Protein AF-A0A7C6Y7N9-F1 (afdb_monomer)

pLDDT: mean 87.24, std 12.12, range [30.25, 98.94]

Secondary structure (DSSP, 8-state):
--------------------PEEPPPPPEEEETTEEEEPPPTTEEEEEEEETTEEEEESSSEEEGGG-TTPPTT-EEEEEEEEEE-TT-TTEEPPPPPPPEEEEPPPPBPPPPPEEEETTEEEE---TTEEEEEEEETTEEEEESSSEEEGGG-TTSPTT-EEEEEEEEEEPTTT-BPPPPPPPEEEEPPPEEPPPP---EE-SSEEE-PPPTT--EEEEEEETS-S-EEEEESSEEE--GGGS-BT-EEEEEEEEPP-SSSEEPPPPPPPEEEEBPPPPBPPPP-EEEETTEEEEPPPTT-SEEEEEETTEEEEESSSEEEGGG-TTSPTT-EEEEEEEEEP-SSS-BPPPPPPPEEEEPPPEEPPPP--EEEETTEEEEPPPTT--EEEEEETTEEEEEESSSEEEGGGS-PPSEEEEEEEEEEP-SSSEEPPPPPPPEEEEEPPPBPPP-EEEETTEEEEPPPTT--EEEEEETTEEEEESSSEEEGGG-TTPPTT-EEEEEEEEE--SSS--BBPPPPPEEEEPPS--EEE----S---EEEEEETT-EEE--HHHHTTTSS--EEEEEEEES-TTTEEEETTEEEE-SSEEEEEEEEEEETTTTEEEEEEEEEEEEE-GGGSEEE-SHHHHHHGGG-TT-EEEE-S-EE-TT-----BSBTTTB-B-SEEE-TT--EEE--EE--GGGSPPPTTS--EESSEEEEES-EEES-EEEEEEEE-TT---SS---EEESSEEEEESSEEES-EEEEEEEESSEEESSEEEEES-EEES-EEEEEEEE--S--TT--EEESSEEEE--TT---EEES-EEEEEEEESSEEESSEEEEES-----S-EE-SEEEESSEEESSEEEEE--PPPGGG-

Radius of gyration: 53.77 Å; Cα contacts (8 Å, |Δi|>4): 2338; chains: 1; bounding box: 124×55×202 Å

Structure (mmCIF, N/CA/C/O backbone):
data_AF-A0A7C6Y7N9-F1
#
_entry.id   AF-A0A7C6Y7N9-F1
#
loop_
_atom_site.group_PDB
_atom_site.id
_atom_site.type_symbol
_atom_site.label_atom_id
_atom_site.label_alt_id
_atom_site.label_comp_id
_atom_site.label_asym_id
_atom_site.label_entity_id
_atom_site.label_seq_id
_atom_site.pdbx_PDB_ins_code
_atom_site.Cartn_x
_atom_site.Cartn_y
_atom_site.Cartn_z
_atom_site.occupancy
_atom_site.B_iso_or_equiv
_atom_site.auth_seq_id
_atom_site.auth_comp_id
_atom_site.auth_asym_id
_atom_site.auth_atom_id
_atom_site.pdbx_PDB_model_num
ATOM 1 N N . MET A 1 1 ? 76.139 -12.669 -150.931 1.00 38.88 1 MET A N 1
ATOM 2 C CA . MET A 1 1 ? 77.261 -13.044 -150.043 1.00 38.88 1 MET A CA 1
ATOM 3 C C . MET A 1 1 ? 76.627 -13.564 -148.763 1.00 38.88 1 MET A C 1
ATOM 5 O O . MET A 1 1 ? 75.938 -12.791 -148.120 1.00 38.88 1 MET A O 1
ATOM 9 N N . ASN A 1 2 ? 76.435 -14.886 -148.687 1.00 30.25 2 ASN A N 1
ATOM 10 C CA . ASN A 1 2 ? 77.117 -15.812 -147.755 1.00 30.25 2 ASN A CA 1
ATOM 11 C C . ASN A 1 2 ? 76.932 -15.386 -146.284 1.00 30.25 2 ASN A C 1
ATOM 13 O O . ASN A 1 2 ? 77.351 -14.296 -145.936 1.00 30.25 2 ASN A O 1
ATOM 17 N N . SER A 1 3 ? 76.352 -16.167 -145.374 1.00 33.09 3 SER A N 1
ATOM 18 C CA . SER A 1 3 ? 76.238 -17.626 -145.320 1.00 33.09 3 SER A CA 1
ATOM 19 C C . SER A 1 3 ? 75.111 -18.076 -144.385 1.00 33.09 3 SER A C 1
ATOM 21 O O . SER A 1 3 ? 74.865 -17.492 -143.336 1.00 33.09 3 SER A O 1
ATOM 23 N N . SER A 1 4 ? 74.494 -19.168 -144.814 1.00 32.44 4 SER A N 1
ATOM 24 C CA . SER A 1 4 ? 73.548 -20.075 -144.172 1.00 32.44 4 SER A CA 1
ATOM 25 C C . SER A 1 4 ? 73.969 -20.647 -142.814 1.00 32.44 4 SER A C 1
ATOM 27 O O . SER A 1 4 ? 75.147 -20.931 -142.601 1.00 32.44 4 SER A O 1
ATOM 29 N N . GLY A 1 5 ? 72.967 -20.984 -141.997 1.00 33.00 5 GLY A N 1
ATOM 30 C CA . GLY A 1 5 ? 73.083 -21.914 -140.872 1.00 33.00 5 GLY A CA 1
ATOM 31 C C . GLY A 1 5 ? 71.741 -22.166 -140.176 1.00 33.00 5 GLY A C 1
ATOM 32 O O . GLY A 1 5 ? 71.505 -21.620 -139.108 1.00 33.00 5 GLY A O 1
ATOM 33 N N . ASN A 1 6 ? 70.866 -22.963 -140.803 1.00 35.84 6 ASN A N 1
ATOM 34 C CA . ASN A 1 6 ? 69.642 -23.526 -140.209 1.00 35.84 6 ASN A CA 1
ATOM 35 C C . ASN A 1 6 ? 69.977 -24.561 -139.124 1.00 35.84 6 ASN A C 1
ATOM 37 O O . ASN A 1 6 ? 70.863 -25.376 -139.361 1.00 35.84 6 ASN A O 1
ATOM 41 N N . TYR A 1 7 ? 69.175 -24.625 -138.055 1.00 35.62 7 TYR A N 1
ATOM 42 C CA . TYR A 1 7 ? 68.622 -25.887 -137.542 1.00 35.62 7 TYR A CA 1
ATOM 43 C C . TYR A 1 7 ? 67.233 -25.659 -136.934 1.00 35.62 7 TYR A C 1
ATOM 45 O O . TYR A 1 7 ? 66.902 -24.575 -136.462 1.00 35.62 7 TYR A O 1
ATOM 53 N N . ASP A 1 8 ? 66.434 -26.706 -137.061 1.00 33.69 8 ASP A N 1
ATOM 54 C CA . ASP A 1 8 ? 64.993 -26.730 -137.265 1.00 33.69 8 ASP A CA 1
ATOM 55 C C . ASP A 1 8 ? 64.211 -27.168 -136.010 1.00 33.69 8 ASP A C 1
ATOM 57 O O . ASP A 1 8 ? 64.773 -27.783 -135.105 1.00 33.69 8 ASP A O 1
ATOM 61 N N . ASN A 1 9 ? 62.890 -26.984 -136.095 1.00 33.56 9 ASN A N 1
ATOM 62 C CA . ASN A 1 9 ? 61.812 -27.783 -135.489 1.00 33.56 9 ASN A CA 1
ATOM 63 C C . ASN A 1 9 ? 61.228 -27.482 -134.084 1.00 33.56 9 ASN A C 1
ATOM 65 O O . ASN A 1 9 ? 61.697 -27.951 -133.054 1.00 33.56 9 ASN A O 1
ATOM 69 N N . THR A 1 10 ? 60.059 -26.813 -134.147 1.00 42.69 10 THR A N 1
ATOM 70 C CA . THR A 1 10 ? 58.723 -27.190 -133.609 1.00 42.69 10 THR A CA 1
ATOM 71 C C . THR A 1 10 ? 58.550 -27.545 -132.125 1.00 42.69 10 THR A C 1
ATOM 73 O O . THR A 1 10 ? 59.104 -28.543 -131.700 1.00 42.69 10 THR A O 1
ATOM 76 N N . PHE A 1 11 ? 57.631 -26.868 -131.403 1.00 34.47 11 PHE A N 1
ATOM 77 C CA . PHE A 1 11 ? 56.493 -27.499 -130.689 1.00 34.47 11 PHE A CA 1
ATOM 78 C C . PHE A 1 11 ? 55.465 -26.488 -130.114 1.00 34.47 11 PHE A C 1
ATOM 80 O O . PHE A 1 11 ? 55.811 -25.436 -129.590 1.00 34.47 11 PHE A O 1
ATOM 87 N N . SER A 1 12 ? 54.195 -26.877 -130.287 1.00 39.06 12 SER A N 1
ATOM 88 C CA . SER A 1 12 ? 52.921 -26.571 -129.603 1.00 39.06 12 SER A CA 1
ATOM 89 C C . SER A 1 12 ? 52.687 -25.276 -128.807 1.00 39.06 12 SER A C 1
ATOM 91 O O . SER A 1 12 ? 53.335 -24.982 -127.809 1.00 39.06 12 SER A O 1
ATOM 93 N N . SER A 1 13 ? 51.568 -24.628 -129.136 1.00 49.72 13 SER A N 1
ATOM 94 C CA . SER A 1 13 ? 50.849 -23.666 -128.300 1.00 49.72 13 SER A CA 1
ATOM 95 C C . SER A 1 13 ? 50.318 -24.311 -127.009 1.00 49.72 13 SER A C 1
ATOM 97 O O . SER A 1 13 ? 49.268 -24.959 -127.029 1.00 49.72 13 SER A O 1
ATOM 99 N N . GLU A 1 14 ? 50.994 -24.094 -125.881 1.00 39.94 14 GLU A N 1
ATOM 100 C CA . GLU A 1 14 ? 50.406 -24.285 -124.552 1.00 39.94 14 GLU A CA 1
ATOM 101 C C . GLU A 1 14 ? 49.726 -22.996 -124.085 1.00 39.94 14 GLU A C 1
ATOM 103 O O . GLU A 1 14 ? 50.309 -21.915 -123.999 1.00 39.94 14 GLU A O 1
ATOM 108 N N . LYS A 1 15 ? 48.434 -23.124 -123.797 1.00 47.84 15 LYS A N 1
ATOM 109 C CA . LYS A 1 15 ? 47.600 -22.086 -123.205 1.00 47.84 15 LYS A CA 1
ATOM 110 C C . LYS A 1 15 ? 48.003 -21.960 -121.732 1.00 47.84 15 LYS A C 1
ATOM 112 O O . LYS A 1 15 ? 47.600 -22.785 -120.917 1.00 47.84 15 LYS A O 1
ATOM 117 N N . ILE A 1 16 ? 48.797 -20.947 -121.389 1.00 42.62 16 ILE A N 1
ATOM 118 C CA . ILE A 1 16 ? 49.134 -20.631 -119.994 1.00 42.62 16 ILE A CA 1
ATOM 119 C C . ILE A 1 16 ? 47.839 -20.213 -119.275 1.00 42.62 16 ILE A C 1
ATOM 121 O O . ILE A 1 16 ? 47.336 -19.107 -119.472 1.00 42.62 16 ILE A O 1
ATOM 125 N N . ILE A 1 17 ? 47.273 -21.102 -118.454 1.00 50.19 17 ILE A N 1
ATOM 126 C CA . ILE A 1 17 ? 46.240 -20.742 -117.475 1.00 50.19 17 ILE A CA 1
ATOM 127 C C . ILE A 1 17 ? 46.974 -20.211 -116.245 1.00 50.19 17 ILE A C 1
ATOM 129 O O . ILE A 1 17 ? 47.460 -20.979 -115.419 1.00 50.19 17 ILE A O 1
ATOM 133 N N . ILE A 1 18 ? 47.055 -18.888 -116.117 1.00 50.88 18 ILE A N 1
ATOM 134 C CA . ILE A 1 18 ? 47.462 -18.251 -114.863 1.00 50.88 18 ILE A CA 1
ATOM 135 C C . ILE A 1 18 ? 46.296 -18.431 -113.880 1.00 50.88 18 ILE A C 1
ATOM 137 O O . ILE A 1 18 ? 45.282 -17.739 -113.976 1.00 50.88 18 ILE A O 1
ATOM 141 N N . LYS A 1 19 ? 46.395 -19.395 -112.956 1.00 55.66 19 LYS A N 1
ATOM 142 C CA . LYS A 1 19 ? 45.477 -19.486 -111.811 1.00 55.66 19 LYS A CA 1
ATOM 143 C C . LYS A 1 19 ? 45.841 -18.374 -110.823 1.00 55.66 19 LYS A C 1
ATOM 145 O O . LYS A 1 19 ? 46.808 -18.502 -110.079 1.00 55.66 19 LYS A O 1
ATOM 150 N N . TYR A 1 20 ? 45.085 -17.279 -110.817 1.00 59.16 20 TYR A N 1
ATOM 151 C CA . TYR A 1 20 ? 45.200 -16.262 -109.771 1.00 59.16 20 TYR A CA 1
ATOM 152 C C . TYR A 1 20 ? 44.588 -16.810 -108.477 1.00 59.16 20 TYR A C 1
ATOM 154 O O . TYR A 1 20 ? 43.388 -17.082 -108.434 1.00 59.16 20 TYR A O 1
ATOM 162 N N . LYS A 1 21 ? 45.399 -16.987 -107.427 1.00 71.00 21 LYS A N 1
ATOM 163 C CA . LYS A 1 21 ? 44.887 -17.300 -106.086 1.00 71.00 21 LYS A CA 1
ATOM 164 C C . LYS A 1 21 ? 44.238 -16.047 -105.492 1.00 71.00 21 LYS A C 1
ATOM 166 O O . LYS A 1 21 ? 44.803 -14.957 -105.590 1.00 71.00 21 LYS A O 1
ATOM 171 N N . LYS A 1 22 ? 43.054 -16.188 -104.895 1.00 79.69 22 LYS A N 1
ATOM 172 C CA . LYS A 1 22 ? 42.320 -15.070 -104.282 1.00 79.69 22 LYS A CA 1
ATOM 173 C C . LYS A 1 22 ? 42.758 -14.901 -102.816 1.00 79.69 22 LYS A C 1
ATOM 175 O O . LYS A 1 22 ? 42.790 -15.900 -102.104 1.00 79.69 22 LYS A O 1
ATOM 180 N N . PRO A 1 23 ? 43.078 -13.691 -102.327 1.00 83.25 23 PRO A N 1
ATOM 181 C CA . PRO A 1 23 ? 43.332 -13.491 -100.901 1.00 83.25 23 PRO A CA 1
ATOM 182 C C . PRO A 1 23 ? 42.059 -13.711 -100.075 1.00 83.25 23 PRO A C 1
ATOM 184 O O . PRO A 1 23 ? 40.953 -13.396 -100.528 1.00 83.25 23 PRO A O 1
ATOM 187 N N . LEU A 1 24 ? 42.216 -14.258 -98.868 1.00 87.81 24 LEU A N 1
ATOM 188 C CA . LEU A 1 24 ? 41.140 -14.341 -97.877 1.00 87.81 24 LEU A CA 1
ATOM 189 C C . LEU A 1 24 ? 40.664 -12.941 -97.449 1.00 87.81 24 LEU A C 1
ATOM 191 O O . LEU A 1 24 ? 41.400 -11.958 -97.568 1.00 87.81 24 LEU A O 1
ATOM 195 N N . ASN A 1 25 ? 39.434 -12.855 -96.932 1.00 89.12 25 ASN A N 1
ATOM 196 C CA . ASN A 1 25 ? 38.937 -11.614 -96.335 1.00 89.12 25 ASN A CA 1
ATOM 197 C C . ASN A 1 25 ? 39.780 -11.249 -95.105 1.00 89.12 25 ASN A C 1
ATOM 199 O O . ASN A 1 25 ? 40.219 -12.122 -94.361 1.00 89.12 25 ASN A O 1
ATOM 203 N N . THR A 1 26 ? 39.997 -9.955 -94.897 1.00 90.25 26 THR A N 1
ATOM 204 C CA . THR A 1 26 ? 40.743 -9.444 -93.745 1.00 90.25 26 THR A CA 1
ATOM 205 C C . THR A 1 26 ? 39.890 -9.528 -92.472 1.00 90.25 26 THR A C 1
ATOM 207 O O . THR A 1 26 ? 38.744 -9.076 -92.519 1.00 90.25 26 THR A O 1
ATOM 210 N N . PRO A 1 27 ? 40.420 -10.070 -91.358 1.00 91.31 27 PRO A N 1
ATOM 211 C CA . PRO A 1 27 ? 39.695 -10.118 -90.092 1.00 91.31 27 PRO A CA 1
ATOM 212 C C . PRO A 1 27 ? 39.545 -8.719 -89.468 1.00 91.31 27 PRO A C 1
ATOM 214 O O . PRO A 1 27 ? 40.459 -7.890 -89.525 1.00 91.31 27 PRO A O 1
ATOM 217 N N . ASN A 1 28 ? 38.398 -8.466 -88.844 1.00 90.38 28 ASN A N 1
ATOM 218 C CA . ASN A 1 28 ? 38.117 -7.305 -88.009 1.00 90.38 28 ASN A CA 1
ATOM 219 C C . ASN A 1 28 ? 38.504 -7.612 -86.565 1.00 90.38 28 ASN A C 1
ATOM 221 O O . ASN A 1 28 ? 37.956 -8.527 -85.954 1.00 90.38 28 ASN A O 1
ATOM 225 N N . ILE A 1 29 ? 39.413 -6.814 -86.007 1.00 92.44 29 ILE A N 1
ATOM 226 C CA . ILE A 1 29 ? 39.980 -7.056 -84.679 1.00 92.44 29 ILE A CA 1
ATOM 227 C C . ILE A 1 29 ? 39.454 -6.060 -83.634 1.00 92.44 29 ILE A C 1
ATOM 229 O O . ILE A 1 29 ? 39.105 -4.924 -83.967 1.00 92.44 29 ILE A O 1
ATOM 233 N N . LYS A 1 30 ? 39.422 -6.475 -82.363 1.00 90.75 30 LYS A N 1
ATOM 234 C CA . LYS A 1 30 ? 39.122 -5.640 -81.186 1.00 90.75 30 LYS A CA 1
ATOM 235 C C . LYS A 1 30 ? 40.003 -6.051 -80.005 1.00 90.75 30 LYS A C 1
ATOM 237 O O . LYS A 1 30 ? 40.315 -7.230 -79.867 1.00 90.75 30 LYS A O 1
ATOM 242 N N . ILE A 1 31 ? 40.345 -5.096 -79.139 1.00 88.81 31 ILE A N 1
ATOM 243 C CA . ILE A 1 31 ? 41.089 -5.338 -77.892 1.00 88.81 31 ILE A CA 1
ATOM 244 C C . ILE A 1 31 ? 40.238 -4.890 -76.697 1.00 88.81 31 ILE A C 1
ATOM 246 O O . ILE A 1 31 ? 39.662 -3.801 -76.732 1.00 88.81 31 ILE A O 1
ATOM 250 N N . ASN A 1 32 ? 40.159 -5.723 -75.656 1.00 82.31 32 ASN A N 1
ATOM 251 C CA . ASN A 1 32 ? 39.557 -5.387 -74.364 1.00 82.31 32 ASN A CA 1
ATOM 252 C C . ASN A 1 32 ? 40.458 -5.898 -73.228 1.00 82.31 32 ASN A C 1
ATOM 254 O O . ASN A 1 32 ? 40.614 -7.107 -73.063 1.00 82.31 32 ASN A O 1
ATOM 258 N N . GLY A 1 33 ? 41.072 -4.984 -72.470 1.00 81.69 33 GLY A N 1
ATOM 259 C CA . GLY A 1 33 ? 42.158 -5.341 -71.553 1.00 81.69 33 GLY A CA 1
ATOM 260 C C . GLY A 1 33 ? 43.338 -5.943 -72.321 1.00 81.69 33 GLY A C 1
ATOM 261 O O . GLY A 1 33 ? 43.769 -5.360 -73.316 1.00 81.69 33 GLY A O 1
ATOM 262 N N . SER A 1 34 ? 43.812 -7.115 -71.894 1.00 81.88 34 SER A N 1
ATOM 263 C CA . SER A 1 34 ? 44.866 -7.879 -72.575 1.00 81.88 34 SER A CA 1
ATOM 264 C C . SER A 1 34 ? 44.368 -8.741 -73.742 1.00 81.88 34 SER A C 1
ATOM 266 O O . SER A 1 34 ? 45.172 -9.252 -74.516 1.00 81.88 34 SER A O 1
ATOM 268 N N . ILE A 1 35 ? 43.052 -8.902 -73.914 1.00 87.75 35 ILE A N 1
ATOM 269 C CA . ILE A 1 35 ? 42.497 -9.876 -74.858 1.00 87.75 35 ILE A CA 1
ATOM 270 C C . ILE A 1 35 ? 42.280 -9.242 -76.235 1.00 87.75 35 ILE A C 1
ATOM 272 O O . ILE A 1 35 ? 41.420 -8.372 -76.412 1.00 87.75 35 ILE A O 1
ATOM 276 N N . LEU A 1 36 ? 43.024 -9.729 -77.231 1.00 90.75 36 LEU A N 1
ATOM 277 C CA . LEU A 1 36 ? 42.792 -9.487 -78.653 1.00 90.75 36 LEU A CA 1
ATOM 278 C C . LEU A 1 36 ? 41.766 -10.497 -79.179 1.00 90.75 36 LEU A C 1
ATOM 280 O O . LEU A 1 36 ? 41.898 -11.691 -78.952 1.00 90.75 36 LEU A O 1
ATOM 284 N N . SER A 1 37 ? 40.758 -10.044 -79.918 1.00 91.69 37 SER A N 1
ATOM 285 C CA . SER A 1 37 ? 39.730 -10.911 -80.516 1.00 91.69 37 SER A CA 1
ATOM 286 C C . SER A 1 37 ? 39.403 -10.494 -81.944 1.00 91.69 37 SER A C 1
ATOM 288 O O . SER A 1 37 ? 39.581 -9.326 -82.305 1.00 91.69 37 SER A O 1
ATOM 290 N N . TRP A 1 38 ? 38.932 -11.435 -82.763 1.00 93.81 38 TRP A N 1
ATOM 291 C CA . TRP A 1 38 ? 38.593 -11.183 -84.165 1.00 93.81 38 TRP A CA 1
ATOM 292 C C . TRP A 1 38 ? 37.422 -12.020 -84.678 1.00 93.81 38 TRP A C 1
ATOM 294 O O . TRP A 1 38 ? 37.008 -13.001 -84.064 1.00 93.81 38 TRP A O 1
ATOM 304 N N . ASP A 1 39 ? 36.851 -11.604 -85.808 1.00 92.44 39 ASP A N 1
ATOM 305 C CA . ASP A 1 39 ? 35.777 -12.335 -86.478 1.00 92.44 39 ASP A CA 1
ATOM 306 C C . ASP A 1 39 ? 36.293 -13.525 -87.305 1.00 92.44 39 ASP A C 1
ATOM 308 O O . ASP A 1 39 ? 37.413 -13.550 -87.818 1.00 92.44 39 ASP A O 1
ATOM 312 N N . GLN A 1 40 ? 35.447 -14.547 -87.442 1.00 91.12 40 GLN A N 1
ATOM 313 C CA . GLN A 1 40 ? 35.776 -15.736 -88.221 1.00 91.12 40 GLN A CA 1
ATOM 314 C C . GLN A 1 40 ? 35.833 -15.417 -89.725 1.00 91.12 40 GLN A C 1
ATOM 316 O O . GLN A 1 40 ? 34.865 -14.933 -90.315 1.00 91.12 40 GLN A O 1
ATOM 321 N N . VAL A 1 41 ? 36.942 -15.772 -90.377 1.00 89.62 41 VAL A N 1
ATOM 322 C CA . VAL A 1 41 ? 37.154 -15.619 -91.821 1.00 89.62 41 VAL A CA 1
ATOM 323 C C . VAL A 1 41 ? 36.870 -16.935 -92.554 1.00 89.62 41 VAL A C 1
ATOM 325 O O . VAL A 1 41 ? 37.490 -17.966 -92.302 1.00 89.62 41 VAL A O 1
ATOM 328 N N . ASN A 1 42 ? 35.952 -16.907 -93.524 1.00 83.44 42 ASN A N 1
ATOM 329 C CA . ASN A 1 42 ? 35.592 -18.085 -94.323 1.00 83.44 42 ASN A CA 1
ATOM 330 C C . ASN A 1 42 ? 36.789 -18.653 -95.109 1.00 83.44 42 ASN A C 1
ATOM 332 O O . ASN A 1 42 ? 37.428 -17.928 -95.872 1.00 83.44 42 ASN A O 1
ATOM 336 N N . ASN A 1 43 ? 36.998 -19.973 -95.017 1.00 81.44 43 ASN A N 1
ATOM 337 C CA . ASN A 1 43 ? 38.114 -20.745 -95.598 1.00 81.44 43 ASN A CA 1
ATOM 338 C C . ASN A 1 43 ? 39.490 -20.533 -94.934 1.00 81.44 43 ASN A C 1
ATOM 340 O O . ASN A 1 43 ? 40.477 -21.103 -95.408 1.00 81.44 43 ASN A O 1
ATOM 344 N N . ALA A 1 44 ? 39.558 -19.766 -93.841 1.00 87.00 44 ALA A N 1
ATOM 345 C CA . ALA A 1 44 ? 40.720 -19.753 -92.962 1.00 87.00 44 ALA A CA 1
ATOM 346 C C . ALA A 1 44 ? 40.665 -20.948 -91.997 1.00 87.00 44 ALA A C 1
ATOM 348 O O . ALA A 1 44 ? 39.587 -21.281 -91.503 1.00 87.00 44 ALA A O 1
ATOM 349 N N . SER A 1 45 ? 41.805 -21.590 -91.735 1.00 85.44 45 SER A N 1
ATOM 350 C CA . SER A 1 45 ? 41.916 -22.653 -90.718 1.00 85.44 45 SER A CA 1
ATOM 351 C C . SER A 1 45 ? 42.713 -22.232 -89.486 1.00 85.44 45 SER A C 1
ATOM 353 O O . SER A 1 45 ? 42.692 -22.944 -88.495 1.00 85.44 45 SER A O 1
ATOM 355 N N . ALA A 1 46 ? 43.425 -21.108 -89.560 1.00 90.19 46 ALA A N 1
ATOM 356 C CA . ALA A 1 46 ? 44.172 -20.529 -88.453 1.00 90.19 46 ALA A CA 1
ATOM 357 C C . ALA A 1 46 ? 44.422 -19.037 -88.710 1.00 90.19 46 ALA A C 1
ATOM 359 O O . ALA A 1 46 ? 44.223 -18.533 -89.824 1.00 90.19 46 ALA A O 1
ATOM 360 N N . TYR A 1 47 ? 44.903 -18.339 -87.690 1.00 93.81 47 TYR A N 1
ATOM 361 C CA . TYR A 1 47 ? 45.191 -16.915 -87.725 1.00 93.81 47 TYR A CA 1
ATOM 362 C C . TYR A 1 47 ? 46.602 -16.666 -87.222 1.00 93.81 47 TYR A C 1
ATOM 364 O O . TYR A 1 47 ? 46.976 -17.119 -86.148 1.00 93.81 47 TYR A O 1
ATOM 372 N N . LYS A 1 48 ? 47.391 -15.926 -87.996 1.00 93.62 48 LYS A N 1
ATOM 373 C CA . LYS A 1 48 ? 48.686 -15.441 -87.542 1.00 93.62 48 LYS A CA 1
ATOM 374 C C . LYS A 1 48 ? 48.483 -14.139 -86.783 1.00 93.62 48 LYS A C 1
ATOM 376 O O . LYS A 1 48 ? 48.159 -13.120 -87.399 1.00 93.62 48 LYS A O 1
ATOM 381 N N . VAL A 1 49 ? 48.660 -14.185 -85.473 1.00 92.56 49 VAL A N 1
ATOM 382 C CA . VAL A 1 49 ? 48.702 -13.012 -84.606 1.00 92.56 49 VAL A CA 1
ATOM 383 C C . VAL A 1 49 ? 50.109 -12.443 -84.669 1.00 92.56 49 VAL A C 1
ATOM 385 O O . VAL A 1 49 ? 51.084 -13.175 -84.515 1.00 92.56 49 VAL A O 1
ATOM 388 N N . VAL A 1 50 ? 50.216 -11.145 -84.935 1.00 90.50 50 VAL A N 1
ATOM 389 C CA . VAL A 1 50 ? 51.492 -10.434 -84.971 1.00 90.50 50 VAL A CA 1
ATOM 390 C C . VAL A 1 50 ? 51.469 -9.335 -83.921 1.00 90.50 50 VAL A C 1
ATOM 392 O O . VAL A 1 50 ? 50.603 -8.458 -83.963 1.00 90.50 50 VAL A O 1
ATOM 395 N N . VAL A 1 51 ? 52.431 -9.385 -83.002 1.00 88.75 51 VAL A N 1
ATOM 396 C CA . VAL A 1 51 ? 52.669 -8.391 -81.950 1.00 88.75 51 VAL A CA 1
ATOM 397 C C . VAL A 1 51 ? 54.100 -7.886 -82.116 1.00 88.75 51 VAL A C 1
ATOM 399 O O . VAL A 1 51 ? 55.051 -8.529 -81.680 1.00 88.75 51 VAL A O 1
ATOM 402 N N . SER A 1 52 ? 54.269 -6.753 -82.798 1.00 83.19 52 SER A N 1
ATOM 403 C CA . SER A 1 52 ? 55.587 -6.268 -83.245 1.00 83.19 52 SER A CA 1
ATOM 404 C C . SER A 1 52 ? 56.386 -7.351 -84.004 1.00 83.19 52 SER A C 1
ATOM 406 O O . SER A 1 52 ? 55.998 -7.690 -85.122 1.00 83.19 52 SER A O 1
ATOM 408 N N . ASP A 1 53 ? 57.466 -7.889 -83.418 1.00 80.31 53 ASP A N 1
ATOM 409 C CA . ASP A 1 53 ? 58.328 -8.928 -84.014 1.00 80.31 53 ASP A CA 1
ATOM 410 C C . ASP A 1 53 ? 57.926 -10.359 -83.601 1.00 80.31 53 ASP A C 1
ATOM 412 O O . ASP A 1 53 ? 58.486 -11.337 -84.103 1.00 80.31 53 ASP A O 1
ATOM 416 N N . TYR A 1 54 ? 56.963 -10.494 -82.685 1.00 84.44 54 TYR A N 1
ATOM 417 C CA . TYR A 1 54 ? 56.411 -11.776 -82.267 1.00 84.44 54 TYR A CA 1
ATOM 418 C C . TYR A 1 54 ? 55.299 -12.213 -83.221 1.00 84.44 54 TYR A C 1
ATOM 420 O O . TYR A 1 54 ? 54.371 -11.450 -83.499 1.00 84.44 54 TYR A O 1
ATOM 428 N N . GLU A 1 55 ? 55.372 -13.454 -83.699 1.00 89.50 55 GLU A N 1
ATOM 429 C CA . GLU A 1 55 ? 54.329 -14.068 -84.517 1.00 89.50 55 GLU A CA 1
ATOM 430 C C . GLU A 1 55 ? 53.909 -15.408 -83.910 1.00 89.50 55 GLU A C 1
ATOM 432 O O . GLU A 1 55 ? 54.752 -16.269 -83.658 1.00 89.50 55 GLU A O 1
ATOM 437 N N . GLU A 1 56 ? 52.605 -15.611 -83.745 1.00 90.81 56 GLU A N 1
ATOM 438 C CA . GLU A 1 56 ? 52.034 -16.880 -83.292 1.00 90.81 56 GLU A CA 1
ATOM 439 C C . GLU A 1 56 ? 50.837 -17.279 -84.157 1.00 90.81 56 GLU A C 1
ATOM 441 O O . GLU A 1 56 ? 50.127 -16.432 -84.702 1.00 90.81 56 GLU A O 1
ATOM 446 N N . ILE A 1 57 ? 50.631 -18.586 -84.322 1.00 91.69 57 ILE A N 1
ATOM 447 C CA . ILE A 1 57 ? 49.481 -19.136 -85.038 1.00 91.69 57 ILE A CA 1
ATOM 448 C C . ILE A 1 57 ? 48.441 -19.567 -84.006 1.00 91.69 57 ILE A C 1
ATOM 450 O O . ILE A 1 57 ? 48.657 -20.530 -83.278 1.00 91.69 57 ILE A O 1
ATOM 454 N N . ALA A 1 58 ? 47.307 -18.873 -83.985 1.00 88.31 58 ALA A N 1
ATOM 455 C CA . ALA A 1 58 ? 46.151 -19.192 -83.162 1.00 88.31 58 ALA A CA 1
ATOM 456 C C . ALA A 1 58 ? 45.072 -19.895 -84.002 1.00 88.31 58 ALA A C 1
ATOM 458 O O . ALA A 1 58 ? 44.746 -19.462 -85.112 1.00 88.31 58 ALA A O 1
ATOM 459 N N . GLU A 1 59 ? 44.504 -20.977 -83.472 1.00 87.75 59 GLU A N 1
ATOM 460 C CA . GLU A 1 59 ? 43.319 -21.638 -84.047 1.00 87.75 59 GLU A CA 1
ATOM 461 C C . GLU A 1 59 ? 42.010 -21.062 -83.475 1.00 87.75 59 GLU A C 1
ATOM 463 O O . GLU A 1 59 ? 40.967 -21.118 -84.130 1.00 87.75 59 GLU A O 1
ATOM 468 N N . ASP A 1 60 ? 42.083 -20.439 -82.295 1.00 90.69 60 ASP A N 1
ATOM 469 C CA . ASP A 1 60 ? 40.982 -19.724 -81.651 1.00 90.69 60 ASP A CA 1
ATOM 470 C C . ASP A 1 60 ? 40.733 -18.341 -82.281 1.00 90.69 60 ASP A C 1
ATOM 472 O O . ASP A 1 60 ? 41.530 -17.827 -83.063 1.00 90.69 60 ASP A O 1
ATOM 476 N N . LEU A 1 61 ? 39.604 -17.713 -81.933 1.00 92.62 61 LEU A N 1
ATOM 477 C CA . LEU A 1 61 ? 39.231 -16.359 -82.383 1.00 92.62 61 LEU A CA 1
ATOM 478 C C . LEU A 1 61 ? 39.667 -15.251 -81.407 1.00 92.62 61 LEU A C 1
ATOM 480 O O . LEU A 1 61 ? 39.201 -14.110 -81.487 1.00 92.62 61 LEU A O 1
ATOM 484 N N . SER A 1 62 ? 40.535 -15.595 -80.460 1.00 91.00 62 SER A N 1
ATOM 485 C CA . SER A 1 62 ? 41.098 -14.673 -79.485 1.00 91.00 62 SER A CA 1
ATOM 486 C C . SER A 1 62 ? 42.508 -15.073 -79.092 1.00 91.00 62 SER A C 1
ATOM 488 O O . SER A 1 62 ? 42.874 -16.243 -79.169 1.00 91.00 62 SER A O 1
ATOM 490 N N . PHE A 1 63 ? 43.268 -14.096 -78.623 1.00 89.88 63 PHE A N 1
ATOM 491 C CA . PHE A 1 63 ? 44.633 -14.252 -78.168 1.00 89.88 63 PHE A CA 1
ATOM 492 C C . PHE A 1 63 ? 44.891 -13.319 -76.986 1.00 89.88 63 PHE A C 1
ATOM 494 O O . PHE A 1 63 ? 44.544 -12.137 -77.046 1.00 89.88 63 PHE A O 1
ATOM 501 N N . ASP A 1 64 ? 45.471 -13.845 -75.912 1.00 88.12 64 ASP A N 1
ATOM 502 C CA . ASP A 1 64 ? 45.832 -13.045 -74.746 1.00 88.12 64 ASP A CA 1
ATOM 503 C C . ASP A 1 64 ? 47.218 -12.433 -74.953 1.00 88.12 64 ASP A C 1
ATOM 505 O O . ASP A 1 64 ? 48.219 -13.132 -75.064 1.00 88.12 64 ASP A O 1
ATOM 509 N N . LEU A 1 65 ? 47.288 -11.108 -75.027 1.00 83.31 65 LEU A N 1
ATOM 510 C CA . LEU A 1 65 ? 48.540 -10.400 -75.278 1.00 83.31 65 LEU A CA 1
ATOM 511 C C . LEU A 1 65 ? 49.519 -10.508 -74.098 1.00 83.31 65 LEU A C 1
ATOM 513 O O . LEU A 1 65 ? 50.711 -10.277 -74.297 1.00 83.31 65 LEU A O 1
ATOM 517 N N . GLU A 1 66 ? 49.061 -10.887 -72.897 1.00 78.38 66 GLU A N 1
ATOM 518 C CA . GLU A 1 66 ? 49.936 -11.125 -71.739 1.00 78.38 66 GLU A CA 1
ATOM 519 C C . GLU A 1 66 ? 50.758 -12.417 -71.851 1.00 78.38 66 GLU A C 1
ATOM 521 O O . GLU A 1 66 ? 51.785 -12.545 -71.183 1.00 78.38 66 GLU A O 1
ATOM 526 N N . THR A 1 67 ? 50.383 -13.361 -72.724 1.00 79.06 67 THR A N 1
ATOM 527 C CA . THR A 1 67 ? 51.169 -14.592 -72.921 1.00 79.06 67 THR A CA 1
ATOM 528 C C . THR A 1 67 ? 52.402 -14.378 -73.799 1.00 79.06 67 THR A C 1
ATOM 530 O O . THR A 1 67 ? 53.252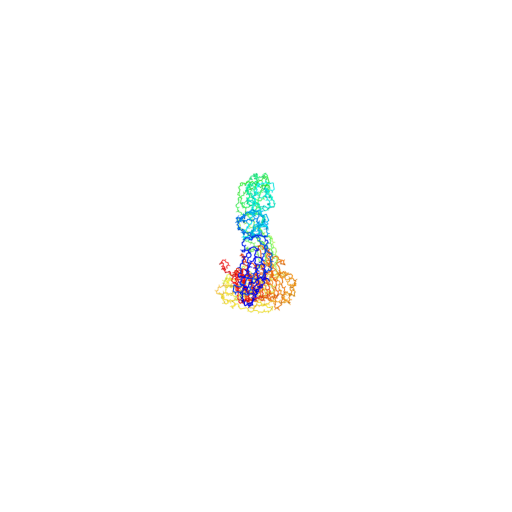 -15.266 -73.895 1.00 79.06 67 THR A O 1
ATOM 533 N N . VAL A 1 68 ? 52.542 -13.204 -74.423 1.00 80.88 68 VAL A N 1
ATOM 534 C CA . VAL A 1 68 ? 53.699 -12.862 -75.257 1.00 80.88 68 VAL A CA 1
ATOM 535 C C . VAL A 1 68 ? 54.905 -12.538 -74.375 1.00 80.88 68 VAL A C 1
ATOM 537 O O . VAL A 1 68 ? 55.022 -11.461 -73.789 1.00 80.88 68 VAL A O 1
ATOM 540 N N . SER A 1 69 ? 55.853 -13.471 -74.303 1.00 71.50 69 SER A N 1
ATOM 541 C CA . SER A 1 69 ? 57.110 -13.266 -73.581 1.00 71.50 69 SER A CA 1
ATOM 542 C C . SER A 1 69 ? 57.974 -12.189 -74.246 1.00 71.50 69 SER A C 1
ATOM 544 O O . SER A 1 69 ? 58.208 -12.250 -75.453 1.00 71.50 69 SER A O 1
ATOM 546 N N . GLY A 1 70 ? 58.530 -11.267 -73.456 1.00 68.94 70 GLY A N 1
ATOM 547 C CA . GLY A 1 70 ? 59.482 -10.255 -73.936 1.00 68.94 70 GLY A CA 1
ATOM 548 C C . GLY A 1 70 ? 58.894 -8.860 -74.148 1.00 68.94 70 GLY A C 1
ATOM 549 O O . GLY A 1 70 ? 59.650 -7.949 -74.472 1.00 68.94 70 GLY A O 1
ATOM 550 N N . LEU A 1 71 ? 57.590 -8.675 -73.924 1.00 74.62 71 LEU A N 1
ATOM 551 C CA . LEU A 1 71 ? 56.962 -7.355 -73.898 1.00 74.62 71 LEU A CA 1
ATOM 552 C C . LEU A 1 71 ? 57.311 -6.605 -72.608 1.00 74.62 71 LEU A C 1
ATOM 554 O O . LEU A 1 71 ? 57.244 -7.176 -71.517 1.00 74.62 71 LEU A O 1
ATOM 558 N N . THR A 1 72 ? 57.667 -5.324 -72.720 1.00 72.56 72 THR A N 1
ATOM 559 C CA . THR A 1 72 ? 57.955 -4.481 -71.550 1.00 72.56 72 THR A CA 1
ATOM 560 C C . THR A 1 72 ? 56.766 -3.587 -71.196 1.00 72.56 72 THR A C 1
ATOM 562 O O . THR A 1 72 ? 56.119 -3.015 -72.068 1.00 72.56 72 THR A O 1
ATOM 565 N N . GLY A 1 73 ? 56.445 -3.462 -69.904 1.00 73.50 73 GLY A N 1
ATOM 566 C CA . GLY A 1 73 ? 55.361 -2.589 -69.442 1.00 73.50 73 GLY A CA 1
ATOM 567 C C . GLY A 1 73 ? 55.575 -1.135 -69.882 1.00 73.50 73 GLY A C 1
ATOM 568 O O . GLY A 1 73 ? 56.685 -0.611 -69.788 1.00 73.50 73 GLY A O 1
ATOM 569 N N . GLY A 1 74 ? 54.524 -0.488 -70.383 1.00 71.44 74 GLY A N 1
ATOM 570 C CA . GLY A 1 74 ? 54.555 0.866 -70.947 1.00 71.44 74 GLY A CA 1
ATOM 571 C C . GLY A 1 74 ? 55.017 0.949 -72.407 1.00 71.44 74 GLY A C 1
ATOM 572 O O . GLY A 1 74 ? 54.905 2.013 -73.021 1.00 71.44 74 GLY A O 1
ATOM 573 N N . GLU A 1 75 ? 55.505 -0.148 -72.993 1.00 80.50 75 GLU A N 1
ATOM 574 C CA . GLU A 1 75 ? 55.873 -0.215 -74.406 1.00 80.50 75 GLU A CA 1
ATOM 575 C C . GLU A 1 75 ? 54.631 -0.140 -75.301 1.00 80.50 75 GLU A C 1
ATOM 577 O O . GLU A 1 75 ? 53.604 -0.760 -75.024 1.00 80.50 75 GLU A O 1
ATOM 582 N N . LYS A 1 76 ? 54.721 0.620 -76.399 1.00 82.31 76 LYS A N 1
ATOM 583 C CA . LYS A 1 76 ? 53.697 0.623 -77.448 1.00 82.31 76 LYS A CA 1
ATOM 584 C C . LYS A 1 76 ? 54.079 -0.382 -78.520 1.00 82.31 76 LYS A C 1
ATOM 586 O O . LYS A 1 76 ? 55.046 -0.164 -79.246 1.00 82.31 76 LYS A O 1
ATOM 591 N N . VAL A 1 77 ? 53.290 -1.440 -78.641 1.00 86.69 77 VAL A N 1
ATOM 592 C CA . VAL A 1 77 ? 53.445 -2.462 -79.675 1.00 86.69 77 VAL A CA 1
ATOM 593 C C . VAL A 1 77 ? 52.319 -2.379 -80.689 1.00 86.69 77 VAL A C 1
ATOM 595 O O . VAL A 1 77 ? 51.201 -1.969 -80.378 1.00 86.69 77 VAL A O 1
ATOM 598 N N . ILE A 1 78 ? 52.619 -2.762 -81.926 1.00 89.56 78 ILE A N 1
ATOM 599 C CA . ILE A 1 78 ? 51.622 -2.797 -82.993 1.00 89.56 78 ILE A CA 1
ATOM 600 C C . ILE A 1 78 ? 51.080 -4.215 -83.092 1.00 89.56 78 ILE A C 1
ATOM 602 O O . ILE A 1 78 ? 51.842 -5.155 -83.317 1.00 89.56 78 ILE A O 1
ATOM 606 N N . VAL A 1 79 ? 49.760 -4.345 -82.991 1.00 91.94 79 VAL A N 1
ATOM 607 C CA . VAL A 1 79 ? 49.068 -5.633 -83.019 1.00 91.94 79 VAL A CA 1
ATOM 608 C C . VAL A 1 79 ? 48.171 -5.729 -84.247 1.00 91.94 79 VAL A C 1
ATOM 610 O O . VAL A 1 79 ? 47.420 -4.799 -84.557 1.00 91.94 79 VAL A O 1
ATOM 613 N N . TYR A 1 80 ? 48.253 -6.846 -84.969 1.00 93.25 80 TYR A N 1
ATOM 614 C CA . TYR A 1 80 ? 47.355 -7.161 -86.081 1.00 93.25 80 TYR A CA 1
ATOM 615 C C . TYR A 1 80 ? 47.280 -8.669 -86.342 1.00 93.25 80 TYR A C 1
ATOM 617 O O . TYR A 1 80 ? 48.133 -9.437 -85.906 1.00 93.25 80 TYR A O 1
ATOM 625 N N . VAL A 1 81 ? 46.253 -9.095 -87.078 1.00 94.12 81 VAL A N 1
ATOM 626 C CA . VAL A 1 81 ? 45.974 -10.509 -87.361 1.00 94.12 81 VAL A CA 1
ATOM 627 C C . VAL A 1 81 ? 45.904 -10.747 -88.870 1.00 94.12 81 VAL A C 1
ATOM 629 O O . VAL A 1 81 ? 45.374 -9.924 -89.621 1.00 94.12 81 VAL A O 1
ATOM 632 N N . ILE A 1 82 ? 46.441 -11.880 -89.327 1.00 92.44 82 ILE A N 1
ATOM 633 C CA . ILE A 1 82 ? 46.359 -12.354 -90.715 1.00 92.44 82 ILE A CA 1
ATOM 634 C C . ILE A 1 82 ? 45.640 -13.705 -90.739 1.00 92.44 82 ILE A C 1
ATOM 636 O O . ILE A 1 82 ? 46.093 -14.654 -90.108 1.00 92.44 82 ILE A O 1
ATOM 640 N N . ALA A 1 83 ? 44.565 -13.832 -91.516 1.00 90.75 83 ALA A N 1
ATOM 641 C CA . ALA A 1 83 ? 43.898 -15.116 -91.713 1.00 90.75 83 ALA A CA 1
ATOM 642 C C . ALA A 1 83 ? 44.701 -16.005 -92.682 1.00 90.75 83 ALA A C 1
ATOM 644 O O . ALA A 1 83 ? 45.086 -15.560 -93.772 1.00 90.75 83 ALA A O 1
ATOM 645 N N . LEU A 1 84 ? 44.944 -17.260 -92.296 1.00 89.75 84 LEU A N 1
ATOM 646 C CA . LEU A 1 84 ? 45.714 -18.239 -93.067 1.00 89.75 84 LEU A CA 1
ATOM 647 C C . LEU A 1 84 ? 44.782 -19.284 -93.708 1.00 89.75 84 LEU A C 1
ATOM 649 O O . LEU A 1 84 ? 43.917 -19.831 -93.017 1.00 89.75 84 LEU A O 1
ATOM 653 N N . PRO A 1 85 ? 44.927 -19.582 -95.015 1.00 85.44 85 PRO A N 1
ATOM 654 C CA . PRO A 1 85 ? 44.107 -20.585 -95.685 1.00 85.44 85 PRO A CA 1
ATOM 655 C C . PRO A 1 85 ? 44.447 -21.995 -95.199 1.00 85.44 85 PRO A C 1
ATOM 657 O O . PRO A 1 85 ? 45.579 -22.275 -94.811 1.00 85.44 85 PRO A O 1
ATOM 660 N N . SER A 1 86 ? 43.472 -22.896 -95.287 1.00 77.06 86 SER A N 1
ATOM 661 C CA . SER A 1 86 ? 43.686 -24.330 -95.058 1.00 77.06 86 SER A CA 1
ATOM 662 C C . SER A 1 86 ? 44.740 -24.903 -96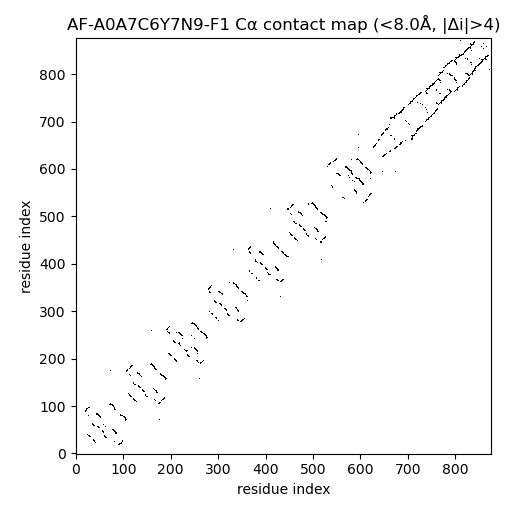.015 1.00 77.06 86 SER A C 1
ATOM 664 O O . SER A 1 86 ? 44.762 -24.561 -97.197 1.00 77.06 86 SER A O 1
ATOM 666 N N . ASN A 1 87 ? 45.607 -25.791 -95.513 1.00 64.81 87 ASN A N 1
ATOM 667 C CA . ASN A 1 87 ? 46.760 -26.332 -96.254 1.00 64.81 87 ASN A CA 1
ATOM 668 C C . ASN A 1 87 ? 46.394 -27.040 -97.581 1.00 64.81 87 ASN A C 1
ATOM 670 O O . ASN A 1 87 ? 47.244 -27.138 -98.461 1.00 64.81 87 ASN A O 1
ATOM 674 N N . ASP A 1 88 ? 45.134 -27.454 -97.762 1.00 59.78 88 ASP A N 1
ATOM 675 C CA . ASP A 1 88 ? 44.619 -28.097 -98.984 1.00 59.78 88 ASP A CA 1
ATOM 676 C C . ASP A 1 88 ? 43.942 -27.122 -99.977 1.00 59.78 88 ASP A C 1
ATOM 678 O O . ASP A 1 88 ? 43.414 -27.524 -101.018 1.00 59.78 88 ASP A O 1
ATOM 682 N N . SER A 1 89 ? 43.937 -25.817 -99.689 1.00 60.75 89 SER A N 1
ATOM 683 C CA . SER A 1 89 ? 43.326 -24.805 -100.551 1.00 60.75 89 SER A CA 1
ATOM 684 C C . SER A 1 89 ? 44.314 -24.308 -101.620 1.00 60.75 89 SER A C 1
ATOM 686 O O . SER A 1 89 ? 45.059 -23.341 -101.441 1.00 60.75 89 SER A O 1
ATOM 688 N N . ASP A 1 90 ? 44.237 -24.888 -102.818 1.00 64.56 90 ASP A N 1
ATOM 689 C CA . ASP A 1 90 ? 44.974 -24.391 -103.991 1.00 64.56 90 ASP A CA 1
ATOM 690 C C . ASP A 1 90 ? 44.421 -23.064 -104.557 1.00 64.56 90 ASP A C 1
ATOM 692 O O . ASP A 1 90 ? 45.001 -22.477 -105.475 1.00 64.56 90 ASP A O 1
ATOM 696 N N . SER A 1 91 ? 43.298 -22.578 -104.013 1.00 74.75 91 SER A N 1
ATOM 697 C CA . SER A 1 91 ? 42.543 -21.427 -104.533 1.00 74.75 91 SER A CA 1
ATOM 698 C C . SER A 1 91 ? 42.753 -20.123 -103.757 1.00 74.75 91 SER A C 1
ATOM 700 O O . SER A 1 91 ? 42.485 -19.052 -104.312 1.00 74.75 91 SER A O 1
ATOM 702 N N . PHE A 1 92 ? 43.243 -20.186 -102.514 1.00 80.50 92 PHE A N 1
ATOM 703 C CA . PHE A 1 92 ? 43.397 -19.016 -101.646 1.00 80.50 92 PHE A CA 1
ATOM 704 C C . PHE A 1 92 ? 44.843 -18.768 -101.207 1.00 80.50 92 PHE A C 1
ATOM 706 O O . PHE A 1 92 ? 45.661 -19.682 -101.128 1.00 80.50 92 PHE A O 1
ATOM 713 N N . VAL A 1 93 ? 45.145 -17.500 -100.936 1.00 84.75 93 VAL A N 1
ATOM 714 C CA . VAL A 1 93 ? 46.350 -17.041 -100.225 1.00 84.75 93 VAL A CA 1
ATOM 715 C C . VAL A 1 93 ? 45.929 -16.291 -98.961 1.00 84.75 93 VAL A C 1
ATOM 717 O O . VAL A 1 93 ? 44.760 -15.916 -98.836 1.00 84.75 93 VAL A O 1
ATOM 720 N N . SER A 1 94 ? 46.862 -16.080 -98.030 1.00 88.56 94 SER A N 1
ATOM 721 C CA . SER A 1 94 ? 46.617 -15.352 -96.777 1.00 88.56 94 SER A CA 1
ATOM 722 C C . SER A 1 94 ? 45.927 -14.007 -97.006 1.00 88.56 94 SER A C 1
ATOM 724 O O . SER A 1 94 ? 46.104 -13.374 -98.054 1.00 88.56 94 SER A O 1
ATOM 726 N N . SER A 1 95 ? 45.124 -13.575 -96.032 1.00 89.25 95 SER A N 1
ATOM 727 C CA . SER A 1 95 ? 44.488 -12.258 -96.094 1.00 89.25 95 SER A CA 1
ATOM 728 C C . SER A 1 95 ? 45.535 -11.142 -96.090 1.00 89.25 95 SER A C 1
ATOM 730 O O . SER A 1 95 ? 46.690 -11.335 -95.702 1.00 89.25 95 SER A O 1
ATOM 732 N N . PHE A 1 96 ? 45.120 -9.928 -96.451 1.00 89.00 96 PHE A N 1
ATOM 733 C CA . PHE A 1 96 ? 45.874 -8.752 -96.019 1.00 89.00 96 PHE A CA 1
ATOM 734 C C . PHE A 1 96 ? 45.808 -8.632 -94.483 1.00 89.00 96 PHE A C 1
ATOM 736 O O . PHE A 1 96 ? 44.817 -9.089 -93.897 1.00 89.00 96 PHE A O 1
ATOM 743 N N . PRO A 1 97 ? 46.822 -8.026 -93.835 1.00 90.25 97 PRO A N 1
ATOM 744 C CA . PRO A 1 97 ? 46.778 -7.678 -92.416 1.00 90.25 97 PRO A CA 1
ATOM 745 C C . PRO A 1 97 ? 45.492 -6.953 -92.021 1.00 90.25 97 PRO A C 1
ATOM 747 O O . PRO A 1 97 ? 45.010 -6.108 -92.780 1.00 90.25 97 PRO A O 1
ATOM 750 N N . SER A 1 98 ? 44.963 -7.258 -90.834 1.00 90.50 98 SER A N 1
ATOM 751 C CA . SER A 1 98 ? 43.906 -6.459 -90.208 1.00 90.50 98 SER A CA 1
ATOM 752 C C . SER A 1 98 ? 44.331 -5.005 -90.003 1.00 90.50 98 SER A C 1
ATOM 754 O O . SER A 1 98 ? 45.495 -4.635 -90.192 1.00 90.50 98 SER A O 1
ATOM 756 N N . LEU A 1 99 ? 43.385 -4.172 -89.555 1.00 89.75 99 LEU A N 1
ATOM 757 C CA . LEU A 1 99 ? 43.739 -2.870 -89.000 1.00 89.75 99 LEU A CA 1
ATOM 758 C C . LEU A 1 99 ? 44.807 -3.072 -87.917 1.00 89.75 99 LEU A C 1
ATOM 760 O O . LEU A 1 99 ? 44.671 -3.956 -87.074 1.00 89.75 99 LEU A O 1
ATOM 764 N N . LYS A 1 100 ? 45.870 -2.273 -87.982 1.00 91.56 100 LYS A N 1
ATOM 765 C CA . LYS A 1 100 ? 46.925 -2.243 -86.972 1.00 91.56 100 LYS A CA 1
ATOM 766 C C . LYS A 1 100 ? 46.438 -1.421 -85.787 1.00 91.56 100 LYS A C 1
ATOM 768 O O . LYS A 1 100 ? 46.038 -0.274 -85.982 1.00 91.56 100 LYS A O 1
ATOM 773 N N . ILE A 1 101 ? 46.459 -2.006 -84.595 1.00 89.50 101 ILE A N 1
ATOM 774 C CA . ILE A 1 101 ? 46.116 -1.319 -83.348 1.00 89.50 101 ILE A CA 1
ATOM 775 C C . ILE A 1 101 ? 47.402 -1.066 -82.565 1.00 89.50 101 ILE A C 1
ATOM 777 O O . ILE A 1 101 ? 48.180 -1.994 -82.344 1.00 89.50 101 ILE A O 1
ATOM 781 N N . ASP A 1 102 ? 47.606 0.183 -82.143 1.00 87.81 102 ASP A N 1
ATOM 782 C CA . ASP A 1 102 ? 48.618 0.520 -81.143 1.00 87.81 102 ASP A CA 1
ATOM 783 C C . ASP A 1 102 ? 48.125 0.030 -79.776 1.00 87.81 102 ASP A C 1
ATOM 785 O O . ASP A 1 102 ? 47.116 0.516 -79.258 1.00 87.81 102 ASP A O 1
ATOM 789 N N . TYR A 1 103 ? 48.830 -0.938 -79.199 1.00 85.25 103 TYR A N 1
ATOM 790 C CA . TYR A 1 103 ? 48.565 -1.473 -77.870 1.00 85.25 103 TYR A CA 1
ATOM 791 C C . TYR A 1 103 ? 49.685 -1.049 -76.925 1.00 85.25 103 TYR A C 1
ATOM 793 O O . TYR A 1 103 ? 50.857 -1.330 -77.172 1.00 85.25 103 TYR A O 1
ATOM 801 N N . THR A 1 104 ? 49.332 -0.355 -75.846 1.00 83.44 104 THR A N 1
ATOM 802 C CA . THR A 1 104 ? 50.283 -0.061 -74.770 1.00 83.44 104 THR A CA 1
ATOM 803 C C . THR A 1 104 ? 50.246 -1.218 -73.785 1.00 83.44 104 THR A C 1
ATOM 805 O O . THR A 1 104 ? 49.203 -1.470 -73.183 1.00 83.44 104 THR A O 1
ATOM 808 N N . VAL A 1 105 ? 51.374 -1.901 -73.610 1.00 78.62 105 VAL A N 1
ATOM 809 C CA . VAL A 1 105 ? 51.501 -3.013 -72.665 1.00 78.62 105 VAL A CA 1
ATOM 810 C C . VAL A 1 105 ? 51.291 -2.468 -71.246 1.00 78.62 105 VAL A C 1
ATOM 812 O O . VAL A 1 105 ? 51.982 -1.520 -70.862 1.00 78.62 105 VAL A O 1
ATOM 815 N N . PRO A 1 106 ? 50.342 -2.995 -70.455 1.00 71.31 106 PRO A N 1
ATOM 816 C CA . PRO A 1 106 ? 50.150 -2.546 -69.082 1.00 71.31 106 PRO A CA 1
ATOM 817 C C . PRO A 1 106 ? 51.398 -2.847 -68.244 1.00 71.31 106 PRO A C 1
ATOM 819 O O . PRO A 1 106 ? 52.090 -3.842 -68.460 1.00 71.31 106 PRO A O 1
ATOM 822 N N . TYR A 1 107 ? 51.710 -1.976 -67.283 1.00 77.00 107 TYR A N 1
ATOM 823 C CA . TYR A 1 107 ? 52.803 -2.242 -66.353 1.00 77.00 107 TYR A CA 1
ATOM 824 C C . TYR A 1 107 ? 52.482 -3.461 -65.481 1.00 77.00 107 TYR A C 1
ATOM 826 O O . TYR A 1 107 ? 51.350 -3.543 -64.984 1.00 77.00 107 TYR A O 1
ATOM 834 N N . PRO A 1 108 ? 53.452 -4.368 -65.248 1.00 74.75 108 PRO A N 1
ATOM 835 C CA . PRO A 1 108 ? 53.245 -5.546 -64.417 1.00 74.75 108 PRO A CA 1
ATOM 836 C C . PRO A 1 108 ? 52.695 -5.152 -63.046 1.00 74.75 108 PRO A C 1
ATOM 838 O O . PRO A 1 108 ? 53.107 -4.160 -62.437 1.00 74.75 108 PRO A O 1
ATOM 841 N N . LYS A 1 109 ? 51.702 -5.908 -62.586 1.00 83.06 109 LYS A N 1
ATOM 842 C CA . LYS A 1 109 ? 51.053 -5.670 -61.301 1.00 83.06 109 LYS A CA 1
ATOM 843 C C . LYS A 1 109 ? 51.907 -6.244 -60.175 1.00 83.06 109 LYS A C 1
ATOM 845 O O . LYS A 1 109 ? 52.393 -7.364 -60.296 1.00 83.06 109 LYS A O 1
ATOM 850 N N . LEU A 1 110 ? 52.071 -5.487 -59.093 1.00 89.00 110 LEU A N 1
ATOM 851 C CA . LEU A 1 110 ? 52.780 -5.967 -57.909 1.00 89.00 110 LEU A CA 1
ATOM 852 C C . LEU A 1 110 ? 52.015 -7.086 -57.185 1.00 89.00 110 LEU A C 1
ATOM 854 O O . LEU A 1 110 ? 50.779 -7.108 -57.179 1.00 89.00 110 LEU A O 1
ATOM 858 N N . ASP A 1 111 ? 52.762 -7.973 -56.524 1.00 90.31 111 ASP A N 1
ATOM 859 C CA . ASP A 1 111 ? 52.203 -9.015 -55.661 1.00 90.31 111 ASP A CA 1
ATOM 860 C C . ASP A 1 111 ? 51.474 -8.408 -54.454 1.00 90.31 111 ASP A C 1
ATOM 862 O O . ASP A 1 111 ? 51.860 -7.369 -53.918 1.00 90.31 111 ASP A O 1
ATOM 866 N N . THR A 1 112 ? 50.404 -9.064 -54.009 1.00 91.56 112 THR A N 1
ATOM 867 C CA . THR A 1 112 ? 49.627 -8.613 -52.847 1.00 91.56 112 THR A CA 1
ATOM 868 C C . THR A 1 112 ? 50.344 -8.941 -51.540 1.00 91.56 112 THR A C 1
ATOM 870 O O . THR A 1 112 ? 50.638 -10.117 -51.300 1.00 91.56 112 THR A O 1
ATOM 873 N N . PRO A 1 113 ? 50.575 -7.947 -50.659 1.00 92.69 113 PRO A N 1
ATOM 874 C CA . PRO A 1 113 ? 51.203 -8.189 -49.367 1.00 92.69 113 PRO A CA 1
ATOM 875 C C . PRO A 1 113 ? 50.294 -9.040 -48.470 1.00 92.69 113 PRO A C 1
ATOM 877 O O . PRO A 1 113 ? 49.071 -8.867 -48.442 1.00 92.69 113 PRO A O 1
ATOM 880 N N . LYS A 1 114 ? 50.886 -9.956 -47.698 1.00 92.06 114 LYS A N 1
ATOM 881 C CA . LYS A 1 114 ? 50.182 -10.649 -46.609 1.00 92.06 114 LYS A CA 1
ATOM 882 C C . LYS A 1 114 ? 50.400 -9.886 -45.320 1.00 92.06 114 LYS A C 1
ATOM 884 O O . LYS A 1 114 ? 51.541 -9.618 -44.966 1.00 92.06 114 LYS A O 1
ATOM 889 N N . VAL A 1 115 ? 49.308 -9.560 -44.640 1.00 93.69 115 VAL A N 1
ATOM 890 C CA . VAL A 1 115 ? 49.312 -8.747 -43.426 1.00 93.69 115 VAL A CA 1
ATOM 891 C C . VAL A 1 115 ? 49.138 -9.614 -42.179 1.00 93.69 115 VAL A C 1
ATOM 893 O O . VAL A 1 115 ? 48.379 -10.585 -42.175 1.00 93.69 115 VAL A O 1
ATOM 896 N N . TYR A 1 116 ? 49.843 -9.241 -41.117 1.00 91.88 116 TYR A N 1
ATOM 897 C CA . TYR A 1 116 ? 49.813 -9.864 -39.802 1.00 91.88 116 TYR A CA 1
ATOM 898 C C . TYR A 1 116 ? 49.714 -8.769 -38.741 1.00 91.88 116 TYR A C 1
ATOM 900 O O . TYR A 1 116 ? 50.360 -7.727 -38.855 1.00 91.88 116 TYR A O 1
ATOM 908 N N . ILE A 1 117 ? 48.951 -9.021 -37.680 1.00 91.56 117 ILE A N 1
ATOM 909 C CA . ILE A 1 117 ? 48.851 -8.111 -36.540 1.00 91.56 117 ILE A CA 1
ATOM 910 C C . ILE A 1 117 ? 49.207 -8.835 -35.245 1.00 91.56 117 ILE A C 1
ATOM 912 O O . ILE A 1 117 ? 48.757 -9.955 -34.995 1.00 91.56 117 ILE A O 1
ATOM 916 N N . ASN A 1 118 ? 50.025 -8.189 -34.417 1.00 86.50 118 ASN A N 1
ATOM 917 C CA . ASN A 1 118 ? 50.299 -8.618 -33.053 1.00 86.50 118 ASN A CA 1
ATOM 918 C C . ASN A 1 118 ? 50.089 -7.434 -32.106 1.00 86.50 118 ASN A C 1
ATOM 920 O O . ASN A 1 118 ? 50.908 -6.514 -32.056 1.00 86.50 118 ASN A O 1
ATOM 924 N N . ARG A 1 119 ? 48.981 -7.469 -31.356 1.00 84.69 119 ARG A N 1
ATOM 925 C CA . ARG A 1 119 ? 48.490 -6.344 -30.545 1.00 84.69 119 ARG A CA 1
ATOM 926 C C . ARG A 1 119 ? 48.320 -5.089 -31.409 1.00 84.69 119 ARG A C 1
ATOM 928 O O . ARG A 1 119 ? 47.429 -5.076 -32.246 1.00 84.69 119 ARG A O 1
ATOM 935 N N . SER A 1 120 ? 49.162 -4.071 -31.238 1.00 86.00 120 SER A N 1
ATOM 936 C CA . SER A 1 120 ? 49.131 -2.833 -32.027 1.00 86.00 120 SER A CA 1
ATOM 937 C C . SER A 1 120 ? 50.107 -2.808 -33.201 1.00 86.00 120 SER A C 1
ATOM 939 O O . SER A 1 120 ? 50.036 -1.902 -34.026 1.00 86.00 120 SER A O 1
ATOM 941 N N . ASN A 1 121 ? 51.028 -3.771 -33.290 1.00 91.25 121 ASN A N 1
ATOM 942 C CA . ASN A 1 121 ? 52.065 -3.764 -34.313 1.00 91.25 121 ASN A CA 1
ATOM 943 C C . ASN A 1 121 ? 51.593 -4.544 -35.546 1.00 91.25 121 ASN A C 1
ATOM 945 O O . ASN A 1 121 ? 51.408 -5.766 -35.502 1.00 91.25 121 ASN A O 1
ATOM 949 N N . LEU A 1 122 ? 51.377 -3.806 -36.629 1.00 93.94 122 LEU A N 1
ATOM 950 C CA . LEU A 1 122 ? 51.031 -4.303 -37.949 1.00 93.94 122 LEU A CA 1
ATOM 951 C C . LEU A 1 122 ? 52.314 -4.617 -38.720 1.00 93.94 122 LEU A C 1
ATOM 953 O O . LEU A 1 122 ? 53.239 -3.809 -38.747 1.00 93.94 122 LEU A O 1
ATOM 957 N N . SER A 1 123 ? 52.370 -5.766 -39.384 1.00 94.50 123 SER A N 1
ATOM 958 C CA . SER A 1 123 ? 53.512 -6.172 -40.211 1.00 94.50 123 SER A CA 1
ATOM 959 C C . SER A 1 123 ? 53.049 -6.890 -41.471 1.00 94.50 123 SER A C 1
ATOM 961 O O . SER A 1 123 ? 51.968 -7.480 -41.483 1.00 94.50 123 SER A O 1
ATOM 963 N N . TRP A 1 124 ? 53.835 -6.830 -42.542 1.00 95.50 124 TRP A N 1
ATOM 964 C CA . TRP A 1 124 ? 53.499 -7.500 -43.797 1.00 95.50 124 TRP A CA 1
ATOM 965 C C . TRP A 1 124 ? 54.726 -7.967 -44.574 1.00 95.50 124 TRP A C 1
ATOM 967 O O . TRP A 1 124 ? 55.841 -7.490 -44.364 1.00 95.50 124 TRP A O 1
ATOM 977 N N . ASP A 1 125 ? 54.499 -8.923 -45.475 1.00 93.06 125 ASP A N 1
ATOM 978 C CA . ASP A 1 125 ? 55.535 -9.428 -46.377 1.00 93.06 125 ASP A CA 1
ATOM 979 C C . ASP A 1 125 ? 56.015 -8.308 -47.322 1.00 93.06 125 ASP A C 1
ATOM 981 O O . ASP A 1 125 ? 55.208 -7.581 -47.908 1.00 93.06 125 ASP A O 1
ATOM 985 N N . GLU A 1 126 ? 57.334 -8.185 -47.492 1.00 93.00 126 GLU A N 1
ATOM 986 C CA . GLU A 1 126 ? 57.930 -7.239 -48.437 1.00 93.00 126 GLU A CA 1
ATOM 987 C C . GLU A 1 126 ? 57.577 -7.622 -49.882 1.00 93.00 126 GLU A C 1
ATOM 989 O O . GLU A 1 126 ? 57.794 -8.757 -50.311 1.00 93.00 126 GLU A O 1
ATOM 994 N N . VAL A 1 127 ? 57.055 -6.660 -50.643 1.00 93.69 127 VAL A N 1
ATOM 995 C CA . VAL A 1 127 ? 56.697 -6.802 -52.055 1.00 93.69 127 VAL A CA 1
ATOM 996 C C . VAL A 1 127 ? 57.821 -6.220 -52.926 1.00 93.69 127 VAL A C 1
ATOM 998 O O . VAL A 1 127 ? 58.050 -5.006 -52.903 1.00 93.69 127 VAL A O 1
ATOM 1001 N N . PRO A 1 128 ? 58.532 -7.044 -53.720 1.00 87.62 128 PRO A N 1
ATOM 1002 C CA . PRO A 1 128 ? 59.617 -6.571 -54.576 1.00 87.62 128 PRO A CA 1
ATOM 1003 C C . PRO A 1 128 ? 59.165 -5.488 -55.564 1.00 87.62 128 PRO A C 1
ATOM 1005 O O . PRO A 1 128 ? 58.132 -5.620 -56.215 1.00 87.62 128 PRO A O 1
ATOM 1008 N N . ASN A 1 129 ? 59.987 -4.449 -55.740 1.00 84.81 129 ASN A N 1
ATOM 1009 C CA . ASN A 1 129 ? 59.734 -3.290 -56.613 1.00 84.81 129 ASN A CA 1
ATOM 1010 C C . ASN A 1 129 ? 58.578 -2.362 -56.187 1.00 84.81 129 ASN A C 1
ATOM 1012 O O . ASN A 1 129 ? 58.224 -1.458 -56.954 1.00 84.81 129 ASN A O 1
ATOM 1016 N N . ALA A 1 130 ? 58.013 -2.548 -54.990 1.00 90.31 130 ALA A N 1
ATOM 1017 C CA . ALA A 1 130 ? 57.142 -1.557 -54.373 1.00 90.31 130 ALA A CA 1
ATOM 1018 C C . ALA A 1 130 ? 57.943 -0.307 -53.975 1.00 90.31 130 ALA A C 1
ATOM 1020 O O . ALA A 1 130 ? 59.069 -0.408 -53.487 1.00 90.31 130 ALA A O 1
ATOM 1021 N N . VAL A 1 131 ? 57.363 0.877 -54.181 1.00 92.44 131 VAL A N 1
ATOM 1022 C CA . VAL A 1 131 ? 57.941 2.161 -53.733 1.00 92.44 131 VAL A CA 1
ATOM 1023 C C . VAL A 1 131 ? 57.423 2.592 -52.358 1.00 92.44 131 VAL A C 1
ATOM 1025 O O . VAL A 1 131 ? 57.925 3.552 -51.778 1.00 92.44 131 VAL A O 1
ATOM 1028 N N . GLY A 1 132 ? 56.431 1.873 -51.834 1.00 93.12 132 GLY A N 1
ATOM 1029 C CA . GLY A 1 132 ? 55.806 2.091 -50.537 1.00 93.12 132 GLY A CA 1
ATOM 1030 C C . GLY A 1 132 ? 54.559 1.225 -50.386 1.00 93.12 132 GLY A C 1
ATOM 1031 O O . GLY A 1 132 ? 54.274 0.372 -51.231 1.00 93.12 132 GLY A O 1
ATOM 1032 N N . TYR A 1 133 ? 53.808 1.462 -49.320 1.00 96.31 133 TYR A N 1
ATOM 1033 C CA . TYR A 1 133 ? 52.556 0.785 -49.004 1.00 96.31 133 TYR A CA 1
ATOM 1034 C C . TYR A 1 133 ? 51.538 1.801 -48.503 1.00 96.31 133 TYR A C 1
ATOM 1036 O O . TYR A 1 133 ? 51.911 2.810 -47.906 1.00 96.31 133 TYR A O 1
ATOM 1044 N N . VAL A 1 134 ? 50.260 1.504 -48.710 1.00 96.69 134 VAL A N 1
ATOM 1045 C CA . VAL A 1 134 ? 49.157 2.235 -48.083 1.00 96.69 134 VAL A CA 1
ATOM 1046 C C . VAL A 1 134 ? 48.428 1.284 -47.151 1.00 96.69 134 VAL A C 1
ATOM 1048 O O . VAL A 1 134 ? 47.976 0.220 -47.580 1.00 96.69 134 VAL A O 1
ATOM 1051 N N . ILE A 1 135 ? 48.356 1.661 -45.878 1.00 95.38 135 ILE A N 1
ATOM 1052 C CA . ILE A 1 135 ? 47.565 0.995 -44.846 1.00 95.38 135 ILE A CA 1
ATOM 1053 C C . ILE A 1 135 ? 46.194 1.659 -44.830 1.00 95.38 135 ILE A C 1
ATOM 1055 O O . ILE A 1 135 ? 46.109 2.880 -44.774 1.00 95.38 135 ILE A O 1
ATOM 1059 N N . ILE A 1 136 ? 45.139 0.860 -44.849 1.00 93.69 136 ILE A N 1
ATOM 1060 C CA . ILE A 1 136 ? 43.751 1.301 -44.777 1.00 93.69 136 ILE A CA 1
ATOM 1061 C C . ILE A 1 136 ? 43.175 0.769 -43.465 1.00 93.69 136 ILE A C 1
ATOM 1063 O O . ILE A 1 136 ? 43.160 -0.446 -43.260 1.00 93.69 136 ILE A O 1
ATOM 1067 N N . VAL A 1 137 ? 42.738 1.663 -42.580 1.00 91.62 137 VAL A N 1
ATOM 1068 C CA . VAL A 1 137 ? 42.083 1.366 -41.296 1.00 91.62 137 VAL A CA 1
ATOM 1069 C C . VAL A 1 137 ? 40.669 1.941 -41.358 1.00 91.62 137 VAL A C 1
ATOM 1071 O O . VAL A 1 137 ? 40.500 3.149 -41.206 1.00 91.62 137 VAL A O 1
ATOM 1074 N N . ASP A 1 138 ? 39.657 1.107 -41.601 1.00 88.31 138 ASP A N 1
ATOM 1075 C CA . ASP A 1 138 ? 38.314 1.548 -42.024 1.00 88.31 138 ASP A CA 1
ATOM 1076 C C . ASP A 1 138 ? 38.394 2.586 -43.178 1.00 88.31 138 ASP A C 1
ATOM 1078 O O . ASP A 1 138 ? 38.749 2.229 -44.300 1.00 88.31 138 ASP A O 1
ATOM 1082 N N . ASP A 1 139 ? 38.107 3.866 -42.896 1.00 81.94 139 ASP A N 1
ATOM 1083 C CA . ASP A 1 139 ? 38.130 4.989 -43.850 1.00 81.94 139 ASP A CA 1
ATOM 1084 C C . ASP A 1 139 ? 39.457 5.785 -43.844 1.00 81.94 139 ASP A C 1
ATOM 1086 O O . ASP A 1 139 ? 39.614 6.741 -44.607 1.00 81.94 139 ASP A O 1
ATOM 1090 N N . TYR A 1 140 ? 40.411 5.440 -42.970 1.00 85.00 140 TYR A N 1
ATOM 1091 C CA . TYR A 1 140 ? 41.690 6.146 -42.836 1.00 85.00 140 TYR A CA 1
ATOM 1092 C C . TYR A 1 140 ? 42.782 5.490 -43.681 1.00 85.00 140 TYR A C 1
ATOM 1094 O O . TYR A 1 140 ? 43.035 4.295 -43.541 1.00 85.00 140 TYR A O 1
ATOM 1102 N N . GLU A 1 141 ? 43.490 6.278 -44.493 1.00 92.25 141 GLU A N 1
ATOM 1103 C CA . GLU A 1 141 ? 44.636 5.812 -45.282 1.00 92.25 141 GLU A CA 1
ATOM 1104 C C . GLU A 1 141 ? 45.957 6.403 -44.771 1.00 92.25 141 GLU A C 1
ATOM 1106 O O . GLU A 1 141 ? 46.062 7.605 -44.521 1.00 92.25 141 GLU A O 1
ATOM 1111 N N . VAL A 1 142 ? 46.983 5.559 -44.636 1.00 93.00 142 VAL A N 1
ATOM 1112 C CA . VAL A 1 142 ? 48.320 5.934 -44.155 1.00 93.00 142 VAL A CA 1
ATOM 1113 C C . VAL A 1 142 ? 49.382 5.394 -45.106 1.00 93.00 142 VAL A C 1
ATOM 1115 O O . VAL A 1 142 ? 49.524 4.181 -45.271 1.00 93.00 142 VAL A O 1
ATOM 1118 N N . GLU A 1 143 ? 50.164 6.286 -45.708 1.00 94.31 143 GLU A N 1
ATOM 1119 C CA . GLU A 1 143 ? 51.279 5.909 -46.579 1.00 94.31 143 GLU A CA 1
ATOM 1120 C C . GLU A 1 143 ? 52.560 5.660 -45.775 1.00 94.31 143 GLU A C 1
ATOM 1122 O O . GLU A 1 143 ? 52.968 6.471 -44.940 1.00 94.31 143 GLU A O 1
ATOM 1127 N N . VAL A 1 144 ? 53.236 4.546 -46.052 1.00 93.12 144 VAL A N 1
ATOM 1128 C CA . VAL A 1 144 ? 54.460 4.133 -45.355 1.00 93.12 144 VAL A CA 1
ATOM 1129 C C . VAL A 1 144 ? 55.476 3.527 -46.323 1.00 93.12 144 VAL A C 1
ATOM 1131 O O . VAL A 1 144 ? 55.130 2.968 -47.360 1.00 93.12 144 VAL A O 1
ATOM 1134 N N . GLN A 1 145 ? 56.761 3.611 -45.975 1.00 92.44 145 GLN A N 1
ATOM 1135 C CA . GLN A 1 145 ? 57.860 3.003 -46.749 1.00 92.44 145 GLN A CA 1
ATOM 1136 C C . GLN A 1 145 ? 58.474 1.775 -46.061 1.00 92.44 145 GLN A C 1
ATOM 1138 O O . GLN A 1 145 ? 59.419 1.175 -46.567 1.00 92.44 145 GLN A O 1
ATOM 1143 N N . THR A 1 146 ? 57.965 1.416 -44.887 1.00 92.19 146 THR A N 1
ATOM 1144 C CA . THR A 1 146 ? 58.409 0.273 -44.086 1.00 92.19 146 THR A CA 1
ATOM 1145 C C . THR A 1 146 ? 57.505 -0.932 -44.329 1.00 92.19 146 THR A C 1
ATOM 1147 O O . THR A 1 146 ? 56.514 -0.832 -45.042 1.00 92.19 146 THR A O 1
ATOM 1150 N N . THR A 1 147 ? 57.836 -2.075 -43.729 1.00 93.88 147 THR A N 1
ATOM 1151 C CA . THR A 1 147 ? 56.991 -3.287 -43.710 1.00 93.88 147 THR A CA 1
ATOM 1152 C C . THR A 1 147 ? 56.360 -3.552 -42.339 1.00 93.88 147 THR A C 1
ATOM 1154 O O . THR A 1 147 ? 55.853 -4.639 -42.065 1.00 93.88 147 THR A O 1
ATOM 1157 N N . THR A 1 148 ? 56.413 -2.552 -41.457 1.00 92.88 148 THR A N 1
ATOM 1158 C CA . THR A 1 148 ? 55.835 -2.580 -40.111 1.00 92.88 148 THR A CA 1
ATOM 1159 C C . THR A 1 148 ? 55.292 -1.209 -39.730 1.00 92.88 148 THR A C 1
ATOM 1161 O O . THR A 1 148 ? 55.895 -0.196 -40.106 1.00 92.88 148 THR A O 1
ATOM 1164 N N . TYR A 1 149 ? 54.227 -1.170 -38.932 1.00 93.75 149 TYR A N 1
ATOM 1165 C CA . TYR A 1 149 ? 53.605 0.058 -38.443 1.00 93.75 149 TYR A CA 1
ATOM 1166 C C . TYR A 1 149 ? 52.926 -0.154 -37.082 1.00 93.75 149 TYR A C 1
ATOM 1168 O O . TYR A 1 149 ? 52.234 -1.149 -36.883 1.00 93.75 149 TYR A O 1
ATOM 1176 N N . ASP A 1 150 ? 53.107 0.775 -36.141 1.00 91.19 150 ASP A N 1
ATOM 1177 C CA . ASP A 1 150 ? 52.444 0.720 -34.832 1.00 91.19 150 ASP A CA 1
ATOM 1178 C C . ASP A 1 150 ? 51.152 1.541 -34.853 1.00 91.19 150 ASP A C 1
ATOM 1180 O O . ASP A 1 150 ? 51.178 2.773 -34.879 1.00 91.19 150 ASP A O 1
ATOM 1184 N N . LEU A 1 151 ? 50.015 0.848 -34.810 1.00 88.88 151 LEU A N 1
ATOM 1185 C CA . LEU A 1 151 ? 48.682 1.447 -34.864 1.00 88.88 151 LEU A CA 1
ATOM 1186 C C . LEU A 1 151 ? 48.362 2.317 -33.638 1.00 88.88 151 LEU A C 1
ATOM 1188 O O . LEU A 1 151 ? 47.441 3.128 -33.707 1.00 88.88 151 LEU A O 1
ATOM 1192 N N . THR A 1 152 ? 49.123 2.219 -32.535 1.00 81.38 152 THR A N 1
ATOM 1193 C CA . THR A 1 152 ? 48.947 3.141 -31.394 1.00 81.38 152 THR A CA 1
ATOM 1194 C C . THR A 1 152 ? 49.305 4.586 -31.727 1.00 81.38 152 THR A C 1
ATOM 1196 O O . THR A 1 152 ? 48.827 5.497 -31.053 1.00 81.38 152 THR A O 1
ATOM 1199 N N . THR A 1 153 ? 50.104 4.802 -32.774 1.00 83.81 153 THR A N 1
ATOM 1200 C CA . THR A 1 153 ? 50.512 6.141 -33.217 1.00 83.81 153 THR A CA 1
ATOM 1201 C C . THR A 1 153 ? 49.402 6.906 -33.941 1.00 83.81 153 THR A C 1
ATOM 1203 O O . THR A 1 153 ? 49.524 8.115 -34.115 1.00 83.81 153 THR A O 1
ATOM 1206 N N . LEU A 1 154 ? 48.304 6.234 -34.311 1.00 84.94 154 LEU A N 1
ATOM 1207 C CA . LEU A 1 154 ? 47.116 6.863 -34.887 1.00 84.94 154 LEU A CA 1
ATOM 1208 C C . LEU A 1 154 ? 46.220 7.403 -33.769 1.00 84.94 154 LEU A C 1
ATOM 1210 O O . LEU A 1 154 ? 45.439 6.666 -33.148 1.00 84.94 154 LEU A O 1
ATOM 1214 N N . GLU A 1 155 ? 46.350 8.697 -33.478 1.00 78.56 155 GLU A N 1
ATOM 1215 C CA . GLU A 1 155 ? 45.577 9.383 -32.438 1.00 78.56 155 GLU A CA 1
ATOM 1216 C C . GLU A 1 155 ? 44.081 9.450 -32.774 1.00 78.56 155 GLU A C 1
ATOM 1218 O O . GLU A 1 155 ? 43.258 9.424 -31.860 1.00 78.56 155 GLU A O 1
ATOM 1223 N N . GLU A 1 156 ? 43.731 9.431 -34.062 1.00 81.44 156 GLU A N 1
ATOM 1224 C CA . GLU A 1 156 ? 42.364 9.533 -34.585 1.00 81.44 156 GLU A CA 1
ATOM 1225 C C . GLU A 1 156 ? 41.497 8.313 -34.252 1.00 81.44 156 GLU A C 1
ATOM 1227 O O . GLU A 1 156 ? 40.268 8.396 -34.250 1.00 81.44 156 GLU A O 1
ATOM 1232 N N . LEU A 1 157 ? 42.121 7.172 -33.944 1.00 82.94 157 LEU A N 1
ATOM 1233 C CA . LEU A 1 157 ? 41.394 5.971 -33.559 1.00 82.94 157 LEU A CA 1
ATOM 1234 C C . LEU A 1 157 ? 40.773 6.153 -32.165 1.00 82.94 157 LEU A C 1
ATOM 1236 O O . LEU A 1 157 ? 41.457 6.426 -31.177 1.00 82.94 157 LEU A O 1
ATOM 1240 N N . ILE A 1 158 ? 39.469 5.933 -32.082 1.00 77.19 158 ILE A N 1
ATOM 1241 C CA . ILE A 1 158 ? 38.670 5.874 -30.858 1.00 77.19 158 ILE A CA 1
ATOM 1242 C C . ILE A 1 158 ? 39.040 4.609 -30.051 1.00 77.19 158 ILE A C 1
ATOM 1244 O O . ILE A 1 158 ? 38.999 3.509 -30.620 1.00 77.19 158 ILE A O 1
ATOM 1248 N N . PRO A 1 159 ? 39.386 4.734 -28.753 1.00 75.94 159 PRO A N 1
ATOM 1249 C CA . PRO A 1 159 ? 39.585 3.602 -27.843 1.00 75.94 159 PRO A CA 1
ATOM 1250 C C . PRO A 1 159 ? 38.350 2.693 -27.720 1.00 75.94 159 PRO A C 1
ATOM 1252 O O . PRO A 1 159 ? 37.216 3.137 -27.855 1.00 75.94 159 PRO A O 1
ATOM 1255 N N . ALA A 1 160 ? 38.582 1.400 -27.499 1.00 70.38 160 ALA A N 1
ATOM 1256 C CA . ALA A 1 160 ? 37.617 0.292 -27.479 1.00 70.38 160 ALA A CA 1
ATOM 1257 C C . ALA A 1 160 ? 36.766 0.068 -28.738 1.00 70.38 160 ALA A C 1
ATOM 1259 O O . ALA A 1 160 ? 35.955 -0.860 -28.768 1.00 70.38 160 ALA A O 1
ATOM 1260 N N . LYS A 1 161 ? 36.997 0.825 -29.815 1.00 81.38 161 LYS A N 1
ATOM 1261 C CA . LYS A 1 161 ? 36.489 0.476 -31.143 1.00 81.38 161 LYS A CA 1
ATOM 1262 C C . LYS A 1 161 ? 37.412 -0.557 -31.802 1.00 81.38 161 LYS A C 1
ATOM 1264 O O . LYS A 1 161 ? 38.636 -0.493 -31.668 1.00 81.38 161 LYS A O 1
ATOM 1269 N N . THR A 1 162 ? 36.800 -1.511 -32.505 1.00 87.06 162 THR A N 1
ATOM 1270 C CA . THR A 1 162 ? 37.494 -2.472 -33.374 1.00 87.06 162 THR A CA 1
ATOM 1271 C C . THR A 1 162 ? 37.452 -1.969 -34.814 1.00 87.06 162 THR A C 1
ATOM 1273 O O . THR A 1 162 ? 36.395 -1.541 -35.271 1.00 87.06 162 THR A O 1
ATOM 1276 N N . TYR A 1 163 ? 38.597 -2.013 -35.488 1.00 89.19 163 TYR A N 1
ATOM 1277 C CA . TYR A 1 163 ? 38.828 -1.536 -36.849 1.00 89.19 163 TYR A CA 1
ATOM 1278 C C . TYR A 1 163 ? 39.269 -2.686 -37.742 1.00 89.19 163 TYR A C 1
ATOM 1280 O O . TYR A 1 163 ? 40.018 -3.561 -37.290 1.00 89.19 163 TYR A O 1
ATOM 1288 N N . ASP A 1 164 ? 38.875 -2.638 -39.011 1.00 92.50 164 ASP A N 1
ATOM 1289 C CA . ASP A 1 164 ? 39.411 -3.527 -40.034 1.00 92.50 164 ASP A CA 1
ATOM 1290 C C . ASP A 1 164 ? 40.601 -2.865 -40.734 1.00 92.50 164 ASP A C 1
ATOM 1292 O O . ASP A 1 164 ? 40.523 -1.736 -41.217 1.00 92.50 164 ASP A O 1
ATOM 1296 N N . VAL A 1 165 ? 41.725 -3.582 -40.784 1.00 94.19 165 VAL A N 1
ATOM 1297 C CA . VAL A 1 165 ? 42.996 -3.083 -41.315 1.00 94.19 165 VAL A CA 1
ATOM 1298 C C . VAL A 1 165 ? 43.424 -3.904 -42.525 1.00 94.19 165 VAL A C 1
ATOM 1300 O O . VAL A 1 165 ? 43.581 -5.122 -42.428 1.00 94.19 165 VAL A O 1
ATOM 1303 N N . CYS A 1 166 ? 43.651 -3.258 -43.667 1.00 94.00 166 CYS A N 1
ATOM 1304 C CA . CYS A 1 166 ? 44.168 -3.890 -44.885 1.00 94.00 166 CYS A CA 1
ATOM 1305 C C . CYS A 1 166 ? 45.255 -3.031 -45.550 1.00 94.00 166 CYS A C 1
ATOM 1307 O O . CYS A 1 166 ? 45.449 -1.877 -45.185 1.00 94.00 166 CYS A O 1
ATOM 1309 N N . ILE A 1 167 ? 46.037 -3.609 -46.467 1.00 95.06 167 ILE A N 1
ATOM 1310 C CA . ILE A 1 167 ? 47.223 -2.957 -47.049 1.00 95.06 167 ILE A CA 1
ATOM 1311 C C . ILE A 1 167 ? 47.308 -3.245 -48.548 1.00 95.06 167 ILE A C 1
ATOM 1313 O O . ILE A 1 167 ? 46.988 -4.352 -48.983 1.00 95.06 167 ILE A O 1
ATOM 1317 N N . TYR A 1 168 ? 47.813 -2.300 -49.341 1.00 94.94 168 TYR A N 1
ATOM 1318 C CA . TYR A 1 168 ? 48.316 -2.589 -50.687 1.00 94.94 168 TYR A CA 1
ATOM 1319 C C . TYR A 1 168 ? 49.707 -1.985 -50.923 1.00 94.94 168 TYR A C 1
ATOM 1321 O O . TYR A 1 168 ? 50.053 -0.934 -50.388 1.00 94.94 168 TYR A O 1
ATOM 1329 N N . ALA A 1 169 ? 50.519 -2.667 -51.733 1.00 94.06 169 ALA A N 1
ATOM 1330 C CA . ALA A 1 169 ? 51.813 -2.184 -52.198 1.00 94.06 169 ALA A CA 1
ATOM 1331 C C . ALA A 1 169 ? 51.648 -1.188 -53.355 1.00 94.06 169 ALA A C 1
ATOM 1333 O O . ALA A 1 169 ? 50.902 -1.434 -54.312 1.00 94.06 169 ALA A O 1
ATOM 1334 N N . VAL A 1 170 ? 52.378 -0.079 -53.272 1.00 93.50 170 VAL A N 1
ATOM 1335 C CA . VAL A 1 170 ? 52.374 1.009 -54.253 1.00 93.50 170 VAL A CA 1
ATOM 1336 C C . VAL A 1 170 ? 53.453 0.752 -55.299 1.00 93.50 170 VAL A C 1
ATOM 1338 O O . VAL A 1 170 ? 54.627 0.574 -54.965 1.00 93.50 170 VAL A O 1
ATOM 1341 N N . GLY A 1 171 ? 53.060 0.721 -56.572 1.00 87.25 171 GLY A N 1
ATOM 1342 C CA . GLY A 1 171 ? 53.971 0.574 -57.705 1.00 87.25 171 GLY A CA 1
ATOM 1343 C C . GLY A 1 171 ? 54.575 1.904 -58.150 1.00 87.25 171 GLY A C 1
ATOM 1344 O O . GLY A 1 171 ? 53.964 2.959 -58.000 1.00 87.25 171 GLY A O 1
ATOM 1345 N N . ASP A 1 172 ? 55.781 1.865 -58.727 1.00 84.31 172 ASP A N 1
ATOM 1346 C CA . ASP A 1 172 ? 56.310 3.009 -59.481 1.00 84.31 172 ASP A CA 1
ATOM 1347 C C . ASP A 1 172 ? 55.439 3.194 -60.734 1.00 84.31 172 ASP A C 1
ATOM 1349 O O . ASP A 1 172 ? 55.435 2.294 -61.579 1.00 84.31 172 ASP A O 1
ATOM 1353 N N . PRO A 1 173 ? 54.748 4.335 -60.910 1.00 75.56 173 PRO A N 1
ATOM 1354 C CA . PRO A 1 173 ? 53.796 4.543 -62.004 1.00 75.56 173 PRO A CA 1
ATOM 1355 C C . PRO A 1 173 ? 54.414 4.424 -63.408 1.00 75.56 173 PRO A C 1
ATOM 1357 O O . PRO A 1 173 ? 53.678 4.348 -64.388 1.00 75.56 173 PRO A O 1
ATOM 1360 N N . ASN A 1 174 ? 55.748 4.394 -63.519 1.00 77.88 174 ASN A N 1
ATOM 1361 C CA . ASN A 1 174 ? 56.474 4.198 -64.776 1.00 77.88 174 ASN A CA 1
ATOM 1362 C C . ASN A 1 174 ? 57.045 2.780 -64.953 1.00 77.88 174 ASN A C 1
ATOM 1364 O O . ASN A 1 174 ? 57.774 2.549 -65.921 1.00 77.88 174 ASN A O 1
ATOM 1368 N N . LYS A 1 175 ? 56.807 1.857 -64.011 1.00 74.25 175 LYS A N 1
ATOM 1369 C CA . LYS A 1 175 ? 57.374 0.495 -64.035 1.00 74.25 175 LYS A CA 1
ATOM 1370 C C . LYS A 1 175 ? 56.404 -0.598 -63.600 1.00 74.25 175 LYS A C 1
ATOM 1372 O O . LYS A 1 175 ? 56.444 -1.668 -64.194 1.00 74.25 175 LYS A O 1
ATOM 1377 N N . ASN A 1 176 ? 55.563 -0.355 -62.592 1.00 81.31 176 ASN A N 1
ATOM 1378 C CA . ASN A 1 176 ? 54.654 -1.347 -62.013 1.00 81.31 176 ASN A CA 1
ATOM 1379 C C . ASN A 1 176 ? 53.313 -0.709 -61.617 1.00 81.31 176 ASN A C 1
ATOM 1381 O O . ASN A 1 176 ? 53.265 0.442 -61.191 1.00 81.31 176 ASN A O 1
ATOM 1385 N N . SER A 1 177 ? 52.231 -1.482 -61.680 1.00 83.62 177 SER A N 1
ATOM 1386 C CA . SER A 1 177 ? 50.928 -1.080 -61.128 1.00 83.62 177 SER A CA 1
ATOM 1387 C C . SER A 1 177 ? 50.788 -1.524 -59.665 1.00 83.62 177 SER A C 1
ATOM 1389 O O . SER A 1 177 ? 51.367 -2.540 -59.277 1.00 83.62 177 SER A O 1
ATOM 1391 N N . ASN A 1 178 ? 49.984 -0.812 -58.863 1.00 89.38 178 ASN A N 1
ATOM 1392 C CA . ASN A 1 178 ? 49.701 -1.177 -57.465 1.00 89.38 178 ASN A CA 1
ATOM 1393 C C . ASN A 1 178 ? 49.194 -2.624 -57.335 1.00 89.38 178 ASN A C 1
ATOM 1395 O O . ASN A 1 178 ? 48.471 -3.128 -58.203 1.00 89.38 178 ASN A O 1
ATOM 1399 N N . SER A 1 179 ? 49.529 -3.281 -56.224 1.00 91.38 179 SER A N 1
ATOM 1400 C CA . SER A 1 179 ? 49.022 -4.625 -55.921 1.00 91.38 179 SER A CA 1
ATOM 1401 C C . SER A 1 179 ? 47.508 -4.628 -55.656 1.00 91.38 179 SER A C 1
ATOM 1403 O O . SER A 1 179 ? 46.906 -3.571 -55.473 1.00 91.38 179 SER A O 1
ATOM 1405 N N . LEU A 1 180 ? 46.869 -5.804 -55.577 1.00 90.06 180 LEU A N 1
ATOM 1406 C CA . LEU A 1 180 ? 45.531 -5.884 -54.961 1.00 90.06 180 LEU A CA 1
ATOM 1407 C C . LEU A 1 180 ? 45.627 -5.628 -53.449 1.00 90.06 180 LEU A C 1
ATOM 1409 O O . LEU A 1 180 ? 46.655 -5.934 -52.847 1.00 90.06 180 LEU A O 1
ATOM 1413 N N . ILE A 1 181 ? 44.540 -5.134 -52.853 1.00 91.69 181 ILE A N 1
ATOM 1414 C CA . ILE A 1 181 ? 44.396 -4.969 -51.400 1.00 91.69 181 ILE A CA 1
ATOM 1415 C C . ILE A 1 181 ? 44.465 -6.343 -50.712 1.00 91.69 181 ILE A C 1
ATOM 1417 O O . ILE A 1 181 ? 43.908 -7.328 -51.208 1.00 91.69 181 ILE A O 1
ATOM 1421 N N . SER A 1 182 ? 45.177 -6.415 -49.586 1.00 94.31 182 SER A N 1
ATOM 1422 C CA . SER A 1 182 ? 45.298 -7.616 -48.760 1.00 94.31 182 SER A CA 1
ATOM 1423 C C . SER A 1 182 ? 43.951 -8.041 -48.163 1.00 94.31 182 SER A C 1
ATOM 1425 O O . SER A 1 182 ? 42.979 -7.290 -48.143 1.00 94.31 182 SER A O 1
ATOM 1427 N N . LYS A 1 183 ? 43.895 -9.245 -47.584 1.00 92.44 183 LYS A N 1
ATOM 1428 C CA . LYS A 1 183 ? 42.812 -9.575 -46.640 1.00 92.44 183 LYS A CA 1
ATOM 1429 C C . LYS A 1 183 ? 42.911 -8.671 -45.406 1.00 92.44 183 LYS A C 1
ATOM 1431 O O . LYS A 1 183 ? 44.023 -8.275 -45.051 1.00 92.44 183 LYS A O 1
ATOM 1436 N N . SER A 1 184 ? 41.779 -8.365 -44.775 1.00 90.75 184 SER A N 1
ATOM 1437 C CA . SER A 1 184 ? 41.745 -7.558 -43.555 1.00 90.75 184 SER A CA 1
ATOM 1438 C C . SER A 1 184 ? 42.180 -8.351 -42.318 1.00 90.75 184 SER A C 1
ATOM 1440 O O . SER A 1 184 ? 42.016 -9.574 -42.247 1.00 90.75 184 SER A O 1
ATOM 1442 N N . VAL A 1 185 ? 42.736 -7.638 -41.340 1.00 92.75 185 VAL A N 1
ATOM 1443 C CA . VAL A 1 185 ? 42.965 -8.086 -39.959 1.00 92.75 185 VAL A CA 1
ATOM 1444 C C . VAL A 1 185 ? 42.316 -7.092 -39.001 1.00 92.75 185 VAL A C 1
ATOM 1446 O O . VAL A 1 185 ? 42.283 -5.901 -39.293 1.00 92.75 185 VAL A O 1
ATOM 1449 N N . SER A 1 186 ? 41.809 -7.561 -37.862 1.00 91.00 186 SER A N 1
ATOM 1450 C CA . SER A 1 186 ? 41.104 -6.694 -36.911 1.00 91.00 186 SER A CA 1
ATOM 1451 C C . SER A 1 186 ? 42.040 -6.140 -35.834 1.00 91.00 186 SER A C 1
ATOM 1453 O O . SER A 1 186 ? 42.869 -6.871 -35.286 1.00 91.00 186 SER A O 1
ATOM 1455 N N . TYR A 1 187 ? 41.872 -4.861 -35.499 1.00 89.88 187 TYR A N 1
ATOM 1456 C CA . TYR A 1 187 ? 42.596 -4.159 -34.437 1.00 89.88 187 TYR A CA 1
ATOM 1457 C C . TYR A 1 187 ? 41.620 -3.460 -33.487 1.00 89.88 187 TYR A C 1
ATOM 1459 O O . TYR A 1 187 ? 40.798 -2.668 -33.933 1.00 89.88 187 TYR A O 1
ATOM 1467 N N . THR A 1 188 ? 41.732 -3.692 -32.178 1.00 84.50 188 THR A N 1
ATOM 1468 C CA . THR A 1 188 ? 40.973 -2.951 -31.155 1.00 84.50 188 THR A CA 1
ATOM 1469 C C . THR A 1 188 ? 41.923 -2.039 -30.385 1.00 84.50 188 THR A C 1
ATOM 1471 O O . THR A 1 188 ? 42.914 -2.516 -29.829 1.00 84.50 188 THR A O 1
ATOM 1474 N N . LYS A 1 189 ? 41.636 -0.732 -30.329 1.00 83.31 189 LYS A N 1
ATOM 1475 C CA . LYS A 1 189 ? 42.477 0.222 -29.584 1.00 83.31 189 LYS A CA 1
ATOM 1476 C C . LYS A 1 189 ? 42.186 0.139 -28.084 1.00 83.31 189 LYS A C 1
ATOM 1478 O O . LYS A 1 189 ? 41.034 0.230 -27.679 1.00 83.31 189 LYS A O 1
ATOM 1483 N N . GLU A 1 190 ? 43.206 -0.031 -27.250 1.00 75.56 190 GLU A N 1
ATOM 1484 C CA . GLU A 1 190 ? 43.040 -0.141 -25.791 1.00 75.56 190 GLU A CA 1
ATOM 1485 C C . GLU A 1 190 ? 42.836 1.238 -25.123 1.00 75.56 190 GLU A C 1
ATOM 1487 O O . GLU A 1 190 ? 43.337 2.256 -25.606 1.00 75.56 190 GLU A O 1
ATOM 1492 N N . PHE A 1 191 ? 42.101 1.281 -24.005 1.00 69.75 191 PHE A N 1
ATOM 1493 C CA . PHE A 1 191 ? 41.993 2.470 -23.143 1.00 69.75 191 PHE A CA 1
ATOM 1494 C C . PHE A 1 191 ? 43.268 2.679 -22.312 1.00 69.75 191 PHE A C 1
ATOM 1496 O O . PHE A 1 191 ? 43.951 1.721 -21.950 1.00 69.75 191 PHE A O 1
ATOM 1503 N N . VAL A 1 192 ? 43.543 3.926 -21.916 1.00 74.31 192 VAL A N 1
ATOM 1504 C CA . VAL A 1 192 ? 44.683 4.265 -21.044 1.00 74.31 192 VAL A CA 1
ATOM 1505 C C . VAL A 1 192 ? 44.214 4.391 -19.589 1.00 74.31 192 VAL A C 1
ATOM 1507 O O . VAL A 1 192 ? 43.225 5.053 -19.313 1.00 74.31 192 VAL A O 1
ATOM 1510 N N . LYS A 1 193 ? 44.888 3.780 -18.612 1.00 83.06 193 LYS A N 1
ATOM 1511 C CA . LYS A 1 193 ? 44.527 3.934 -17.186 1.00 83.06 193 LYS A CA 1
ATOM 1512 C C . LYS A 1 193 ? 45.149 5.210 -16.604 1.00 83.06 193 LYS A C 1
ATOM 1514 O O . LYS A 1 193 ? 46.337 5.440 -16.825 1.00 83.06 193 LYS A O 1
ATOM 1519 N N . TYR A 1 194 ? 44.391 6.015 -15.852 1.00 89.75 194 TYR A N 1
ATOM 1520 C CA . TYR A 1 194 ? 44.958 7.167 -15.134 1.00 89.75 194 TYR A CA 1
ATOM 1521 C C . TYR A 1 194 ? 45.987 6.741 -14.074 1.00 89.75 194 TYR A C 1
ATOM 1523 O O . TYR A 1 194 ? 45.900 5.655 -13.492 1.00 89.75 194 TYR A O 1
ATOM 1531 N N . ALA A 1 195 ? 46.939 7.633 -13.786 1.00 87.81 195 ALA A N 1
ATOM 1532 C CA . ALA A 1 195 ? 47.849 7.483 -12.656 1.00 87.81 195 ALA A CA 1
ATOM 1533 C C . ALA A 1 195 ? 47.098 7.613 -11.317 1.00 87.81 195 ALA A C 1
ATOM 1535 O O . ALA A 1 195 ? 46.061 8.275 -11.222 1.00 87.81 195 ALA A O 1
ATOM 1536 N N . GLN A 1 196 ? 47.617 6.966 -10.273 1.00 92.19 196 GLN A N 1
ATOM 1537 C CA . GLN A 1 196 ? 47.069 7.098 -8.921 1.00 92.19 196 GLN A CA 1
ATOM 1538 C C . GLN A 1 196 ? 47.351 8.511 -8.375 1.00 92.19 196 GLN A C 1
ATOM 1540 O O . GLN A 1 196 ? 48.469 9.001 -8.558 1.00 92.19 196 GLN A O 1
ATOM 1545 N N . PRO A 1 197 ? 46.389 9.158 -7.694 1.00 95.19 197 PRO A N 1
ATOM 1546 C CA . PRO A 1 197 ? 46.634 10.407 -6.976 1.00 95.19 197 PRO A CA 1
ATOM 1547 C C . PRO A 1 197 ? 47.714 10.246 -5.893 1.00 95.19 197 PRO A C 1
ATOM 1549 O O . PRO A 1 197 ? 47.790 9.211 -5.228 1.00 95.19 197 PRO A O 1
ATOM 1552 N N . THR A 1 198 ? 48.537 11.277 -5.693 1.00 93.94 198 THR A N 1
ATOM 1553 C CA . THR A 1 198 ? 49.639 11.295 -4.712 1.00 93.94 198 THR A CA 1
ATOM 1554 C C . THR A 1 198 ? 49.607 12.551 -3.841 1.00 93.94 198 THR A C 1
ATOM 1556 O O . THR A 1 198 ? 48.881 13.496 -4.135 1.00 93.94 198 THR A O 1
ATOM 1559 N N . ASN A 1 199 ? 50.412 12.568 -2.770 1.00 92.69 199 ASN A N 1
ATOM 1560 C CA . ASN A 1 199 ? 50.590 13.720 -1.872 1.00 92.69 199 ASN A CA 1
ATOM 1561 C C . ASN A 1 199 ? 49.284 14.243 -1.260 1.00 92.69 199 ASN A C 1
ATOM 1563 O O . ASN A 1 199 ? 49.027 15.445 -1.234 1.00 92.69 199 ASN A O 1
ATOM 1567 N N . ILE A 1 200 ? 48.469 13.327 -0.735 1.00 95.25 200 ILE A N 1
ATOM 1568 C CA . ILE A 1 200 ? 47.290 13.706 0.040 1.00 95.25 200 ILE A CA 1
ATOM 1569 C C . ILE A 1 200 ? 47.757 14.419 1.311 1.00 95.25 200 ILE A C 1
ATOM 1571 O O . ILE A 1 200 ? 48.588 13.901 2.057 1.00 95.25 200 ILE A O 1
ATOM 1575 N N . VAL A 1 201 ? 47.215 15.605 1.563 1.00 94.00 201 VAL A N 1
ATOM 1576 C CA . VAL A 1 201 ? 47.503 16.411 2.749 1.00 94.00 201 VAL A CA 1
ATOM 1577 C C . VAL A 1 201 ? 46.208 16.916 3.373 1.00 94.00 201 VAL A C 1
ATOM 1579 O O . VAL A 1 201 ? 45.264 17.281 2.669 1.00 94.00 201 VAL A O 1
ATOM 1582 N N . LYS A 1 202 ? 46.165 16.952 4.708 1.00 92.06 202 LYS A N 1
ATOM 1583 C CA . LYS A 1 202 ? 45.099 17.630 5.453 1.00 92.06 202 LYS A CA 1
ATOM 1584 C C . LYS A 1 202 ? 45.289 19.143 5.325 1.00 92.06 202 LYS A C 1
ATOM 1586 O O . LYS A 1 202 ? 46.373 19.659 5.592 1.00 92.06 202 LYS A O 1
ATOM 1591 N N . THR A 1 203 ? 44.229 19.844 4.944 1.00 90.62 203 THR A N 1
ATOM 1592 C CA . THR A 1 203 ? 44.146 21.311 4.902 1.00 90.62 203 THR A CA 1
ATOM 1593 C C . THR A 1 203 ? 43.235 21.822 6.021 1.00 90.62 203 THR A C 1
ATOM 1595 O O . THR A 1 203 ? 42.618 21.033 6.741 1.00 90.62 203 THR A O 1
ATOM 1598 N N . GLU A 1 204 ? 43.110 23.144 6.174 1.00 85.00 204 GLU A N 1
ATOM 1599 C CA . GLU A 1 204 ? 42.173 23.743 7.140 1.00 85.00 204 GLU A CA 1
ATOM 1600 C C . GLU A 1 204 ? 40.708 23.358 6.859 1.00 85.00 204 GLU A C 1
ATOM 1602 O O . GLU A 1 204 ? 39.935 23.174 7.794 1.00 85.00 204 GLU A O 1
ATOM 1607 N N . SER A 1 205 ? 40.331 23.182 5.586 1.00 86.75 205 SER A N 1
ATOM 1608 C CA . SER A 1 205 ? 38.947 22.923 5.162 1.00 86.75 205 SER A CA 1
ATOM 1609 C C . SER A 1 205 ? 38.650 21.471 4.774 1.00 86.75 205 SER A C 1
ATOM 1611 O O . SER A 1 205 ? 37.497 21.159 4.491 1.00 86.75 205 SER A O 1
ATOM 1613 N N . GLY A 1 206 ? 39.649 20.583 4.736 1.00 92.44 206 GLY A N 1
ATOM 1614 C CA . GLY A 1 206 ? 39.466 19.188 4.327 1.00 92.44 206 GLY A CA 1
ATOM 1615 C C . GLY A 1 206 ? 40.771 18.529 3.886 1.00 92.44 206 GLY A C 1
ATOM 1616 O O . GLY A 1 206 ? 41.732 18.545 4.651 1.00 92.44 206 GLY A O 1
ATOM 1617 N N . PHE A 1 207 ? 40.813 17.958 2.680 1.00 95.31 207 PHE A N 1
ATOM 1618 C CA . PHE A 1 207 ? 41.983 17.277 2.112 1.00 95.31 207 PHE A CA 1
ATOM 1619 C C . PHE A 1 207 ? 42.277 17.748 0.685 1.00 95.31 207 PHE A C 1
ATOM 1621 O O . PHE A 1 207 ? 41.361 18.059 -0.073 1.00 95.31 207 PHE A O 1
ATOM 1628 N N . SER A 1 208 ? 43.549 17.759 0.293 1.00 95.25 208 SER A N 1
ATOM 1629 C CA . SER A 1 208 ? 43.977 18.036 -1.086 1.00 95.25 208 SER A CA 1
ATOM 1630 C C . SER A 1 208 ? 45.060 17.068 -1.537 1.00 95.25 208 SER A C 1
ATOM 1632 O O . SER A 1 208 ? 45.793 16.550 -0.699 1.00 95.25 208 SER A O 1
ATOM 1634 N N . TRP A 1 209 ? 45.188 16.861 -2.843 1.00 96.75 209 TRP A N 1
ATOM 1635 C CA . TRP A 1 209 ? 46.194 15.989 -3.461 1.00 96.75 209 TRP A CA 1
ATOM 1636 C C . TRP A 1 209 ? 46.768 16.617 -4.733 1.00 96.75 209 TRP A C 1
ATOM 1638 O O . TRP A 1 209 ? 46.282 17.643 -5.215 1.00 96.75 209 TRP A O 1
ATOM 1648 N N . ASP A 1 210 ? 47.807 16.002 -5.291 1.00 95.12 210 ASP A N 1
ATOM 1649 C CA . ASP A 1 210 ? 48.365 16.428 -6.573 1.00 95.12 210 ASP A CA 1
ATOM 1650 C C . ASP A 1 210 ? 47.403 16.126 -7.727 1.00 95.12 210 ASP A C 1
ATOM 1652 O O . ASP A 1 210 ? 46.837 15.034 -7.821 1.00 95.12 210 ASP A O 1
ATOM 1656 N N . GLN A 1 211 ? 47.260 17.079 -8.648 1.00 93.06 211 GLN A N 1
ATOM 1657 C CA . GLN A 1 211 ? 46.412 16.919 -9.826 1.00 93.06 211 GLN A CA 1
ATOM 1658 C C . GLN A 1 211 ? 46.934 15.798 -10.739 1.00 93.06 211 GLN A C 1
ATOM 1660 O O . GLN A 1 211 ? 48.086 15.824 -11.176 1.00 93.06 211 GLN A O 1
ATOM 1665 N N . VAL A 1 212 ? 46.062 14.843 -11.078 1.00 93.56 212 VAL A N 1
ATOM 1666 C CA . VAL A 1 212 ? 46.345 13.809 -12.085 1.00 93.56 212 VAL A CA 1
ATOM 1667 C C . VAL A 1 212 ? 46.102 14.398 -13.476 1.00 93.56 212 VAL A C 1
ATOM 1669 O O . VAL A 1 212 ? 45.027 14.928 -13.755 1.00 93.56 212 VAL A O 1
ATOM 1672 N N . GLU A 1 213 ? 47.108 14.335 -14.351 1.00 87.12 213 GLU A N 1
ATOM 1673 C CA . GLU A 1 213 ? 47.050 14.941 -15.685 1.00 87.12 213 GLU A CA 1
ATOM 1674 C C . GLU A 1 213 ? 45.858 14.409 -16.499 1.00 87.12 213 GLU A C 1
ATOM 1676 O O . GLU A 1 213 ? 45.715 13.206 -16.721 1.00 87.12 213 GLU A O 1
ATOM 1681 N N . GLY A 1 214 ? 44.993 15.328 -16.936 1.00 81.62 214 GLY A N 1
ATOM 1682 C CA . GLY A 1 214 ? 43.800 15.022 -17.724 1.00 81.62 214 GLY A CA 1
ATOM 1683 C C . GLY A 1 214 ? 42.611 14.456 -16.941 1.00 81.62 214 GLY A C 1
ATOM 1684 O O . GLY A 1 214 ? 41.614 14.143 -17.585 1.00 81.62 214 GLY A O 1
ATOM 1685 N N . ALA A 1 215 ? 42.685 14.305 -15.613 1.00 89.31 215 ALA A N 1
ATOM 1686 C CA . ALA A 1 215 ? 41.546 13.916 -14.777 1.00 89.31 215 ALA A CA 1
ATOM 1687 C C . ALA A 1 215 ? 40.811 15.157 -14.242 1.00 89.31 215 ALA A C 1
ATOM 1689 O O . ALA A 1 215 ? 41.423 16.033 -13.630 1.00 89.31 215 ALA A O 1
ATOM 1690 N N . GLU A 1 216 ? 39.500 15.227 -14.465 1.00 89.69 216 GLU A N 1
ATOM 1691 C CA . GLU A 1 216 ? 38.650 16.347 -14.019 1.00 89.69 216 GLU A CA 1
ATOM 1692 C C . GLU A 1 216 ? 37.884 16.014 -12.732 1.00 89.69 216 GLU A C 1
ATOM 1694 O O . GLU A 1 216 ? 37.594 16.900 -11.928 1.00 89.69 216 GLU A O 1
ATOM 1699 N N . GLU A 1 217 ? 37.643 14.725 -12.493 1.00 93.44 217 GLU A N 1
ATOM 1700 C CA . GLU A 1 217 ? 36.866 14.223 -11.366 1.00 93.44 217 GLU A CA 1
ATOM 1701 C C . GLU A 1 217 ? 37.652 13.212 -10.530 1.00 93.44 217 GLU A C 1
ATOM 1703 O O . GLU A 1 217 ? 38.444 12.406 -11.037 1.00 93.44 217 GLU A O 1
ATOM 1708 N N . PHE A 1 218 ? 37.381 13.226 -9.228 1.00 96.25 218 PHE A N 1
ATOM 1709 C CA . PHE A 1 218 ? 37.987 12.335 -8.251 1.00 96.25 218 PHE A CA 1
ATOM 1710 C C . PHE A 1 218 ? 36.935 11.779 -7.298 1.00 96.25 218 PHE A C 1
ATOM 1712 O O . PHE A 1 218 ? 35.903 12.391 -7.038 1.00 96.25 218 PHE A O 1
ATOM 1719 N N . VAL A 1 219 ? 37.233 10.609 -6.745 1.00 95.75 219 VAL A N 1
ATOM 1720 C CA . VAL A 1 219 ? 36.481 9.990 -5.659 1.00 95.75 219 VAL A CA 1
ATOM 1721 C C . VAL A 1 219 ? 37.381 9.898 -4.439 1.00 95.75 219 VAL A C 1
ATOM 1723 O O . VAL A 1 219 ? 38.470 9.324 -4.515 1.00 95.75 219 VAL A O 1
ATOM 1726 N N . VAL A 1 220 ? 36.909 10.427 -3.315 1.00 94.69 220 VAL A N 1
ATOM 1727 C CA . VAL A 1 220 ? 37.550 10.310 -2.007 1.00 94.69 220 VAL A CA 1
ATOM 1728 C C . VAL A 1 220 ? 36.759 9.337 -1.149 1.00 94.69 220 VAL A C 1
ATOM 1730 O O . VAL A 1 220 ? 35.537 9.428 -1.050 1.00 94.69 220 VAL A O 1
ATOM 1733 N N . TRP A 1 221 ? 37.463 8.414 -0.511 1.00 93.75 221 TRP A N 1
ATOM 1734 C CA . TRP A 1 221 ? 36.902 7.495 0.467 1.00 93.75 221 TRP A CA 1
ATOM 1735 C C . TRP A 1 221 ? 37.620 7.694 1.798 1.00 93.75 221 TRP A C 1
ATOM 1737 O O . TRP A 1 221 ? 38.849 7.755 1.830 1.00 93.75 221 TRP A O 1
ATOM 1747 N N . ILE A 1 222 ? 36.858 7.835 2.881 1.00 92.62 222 ILE A N 1
ATOM 1748 C CA . ILE A 1 222 ? 37.398 8.000 4.230 1.00 92.62 222 ILE A CA 1
ATOM 1749 C C . ILE A 1 222 ? 36.896 6.840 5.079 1.00 92.62 222 ILE A C 1
ATOM 1751 O O . ILE A 1 222 ? 35.718 6.771 5.412 1.00 92.62 222 ILE A O 1
ATOM 1755 N N . ASP A 1 223 ? 37.796 5.926 5.417 1.00 87.38 223 ASP A N 1
ATOM 1756 C CA . ASP A 1 223 ? 37.489 4.768 6.249 1.00 87.38 223 ASP A CA 1
ATOM 1757 C C . ASP A 1 223 ? 37.186 5.219 7.687 1.00 87.38 223 ASP A C 1
ATOM 1759 O O . ASP A 1 223 ? 37.998 5.916 8.304 1.00 87.38 223 ASP A O 1
ATOM 1763 N N . GLY A 1 224 ? 36.003 4.859 8.196 1.00 75.69 224 GLY A N 1
ATOM 1764 C CA . GLY A 1 224 ? 35.500 5.234 9.525 1.00 75.69 224 GLY A CA 1
ATOM 1765 C C . GLY A 1 224 ? 34.487 6.387 9.560 1.00 75.69 224 GLY A C 1
ATOM 1766 O O . GLY A 1 224 ? 33.874 6.609 10.604 1.00 75.69 224 GLY A O 1
ATOM 1767 N N . ILE A 1 225 ? 34.269 7.100 8.450 1.00 80.50 225 ILE A N 1
ATOM 1768 C CA . ILE A 1 225 ? 33.117 8.002 8.257 1.00 80.50 225 ILE A CA 1
ATOM 1769 C C . ILE A 1 225 ? 32.129 7.255 7.356 1.00 80.50 225 ILE A C 1
ATOM 1771 O O . ILE A 1 225 ? 32.594 6.579 6.444 1.00 80.50 225 ILE A O 1
ATOM 1775 N N . GLU A 1 226 ? 30.819 7.316 7.658 1.00 62.62 226 GLU A N 1
ATOM 1776 C CA . GLU A 1 226 ? 29.699 6.653 6.944 1.00 62.62 226 GLU A CA 1
ATOM 1777 C C . GLU A 1 226 ? 30.074 6.199 5.527 1.00 62.62 226 GLU A C 1
ATOM 1779 O O . GLU A 1 226 ? 30.503 7.065 4.773 1.00 62.62 226 GLU A O 1
ATOM 1784 N N . GLU A 1 227 ? 29.911 4.901 5.187 1.00 62.41 227 GLU A N 1
ATOM 1785 C CA . GLU A 1 227 ? 30.381 4.17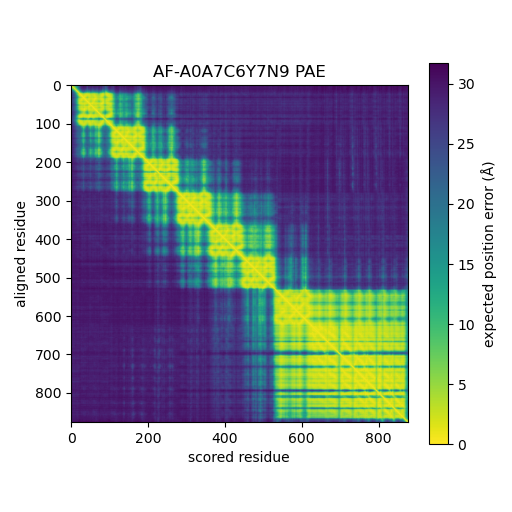3 3.974 1.00 62.41 227 GLU A CA 1
ATOM 1786 C C . GLU A 1 227 ? 30.055 4.838 2.612 1.00 62.41 227 GLU A C 1
ATOM 1788 O O . GLU A 1 227 ? 29.419 4.273 1.722 1.00 62.41 227 GLU A O 1
ATOM 1793 N N . THR A 1 228 ? 30.495 6.070 2.424 1.00 69.38 228 THR A N 1
ATOM 1794 C CA . THR A 1 228 ? 30.096 6.979 1.365 1.00 69.38 228 THR A CA 1
ATOM 1795 C C . THR A 1 228 ? 31.344 7.439 0.635 1.00 69.38 228 THR A C 1
ATOM 1797 O O . THR A 1 228 ? 32.406 7.688 1.209 1.00 69.38 228 THR A O 1
ATOM 1800 N N . PHE A 1 229 ? 31.218 7.494 -0.683 1.00 85.81 229 PHE A N 1
ATOM 1801 C CA . PHE A 1 229 ? 32.258 7.968 -1.577 1.00 85.81 229 PHE A CA 1
ATOM 1802 C C . PHE A 1 229 ? 31.958 9.425 -1.918 1.00 85.81 229 PHE A C 1
ATOM 1804 O O . PHE A 1 229 ? 30.881 9.732 -2.430 1.00 85.81 229 PHE A O 1
ATOM 1811 N N . TYR A 1 230 ? 32.904 10.323 -1.655 1.00 90.31 230 TYR A N 1
ATOM 1812 C CA . TYR A 1 230 ? 32.775 11.734 -2.005 1.00 90.31 230 TYR A CA 1
ATOM 1813 C C . TYR A 1 230 ? 33.305 11.955 -3.416 1.00 90.31 230 TYR A C 1
ATOM 1815 O O . TYR A 1 230 ? 34.511 11.865 -3.648 1.00 90.31 230 TYR A O 1
ATOM 1823 N N . GLN A 1 231 ? 32.416 12.248 -4.360 1.00 91.94 231 GLN A N 1
ATOM 1824 C CA . GLN A 1 231 ? 32.804 12.652 -5.707 1.00 91.94 231 GLN A CA 1
ATOM 1825 C C . GLN A 1 231 ? 33.051 14.160 -5.731 1.00 91.94 231 GLN A C 1
ATOM 1827 O O . GLN A 1 231 ? 32.220 14.935 -5.256 1.00 91.94 231 GLN A O 1
ATOM 1832 N N . VAL A 1 232 ? 34.206 14.572 -6.249 1.00 92.50 232 VAL A N 1
ATOM 1833 C CA . VAL A 1 232 ? 34.605 15.979 -6.311 1.00 92.50 232 VAL A CA 1
ATOM 1834 C C . VAL A 1 232 ? 35.186 16.331 -7.674 1.00 92.50 232 VAL A C 1
ATOM 1836 O O . VAL A 1 232 ? 35.900 15.538 -8.291 1.00 92.50 232 VAL A O 1
ATOM 1839 N N . GLU A 1 233 ? 34.886 17.547 -8.118 1.00 90.25 233 GLU A N 1
ATOM 1840 C CA . GLU A 1 233 ? 35.516 18.170 -9.279 1.00 90.25 233 GLU A CA 1
ATOM 1841 C C . GLU A 1 233 ? 36.818 18.851 -8.827 1.00 90.25 233 GLU A C 1
ATOM 1843 O O . GLU A 1 233 ? 36.820 19.680 -7.913 1.00 90.25 233 GLU A O 1
ATOM 1848 N N . GLY A 1 234 ? 37.941 18.500 -9.458 1.00 88.12 234 GLY A N 1
ATOM 1849 C CA . GLY A 1 234 ? 39.269 19.002 -9.089 1.00 88.12 234 GLY A CA 1
ATOM 1850 C C . GLY A 1 234 ? 39.948 18.262 -7.924 1.00 88.12 234 GLY A C 1
ATOM 1851 O O . GLY A 1 234 ? 39.522 17.198 -7.485 1.00 88.12 234 GLY A O 1
ATOM 1852 N N . ASN A 1 235 ? 41.069 18.804 -7.438 1.00 93.19 235 ASN A N 1
ATOM 1853 C CA . ASN A 1 235 ? 42.027 18.085 -6.586 1.00 93.19 235 ASN A CA 1
ATOM 1854 C C . ASN A 1 235 ? 41.884 18.327 -5.071 1.00 93.19 235 ASN A C 1
ATOM 1856 O O . ASN A 1 235 ? 42.873 18.257 -4.328 1.00 93.19 235 ASN A O 1
ATOM 1860 N N . CYS A 1 236 ? 40.679 18.647 -4.600 1.00 93.25 236 CYS A N 1
ATOM 1861 C CA . CYS A 1 236 ? 40.423 18.822 -3.176 1.00 93.25 236 CYS A CA 1
ATOM 1862 C C . CYS A 1 236 ? 39.015 18.391 -2.756 1.00 93.25 236 CYS A C 1
ATOM 1864 O O . CYS A 1 236 ? 38.050 18.487 -3.508 1.00 93.25 236 CYS A O 1
ATOM 1866 N N . LEU A 1 237 ? 38.910 17.951 -1.503 1.00 95.06 237 LEU A N 1
ATOM 1867 C CA . LEU A 1 237 ? 37.660 17.697 -0.799 1.00 95.06 237 LEU A CA 1
ATOM 1868 C C . LEU A 1 237 ? 37.568 18.654 0.386 1.00 95.06 237 LEU A C 1
ATOM 1870 O O . LEU A 1 237 ? 38.454 18.660 1.240 1.00 95.06 237 LEU A O 1
ATOM 1874 N N . ASN A 1 238 ? 36.470 19.401 0.483 1.00 92.81 238 ASN A N 1
ATOM 1875 C CA . ASN A 1 238 ? 36.136 20.155 1.689 1.00 92.81 238 ASN A CA 1
ATOM 1876 C C . ASN A 1 238 ? 35.244 19.302 2.600 1.00 92.81 238 ASN A C 1
ATOM 1878 O O . ASN A 1 238 ? 34.175 18.865 2.182 1.00 92.81 238 ASN A O 1
ATOM 1882 N N . ILE A 1 239 ? 35.672 19.083 3.842 1.00 90.62 239 ILE A N 1
ATOM 1883 C CA . ILE A 1 239 ? 34.948 18.299 4.846 1.00 90.62 239 ILE A CA 1
ATOM 1884 C C . ILE A 1 239 ? 35.189 18.882 6.244 1.00 90.62 239 ILE A C 1
ATOM 1886 O O . ILE A 1 239 ? 36.316 19.213 6.613 1.00 90.62 239 ILE A O 1
ATOM 1890 N N . SER A 1 240 ? 34.109 19.033 7.016 1.00 86.88 240 SER A N 1
ATOM 1891 C CA . SER A 1 240 ? 34.149 19.632 8.356 1.00 86.88 240 SER A CA 1
ATOM 1892 C C . SER A 1 240 ? 34.837 18.721 9.380 1.00 86.88 240 SER A C 1
ATOM 1894 O O . SER A 1 240 ? 34.621 17.512 9.397 1.00 86.88 240 SER A O 1
ATOM 1896 N N . GLU A 1 241 ? 35.585 19.322 10.311 1.00 84.25 241 GLU A N 1
ATOM 1897 C CA . GLU A 1 241 ? 36.187 18.662 11.485 1.00 84.25 241 GLU A CA 1
ATOM 1898 C C . GLU A 1 241 ? 35.155 17.933 12.369 1.00 84.25 241 GLU A C 1
ATOM 1900 O O . GLU A 1 241 ? 35.490 16.989 13.081 1.00 84.25 241 GLU A O 1
ATOM 1905 N N . SER A 1 242 ? 33.881 18.339 12.314 1.00 84.12 242 SER A N 1
ATOM 1906 C CA . SER A 1 242 ? 32.788 17.701 13.060 1.00 84.12 242 SER A CA 1
ATOM 1907 C C . SER A 1 242 ? 32.505 16.256 12.643 1.00 84.12 242 SER A C 1
ATOM 1909 O O . SER A 1 242 ? 31.923 15.523 13.434 1.00 84.12 242 SER A O 1
ATOM 1911 N N . TYR A 1 243 ? 32.907 15.842 11.436 1.00 84.25 243 TYR A N 1
ATOM 1912 C CA . TYR A 1 243 ? 32.742 14.459 10.970 1.00 84.25 243 TYR A CA 1
ATOM 1913 C C . TYR A 1 243 ? 33.778 13.498 11.565 1.00 84.25 243 TYR A C 1
ATOM 1915 O O . TYR A 1 243 ? 33.629 12.285 11.449 1.00 84.25 243 TYR A O 1
ATOM 1923 N N . PHE A 1 244 ? 34.815 14.028 12.218 1.00 86.94 244 PHE A N 1
ATOM 1924 C CA . PHE A 1 244 ? 35.877 13.238 12.823 1.00 86.94 244 PHE A CA 1
ATOM 1925 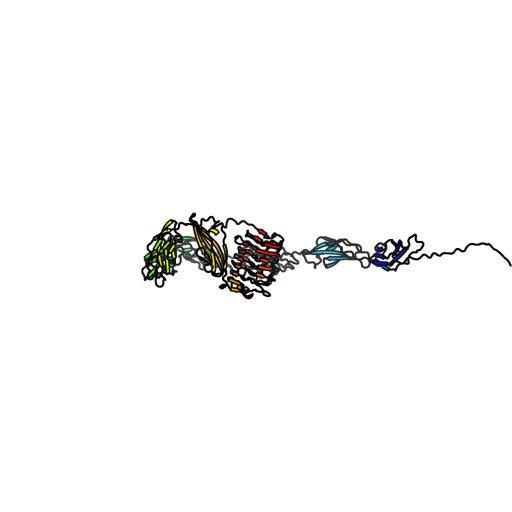C C . PHE A 1 244 ? 35.703 13.224 14.339 1.00 86.94 244 PHE A C 1
ATOM 1927 O O . PHE A 1 244 ? 35.786 14.257 15.016 1.00 86.94 244 PHE A O 1
ATOM 1934 N N . THR A 1 245 ? 35.468 12.035 14.882 1.00 84.81 245 THR A N 1
ATOM 1935 C CA . THR A 1 245 ? 35.450 11.790 16.319 1.00 84.81 245 THR A CA 1
ATOM 1936 C C . THR A 1 245 ? 36.856 12.003 16.876 1.00 84.81 245 THR A C 1
ATOM 1938 O O . THR A 1 245 ? 37.841 11.469 16.361 1.00 84.81 245 THR A O 1
ATOM 1941 N N . ARG A 1 246 ? 36.964 12.808 17.939 1.00 83.44 246 ARG A N 1
ATOM 1942 C CA . ARG A 1 246 ? 38.245 13.074 18.603 1.00 83.44 246 ARG A CA 1
ATOM 1943 C C . ARG A 1 246 ? 38.851 11.765 19.116 1.00 83.44 246 ARG A C 1
ATOM 1945 O O . ARG A 1 246 ? 38.157 10.953 19.718 1.0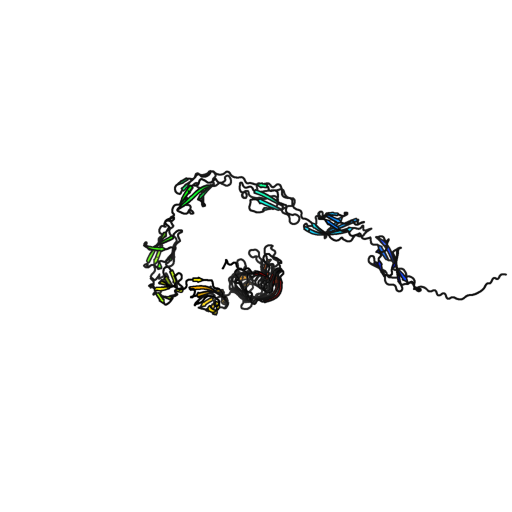0 83.44 246 ARG A O 1
ATOM 1952 N N . GLY A 1 247 ? 40.140 11.564 18.881 1.00 80.31 247 GLY A N 1
ATOM 1953 C CA . GLY A 1 247 ? 40.868 10.361 19.272 1.00 80.31 247 GLY A CA 1
ATOM 1954 C C . GLY A 1 247 ? 40.684 9.155 18.343 1.00 80.31 247 GLY A C 1
ATOM 1955 O O . GLY A 1 247 ? 41.355 8.152 18.567 1.00 80.31 247 GLY A O 1
ATOM 1956 N N . VAL A 1 248 ? 39.868 9.233 17.286 1.00 85.75 248 VAL A N 1
ATOM 1957 C CA . VAL A 1 248 ? 39.708 8.149 16.297 1.00 85.75 248 VAL A CA 1
ATOM 1958 C C . VAL A 1 248 ? 40.605 8.395 15.083 1.00 85.75 248 VAL A C 1
ATOM 1960 O O . VAL A 1 248 ? 40.659 9.509 14.563 1.00 85.75 248 VAL A O 1
ATOM 1963 N N . GLU A 1 249 ? 41.332 7.361 14.652 1.00 89.38 249 GLU A N 1
ATOM 1964 C CA . GLU A 1 249 ? 42.140 7.387 13.428 1.00 89.38 249 GLU A CA 1
ATOM 1965 C C . GLU A 1 249 ? 41.283 7.041 12.203 1.00 89.38 249 GLU A C 1
ATOM 1967 O O . GLU A 1 249 ? 40.557 6.049 12.201 1.00 89.38 249 GLU A O 1
ATOM 1972 N N . TYR A 1 250 ? 41.424 7.834 11.145 1.00 90.50 250 TYR A N 1
ATOM 1973 C CA . TYR A 1 250 ? 40.734 7.692 9.865 1.00 90.50 250 TYR A CA 1
ATOM 1974 C C . TYR A 1 250 ? 41.749 7.525 8.739 1.00 90.50 250 TYR A C 1
ATOM 1976 O O . TYR A 1 250 ? 42.795 8.181 8.751 1.00 90.50 250 TYR A O 1
ATOM 1984 N N . GLN A 1 251 ? 41.437 6.691 7.745 1.00 93.62 251 GLN A N 1
ATOM 1985 C CA . GLN A 1 251 ? 42.274 6.525 6.551 1.00 93.62 251 GLN A CA 1
ATOM 1986 C C . GLN A 1 251 ? 41.612 7.156 5.327 1.00 93.62 251 GLN A C 1
ATOM 1988 O O . GLN A 1 251 ? 40.468 6.844 5.012 1.00 93.62 251 GLN A O 1
ATOM 1993 N N . VAL A 1 252 ? 42.336 8.030 4.627 1.00 93.56 252 VAL A N 1
ATOM 1994 C CA . VAL A 1 252 ? 41.815 8.788 3.478 1.00 93.56 252 VAL A CA 1
ATOM 1995 C C . VAL A 1 252 ? 42.431 8.287 2.180 1.00 93.56 252 VAL A C 1
ATOM 1997 O O . VAL A 1 252 ? 43.648 8.348 2.008 1.00 93.56 252 VAL A O 1
ATOM 2000 N N . TYR A 1 253 ? 41.581 7.855 1.254 1.00 94.75 253 TYR A N 1
ATOM 2001 C CA . TYR A 1 253 ? 41.926 7.325 -0.060 1.00 94.75 253 TYR A CA 1
ATOM 2002 C C . TYR A 1 253 ? 41.372 8.227 -1.158 1.00 94.75 253 TYR A C 1
ATOM 2004 O O . TYR A 1 253 ? 40.252 8.718 -1.050 1.00 94.75 253 TYR A O 1
ATOM 2012 N N . VAL A 1 254 ? 42.114 8.395 -2.252 1.00 95.75 254 VAL A N 1
ATOM 2013 C CA . VAL A 1 254 ? 41.677 9.192 -3.405 1.00 95.75 254 VAL A CA 1
ATOM 2014 C C . VAL A 1 254 ? 41.897 8.408 -4.691 1.00 95.75 254 VAL A C 1
ATOM 2016 O O . VAL A 1 254 ? 42.929 7.768 -4.875 1.00 95.75 254 VAL A O 1
ATOM 2019 N N . LYS A 1 255 ? 40.935 8.471 -5.605 1.00 94.62 255 LYS A N 1
ATOM 2020 C CA . LYS A 1 255 ? 40.965 7.826 -6.918 1.00 94.62 255 LYS A CA 1
ATOM 2021 C C . LYS A 1 255 ? 40.578 8.835 -7.995 1.00 94.62 255 LYS A C 1
ATOM 2023 O O . LYS A 1 255 ? 39.610 9.564 -7.820 1.00 94.62 255 LYS A O 1
ATOM 2028 N N . ALA A 1 256 ? 41.294 8.854 -9.117 1.00 94.88 256 ALA A N 1
ATOM 2029 C CA . ALA A 1 256 ? 40.915 9.648 -10.287 1.00 94.88 256 ALA A CA 1
ATOM 2030 C C . ALA A 1 256 ? 39.862 8.893 -11.111 1.00 94.88 256 ALA A C 1
ATOM 2032 O O . ALA A 1 256 ? 40.009 7.689 -11.360 1.00 94.88 256 ALA A O 1
ATOM 2033 N N . VAL A 1 257 ? 38.806 9.585 -11.533 1.00 92.94 257 VAL A N 1
ATOM 2034 C CA . VAL A 1 257 ? 37.688 8.992 -12.275 1.00 92.94 257 VAL A CA 1
ATOM 2035 C C . VAL A 1 257 ? 37.973 9.039 -13.775 1.00 92.94 257 VAL A C 1
ATOM 2037 O O . VAL A 1 257 ? 38.351 10.066 -14.329 1.00 92.94 257 VAL A O 1
ATOM 2040 N N . GLY A 1 258 ? 37.822 7.889 -14.433 1.00 85.25 258 GLY A N 1
ATOM 2041 C CA . GLY A 1 258 ? 37.974 7.742 -15.881 1.00 85.25 258 GLY A CA 1
ATOM 2042 C C . GLY A 1 258 ? 36.887 8.491 -16.650 1.00 85.25 258 GLY A C 1
ATOM 2043 O O . GLY A 1 258 ? 35.723 8.424 -16.275 1.00 85.25 258 GLY A O 1
ATOM 2044 N N . ASN A 1 259 ? 37.233 9.124 -17.769 1.00 74.81 259 ASN A N 1
ATOM 2045 C CA . ASN A 1 259 ? 36.293 9.924 -18.569 1.00 74.81 259 ASN A CA 1
ATOM 2046 C C . ASN A 1 259 ? 35.394 9.102 -19.523 1.00 74.81 259 ASN A C 1
ATOM 2048 O O . ASN A 1 259 ? 34.797 9.656 -20.446 1.00 74.81 259 ASN A O 1
ATOM 2052 N N . GLY A 1 260 ? 35.376 7.771 -19.382 1.00 67.12 260 GLY A N 1
ATOM 2053 C CA . GLY A 1 260 ? 34.530 6.844 -20.149 1.00 67.12 260 GLY A CA 1
ATOM 2054 C C . GLY A 1 260 ? 34.833 6.724 -21.651 1.00 67.12 260 GLY A C 1
ATOM 2055 O O . GLY A 1 260 ? 34.274 5.857 -22.313 1.00 67.12 260 GLY A O 1
ATOM 2056 N N . THR A 1 261 ? 35.721 7.558 -22.196 1.00 64.12 261 THR A N 1
ATOM 2057 C CA . THR A 1 261 ? 35.956 7.699 -23.646 1.00 64.12 261 THR A CA 1
ATOM 2058 C C . THR A 1 261 ? 37.418 7.494 -24.038 1.00 64.12 261 THR A C 1
ATOM 2060 O O . THR A 1 261 ? 37.706 6.953 -25.103 1.00 64.12 261 THR A O 1
ATOM 2063 N N . LYS A 1 262 ? 38.357 7.879 -23.167 1.00 68.19 262 LYS A N 1
ATOM 2064 C CA . LYS A 1 262 ? 39.806 7.776 -23.395 1.00 68.19 262 LYS A CA 1
ATOM 2065 C C . LYS A 1 262 ? 40.545 7.104 -22.240 1.00 68.19 262 LYS A C 1
ATOM 2067 O O . LYS A 1 262 ? 41.507 6.373 -22.493 1.00 68.19 262 LYS A O 1
ATOM 2072 N N . TYR A 1 263 ? 40.081 7.309 -21.006 1.00 77.19 263 TYR A N 1
ATOM 2073 C CA . TYR A 1 263 ? 40.770 6.842 -19.810 1.00 77.19 263 TYR A CA 1
ATOM 2074 C C . TYR A 1 263 ? 39.914 5.966 -18.889 1.00 77.19 263 TYR A C 1
ATOM 2076 O O . TYR A 1 263 ? 38.757 6.281 -18.611 1.00 77.19 263 TYR A O 1
ATOM 2084 N N . TYR A 1 264 ? 40.519 4.903 -18.349 1.00 83.12 264 TYR A N 1
ATOM 2085 C CA . TYR A 1 264 ? 39.993 4.187 -17.186 1.00 83.12 264 TYR A CA 1
ATOM 2086 C C . TYR A 1 264 ? 40.344 4.916 -15.891 1.00 83.12 264 TYR A C 1
ATOM 2088 O O . TYR A 1 264 ? 41.393 5.556 -15.783 1.00 83.12 264 TYR A O 1
ATOM 2096 N N . SER A 1 265 ? 39.486 4.743 -14.883 1.00 87.81 265 SER A N 1
ATOM 2097 C CA . SER A 1 265 ? 39.764 5.229 -13.531 1.00 87.81 265 SER A CA 1
ATOM 2098 C C . SER A 1 265 ? 41.074 4.644 -12.996 1.00 87.81 265 SER A C 1
ATOM 2100 O O . SER A 1 265 ? 41.414 3.492 -13.292 1.00 87.81 265 SER A O 1
ATOM 2102 N N . SER A 1 266 ? 41.793 5.414 -12.183 1.00 91.75 266 SER A N 1
ATOM 2103 C CA . SER A 1 266 ? 42.979 4.904 -11.495 1.00 91.75 266 SER A CA 1
ATOM 2104 C C . SER A 1 266 ? 42.604 3.939 -10.361 1.00 91.75 266 SER A C 1
ATOM 2106 O O . SER A 1 266 ? 41.425 3.757 -10.037 1.00 91.75 266 SER A O 1
ATOM 2108 N N . ASP A 1 267 ? 43.603 3.270 -9.779 1.00 92.38 267 ASP A N 1
ATOM 2109 C CA . ASP A 1 267 ? 43.415 2.638 -8.466 1.00 92.38 267 ASP A CA 1
ATOM 2110 C C . ASP A 1 267 ? 43.359 3.724 -7.378 1.00 92.38 267 ASP A C 1
ATOM 2112 O O . ASP A 1 267 ? 43.765 4.866 -7.611 1.00 92.38 267 ASP A O 1
ATOM 2116 N N . PHE A 1 268 ? 42.890 3.369 -6.181 1.00 93.19 268 PHE A N 1
ATOM 2117 C CA . PHE A 1 268 ? 43.017 4.259 -5.028 1.00 93.19 268 PHE A CA 1
ATOM 2118 C C . PHE A 1 268 ? 44.490 4.523 -4.696 1.00 93.19 268 PHE A C 1
ATOM 2120 O O . PHE A 1 268 ? 45.348 3.652 -4.851 1.00 93.19 268 PHE A O 1
ATOM 2127 N N . SER A 1 269 ? 44.762 5.737 -4.228 1.00 94.56 269 SER A N 1
ATOM 2128 C CA . SER A 1 269 ? 46.044 6.155 -3.675 1.00 94.56 269 SER A CA 1
ATOM 2129 C C . SER A 1 269 ? 46.461 5.301 -2.474 1.00 94.56 269 SER A C 1
ATOM 2131 O O . SER A 1 269 ? 45.642 4.634 -1.835 1.00 94.56 269 SER A O 1
ATOM 2133 N N . LEU A 1 270 ? 47.733 5.414 -2.080 1.00 91.38 270 LEU A N 1
ATOM 2134 C CA . LEU A 1 270 ? 48.127 5.052 -0.718 1.00 91.38 270 LEU A CA 1
ATOM 2135 C C . LEU A 1 270 ? 47.387 5.964 0.277 1.00 91.38 270 LEU A C 1
ATOM 2137 O O . LEU A 1 270 ? 47.330 7.176 0.032 1.00 91.38 270 LEU A O 1
ATOM 2141 N N . PRO A 1 271 ? 46.814 5.419 1.364 1.00 91.19 271 PRO A N 1
ATOM 2142 C CA . PRO A 1 271 ? 46.069 6.231 2.308 1.00 91.19 271 PRO A CA 1
ATOM 2143 C C . PRO A 1 271 ? 46.989 7.086 3.175 1.00 91.19 271 PRO A C 1
ATOM 2145 O O . PRO A 1 271 ? 48.130 6.710 3.460 1.00 91.19 271 PRO A O 1
ATOM 2148 N N . ILE A 1 272 ? 46.455 8.208 3.654 1.00 93.88 272 ILE A N 1
ATOM 2149 C CA . ILE A 1 272 ? 47.013 8.922 4.808 1.00 93.88 272 ILE A CA 1
ATOM 2150 C C . ILE A 1 272 ? 46.146 8.683 6.040 1.00 93.88 272 ILE A C 1
ATOM 2152 O O . ILE A 1 272 ? 44.928 8.544 5.922 1.00 93.88 272 ILE A O 1
ATOM 2156 N N . THR A 1 273 ? 46.772 8.681 7.214 1.00 91.31 273 THR A N 1
ATOM 2157 C CA . THR A 1 273 ? 46.066 8.634 8.498 1.00 91.31 273 THR A CA 1
ATOM 2158 C C . THR A 1 273 ? 45.792 10.049 8.994 1.00 91.31 273 THR A C 1
ATOM 2160 O O . THR A 1 273 ? 46.688 10.896 8.995 1.00 91.31 273 THR A O 1
ATOM 2163 N N . TYR A 1 274 ? 44.569 10.297 9.449 1.00 90.81 274 TYR A N 1
ATOM 2164 C CA . TYR A 1 274 ? 44.165 11.536 10.101 1.00 90.81 274 TYR A CA 1
ATOM 2165 C C . TYR A 1 274 ? 43.434 11.229 11.413 1.00 90.81 274 TYR A C 1
ATOM 2167 O O . TYR A 1 274 ? 42.587 10.344 11.459 1.00 90.81 274 TYR A O 1
ATOM 2175 N N . GLN A 1 275 ? 43.750 11.968 12.475 1.00 88.12 275 GLN A N 1
ATOM 2176 C CA . GLN A 1 275 ? 43.112 11.856 13.785 1.00 88.12 275 GLN A CA 1
ATOM 2177 C C . GLN A 1 275 ? 42.881 13.261 14.333 1.00 88.12 275 GLN A C 1
ATOM 2179 O O . GLN A 1 275 ? 43.776 14.105 14.287 1.00 88.12 275 GLN A O 1
ATOM 2184 N N . ARG A 1 276 ? 41.682 13.503 14.863 1.00 86.62 276 ARG A N 1
ATOM 2185 C CA . ARG A 1 276 ? 41.339 14.760 15.532 1.00 86.62 276 ARG A CA 1
ATOM 2186 C C . ARG A 1 276 ? 41.723 14.690 17.014 1.00 86.62 276 ARG A C 1
ATOM 2188 O O . ARG A 1 276 ? 41.410 13.702 17.670 1.00 86.62 276 ARG A O 1
ATOM 2195 N N . ASP A 1 277 ? 42.354 15.725 17.564 1.00 80.94 277 ASP A N 1
ATOM 2196 C CA . ASP A 1 277 ? 42.888 15.712 18.941 1.00 80.94 277 ASP A CA 1
ATOM 2197 C C . ASP A 1 277 ? 41.805 15.654 20.045 1.00 80.94 277 ASP A C 1
ATOM 2199 O O . ASP A 1 277 ? 40.737 16.267 19.928 1.00 80.94 277 ASP A O 1
ATOM 2203 N N . LEU A 1 278 ? 42.101 14.962 21.157 1.00 78.38 278 LEU A N 1
ATOM 2204 C CA . LEU A 1 278 ? 41.263 14.894 22.372 1.00 78.38 278 LEU A CA 1
ATOM 2205 C C . LEU A 1 278 ? 41.234 16.226 23.152 1.00 78.38 278 LEU A C 1
ATOM 2207 O O . LEU A 1 278 ? 42.163 17.029 23.067 1.00 78.38 278 LEU A O 1
ATOM 2211 N N . LEU A 1 279 ? 40.171 16.444 23.937 1.00 79.62 279 LEU A N 1
ATOM 2212 C CA . LEU A 1 279 ? 40.036 17.575 24.871 1.00 79.62 279 LEU A CA 1
ATOM 2213 C C . LEU A 1 279 ? 40.415 17.172 26.309 1.00 79.62 279 LEU A C 1
ATOM 2215 O O . LEU A 1 279 ? 40.298 15.997 26.651 1.00 79.62 279 LEU A O 1
ATOM 2219 N N . PRO A 1 280 ? 40.838 18.121 27.167 1.00 81.69 280 PRO A N 1
ATOM 2220 C CA . PRO A 1 280 ? 40.976 17.877 28.603 1.00 81.69 280 PRO A CA 1
ATOM 2221 C C . PRO A 1 280 ? 39.610 17.602 29.267 1.00 81.69 280 PRO A C 1
ATOM 2223 O O . PRO A 1 280 ? 38.630 18.282 28.964 1.00 81.69 280 PRO A O 1
ATOM 2226 N N . GLU A 1 281 ? 39.555 16.623 30.178 1.00 84.38 281 GLU A N 1
ATOM 2227 C CA . GLU A 1 281 ? 38.343 16.244 30.932 1.00 84.38 281 GLU A CA 1
ATOM 2228 C C . GLU A 1 281 ? 38.073 17.177 32.125 1.00 84.38 281 GLU A C 1
ATOM 2230 O O . GLU A 1 281 ? 38.999 17.718 32.739 1.00 84.38 281 GLU A O 1
ATOM 2235 N N . LEU A 1 282 ? 36.793 17.331 32.474 1.00 90.88 282 LEU A N 1
ATOM 2236 C CA . LEU A 1 282 ? 36.340 18.035 33.677 1.00 90.88 282 LEU A CA 1
ATOM 2237 C C . LEU A 1 282 ? 36.484 17.184 34.956 1.00 90.88 282 LEU A C 1
ATOM 2239 O O . LEU A 1 282 ? 36.467 15.953 34.913 1.00 90.88 282 LEU A O 1
ATOM 2243 N N . ASP A 1 283 ? 36.549 17.841 36.120 1.00 91.50 283 ASP A N 1
ATOM 2244 C CA . ASP A 1 283 ? 36.542 17.165 37.427 1.00 91.50 283 ASP A CA 1
ATOM 2245 C C . ASP A 1 283 ? 35.197 16.451 37.691 1.00 91.50 283 ASP A C 1
ATOM 2247 O O . ASP A 1 283 ? 34.123 17.014 37.472 1.00 91.50 283 ASP A O 1
ATOM 2251 N N . SER A 1 284 ? 35.233 15.230 38.236 1.00 91.88 284 SER A N 1
ATOM 2252 C CA . SER A 1 284 ? 34.017 14.480 38.585 1.00 91.88 284 SER A CA 1
ATOM 2253 C C . SER A 1 284 ? 33.232 15.116 39.750 1.00 91.88 284 SER A C 1
ATOM 2255 O O . SER A 1 284 ? 33.824 15.449 40.786 1.00 91.88 284 SER A O 1
ATOM 2257 N N . PRO A 1 285 ? 31.888 15.218 39.661 1.00 94.69 285 PRO A N 1
ATOM 2258 C CA . PRO A 1 285 ? 31.049 15.686 40.764 1.00 94.69 285 PRO A CA 1
ATOM 2259 C C . PRO A 1 285 ? 31.160 14.816 42.027 1.00 94.69 285 PRO A C 1
ATOM 2261 O O . PRO A 1 285 ? 31.352 13.603 41.966 1.00 94.69 285 PRO A O 1
ATOM 2264 N N . THR A 1 286 ? 30.978 15.421 43.205 1.00 92.62 286 THR A N 1
ATOM 2265 C CA . THR A 1 286 ? 30.887 14.704 44.494 1.00 92.62 286 THR A CA 1
ATOM 2266 C C . THR A 1 286 ? 29.482 14.847 45.070 1.00 92.62 286 THR A C 1
ATOM 2268 O O . THR A 1 286 ? 29.053 15.968 45.342 1.00 92.62 286 THR A O 1
ATOM 2271 N N . LEU A 1 287 ? 28.777 13.728 45.260 1.00 95.25 287 LEU A N 1
ATOM 2272 C CA . LEU A 1 287 ? 27.344 13.716 45.577 1.00 95.25 287 LEU A CA 1
ATOM 2273 C C . LEU A 1 287 ? 27.040 13.709 47.080 1.00 95.25 287 LEU A C 1
ATOM 2275 O O . LEU A 1 287 ? 27.769 13.128 47.882 1.00 95.25 287 LEU A O 1
ATOM 2279 N N . THR A 1 288 ? 25.915 14.311 47.464 1.00 93.81 288 THR A N 1
ATOM 2280 C CA . THR A 1 288 ? 25.294 14.213 48.795 1.00 93.81 288 THR A CA 1
ATOM 2281 C C . THR A 1 288 ? 23.771 14.162 48.650 1.00 93.81 288 THR A C 1
ATOM 2283 O O . THR A 1 288 ? 23.195 15.010 47.970 1.00 93.81 288 THR A O 1
ATOM 2286 N N . LEU A 1 289 ? 23.112 13.201 49.309 1.00 93.75 289 LEU A N 1
ATOM 2287 C CA . LEU A 1 289 ? 21.653 13.024 49.290 1.00 93.75 289 LEU A CA 1
ATOM 2288 C C . LEU A 1 289 ? 21.054 13.281 50.679 1.00 93.75 289 LEU A C 1
ATOM 2290 O O . LEU A 1 289 ? 21.458 12.650 51.655 1.00 93.75 289 LEU A O 1
ATOM 2294 N N . THR A 1 290 ? 20.081 14.193 50.766 1.00 92.50 290 THR A N 1
ATOM 2295 C CA . THR A 1 290 ? 19.313 14.472 51.994 1.00 92.50 290 THR A CA 1
ATOM 2296 C C . THR A 1 290 ? 17.816 14.392 51.702 1.00 92.50 290 THR A C 1
ATOM 2298 O O . THR A 1 290 ? 17.259 15.261 51.035 1.00 92.50 290 THR A O 1
ATOM 2301 N N . GLY A 1 291 ? 17.148 13.350 52.205 1.00 89.38 291 GLY A N 1
ATOM 2302 C CA . GLY A 1 291 ? 15.764 13.063 51.817 1.00 89.38 291 GLY A CA 1
ATOM 2303 C C . GLY A 1 291 ? 15.694 12.706 50.330 1.00 89.38 291 GLY A C 1
ATOM 2304 O O . GLY A 1 291 ? 16.336 11.747 49.914 1.00 89.38 291 GLY A O 1
ATOM 2305 N N . ASN A 1 292 ? 14.958 13.498 49.546 1.00 91.31 292 ASN A N 1
ATOM 2306 C CA . ASN A 1 292 ? 14.875 13.355 48.086 1.00 91.31 292 ASN A CA 1
ATOM 2307 C C . ASN A 1 292 ? 15.841 14.284 47.326 1.00 91.31 292 ASN A C 1
ATOM 2309 O O . ASN A 1 292 ? 15.981 14.160 46.114 1.00 91.31 292 ASN A O 1
ATOM 2313 N N . LEU A 1 293 ? 16.514 15.211 48.017 1.00 94.81 293 LEU A N 1
ATOM 2314 C CA . LEU A 1 293 ? 17.339 16.230 47.374 1.00 94.81 293 LEU A CA 1
ATOM 2315 C C . LEU A 1 293 ? 18.781 15.742 47.191 1.00 94.81 293 LEU A C 1
ATOM 2317 O O . LEU A 1 293 ? 19.528 15.599 48.167 1.00 94.81 293 LEU A O 1
ATOM 2321 N N . LEU A 1 294 ? 19.166 15.519 45.935 1.00 96.62 294 LEU A N 1
ATOM 2322 C CA . LEU A 1 294 ? 20.533 15.248 45.505 1.00 96.62 294 LEU A CA 1
ATOM 2323 C C . LEU A 1 294 ? 21.280 16.565 45.272 1.00 96.62 294 LEU A C 1
ATOM 2325 O O . LEU A 1 294 ? 20.757 17.466 44.625 1.00 96.62 294 LEU A O 1
ATOM 2329 N N . THR A 1 295 ? 22.507 16.684 45.778 1.00 96.38 295 THR A N 1
ATOM 2330 C CA . THR A 1 295 ? 23.339 17.896 45.661 1.00 96.38 295 THR A CA 1
ATOM 2331 C C . THR A 1 295 ? 24.798 17.553 45.369 1.00 96.38 295 THR A C 1
ATOM 2333 O O . THR A 1 295 ? 25.284 16.499 45.787 1.00 96.38 295 THR A O 1
ATOM 2336 N N . TRP A 1 296 ? 25.506 18.443 44.672 1.00 96.75 296 TRP A N 1
ATOM 2337 C CA . TRP A 1 296 ? 26.955 18.376 44.452 1.00 96.75 296 TRP A CA 1
ATOM 2338 C C . TRP A 1 296 ? 27.575 19.778 44.403 1.00 96.75 296 TRP A C 1
ATOM 2340 O O . TRP A 1 296 ? 26.884 20.791 44.493 1.00 96.75 296 TRP A O 1
ATOM 2350 N N . LYS A 1 297 ? 28.907 19.852 44.322 1.00 94.06 297 LYS A N 1
ATOM 2351 C CA . LYS A 1 297 ? 29.622 21.119 44.119 1.00 94.06 297 LYS A CA 1
ATOM 2352 C C . LYS A 1 297 ? 29.721 21.424 42.623 1.00 94.06 297 LYS A C 1
ATOM 2354 O O . LYS A 1 297 ? 29.975 20.518 41.837 1.00 94.06 297 LYS A O 1
ATOM 2359 N N . GLU A 1 298 ? 29.578 22.695 42.262 1.00 94.19 298 GLU A N 1
ATOM 2360 C CA . GLU A 1 298 ? 29.772 23.177 40.892 1.00 94.19 298 GLU A CA 1
ATOM 2361 C C . GLU A 1 298 ? 31.183 22.848 40.358 1.00 94.19 298 GLU A C 1
ATOM 2363 O O . GLU A 1 298 ? 32.186 23.074 41.048 1.00 94.19 298 GLU A O 1
ATOM 2368 N N . VAL A 1 299 ? 31.241 22.303 39.141 1.00 95.31 299 VAL A N 1
ATOM 2369 C CA . VAL A 1 299 ? 32.453 21.901 38.415 1.00 95.31 299 VAL A CA 1
ATOM 2370 C C . VAL A 1 299 ? 32.837 23.011 37.434 1.00 95.31 299 VAL A C 1
ATOM 2372 O O . VAL A 1 299 ? 32.051 23.392 36.570 1.00 95.31 299 VAL A O 1
ATOM 2375 N N . ALA A 1 300 ? 34.048 23.556 37.566 1.00 90.25 300 ALA A N 1
ATOM 2376 C CA . ALA A 1 300 ? 34.505 24.667 36.734 1.00 90.25 300 ALA A CA 1
ATOM 2377 C C . ALA A 1 300 ? 34.679 24.233 35.271 1.00 90.25 300 ALA A C 1
ATOM 2379 O O . ALA A 1 300 ? 35.385 23.268 35.006 1.00 90.25 300 ALA A O 1
ATOM 2380 N N . GLY A 1 301 ? 34.076 24.971 34.335 1.00 86.94 301 GLY A N 1
ATOM 2381 C CA . GLY A 1 301 ? 34.089 24.631 32.907 1.00 86.94 301 GLY A CA 1
ATOM 2382 C C . GLY A 1 301 ? 32.939 23.717 32.469 1.00 86.94 301 GLY A C 1
ATOM 2383 O O . GLY A 1 301 ? 32.772 23.515 31.270 1.00 86.94 301 GLY A O 1
ATOM 2384 N N . ALA A 1 302 ? 32.123 23.219 33.406 1.00 93.19 302 ALA A N 1
ATOM 2385 C CA . ALA A 1 302 ? 30.894 22.511 33.075 1.00 93.19 302 ALA A CA 1
ATOM 2386 C C . ALA A 1 302 ? 29.815 23.493 32.603 1.00 93.19 302 ALA A C 1
ATOM 2388 O O . ALA A 1 302 ? 29.580 24.518 33.247 1.00 93.19 302 ALA A O 1
ATOM 2389 N N . ILE A 1 303 ? 29.139 23.167 31.504 1.00 94.75 303 ILE A N 1
ATOM 2390 C CA . ILE A 1 303 ? 28.002 23.950 30.999 1.00 94.75 303 ILE A CA 1
ATOM 2391 C C . ILE A 1 303 ? 26.666 23.487 31.593 1.00 94.75 303 ILE A C 1
ATOM 2393 O O . ILE A 1 303 ? 25.735 24.279 31.664 1.00 94.75 303 ILE A O 1
ATOM 2397 N N . LYS A 1 304 ? 26.584 22.218 32.018 1.00 96.38 304 LYS A N 1
ATOM 2398 C CA . LYS A 1 304 ? 25.432 21.580 32.676 1.00 96.38 304 LYS A CA 1
ATOM 2399 C C . LYS A 1 304 ? 25.858 20.267 33.341 1.00 96.38 304 LYS A C 1
ATOM 2401 O O . LYS A 1 304 ? 27.027 19.875 33.278 1.00 96.38 304 LYS A O 1
ATOM 2406 N N . TYR A 1 305 ? 24.902 19.555 33.929 1.00 97.38 305 TYR A N 1
ATOM 2407 C CA . TYR A 1 305 ? 25.095 18.231 34.514 1.00 97.38 305 TYR A CA 1
ATOM 2408 C C . TYR A 1 305 ? 24.089 17.231 33.955 1.00 97.38 305 TYR A C 1
ATOM 2410 O O . TYR A 1 305 ? 22.914 17.555 33.780 1.00 97.38 305 TYR A O 1
ATOM 2418 N N . ARG A 1 306 ? 24.545 15.996 33.738 1.00 97.31 306 ARG A N 1
ATOM 2419 C CA . ARG A 1 306 ? 23.690 14.830 33.503 1.00 97.31 306 ARG A CA 1
ATOM 2420 C C . ARG A 1 306 ? 23.613 14.031 34.792 1.00 97.31 306 ARG A C 1
ATOM 2422 O O . ARG A 1 306 ? 24.641 13.562 35.271 1.00 97.31 306 ARG A O 1
ATOM 2429 N N . VAL A 1 307 ? 22.419 13.894 35.351 1.00 96.94 307 VAL A N 1
ATOM 2430 C CA . VAL A 1 307 ? 22.110 12.995 36.465 1.00 96.94 307 VAL A CA 1
ATOM 2431 C C . VAL A 1 307 ? 21.553 11.712 35.869 1.00 96.94 307 VAL A C 1
ATOM 2433 O O . VAL A 1 307 ? 20.559 11.748 35.151 1.00 96.94 307 VAL A O 1
ATOM 2436 N N . ILE A 1 308 ? 22.203 10.592 36.145 1.00 96.56 308 ILE A N 1
ATOM 2437 C CA . ILE A 1 308 ? 21.828 9.276 35.648 1.00 96.56 308 ILE A CA 1
ATOM 2438 C C . ILE A 1 308 ? 21.271 8.482 36.825 1.00 96.56 308 ILE A C 1
ATOM 2440 O O . ILE A 1 308 ? 21.933 8.383 37.856 1.00 96.56 308 ILE A O 1
ATOM 2444 N N . ILE A 1 309 ? 20.050 7.974 36.677 1.00 95.06 309 ILE A N 1
ATOM 2445 C CA . ILE A 1 309 ? 19.280 7.204 37.657 1.00 95.06 309 ILE A CA 1
ATOM 2446 C C . ILE A 1 309 ? 18.957 5.859 36.993 1.00 95.06 309 ILE A C 1
ATOM 2448 O O . ILE A 1 309 ? 17.994 5.764 36.234 1.00 95.06 309 ILE A O 1
ATOM 2452 N N . ASP A 1 310 ? 19.795 4.848 37.216 1.00 92.56 310 ASP A N 1
ATOM 2453 C CA . ASP A 1 310 ? 19.885 3.641 36.381 1.00 92.56 310 ASP A CA 1
ATOM 2454 C C . ASP A 1 310 ? 19.953 4.000 34.879 1.00 92.56 310 ASP A C 1
ATOM 2456 O O . ASP A 1 310 ? 20.956 4.547 34.422 1.00 92.56 310 ASP A O 1
ATOM 2460 N N . ASP A 1 311 ? 18.884 3.748 34.118 1.00 89.31 311 ASP A N 1
ATOM 2461 C CA . ASP A 1 311 ? 18.791 4.049 32.681 1.00 89.31 311 ASP A CA 1
ATOM 2462 C C . ASP A 1 311 ? 18.162 5.429 32.378 1.00 89.31 311 ASP A C 1
ATOM 2464 O O . ASP A 1 311 ? 18.087 5.844 31.219 1.00 89.31 311 ASP A O 1
ATOM 2468 N N . ILE A 1 312 ? 17.689 6.157 33.396 1.00 91.00 312 ILE A N 1
ATOM 2469 C CA . ILE A 1 312 ? 17.013 7.454 33.241 1.00 91.00 312 ILE A CA 1
ATOM 2470 C C . ILE A 1 312 ? 18.041 8.583 33.317 1.00 91.00 312 ILE A C 1
ATOM 2472 O O . ILE A 1 312 ? 18.802 8.677 34.277 1.00 91.00 312 ILE A O 1
ATOM 2476 N N . VAL A 1 313 ? 18.033 9.485 32.333 1.00 95.38 313 VAL A N 1
ATOM 2477 C CA . VAL A 1 313 ? 18.947 10.637 32.276 1.00 95.38 313 VAL A CA 1
ATOM 2478 C C . VAL A 1 313 ? 18.167 11.937 32.438 1.00 95.38 313 VAL A C 1
ATOM 2480 O O . VAL A 1 313 ? 17.285 12.244 31.640 1.00 95.38 313 VAL A O 1
ATOM 2483 N N . VAL A 1 314 ? 18.533 12.728 33.445 1.00 95.50 314 VAL A N 1
ATOM 2484 C CA . VAL A 1 314 ? 17.978 14.059 33.713 1.00 95.50 314 VAL A CA 1
ATOM 2485 C C . VAL A 1 314 ? 19.084 15.097 33.580 1.00 95.50 314 VAL A C 1
ATOM 2487 O O . VAL A 1 314 ? 20.125 14.993 34.227 1.00 95.50 314 VAL A O 1
ATOM 2490 N N . GLU A 1 315 ? 18.865 16.121 32.760 1.00 95.94 315 GLU A N 1
ATOM 2491 C CA . GLU A 1 315 ? 19.808 17.231 32.620 1.00 95.94 315 GLU A CA 1
ATOM 2492 C C . GLU A 1 315 ? 19.409 18.415 33.502 1.00 95.94 315 GLU A C 1
ATOM 2494 O O . GLU A 1 315 ? 18.231 18.746 33.629 1.00 95.94 315 GLU A O 1
ATOM 2499 N N . THR A 1 316 ? 20.394 19.068 34.113 1.00 95.12 316 THR A N 1
ATOM 2500 C CA . THR A 1 316 ? 20.172 20.262 34.933 1.00 95.12 316 THR A CA 1
ATOM 2501 C C . THR A 1 316 ? 21.369 21.199 34.866 1.00 95.12 316 THR A C 1
ATOM 2503 O O . THR A 1 316 ? 22.521 20.764 34.894 1.00 95.12 316 THR A O 1
ATOM 2506 N N . ASP A 1 317 ? 21.097 22.501 34.828 1.00 94.19 317 ASP A N 1
ATOM 2507 C CA . ASP A 1 317 ? 22.125 23.540 34.943 1.00 94.19 317 ASP A CA 1
ATOM 2508 C C . ASP A 1 317 ? 22.524 23.774 36.411 1.00 94.19 317 ASP A C 1
ATOM 2510 O O . ASP A 1 317 ? 23.584 24.321 36.714 1.00 94.19 317 ASP A O 1
ATOM 2514 N N . ASN A 1 318 ? 21.675 23.348 37.352 1.00 94.00 318 ASN A N 1
ATOM 2515 C CA . ASN A 1 318 ? 21.887 23.546 38.779 1.00 94.00 318 ASN A CA 1
ATOM 2516 C C . ASN A 1 318 ? 22.628 22.353 39.397 1.00 94.00 318 ASN A C 1
ATOM 2518 O O . ASN A 1 318 ? 22.348 21.209 39.042 1.00 94.00 318 ASN A O 1
ATOM 2522 N N . PRO A 1 319 ? 23.489 22.568 40.410 1.00 95.00 319 PRO A N 1
ATOM 2523 C CA . PRO A 1 319 ? 24.220 21.489 41.070 1.00 95.00 319 PRO A CA 1
ATOM 2524 C C . PRO A 1 319 ? 23.364 20.741 42.117 1.00 95.00 319 PRO A C 1
ATOM 2526 O O . PRO A 1 319 ? 23.819 20.418 43.219 1.00 95.00 319 PRO A O 1
ATOM 2529 N N . ASN A 1 320 ? 22.078 20.555 41.816 1.00 95.38 320 ASN A N 1
ATOM 2530 C CA . ASN A 1 320 ? 21.113 19.830 42.631 1.00 95.38 320 ASN A CA 1
ATOM 2531 C C . ASN A 1 320 ? 19.925 19.327 41.793 1.00 95.38 320 ASN A C 1
ATOM 2533 O O . ASN A 1 320 ? 19.623 19.886 40.737 1.00 95.38 320 ASN A O 1
ATOM 2537 N N . LEU A 1 321 ? 19.253 18.289 42.295 1.00 96.06 321 LEU A N 1
ATOM 2538 C CA . LEU A 1 321 ? 18.024 17.725 41.735 1.00 96.06 321 LEU A CA 1
ATOM 2539 C C . LEU A 1 321 ? 17.162 17.117 42.854 1.00 96.06 321 LEU A C 1
ATOM 2541 O O . LEU A 1 321 ? 17.669 16.347 43.670 1.00 96.06 321 LEU A O 1
ATOM 2545 N N . ASP A 1 322 ? 15.865 17.434 42.893 1.00 94.19 322 ASP A N 1
ATOM 2546 C CA . ASP A 1 322 ? 14.906 16.713 43.741 1.00 94.19 322 ASP A CA 1
ATOM 2547 C C . ASP A 1 322 ? 14.437 15.447 43.014 1.00 94.19 322 ASP A C 1
ATOM 2549 O O . ASP A 1 322 ? 13.667 15.510 42.055 1.00 94.19 322 ASP A O 1
ATOM 2553 N N . LEU A 1 323 ? 14.916 14.291 43.471 1.00 91.69 323 LEU A N 1
ATOM 2554 C CA . LEU A 1 323 ? 14.651 13.000 42.843 1.00 91.69 323 LEU A CA 1
ATOM 2555 C C . LEU A 1 323 ? 13.175 12.591 42.935 1.00 91.69 323 LEU A C 1
ATOM 2557 O O . LEU A 1 323 ? 12.720 11.807 42.110 1.00 91.69 323 LEU A O 1
ATOM 2561 N N . ALA A 1 324 ? 12.400 13.133 43.882 1.00 86.31 324 ALA A N 1
ATOM 2562 C CA . ALA A 1 324 ? 10.968 12.831 43.970 1.00 86.31 324 ALA A CA 1
ATOM 2563 C C . ALA A 1 324 ? 10.131 13.532 42.891 1.00 86.31 324 ALA A C 1
ATOM 2565 O O . ALA A 1 324 ? 8.978 13.159 42.686 1.00 86.31 324 ALA A O 1
ATOM 2566 N N . MET A 1 325 ? 10.700 14.530 42.212 1.00 86.06 325 MET A N 1
ATOM 2567 C CA . MET A 1 325 ? 10.055 15.247 41.109 1.00 86.06 325 MET A CA 1
ATOM 2568 C C . MET A 1 325 ? 10.325 14.598 39.744 1.00 86.06 325 MET A C 1
ATOM 2570 O O . MET A 1 325 ? 9.809 15.070 38.736 1.00 86.06 325 MET A O 1
ATOM 2574 N N . VAL A 1 326 ? 11.129 13.531 39.691 1.00 89.12 326 VAL A N 1
ATOM 2575 C CA . VAL A 1 326 ? 11.403 12.796 38.451 1.00 89.12 326 VAL A CA 1
ATOM 2576 C C . VAL A 1 326 ? 10.227 11.855 38.172 1.00 89.12 326 VAL A C 1
ATOM 2578 O O . VAL A 1 326 ? 10.057 10.841 38.849 1.00 89.12 326 VAL A O 1
ATOM 2581 N N . GLU A 1 327 ? 9.392 12.212 37.193 1.00 83.25 327 GLU A N 1
ATOM 2582 C CA . GLU A 1 327 ? 8.099 11.554 36.932 1.00 83.25 327 GLU A CA 1
ATOM 2583 C C . GLU A 1 327 ? 8.211 10.081 36.510 1.00 83.25 327 GLU A C 1
ATOM 2585 O O . GLU A 1 327 ? 7.301 9.296 36.798 1.00 83.25 327 GLU A O 1
ATOM 2590 N N . ASP A 1 328 ? 9.331 9.713 35.882 1.00 86.38 328 ASP A N 1
ATOM 2591 C CA . ASP A 1 328 ? 9.589 8.377 35.334 1.00 86.38 328 ASP A CA 1
ATOM 2592 C C . ASP A 1 328 ? 9.968 7.339 36.401 1.00 86.38 328 ASP A C 1
ATOM 2594 O O . ASP A 1 328 ? 10.003 6.137 36.124 1.00 86.38 328 ASP A O 1
ATOM 2598 N N . LEU A 1 329 ? 10.235 7.763 37.643 1.00 87.12 329 LEU A N 1
ATOM 2599 C CA . LEU A 1 329 ? 10.615 6.829 38.695 1.00 87.12 329 LEU A CA 1
ATOM 2600 C C . LEU A 1 329 ? 9.402 6.061 39.226 1.00 87.12 329 LEU A C 1
ATOM 2602 O O . LEU A 1 329 ? 8.434 6.615 39.754 1.00 87.12 329 LEU A O 1
ATOM 2606 N N . ILE A 1 330 ? 9.499 4.734 39.171 1.00 83.62 330 ILE A N 1
ATOM 2607 C CA . ILE A 1 330 ? 8.516 3.825 39.758 1.00 83.62 330 ILE A CA 1
ATOM 2608 C C . ILE A 1 330 ? 8.542 3.973 41.291 1.00 83.62 330 ILE A C 1
ATOM 2610 O O . ILE A 1 330 ? 9.623 3.877 41.883 1.00 83.62 330 ILE A O 1
ATOM 2614 N N . PRO A 1 331 ? 7.384 4.162 41.956 1.00 85.12 331 PRO A N 1
ATOM 2615 C CA . PRO A 1 331 ? 7.287 4.238 43.415 1.00 85.12 331 PRO A CA 1
ATOM 2616 C C . PRO A 1 331 ? 7.800 2.978 44.123 1.00 85.12 331 PRO A C 1
ATOM 2618 O O . PRO A 1 331 ? 7.642 1.862 43.619 1.00 85.12 331 PRO A O 1
ATOM 2621 N N . VAL A 1 332 ? 8.358 3.149 45.326 1.00 86.00 332 VAL A N 1
ATOM 2622 C CA . VAL A 1 332 ? 8.877 2.065 46.185 1.00 86.00 332 VAL A CA 1
ATOM 2623 C C . VAL A 1 332 ? 9.910 1.185 45.458 1.00 86.00 332 VAL A C 1
ATOM 2625 O O . VAL A 1 332 ? 9.926 -0.036 45.603 1.00 86.00 332 VAL A O 1
ATOM 2628 N N . THR A 1 333 ? 10.766 1.809 44.648 1.00 86.94 333 THR A N 1
ATOM 2629 C CA . THR A 1 333 ? 11.836 1.149 43.880 1.00 86.94 333 THR A CA 1
ATOM 2630 C C . THR A 1 333 ? 13.175 1.816 44.188 1.00 86.94 333 THR A C 1
ATOM 2632 O O . THR A 1 333 ? 13.227 3.031 44.386 1.00 86.94 333 THR A O 1
ATOM 2635 N N . SER A 1 334 ? 14.239 1.016 44.297 1.00 91.25 334 SER A N 1
ATOM 2636 C CA . SER A 1 334 ? 15.605 1.488 44.550 1.00 91.25 334 SER A CA 1
ATOM 2637 C C . SER A 1 334 ? 16.371 1.649 43.235 1.00 91.25 334 SER A C 1
ATOM 2639 O O . SER A 1 334 ? 16.342 0.725 42.431 1.00 91.25 334 SER A O 1
ATOM 2641 N N . TYR A 1 335 ? 17.065 2.776 43.074 1.00 92.94 335 TYR A N 1
ATOM 2642 C CA . TYR A 1 335 ? 17.850 3.147 41.891 1.00 92.94 335 TYR A CA 1
ATOM 2643 C C . TYR A 1 335 ? 19.282 3.528 42.275 1.00 92.94 335 TYR A C 1
ATOM 2645 O O . TYR A 1 335 ? 19.494 4.130 43.340 1.00 92.94 335 TYR A O 1
ATOM 2653 N N . GLU A 1 336 ? 20.240 3.247 41.392 1.00 95.31 336 GLU A N 1
ATOM 2654 C CA . GLU A 1 336 ? 21.606 3.760 41.471 1.00 95.31 336 GLU A CA 1
ATOM 2655 C C . GLU A 1 336 ? 21.697 5.116 40.763 1.00 95.31 336 GLU A C 1
ATOM 2657 O O . GLU A 1 336 ? 21.306 5.270 39.610 1.00 95.31 336 GLU A O 1
ATOM 2662 N N . VAL A 1 337 ? 22.216 6.128 41.461 1.00 96.31 337 VAL A N 1
ATOM 2663 C CA . VAL A 1 337 ? 22.290 7.502 40.949 1.00 96.31 337 VAL A CA 1
ATOM 2664 C C . VAL A 1 337 ? 23.728 7.989 40.897 1.00 96.31 337 VAL A C 1
ATOM 2666 O O . VAL A 1 337 ? 24.443 7.916 41.899 1.00 96.31 337 VAL A O 1
ATOM 2669 N N . TYR A 1 338 ? 24.139 8.541 39.757 1.00 96.81 338 TYR A N 1
ATOM 2670 C CA . TYR A 1 338 ? 25.427 9.211 39.574 1.00 96.81 338 TYR A CA 1
ATOM 2671 C C . TYR A 1 338 ? 25.296 10.451 38.682 1.00 96.81 338 TYR A C 1
ATOM 2673 O O . TYR A 1 338 ? 24.286 10.646 38.013 1.00 96.81 338 TYR A O 1
ATOM 2681 N N . VAL A 1 339 ? 26.303 11.327 38.688 1.00 97.50 339 VAL A N 1
ATOM 2682 C CA . VAL A 1 339 ? 26.287 12.585 37.925 1.00 97.50 339 VAL A CA 1
ATOM 2683 C C . VAL A 1 339 ? 27.559 12.734 37.098 1.00 97.50 339 VAL A C 1
ATOM 2685 O O . VAL A 1 339 ? 28.656 12.422 37.565 1.00 97.50 339 VAL A O 1
ATOM 2688 N N . VAL A 1 340 ? 27.400 13.250 35.882 1.00 96.88 340 VAL A N 1
ATOM 2689 C CA . VAL A 1 340 ? 28.469 13.633 34.953 1.00 96.88 340 VAL A CA 1
ATOM 2690 C C . VAL A 1 340 ? 28.393 15.140 34.710 1.00 96.88 340 VAL A C 1
ATOM 2692 O O . VAL A 1 340 ? 27.322 15.667 34.403 1.00 96.88 340 VAL A O 1
ATOM 2695 N N . ALA A 1 341 ? 29.517 15.843 34.851 1.00 96.00 341 ALA A N 1
ATOM 2696 C CA . ALA A 1 341 ? 29.633 17.238 34.438 1.00 96.00 341 ALA A CA 1
ATOM 2697 C C . ALA A 1 341 ? 29.885 17.300 32.927 1.00 96.00 341 ALA A C 1
ATOM 2699 O O . ALA A 1 341 ? 30.763 16.602 32.420 1.00 96.00 341 ALA A O 1
ATOM 2700 N N . VAL A 1 342 ? 29.105 18.114 32.216 1.00 95.00 342 VAL A N 1
ATOM 2701 C CA . VAL A 1 342 ? 29.134 18.183 30.748 1.00 95.00 342 VAL A CA 1
ATOM 2702 C C . VAL A 1 342 ? 29.994 19.357 30.292 1.00 95.00 342 VAL A C 1
ATOM 2704 O O . VAL A 1 342 ? 29.782 20.481 30.756 1.00 95.00 342 VAL A O 1
ATOM 2707 N N . GLY A 1 343 ? 30.952 19.091 29.404 1.00 90.19 343 GLY A N 1
ATOM 2708 C CA . GLY A 1 343 ? 31.854 20.089 28.822 1.00 90.19 343 GLY A CA 1
ATOM 2709 C C . GLY A 1 343 ? 31.227 20.895 27.683 1.00 90.19 343 GLY A C 1
ATOM 2710 O O . GLY A 1 343 ? 30.108 20.635 27.252 1.00 90.19 343 GLY A O 1
ATOM 2711 N N . ASP A 1 344 ? 31.948 21.904 27.192 1.00 84.00 344 ASP A N 1
ATOM 2712 C CA . ASP A 1 344 ? 31.494 22.790 26.107 1.00 84.00 344 ASP A CA 1
ATOM 2713 C C . ASP A 1 344 ? 31.831 22.272 24.695 1.00 84.00 344 ASP A C 1
ATOM 2715 O O . ASP A 1 344 ? 31.573 22.971 23.714 1.00 84.00 344 ASP A O 1
ATOM 2719 N N . ASP A 1 345 ? 32.443 21.084 24.587 1.00 77.88 345 ASP A N 1
ATOM 2720 C CA . ASP A 1 345 ? 32.913 20.434 23.348 1.00 77.88 345 ASP A CA 1
ATOM 2721 C C . ASP A 1 345 ? 33.918 21.257 22.504 1.00 77.88 345 ASP A C 1
ATOM 2723 O O . ASP A 1 345 ? 34.381 20.837 21.430 1.00 77.88 345 ASP A O 1
ATOM 2727 N N . LEU A 1 346 ? 34.326 22.419 23.021 1.00 78.56 346 LEU A N 1
ATOM 2728 C CA . LEU A 1 346 ? 35.286 23.341 22.422 1.00 78.56 346 LEU A CA 1
ATOM 2729 C C . LEU A 1 346 ? 36.611 23.304 23.177 1.00 78.56 346 LEU A C 1
ATOM 2731 O O . LEU A 1 346 ? 37.659 23.087 22.568 1.00 78.56 346 LEU A O 1
ATOM 2735 N N . ASN A 1 347 ? 36.547 23.503 24.492 1.00 80.94 347 ASN A N 1
ATOM 2736 C CA . ASN A 1 347 ? 37.683 23.618 25.396 1.00 80.94 347 ASN A CA 1
ATOM 2737 C C . ASN A 1 347 ? 37.790 22.419 26.345 1.00 80.94 347 ASN A C 1
ATOM 2739 O O . ASN A 1 347 ? 38.908 22.049 26.699 1.00 80.94 347 ASN A O 1
ATOM 2743 N N . PHE A 1 348 ? 36.663 21.811 26.732 1.00 84.25 348 PHE A N 1
ATOM 2744 C CA . PHE A 1 348 ? 36.612 20.698 27.684 1.00 84.25 348 PHE A CA 1
ATOM 2745 C C . PHE A 1 348 ? 35.690 19.571 27.210 1.00 84.25 348 PHE A C 1
ATOM 2747 O O . PHE A 1 348 ? 34.627 19.832 26.646 1.00 84.25 348 PHE A O 1
ATOM 2754 N N . GLY A 1 349 ? 36.098 18.327 27.471 1.00 84.25 349 GLY A N 1
ATOM 2755 C CA . GLY A 1 349 ? 35.232 17.149 27.385 1.00 84.25 349 GLY A CA 1
ATOM 2756 C C . GLY A 1 349 ? 34.537 16.858 28.719 1.00 84.25 349 GLY A C 1
ATOM 2757 O O . GLY A 1 349 ? 34.890 17.428 29.751 1.00 84.25 349 GLY A O 1
ATOM 2758 N N . ASP A 1 350 ? 33.556 15.960 28.700 1.00 91.75 350 ASP A N 1
ATOM 2759 C CA . ASP A 1 350 ? 32.799 15.563 29.893 1.00 91.75 350 ASP A CA 1
ATOM 2760 C C . ASP A 1 350 ? 33.686 14.965 30.996 1.00 91.75 350 ASP A C 1
ATOM 2762 O O . ASP A 1 350 ? 34.749 14.400 30.734 1.00 91.75 350 ASP A O 1
ATOM 2766 N N . SER A 1 351 ? 33.240 15.072 32.250 1.00 93.38 351 SER A N 1
ATOM 2767 C CA . SER A 1 351 ? 33.922 14.428 33.375 1.00 93.38 351 SER A CA 1
ATOM 2768 C C . SER A 1 351 ? 33.712 12.912 33.376 1.00 93.38 351 SER A C 1
ATOM 2770 O O . SER A 1 351 ? 32.680 12.404 32.935 1.00 93.38 351 SER A O 1
ATOM 2772 N N . SER A 1 352 ? 34.599 12.180 34.049 1.00 91.94 352 SER A N 1
ATOM 2773 C CA . SER A 1 352 ? 34.267 10.827 34.516 1.00 91.94 352 SER A CA 1
ATOM 2774 C C . SER A 1 352 ? 33.037 10.847 35.457 1.00 91.94 352 SER A C 1
ATOM 2776 O O . SER A 1 352 ? 32.833 11.849 36.160 1.00 91.94 352 SER A O 1
ATOM 2778 N N . PRO A 1 353 ? 32.223 9.772 35.517 1.00 93.75 353 PRO A N 1
ATOM 2779 C CA . PRO A 1 353 ? 31.101 9.646 36.453 1.00 93.75 353 PRO A CA 1
ATOM 2780 C C . PRO A 1 353 ? 31.482 9.876 37.921 1.00 93.75 353 PRO A C 1
ATOM 2782 O O . PRO A 1 353 ? 32.561 9.478 38.363 1.00 93.75 353 PRO A O 1
ATOM 2785 N N . SER A 1 354 ? 30.579 10.472 38.705 1.00 95.25 354 SER A N 1
ATOM 2786 C CA . SER A 1 354 ? 30.693 10.476 40.168 1.00 95.25 354 SER A CA 1
ATOM 2787 C C . SER A 1 354 ? 30.578 9.063 40.758 1.00 95.25 354 SER A C 1
ATOM 2789 O O . SER A 1 354 ? 30.162 8.118 40.092 1.00 95.25 354 SER A O 1
ATOM 2791 N N . ASN A 1 355 ? 30.838 8.924 42.062 1.00 92.00 355 ASN A N 1
ATOM 2792 C CA . ASN A 1 355 ? 30.422 7.722 42.794 1.00 92.00 355 ASN A CA 1
ATOM 2793 C C . ASN A 1 355 ? 28.892 7.568 42.770 1.00 92.00 355 ASN A C 1
ATOM 2795 O O . ASN A 1 355 ? 28.173 8.572 42.799 1.00 92.00 355 ASN A O 1
ATOM 2799 N N . PHE A 1 356 ? 28.424 6.320 42.788 1.00 92.31 356 PHE A N 1
ATOM 2800 C CA . PHE A 1 356 ? 27.003 5.984 42.850 1.00 92.31 356 PHE A CA 1
ATOM 2801 C C . PHE A 1 356 ? 26.441 6.138 44.267 1.00 92.31 356 PHE A C 1
ATOM 2803 O O . PHE A 1 356 ? 27.114 5.844 45.262 1.00 92.31 356 PHE A O 1
ATOM 2810 N N . ILE A 1 357 ? 25.178 6.549 44.356 1.00 94.44 357 ILE A N 1
ATOM 2811 C CA . ILE A 1 357 ? 24.367 6.504 45.576 1.00 94.44 357 ILE A CA 1
ATOM 2812 C C . ILE A 1 357 ? 23.083 5.709 45.322 1.00 94.44 357 ILE A C 1
ATOM 2814 O O . ILE A 1 357 ? 22.587 5.685 44.205 1.00 94.44 357 ILE A O 1
ATOM 2818 N N . ASN A 1 358 ? 22.510 5.106 46.364 1.00 92.38 358 ASN A N 1
ATOM 2819 C CA . ASN A 1 358 ? 21.220 4.422 46.263 1.00 92.38 358 ASN A CA 1
ATOM 2820 C C . ASN A 1 358 ? 20.083 5.342 46.718 1.00 92.38 358 ASN A C 1
ATOM 2822 O O . ASN A 1 358 ? 20.115 5.850 47.842 1.00 92.38 358 ASN A O 1
ATOM 2826 N N . TYR A 1 359 ? 19.060 5.508 45.881 1.00 93.06 359 TYR A N 1
ATOM 2827 C CA . TYR A 1 359 ? 17.837 6.245 46.200 1.00 93.06 359 TYR A CA 1
ATOM 2828 C C . TYR A 1 359 ? 16.622 5.324 46.105 1.00 93.06 359 TYR A C 1
ATOM 2830 O O . TYR A 1 359 ? 16.466 4.615 45.122 1.00 93.06 359 TYR A O 1
ATOM 2838 N N . THR A 1 360 ? 15.757 5.319 47.123 1.00 90.38 360 THR A N 1
ATOM 2839 C CA . THR A 1 360 ? 14.481 4.585 47.083 1.00 90.38 360 THR A CA 1
ATOM 2840 C C . THR A 1 360 ? 13.328 5.570 47.085 1.00 90.38 360 THR A C 1
ATOM 2842 O O . THR A 1 360 ? 13.212 6.385 48.002 1.00 90.38 360 THR A O 1
ATOM 2845 N N . THR A 1 361 ? 12.472 5.476 46.073 1.00 87.44 361 THR A N 1
ATOM 2846 C CA . THR A 1 361 ? 11.320 6.363 45.898 1.00 87.44 361 THR A CA 1
ATOM 2847 C C . THR A 1 361 ? 10.237 6.128 46.962 1.00 87.44 361 THR A C 1
ATOM 2849 O O . THR A 1 361 ? 10.010 4.989 47.387 1.00 87.44 361 THR A O 1
ATOM 2852 N N . PRO A 1 362 ? 9.511 7.176 47.397 1.00 85.38 362 PRO A N 1
ATOM 2853 C CA . PRO A 1 362 ? 8.351 7.031 48.278 1.00 85.38 362 PRO A CA 1
ATOM 2854 C C . PRO A 1 362 ? 7.129 6.440 47.543 1.00 85.38 362 PRO A C 1
ATOM 2856 O O . PRO A 1 362 ? 7.128 6.303 46.320 1.00 85.38 362 PRO A O 1
ATOM 2859 N N . LYS A 1 363 ? 6.062 6.103 48.288 1.00 86.56 363 LYS A N 1
ATOM 2860 C CA . LYS A 1 363 ? 4.741 5.779 47.704 1.00 86.56 363 LYS A CA 1
ATOM 2861 C C . LYS A 1 363 ? 4.150 7.006 47.003 1.00 86.56 363 LYS A C 1
ATOM 2863 O O . LYS A 1 363 ? 4.344 8.126 47.477 1.00 86.56 363 LYS A O 1
ATOM 2868 N N . ARG A 1 364 ? 3.371 6.795 45.938 1.00 85.56 364 ARG A N 1
ATOM 2869 C CA . ARG A 1 364 ? 2.731 7.874 45.161 1.00 85.56 364 ARG A CA 1
ATOM 2870 C C . ARG A 1 364 ? 1.231 7.951 45.450 1.00 85.56 364 ARG A C 1
ATOM 2872 O O . ARG A 1 364 ? 0.557 6.926 45.496 1.00 85.56 364 ARG A O 1
ATOM 2879 N N . LYS A 1 365 ? 0.700 9.159 45.652 1.00 89.50 365 LYS A N 1
ATOM 2880 C CA . LYS A 1 365 ? -0.748 9.392 45.770 1.00 89.50 365 LYS A CA 1
ATOM 2881 C C . LYS A 1 365 ? -1.384 9.424 44.384 1.00 89.50 365 LYS A C 1
ATOM 2883 O O . LYS A 1 365 ? -0.792 9.998 43.474 1.00 89.50 365 LYS A O 1
ATOM 2888 N N . LEU A 1 366 ? -2.538 8.779 44.226 1.00 91.50 366 LEU A N 1
ATOM 2889 C CA . LEU A 1 366 ? -3.304 8.847 42.985 1.00 91.50 366 LEU A CA 1
ATOM 2890 C C . LEU A 1 366 ? -3.992 10.205 42.835 1.00 91.50 366 LEU A C 1
ATOM 2892 O O . LEU A 1 366 ? -4.426 10.811 43.815 1.00 91.50 366 LEU A O 1
ATOM 2896 N N . GLU A 1 367 ? -4.127 10.645 41.590 1.00 91.94 367 GLU A N 1
ATOM 2897 C CA . GLU A 1 367 ? -4.931 11.815 41.244 1.00 91.94 367 GLU A CA 1
ATOM 2898 C C . GLU A 1 367 ? -6.424 11.498 41.382 1.00 91.94 367 GLU A C 1
ATOM 2900 O O . GLU A 1 367 ? -6.862 10.378 41.105 1.00 91.94 367 GLU A O 1
ATOM 2905 N N . ALA A 1 368 ? -7.215 12.485 41.800 1.00 93.25 368 ALA A N 1
ATOM 2906 C CA . ALA A 1 368 ? -8.667 12.351 41.808 1.00 93.25 368 ALA A CA 1
ATOM 2907 C C . ALA A 1 368 ? -9.217 12.443 40.371 1.00 93.25 368 ALA A C 1
ATOM 2909 O O . ALA A 1 368 ? -8.685 13.217 39.564 1.00 93.25 368 ALA A O 1
ATOM 2910 N N . PRO A 1 369 ? -10.292 11.706 40.030 1.00 94.44 369 PRO A N 1
ATOM 2911 C CA . PRO A 1 369 ? -11.059 11.978 38.818 1.00 94.44 369 PRO A CA 1
ATOM 2912 C C . PRO A 1 369 ? -11.451 13.459 38.770 1.00 94.44 369 PRO A C 1
ATOM 2914 O O . PRO A 1 369 ? -11.906 14.019 39.767 1.00 94.44 369 PRO A O 1
ATOM 2917 N N . ASN A 1 370 ? -11.222 14.108 37.632 1.00 91.19 370 ASN A N 1
ATOM 2918 C CA . ASN A 1 370 ? -11.348 15.563 37.492 1.00 91.19 370 ASN A CA 1
ATOM 2919 C C . ASN A 1 370 ? -12.022 16.007 36.189 1.00 91.19 370 ASN A C 1
ATOM 2921 O O . ASN A 1 370 ? -12.420 17.162 36.065 1.00 91.19 370 ASN A O 1
ATOM 2925 N N . THR A 1 371 ? -12.171 15.100 35.228 1.00 88.38 371 THR A N 1
ATOM 2926 C CA . THR A 1 371 ? -12.880 15.343 33.978 1.00 88.38 371 THR A CA 1
ATOM 2927 C C . THR A 1 371 ? -14.130 14.497 34.000 1.00 88.38 371 THR A C 1
ATOM 2929 O O . THR A 1 371 ? -14.028 13.287 34.187 1.00 88.38 371 THR A O 1
ATOM 2932 N N . PHE A 1 372 ? -15.282 15.128 33.806 1.00 90.88 372 PHE A N 1
ATOM 2933 C CA . PHE A 1 372 ? -16.584 14.485 33.886 1.00 90.88 372 PHE A CA 1
ATOM 2934 C C . PHE A 1 372 ? -17.415 14.840 32.667 1.00 90.88 372 PHE A C 1
ATOM 2936 O O . PHE A 1 372 ? -17.381 15.981 32.207 1.00 90.88 372 PHE A O 1
ATOM 2943 N N . ASP A 1 373 ? -18.193 13.877 32.201 1.00 87.81 373 ASP A N 1
ATOM 2944 C CA . ASP A 1 373 ? -19.275 14.116 31.262 1.00 87.81 373 ASP A CA 1
ATOM 2945 C C . ASP A 1 373 ? -20.514 13.356 31.728 1.00 87.81 373 ASP A C 1
ATOM 2947 O O . ASP A 1 373 ? -20.412 12.225 32.215 1.00 87.81 373 ASP A O 1
ATOM 2951 N N . ILE A 1 374 ? -21.674 13.994 31.605 1.00 85.56 374 ILE A N 1
ATOM 2952 C CA . ILE A 1 374 ? -22.960 13.384 31.924 1.00 85.56 374 ILE A CA 1
ATOM 2953 C C . ILE A 1 374 ? -23.785 13.375 30.655 1.00 85.56 374 ILE A C 1
ATOM 2955 O O . ILE A 1 374 ? -24.204 14.423 30.160 1.00 85.56 374 ILE A O 1
ATOM 2959 N N . PHE A 1 375 ? -24.079 12.174 30.179 1.00 79.38 375 PHE A N 1
ATOM 2960 C CA . PHE A 1 375 ? -25.002 11.972 29.080 1.00 79.38 375 PHE A CA 1
ATOM 2961 C C . PHE A 1 375 ? -26.131 11.056 29.538 1.00 79.38 375 PHE A C 1
ATOM 2963 O O . PHE A 1 375 ? -25.893 9.922 29.956 1.00 79.38 375 PHE A O 1
ATOM 2970 N N . GLU A 1 376 ? -27.367 11.554 29.473 1.00 80.00 376 GLU A N 1
ATOM 2971 C CA . GLU A 1 376 ? -28.557 10.858 29.973 1.00 80.00 376 GLU A CA 1
ATOM 2972 C C . GLU A 1 376 ? -28.424 10.485 31.467 1.00 80.00 376 GLU A C 1
ATOM 2974 O O . GLU A 1 376 ? -28.559 11.351 32.329 1.00 80.00 376 GLU A O 1
ATOM 2979 N N . SER A 1 377 ? -28.157 9.214 31.791 1.00 80.19 377 SER A N 1
ATOM 2980 C CA . SER A 1 377 ? -27.865 8.746 33.160 1.00 80.19 377 SER A CA 1
ATOM 2981 C C . SER A 1 377 ? -26.448 8.244 33.376 1.00 80.19 377 SER A C 1
ATOM 2983 O O . SER A 1 377 ? -26.144 7.707 34.440 1.00 80.19 377 SER A O 1
ATOM 2985 N N . VAL A 1 378 ? -25.595 8.342 32.363 1.00 86.62 378 VAL A N 1
ATOM 2986 C CA . VAL A 1 378 ? -24.248 7.797 32.433 1.00 86.62 378 VAL A CA 1
ATOM 2987 C C . VAL A 1 378 ? -23.291 8.931 32.725 1.00 86.62 378 VAL A C 1
ATOM 2989 O O . VAL A 1 378 ? -23.135 9.864 31.938 1.00 86.62 378 VAL A O 1
ATOM 2992 N N . ILE A 1 379 ? -22.640 8.826 33.874 1.00 89.38 379 ILE A N 1
ATOM 2993 C CA . ILE A 1 379 ? -21.534 9.688 34.256 1.00 89.38 379 ILE A CA 1
ATOM 2994 C C . ILE A 1 379 ? -20.273 8.989 33.788 1.00 89.38 379 ILE A C 1
ATOM 2996 O O . ILE A 1 379 ? -20.000 7.861 34.194 1.00 89.38 379 ILE A O 1
ATOM 3000 N N . THR A 1 380 ? -19.503 9.647 32.936 1.00 92.31 380 THR A N 1
ATOM 3001 C CA . THR A 1 380 ? -18.180 9.184 32.521 1.00 92.31 380 THR A CA 1
ATOM 3002 C C . THR A 1 380 ? -17.124 10.107 33.093 1.00 92.31 380 THR A C 1
ATOM 3004 O O . THR A 1 380 ? -17.358 11.304 33.267 1.00 92.31 380 THR A O 1
ATOM 3007 N N . PHE A 1 381 ? -15.969 9.546 33.428 1.00 94.50 381 PHE A N 1
ATOM 3008 C CA . PHE A 1 381 ? -14.864 10.310 33.986 1.00 94.50 381 PHE A CA 1
ATOM 3009 C C . PHE A 1 381 ? -13.514 9.844 33.450 1.00 94.50 381 PHE A C 1
ATOM 3011 O O . PHE A 1 381 ? -13.395 8.776 32.842 1.00 94.50 381 PHE A O 1
ATOM 3018 N N . ASN A 1 382 ? -12.469 10.651 33.638 1.00 93.62 382 ASN A N 1
ATOM 3019 C CA . ASN A 1 382 ? -11.126 10.261 33.223 1.00 93.62 382 ASN A CA 1
ATOM 3020 C C . ASN A 1 382 ? -10.633 9.052 34.031 1.00 93.62 382 ASN A C 1
ATOM 3022 O O . ASN A 1 382 ? -10.665 9.040 35.261 1.00 93.62 382 ASN A O 1
ATOM 3026 N N . LYS A 1 383 ? -10.123 8.040 33.326 1.00 92.88 383 LYS A N 1
ATOM 3027 C CA . LYS A 1 383 ? -9.454 6.903 33.958 1.00 92.88 383 LYS A CA 1
ATOM 3028 C C . LYS A 1 383 ? -8.185 7.386 34.668 1.00 92.88 383 LYS A C 1
ATOM 3030 O O . LYS A 1 383 ? -7.345 8.042 34.055 1.00 92.88 383 LYS A O 1
ATOM 3035 N N . ILE A 1 384 ? -8.029 7.012 35.933 1.00 93.19 384 ILE A N 1
ATOM 3036 C CA . ILE A 1 384 ? -6.833 7.283 36.729 1.00 93.19 384 ILE A CA 1
ATOM 3037 C C . ILE A 1 384 ? -5.841 6.135 36.549 1.00 93.19 384 ILE A C 1
ATOM 3039 O O . ILE A 1 384 ? -6.154 4.968 36.796 1.00 93.19 384 ILE A O 1
ATOM 3043 N N . SER A 1 385 ? -4.635 6.457 36.083 1.00 88.25 385 SER A N 1
ATOM 3044 C CA . SER A 1 385 ? -3.555 5.480 35.929 1.00 88.25 385 SER A CA 1
ATOM 3045 C C . SER A 1 385 ? -3.235 4.822 37.268 1.00 88.25 385 SER A C 1
ATOM 3047 O O . SER A 1 385 ? -3.129 5.503 38.284 1.00 88.25 385 SER A O 1
ATOM 3049 N N . TYR A 1 386 ? -3.060 3.500 37.253 1.00 87.06 386 TYR A N 1
ATOM 3050 C CA . TYR A 1 386 ? -2.787 2.671 38.435 1.00 87.06 386 TYR A CA 1
ATOM 3051 C C . TYR A 1 386 ? -3.926 2.573 39.465 1.00 87.06 386 TYR A C 1
ATOM 3053 O O . TYR A 1 386 ? -3.762 1.868 40.459 1.00 87.06 386 TYR A O 1
ATOM 3061 N N . ALA A 1 387 ? -5.083 3.198 39.219 1.00 89.12 387 ALA A N 1
ATOM 3062 C CA . ALA A 1 387 ? -6.289 2.908 39.983 1.00 89.12 387 ALA A CA 1
ATOM 3063 C C . ALA A 1 387 ? -6.848 1.540 39.573 1.00 89.12 387 ALA A C 1
ATOM 3065 O O . ALA A 1 387 ? -7.030 1.267 38.382 1.00 89.12 387 ALA A O 1
ATOM 3066 N N . SER A 1 388 ? -7.115 0.677 40.552 1.00 84.44 388 SER A N 1
ATOM 3067 C CA . SER A 1 388 ? -7.709 -0.647 40.317 1.00 84.44 388 SER A CA 1
ATOM 3068 C C . SER A 1 388 ? -9.238 -0.598 40.292 1.00 84.44 388 SER A C 1
ATOM 3070 O O . SER A 1 388 ? -9.872 -1.368 39.570 1.00 84.44 388 SER A O 1
ATOM 3072 N N . LEU A 1 389 ? -9.816 0.312 41.077 1.00 93.06 389 LEU A N 1
ATOM 3073 C CA . LEU A 1 389 ? -11.241 0.439 41.363 1.00 93.06 389 LEU A CA 1
ATOM 3074 C C . LEU A 1 389 ? -11.591 1.908 41.635 1.00 93.06 389 LEU A C 1
ATOM 3076 O O . LEU A 1 389 ? -10.718 2.725 41.948 1.00 93.06 389 LEU A O 1
ATOM 3080 N N . TYR A 1 390 ? -12.884 2.215 41.582 1.00 95.56 390 TYR A N 1
ATOM 3081 C CA . TYR A 1 390 ? -13.450 3.494 41.994 1.00 95.56 390 TYR A CA 1
ATOM 3082 C C . TYR A 1 390 ? -14.591 3.273 42.976 1.00 95.56 390 TYR A C 1
ATOM 3084 O O . TYR A 1 390 ? -15.462 2.439 42.735 1.00 95.56 390 TYR A O 1
ATOM 3092 N N . HIS A 1 391 ? -14.620 4.047 44.056 1.00 96.12 391 HIS A N 1
ATOM 3093 C CA . HIS A 1 391 ? -15.793 4.137 44.920 1.00 96.12 391 HIS A CA 1
ATOM 3094 C C . HIS A 1 391 ? -16.698 5.276 44.469 1.00 96.12 391 HIS A C 1
ATOM 3096 O O . HIS A 1 391 ? -16.224 6.394 44.260 1.00 96.12 391 HIS A O 1
ATOM 3102 N N . ILE A 1 392 ? -17.994 4.985 44.373 1.00 95.38 392 ILE A N 1
ATOM 3103 C CA . ILE A 1 392 ? -19.037 5.929 43.993 1.00 95.38 392 ILE A CA 1
ATOM 3104 C C . ILE A 1 392 ? -19.841 6.330 45.223 1.00 95.38 392 ILE A C 1
ATOM 3106 O O . ILE A 1 392 ? -20.384 5.476 45.930 1.00 95.38 392 ILE A O 1
ATOM 3110 N N . TYR A 1 393 ? -19.953 7.637 45.441 1.00 94.44 393 TYR A N 1
ATOM 3111 C CA . TYR A 1 393 ? -20.782 8.222 46.484 1.00 94.44 393 TYR A CA 1
ATOM 3112 C C . TYR A 1 393 ? -21.835 9.130 45.858 1.00 94.44 393 TYR A C 1
ATOM 3114 O O . TYR A 1 393 ? -21.482 9.989 45.057 1.00 94.44 393 TYR A O 1
ATOM 3122 N N . ILE A 1 394 ? -23.106 8.984 46.238 1.00 93.19 394 ILE A N 1
ATOM 3123 C CA . ILE A 1 394 ? -24.185 9.905 45.846 1.00 93.19 394 ILE A CA 1
ATOM 3124 C C . ILE A 1 394 ? -24.709 10.582 47.104 1.00 93.19 394 ILE A C 1
ATOM 3126 O O . ILE A 1 394 ? -25.030 9.923 48.089 1.00 93.19 394 ILE A O 1
ATOM 3130 N N . ASN A 1 395 ? -24.776 11.912 47.086 1.00 92.81 395 ASN A N 1
ATOM 3131 C CA . ASN A 1 395 ? -25.163 12.732 48.234 1.00 92.81 395 ASN A CA 1
ATOM 3132 C C . ASN A 1 395 ? -24.339 12.448 49.511 1.00 92.81 395 ASN A C 1
ATOM 3134 O O . ASN A 1 395 ? -24.812 12.659 50.628 1.00 92.81 395 ASN A O 1
ATOM 3138 N N . GLY A 1 396 ? -23.094 11.990 49.344 1.00 90.31 396 GLY A N 1
ATOM 3139 C CA . GLY A 1 396 ? -22.182 11.621 50.431 1.00 90.31 396 GLY A CA 1
ATOM 3140 C C . GLY A 1 396 ? -22.376 10.207 50.994 1.00 90.31 396 GLY A C 1
ATOM 3141 O O . GLY A 1 396 ? -21.622 9.811 51.883 1.00 90.31 396 GLY A O 1
ATOM 3142 N N . GLU A 1 397 ? -23.337 9.427 50.494 1.00 92.75 397 GLU A N 1
ATOM 3143 C CA . GLU A 1 397 ? -23.512 8.021 50.870 1.00 92.75 397 GLU A CA 1
ATOM 3144 C C . GLU A 1 397 ? -22.815 7.097 49.872 1.00 92.75 397 GLU A C 1
ATOM 3146 O O . GLU A 1 397 ? -22.875 7.321 48.665 1.00 92.75 397 GLU A O 1
ATOM 3151 N N . TYR A 1 398 ? -22.143 6.057 50.375 1.00 93.00 398 TYR A N 1
ATOM 3152 C CA . TYR A 1 398 ? -21.518 5.043 49.525 1.00 93.00 398 TYR A CA 1
ATOM 3153 C C . TYR A 1 398 ? -22.595 4.256 48.780 1.00 93.00 398 TYR A C 1
ATOM 3155 O O . TYR A 1 398 ? -23.509 3.713 49.399 1.00 93.00 398 TYR A O 1
ATOM 3163 N N . VAL A 1 399 ? -22.450 4.175 47.462 1.00 91.75 399 VAL A N 1
ATOM 3164 C CA . VAL A 1 399 ? -23.396 3.492 46.580 1.00 91.75 399 VAL A CA 1
ATOM 3165 C C . VAL A 1 399 ? -22.836 2.151 46.132 1.00 91.75 399 VAL A C 1
ATOM 3167 O O . VAL A 1 399 ? -23.464 1.118 46.343 1.00 91.75 399 VAL A O 1
ATOM 3170 N N . THR A 1 400 ? -21.666 2.170 45.495 1.00 91.88 400 THR A N 1
ATOM 3171 C CA . THR A 1 400 ? -21.036 0.977 44.926 1.00 91.88 400 THR A CA 1
ATOM 3172 C C . THR A 1 400 ? -19.555 1.217 44.656 1.00 91.88 400 THR A C 1
ATOM 3174 O O . THR A 1 400 ? -19.075 2.353 44.657 1.00 91.88 400 THR A O 1
ATOM 3177 N N . GLU A 1 401 ? -18.841 0.139 44.362 1.00 93.31 401 GLU A N 1
ATOM 3178 C CA . GLU A 1 401 ? -17.551 0.168 43.684 1.00 93.31 401 GLU A CA 1
ATOM 3179 C C . GLU A 1 401 ? -17.705 -0.223 42.210 1.00 93.31 401 GLU A C 1
ATOM 3181 O O . GLU A 1 401 ? -18.614 -0.975 41.855 1.00 93.31 401 GLU A O 1
ATOM 3186 N N . ILE A 1 402 ? -16.836 0.308 41.348 1.00 91.19 402 ILE A N 1
ATOM 3187 C CA . ILE A 1 402 ? -16.773 -0.028 39.921 1.00 91.19 402 ILE A CA 1
ATOM 3188 C C . ILE A 1 402 ? -15.321 -0.164 39.456 1.00 91.19 402 ILE A C 1
ATOM 3190 O O . ILE A 1 402 ? -14.423 0.514 39.950 1.00 91.19 402 ILE A O 1
ATOM 3194 N N . THR A 1 403 ? -15.085 -1.019 38.464 1.00 89.44 403 THR A N 1
ATOM 3195 C CA . THR A 1 403 ? -13.777 -1.195 37.799 1.00 89.44 403 THR A CA 1
ATOM 3196 C C . THR A 1 403 ? -13.617 -0.325 36.548 1.00 89.44 403 THR A C 1
ATOM 3198 O O . THR A 1 403 ? -12.514 -0.183 36.017 1.00 89.44 403 THR A O 1
ATOM 3201 N N . HIS A 1 404 ? -14.711 0.263 36.066 1.00 88.19 404 HIS A N 1
ATOM 3202 C CA . HIS A 1 404 ? -14.770 1.059 34.842 1.00 88.19 404 HIS A CA 1
ATOM 3203 C C . HIS A 1 404 ? -14.866 2.553 35.164 1.00 88.19 404 HIS A C 1
ATOM 3205 O O . HIS A 1 404 ? -15.240 2.942 36.266 1.00 88.19 404 HIS A O 1
ATOM 3211 N N . ASN A 1 405 ? -14.552 3.405 34.191 1.00 91.62 405 ASN A N 1
ATOM 3212 C CA . ASN A 1 405 ? -14.594 4.862 34.332 1.00 91.62 405 ASN A CA 1
ATOM 3213 C C . ASN A 1 405 ? -15.956 5.469 33.935 1.00 91.62 405 ASN A C 1
ATOM 3215 O O . ASN A 1 405 ? -16.029 6.588 33.421 1.00 91.62 405 ASN A O 1
ATOM 3219 N N . SER A 1 406 ? -17.029 4.702 34.125 1.00 91.31 406 SER A N 1
ATOM 3220 C CA . SER A 1 406 ? -18.397 5.101 33.813 1.00 91.31 406 SER A CA 1
ATOM 3221 C C . SER A 1 406 ? -19.382 4.481 34.792 1.00 91.31 406 SER A C 1
ATOM 3223 O O . SER A 1 406 ? -19.244 3.307 35.141 1.00 91.31 406 SER A O 1
ATOM 3225 N N . PHE A 1 407 ? -20.404 5.236 35.172 1.00 90.12 407 PHE A N 1
ATOM 3226 C CA . PHE A 1 407 ? -21.440 4.796 36.092 1.00 90.12 407 PHE A CA 1
ATOM 3227 C C . PHE A 1 407 ? -22.824 5.232 35.606 1.00 90.12 407 PHE A C 1
ATOM 3229 O O . PHE A 1 407 ? -23.050 6.421 35.383 1.00 90.12 407 PHE A O 1
ATOM 3236 N N . ASP A 1 408 ? -23.742 4.277 35.444 1.00 86.44 408 ASP A N 1
ATOM 3237 C CA . ASP A 1 408 ? -25.135 4.545 35.082 1.00 86.44 408 ASP A CA 1
ATOM 3238 C C . ASP A 1 408 ? -25.995 4.630 36.350 1.00 86.44 408 ASP A C 1
ATOM 3240 O O . ASP A 1 408 ? -26.285 3.614 36.977 1.00 86.44 408 ASP A O 1
ATOM 3244 N N . PHE A 1 409 ? -26.435 5.833 36.723 1.00 85.81 409 PHE A N 1
ATOM 3245 C CA . PHE A 1 409 ? -27.255 6.022 37.924 1.00 85.81 409 PHE A CA 1
ATOM 3246 C C . PHE A 1 409 ? -28.749 5.715 37.715 1.00 85.81 409 PHE A C 1
ATOM 3248 O O . PHE A 1 409 ? -29.507 5.748 38.683 1.00 85.81 409 PHE A O 1
ATOM 3255 N N . SER A 1 410 ? -29.199 5.377 36.495 1.00 75.81 410 SER A N 1
ATOM 3256 C CA . SER A 1 410 ? -30.609 5.016 36.229 1.00 75.81 410 SER A CA 1
ATOM 3257 C C . SER A 1 410 ? -31.030 3.685 36.851 1.00 75.81 410 SER A C 1
ATOM 3259 O O . SER A 1 410 ? -32.220 3.420 37.003 1.00 75.81 410 SER A O 1
ATOM 3261 N N . ILE A 1 411 ? -30.063 2.858 37.248 1.00 71.50 411 ILE A N 1
ATOM 3262 C CA . ILE A 1 411 ? -30.313 1.586 37.935 1.00 71.50 411 ILE A CA 1
ATOM 3263 C C . ILE A 1 411 ? -30.655 1.777 39.422 1.00 71.50 411 ILE A C 1
ATOM 3265 O O . ILE A 1 411 ? -30.978 0.808 40.108 1.00 71.50 411 ILE A O 1
ATOM 3269 N N . ILE A 1 412 ? -30.581 3.014 39.928 1.00 75.94 412 ILE A N 1
ATOM 3270 C CA . ILE A 1 412 ? -30.833 3.363 41.326 1.00 75.94 412 ILE A CA 1
ATOM 3271 C C . ILE A 1 412 ? -32.135 4.149 41.430 1.00 75.94 412 ILE A C 1
ATOM 3273 O O . ILE A 1 412 ? -32.416 5.053 40.645 1.00 75.94 412 ILE A O 1
ATOM 3277 N N . CYS A 1 413 ? -32.921 3.834 42.457 1.00 74.44 413 CYS A N 1
ATOM 3278 C CA . CYS A 1 413 ? -34.121 4.585 42.788 1.00 74.44 413 CYS A CA 1
ATOM 3279 C C . CYS A 1 413 ? -33.733 5.896 43.498 1.00 74.44 413 CYS A C 1
ATOM 3281 O O . CYS A 1 413 ? -33.550 5.920 44.714 1.00 74.44 413 CYS A O 1
ATOM 3283 N N . LEU A 1 414 ? -33.569 6.973 42.725 1.00 81.94 414 LEU A N 1
ATOM 3284 C CA . LEU A 1 414 ? -33.384 8.337 43.232 1.00 81.94 414 LEU A CA 1
ATOM 3285 C C . LEU A 1 414 ? -34.712 9.105 43.197 1.00 81.94 414 LEU A C 1
ATOM 3287 O O . LEU A 1 414 ? -35.559 8.849 42.334 1.00 81.94 414 LEU A O 1
ATOM 3291 N N . ASP A 1 415 ? -34.902 10.023 44.141 1.00 83.69 415 ASP A N 1
ATOM 3292 C CA . ASP A 1 415 ? -36.043 10.942 44.146 1.00 83.69 415 ASP A CA 1
ATOM 3293 C C . ASP A 1 415 ? -35.875 12.032 43.072 1.00 83.69 415 ASP A C 1
ATOM 3295 O O . ASP A 1 415 ? -34.777 12.287 42.589 1.00 83.69 415 ASP A O 1
ATOM 3299 N N . GLU A 1 416 ? -36.975 12.670 42.667 1.00 84.69 416 GLU A N 1
ATOM 3300 C CA . GLU A 1 416 ? -36.925 13.812 41.746 1.00 84.69 416 GLU A CA 1
ATOM 3301 C C . GLU A 1 416 ? -36.214 15.000 42.413 1.00 84.69 416 GLU A C 1
ATOM 3303 O O . GLU A 1 416 ? -36.553 15.383 43.537 1.00 84.69 416 GLU A O 1
ATOM 3308 N N . GLY A 1 417 ? -35.259 15.613 41.711 1.00 86.62 417 GLY A N 1
ATOM 3309 C CA . GLY A 1 417 ? -34.521 16.768 42.221 1.00 86.62 417 GLY A CA 1
ATOM 3310 C C . GLY A 1 417 ? -33.026 16.739 41.926 1.00 86.62 417 GLY A C 1
ATOM 3311 O O . GLY A 1 417 ? -32.549 15.997 41.070 1.00 86.62 417 GLY A O 1
ATOM 3312 N N . GLU A 1 418 ? -32.286 17.614 42.605 1.00 91.12 418 GLU A N 1
ATOM 3313 C CA . GLU A 1 418 ? -30.838 17.766 42.454 1.00 91.12 418 GLU A CA 1
ATOM 3314 C C . GLU A 1 418 ? -30.078 16.808 43.383 1.00 91.12 418 GLU A C 1
ATOM 3316 O O . GLU A 1 418 ? -30.362 16.712 44.578 1.00 91.12 418 GLU A O 1
ATOM 3321 N N . HIS A 1 419 ? -29.082 16.128 42.823 1.00 92.06 419 HIS A N 1
ATOM 3322 C CA . HIS A 1 419 ? -28.180 15.204 43.502 1.00 92.06 419 HIS A CA 1
ATOM 3323 C C . HIS A 1 419 ? -26.734 15.544 43.141 1.00 92.06 419 HIS A C 1
ATOM 3325 O O . HIS A 1 419 ? -26.487 16.214 42.138 1.00 92.06 419 HIS A O 1
ATOM 3331 N N . PHE A 1 420 ? -25.767 15.069 43.927 1.00 92.38 420 PHE A N 1
ATOM 3332 C CA . PHE A 1 420 ? -24.355 15.134 43.551 1.00 92.38 420 PHE A CA 1
ATOM 3333 C C . PHE A 1 420 ? -23.655 13.786 43.691 1.00 92.38 420 PHE A C 1
ATOM 3335 O O . PHE A 1 420 ? -24.027 12.978 44.541 1.00 92.38 420 PHE A O 1
ATOM 3342 N N . ILE A 1 421 ? -22.624 13.572 42.876 1.00 93.75 421 ILE A N 1
ATOM 3343 C CA . ILE A 1 421 ? -21.734 12.412 42.929 1.00 93.75 421 ILE A CA 1
ATOM 3344 C C . ILE A 1 421 ? -20.315 12.841 43.330 1.00 93.75 421 ILE A C 1
ATOM 3346 O O . ILE A 1 421 ? -19.856 13.927 42.966 1.00 93.75 421 ILE A O 1
ATOM 3350 N N . GLU A 1 422 ? -19.624 11.974 44.064 1.00 95.88 422 GLU A N 1
ATOM 3351 C CA . GLU A 1 422 ? -18.193 12.061 44.373 1.00 95.88 422 GLU A CA 1
ATOM 3352 C C . GLU A 1 422 ? -17.544 10.703 44.073 1.00 95.88 422 GLU A C 1
ATOM 3354 O O . GLU A 1 422 ? -18.133 9.648 44.337 1.00 95.88 422 GLU A O 1
ATOM 3359 N N . ILE A 1 423 ? -16.335 10.722 43.508 1.00 96.12 423 ILE A N 1
ATOM 3360 C CA . ILE A 1 423 ? -15.620 9.518 43.071 1.00 96.12 423 ILE A CA 1
ATOM 3361 C C . ILE A 1 423 ? -14.224 9.490 43.693 1.00 96.12 423 ILE A C 1
ATOM 3363 O O . ILE A 1 423 ? -13.491 10.476 43.626 1.00 96.12 423 ILE A O 1
ATOM 3367 N N . ILE A 1 424 ? -13.842 8.352 44.279 1.00 96.12 424 ILE A N 1
ATOM 3368 C CA . ILE A 1 424 ? -12.496 8.120 44.832 1.00 96.12 424 ILE A CA 1
ATOM 3369 C C . ILE A 1 424 ? -11.810 7.023 44.017 1.00 96.12 424 ILE A C 1
ATOM 3371 O O . ILE A 1 424 ? -12.345 5.920 43.913 1.00 96.12 424 ILE A O 1
ATOM 3375 N N . ALA A 1 425 ? -10.623 7.306 43.477 1.00 95.88 425 ALA A N 1
ATOM 3376 C CA . ALA A 1 425 ? -9.782 6.318 42.809 1.00 95.88 425 ALA A CA 1
ATOM 3377 C C . ALA A 1 425 ? -8.944 5.544 43.837 1.00 95.88 425 ALA A C 1
ATOM 3379 O O . ALA A 1 425 ? -8.254 6.142 44.671 1.00 95.88 425 ALA A O 1
ATOM 3380 N N . LEU A 1 426 ? -8.997 4.213 43.777 1.00 93.75 426 LEU A N 1
ATOM 3381 C CA . LEU A 1 426 ? -8.339 3.350 44.753 1.00 93.75 426 LEU A CA 1
ATOM 3382 C C . LEU A 1 426 ? -6.975 2.861 44.270 1.00 93.75 426 LEU A C 1
ATOM 3384 O O . LEU A 1 426 ? -6.853 2.285 43.186 1.00 93.75 426 LEU A O 1
ATOM 3388 N N . GLY A 1 427 ? -5.959 3.090 45.103 1.00 88.06 427 GLY A N 1
ATOM 3389 C CA . GLY A 1 427 ? -4.615 2.551 44.932 1.00 88.06 427 GLY A CA 1
ATOM 3390 C C . GLY A 1 427 ? -4.500 1.128 45.473 1.00 88.06 427 GLY A C 1
ATOM 3391 O O . GLY A 1 427 ? -5.405 0.603 46.115 1.00 88.06 427 GLY A O 1
ATOM 3392 N N . ASP A 1 428 ? -3.361 0.492 45.221 1.00 84.19 428 ASP A N 1
ATOM 3393 C CA . ASP A 1 428 ? -3.074 -0.871 45.682 1.00 84.19 428 ASP A CA 1
ATOM 3394 C C . ASP A 1 428 ? -2.555 -0.936 47.133 1.00 84.19 428 ASP A C 1
ATOM 3396 O O . ASP A 1 428 ? -2.152 -2.003 47.597 1.00 84.19 428 ASP A O 1
ATOM 3400 N N . ASP A 1 429 ? -2.477 0.211 47.816 1.00 78.94 429 ASP A N 1
ATOM 3401 C CA . ASP A 1 429 ? -1.868 0.454 49.130 1.00 78.94 429 ASP A CA 1
ATOM 3402 C C . ASP A 1 429 ? -0.391 0.030 49.265 1.00 78.94 429 ASP A C 1
ATOM 3404 O O . ASP A 1 429 ? 0.257 0.308 50.284 1.00 78.94 429 ASP A O 1
ATOM 3408 N N . SER A 1 430 ? 0.194 -0.589 48.238 1.00 82.06 430 SER A N 1
ATOM 3409 C CA . SER A 1 430 ? 1.558 -1.109 48.219 1.00 82.06 430 SER A CA 1
ATOM 3410 C C . SER A 1 430 ? 2.518 -0.075 47.630 1.00 82.06 430 SER A C 1
ATOM 3412 O O . SER A 1 430 ? 3.476 0.330 48.297 1.00 82.06 430 SER A O 1
ATOM 3414 N N . LYS A 1 431 ? 2.193 0.441 46.443 1.00 83.94 431 LYS A N 1
ATOM 3415 C CA . LYS A 1 431 ? 2.938 1.462 45.696 1.00 83.94 431 LYS A CA 1
ATOM 3416 C C . LYS A 1 431 ? 2.147 2.758 45.578 1.00 83.94 431 LYS A C 1
ATOM 3418 O O . LYS A 1 431 ? 2.744 3.839 45.594 1.00 83.94 431 LYS A O 1
ATOM 3423 N N . PHE A 1 432 ? 0.823 2.641 45.510 1.00 87.44 432 PHE A N 1
ATOM 3424 C CA . PHE A 1 432 ? -0.100 3.743 45.295 1.00 87.44 432 PHE A CA 1
ATOM 3425 C C . PHE A 1 432 ? -1.087 3.865 46.453 1.00 87.44 432 PHE A C 1
ATOM 3427 O O . PHE A 1 432 ? -1.641 2.870 46.906 1.00 87.44 432 PHE A O 1
ATOM 3434 N N . ILE A 1 433 ? -1.318 5.087 46.924 1.00 91.12 433 ILE A N 1
ATOM 3435 C CA . ILE A 1 433 ? -2.359 5.389 47.920 1.00 91.12 433 ILE A CA 1
ATOM 3436 C C . ILE A 1 433 ? -3.545 6.087 47.244 1.00 91.12 433 ILE A C 1
ATOM 3438 O O . ILE A 1 433 ? -3.356 6.774 46.238 1.00 91.12 433 ILE A O 1
ATOM 3442 N N . ASN A 1 434 ? -4.744 5.920 47.808 1.00 93.94 434 ASN A N 1
ATOM 3443 C CA . ASN A 1 434 ? -6.001 6.440 47.253 1.00 93.94 434 ASN A CA 1
ATOM 3444 C C . ASN A 1 434 ? -5.957 7.943 46.953 1.00 93.94 434 ASN A C 1
ATOM 3446 O O . ASN A 1 434 ? -5.268 8.715 47.634 1.00 93.94 434 ASN A O 1
ATOM 3450 N N . SER A 1 435 ? -6.741 8.348 45.955 1.00 95.06 435 SER A N 1
ATOM 3451 C CA . SER A 1 435 ? -6.960 9.760 45.668 1.00 95.06 435 SER A CA 1
ATOM 3452 C C . SER A 1 435 ? -7.754 10.442 46.784 1.00 95.06 435 SER A C 1
ATOM 3454 O O . SER A 1 435 ? -8.398 9.792 47.611 1.00 95.06 435 SER A O 1
ATOM 3456 N N . ASP A 1 436 ? -7.747 11.775 46.784 1.00 94.75 436 ASP A N 1
ATOM 3457 C CA . ASP A 1 436 ? -8.820 12.519 47.450 1.00 94.75 436 ASP A CA 1
ATOM 3458 C C . ASP A 1 436 ? -10.154 12.296 46.699 1.00 94.75 436 ASP A C 1
ATOM 3460 O O . ASP A 1 436 ? -10.131 11.852 45.541 1.00 94.75 436 ASP A O 1
ATOM 3464 N N . PRO A 1 437 ? -11.319 12.562 47.323 1.00 94.75 437 PRO A N 1
ATOM 3465 C CA . PRO A 1 437 ? -12.584 12.620 46.598 1.00 94.75 437 PRO A CA 1
ATOM 3466 C C . PRO A 1 437 ? -12.509 13.617 45.445 1.00 94.75 437 PRO A C 1
ATOM 3468 O O . PRO A 1 437 ? -11.888 14.674 45.573 1.00 94.75 437 PRO A O 1
ATOM 3471 N N . SER A 1 438 ? -13.152 13.283 44.329 1.00 95.56 438 SER A N 1
ATOM 3472 C CA . SER A 1 438 ? -13.352 14.242 43.251 1.00 95.56 438 SER A CA 1
ATOM 3473 C C . SER A 1 438 ? -14.125 15.473 43.723 1.00 95.56 438 SER A C 1
ATOM 3475 O O . SER A 1 438 ? -14.842 15.439 44.724 1.00 95.56 438 SER A O 1
ATOM 3477 N N . GLU A 1 439 ? -14.062 16.543 42.933 1.00 92.81 439 GLU A N 1
ATOM 3478 C CA . GLU A 1 439 ? -15.029 17.633 43.054 1.00 92.81 439 GLU A CA 1
ATOM 3479 C C . GLU A 1 439 ? -16.466 17.102 42.909 1.00 92.81 439 GLU A C 1
ATOM 3481 O O . GLU A 1 439 ? -16.719 16.121 42.198 1.00 92.81 439 GLU A O 1
ATOM 3486 N N . LYS A 1 440 ? -17.413 17.759 43.590 1.00 93.44 440 LYS A N 1
ATOM 3487 C CA . LYS A 1 440 ? -18.831 17.383 43.551 1.00 93.44 440 LYS A CA 1
ATOM 3488 C C . LYS A 1 440 ? -19.416 17.662 42.178 1.00 93.44 440 LYS A C 1
ATOM 3490 O O . LYS A 1 440 ? -19.456 18.814 41.742 1.00 93.44 440 LYS A O 1
ATOM 3495 N N . LEU A 1 441 ? -19.949 16.626 41.547 1.00 90.19 441 LEU A N 1
ATOM 3496 C CA . LEU A 1 441 ? -20.633 16.739 40.267 1.00 90.19 441 LEU A CA 1
ATOM 3497 C C . LEU A 1 441 ? -22.146 16.658 40.480 1.00 90.19 441 LEU A C 1
ATOM 3499 O O . LEU A 1 441 ? -22.655 15.630 40.920 1.00 90.19 441 LEU A O 1
ATOM 3503 N N . TYR A 1 442 ? -22.856 17.742 40.172 1.00 89.62 442 TYR A N 1
ATOM 3504 C CA . TYR A 1 442 ? -24.303 17.849 40.365 1.00 89.62 442 TYR A CA 1
ATOM 3505 C C . TYR A 1 442 ? -25.075 17.377 39.127 1.00 89.62 442 TYR A C 1
ATOM 3507 O O . TYR A 1 442 ? -24.677 17.661 37.998 1.00 89.62 442 TYR A O 1
ATOM 3515 N N . PHE A 1 443 ? -26.198 16.693 39.340 1.00 87.62 443 PHE A N 1
ATOM 3516 C CA . PHE A 1 443 ? -27.128 16.270 38.293 1.00 87.62 443 PHE A CA 1
ATOM 3517 C C . PHE A 1 443 ? -28.578 16.346 38.784 1.00 87.62 443 PHE A C 1
ATOM 3519 O O . PHE A 1 443 ? -28.846 16.330 39.985 1.00 87.62 443 PHE A O 1
ATOM 3526 N N . THR A 1 444 ? -29.527 16.449 37.853 1.00 85.81 444 THR A N 1
ATOM 3527 C CA . THR A 1 444 ? -30.961 16.535 38.165 1.00 85.81 444 THR A CA 1
ATOM 3528 C C . THR A 1 444 ? -31.691 15.291 37.678 1.00 85.81 444 THR A C 1
ATOM 3530 O O . THR A 1 444 ? -31.582 14.914 36.514 1.00 85.81 444 THR A O 1
ATOM 3533 N N . VAL A 1 445 ? -32.469 14.673 38.563 1.00 83.50 445 VAL A N 1
ATOM 3534 C CA . VAL A 1 445 ? -33.361 13.556 38.245 1.00 83.50 445 VAL A CA 1
ATOM 3535 C C . VAL A 1 445 ? -34.719 14.119 37.822 1.00 83.50 445 VAL A C 1
ATOM 3537 O O . VAL A 1 445 ? -35.364 14.831 38.591 1.00 83.50 445 VAL A O 1
ATOM 3540 N N . LEU A 1 446 ? -35.127 13.819 36.585 1.00 84.06 446 LEU A N 1
ATOM 3541 C CA . LEU A 1 446 ? -36.401 14.235 35.983 1.00 84.06 446 LEU A CA 1
ATOM 3542 C C . LEU A 1 446 ? -37.590 13.379 36.471 1.00 84.06 446 LEU A C 1
ATOM 3544 O O . LEU A 1 446 ? -37.374 12.274 36.980 1.00 84.06 446 LEU A O 1
ATOM 3548 N N . PRO A 1 447 ? -38.847 13.825 36.252 1.00 85.94 447 PRO A N 1
ATOM 3549 C CA . PRO A 1 447 ? -40.042 13.041 36.558 1.00 85.94 447 PRO A CA 1
ATOM 3550 C C . PRO A 1 447 ? -40.012 11.628 35.957 1.00 85.94 447 PRO A C 1
ATOM 3552 O O . PRO A 1 447 ? -39.605 11.430 34.806 1.00 85.94 447 PRO A O 1
ATOM 3555 N N . LYS A 1 448 ? -40.469 10.645 36.741 1.00 85.75 448 LYS A N 1
ATOM 3556 C CA . LYS A 1 448 ? -40.415 9.221 36.378 1.00 85.75 448 LYS A CA 1
ATOM 3557 C C . LYS A 1 448 ? -41.530 8.807 35.416 1.00 85.75 448 LYS A C 1
ATOM 3559 O O . LYS A 1 448 ? -42.655 9.300 35.497 1.00 85.75 448 LYS A O 1
ATOM 3564 N N . LEU A 1 449 ? -41.218 7.850 34.543 1.00 89.94 449 LEU A N 1
ATOM 3565 C CA . LEU A 1 449 ? -42.194 7.149 33.699 1.00 89.94 449 LEU A CA 1
ATOM 3566 C C . LEU A 1 449 ? -42.883 6.002 34.463 1.00 89.94 449 LEU A C 1
ATOM 3568 O O . LEU A 1 449 ? -42.385 5.531 35.488 1.00 89.94 449 LEU A O 1
ATOM 3572 N N . GLU A 1 450 ? -44.007 5.503 33.938 1.00 90.56 450 GLU A N 1
ATOM 3573 C CA . GLU A 1 450 ? -44.615 4.267 34.446 1.00 90.56 450 GLU A CA 1
ATOM 3574 C C . GLU A 1 450 ? -43.700 3.055 34.207 1.00 90.56 450 GLU A C 1
ATOM 3576 O O . GLU A 1 450 ? -43.068 2.928 33.157 1.00 90.56 450 GLU A O 1
ATOM 3581 N N . ALA A 1 451 ? -43.634 2.145 35.183 1.00 91.31 451 ALA A N 1
ATOM 3582 C CA . ALA A 1 451 ? -42.819 0.937 35.089 1.00 91.31 451 ALA A CA 1
ATOM 3583 C C . ALA A 1 451 ? -43.372 -0.044 34.031 1.00 91.31 451 ALA A C 1
ATOM 3585 O O . ALA A 1 451 ? -44.568 -0.356 34.060 1.00 91.31 451 ALA A O 1
ATOM 3586 N N . PRO A 1 452 ? -42.526 -0.589 33.135 1.00 94.69 452 PRO A N 1
ATOM 3587 C CA . PRO A 1 452 ? -42.913 -1.653 32.215 1.00 94.69 452 PRO A CA 1
ATOM 3588 C C . PRO A 1 452 ? -43.423 -2.909 32.931 1.00 94.69 452 PRO A C 1
ATOM 3590 O O . PRO A 1 452 ? -42.883 -3.348 33.947 1.00 94.69 452 PRO A O 1
ATOM 3593 N N . LEU A 1 453 ? -44.427 -3.549 32.341 1.00 92.31 453 LEU A N 1
ATOM 3594 C CA . LEU A 1 453 ? -44.899 -4.886 32.683 1.00 92.31 453 LEU A CA 1
ATOM 3595 C C . LEU A 1 453 ? -44.166 -5.899 31.802 1.00 92.31 453 LEU A C 1
ATOM 3597 O O . LEU A 1 453 ? -44.593 -6.184 30.684 1.00 92.31 453 LEU A O 1
ATOM 3601 N N . LEU A 1 454 ? -43.049 -6.417 32.310 1.00 95.00 454 LEU A N 1
ATOM 3602 C CA . LEU A 1 454 ? -42.243 -7.436 31.643 1.00 95.00 454 LEU A CA 1
ATOM 3603 C C . LEU A 1 454 ? -42.894 -8.820 31.746 1.00 95.00 454 LEU A C 1
ATOM 3605 O O . LEU A 1 454 ? -43.367 -9.226 32.808 1.00 95.00 454 LEU A O 1
ATOM 3609 N N . GLN A 1 455 ? -42.885 -9.553 30.637 1.00 85.94 455 GLN A N 1
ATOM 3610 C CA . GLN A 1 455 ? -43.334 -10.934 30.519 1.00 85.94 455 GLN A CA 1
ATOM 3611 C C . GLN A 1 455 ? -42.346 -11.730 29.653 1.00 85.94 455 GLN A C 1
ATOM 3613 O O . GLN A 1 455 ? -41.624 -11.168 28.829 1.00 85.94 455 GLN A O 1
ATOM 3618 N N . VAL A 1 456 ? -42.327 -13.050 29.835 1.00 85.94 456 VAL A N 1
ATOM 3619 C CA . VAL A 1 456 ? -41.586 -13.988 28.984 1.00 85.94 456 VAL A CA 1
ATOM 3620 C C . VAL A 1 456 ? -42.570 -14.962 28.352 1.00 85.94 456 VAL A C 1
ATOM 3622 O O . VAL A 1 456 ? -43.479 -15.463 29.019 1.00 85.94 456 VAL A O 1
ATOM 3625 N N . PHE A 1 457 ? -42.410 -15.217 27.059 1.00 67.50 457 PHE A N 1
ATOM 3626 C CA . PHE A 1 457 ? -43.132 -16.269 26.356 1.00 67.50 457 PHE A CA 1
ATOM 3627 C C . PHE A 1 457 ? -42.159 -16.968 25.415 1.00 67.50 457 PHE A C 1
ATOM 3629 O O . PHE A 1 457 ? -41.570 -16.323 24.549 1.00 67.50 457 PHE A O 1
ATOM 3636 N N . GLU A 1 458 ? -41.988 -18.275 25.616 1.00 76.06 458 GLU A N 1
ATOM 3637 C CA . GLU A 1 458 ? -40.953 -19.068 24.944 1.00 76.06 458 GLU A CA 1
ATOM 3638 C C . GLU A 1 458 ? -39.573 -18.395 25.085 1.00 76.06 458 GLU A C 1
ATOM 3640 O O . GLU A 1 458 ? -39.140 -18.130 26.206 1.00 76.06 458 GLU A O 1
ATOM 3645 N N . ASP A 1 459 ? -38.920 -18.075 23.967 1.00 77.44 459 ASP A N 1
ATOM 3646 C CA . ASP A 1 459 ? -37.565 -17.518 23.903 1.00 77.44 459 ASP A CA 1
ATOM 3647 C C . ASP A 1 459 ? -37.559 -15.985 23.710 1.00 77.44 459 ASP A C 1
ATOM 3649 O O . ASP A 1 459 ? -36.595 -15.411 23.193 1.00 77.44 459 ASP A O 1
ATOM 3653 N N . VAL A 1 460 ? -38.643 -15.289 24.080 1.00 78.75 460 VAL A N 1
ATOM 3654 C CA . VAL A 1 460 ? -38.792 -13.838 23.878 1.00 78.75 460 VAL A CA 1
ATOM 3655 C C . VAL A 1 460 ? -39.237 -13.136 25.163 1.00 78.75 460 VAL A C 1
ATOM 3657 O O . VAL A 1 460 ? -40.277 -13.452 25.744 1.00 78.75 460 VAL A O 1
ATOM 3660 N N . LEU A 1 461 ? -38.465 -12.125 25.569 1.00 90.25 461 LEU A N 1
ATOM 3661 C CA . LEU A 1 461 ? -38.852 -11.140 26.579 1.00 90.25 461 LEU A CA 1
ATOM 3662 C C . LEU A 1 461 ? -39.666 -10.035 25.900 1.00 90.25 461 LEU A C 1
ATOM 3664 O O . LEU A 1 461 ? -39.219 -9.491 24.891 1.00 90.25 461 LEU A O 1
ATOM 3668 N N . PHE A 1 462 ? -40.833 -9.679 26.434 1.00 90.44 462 PHE A N 1
ATOM 3669 C CA . PHE A 1 462 ? -41.680 -8.611 25.891 1.00 90.44 462 PHE A CA 1
ATOM 3670 C C . PHE A 1 462 ? -42.383 -7.817 26.995 1.00 90.44 462 PHE A C 1
ATOM 3672 O O . PHE A 1 462 ? -42.591 -8.311 28.101 1.00 90.44 462 PHE A O 1
ATOM 3679 N N . TRP A 1 463 ? -42.734 -6.565 26.707 1.00 96.19 463 TRP A N 1
ATOM 3680 C CA . TRP A 1 463 ? -43.340 -5.648 27.677 1.00 96.19 463 TRP A CA 1
ATOM 3681 C C . TRP A 1 463 ? -44.370 -4.723 27.026 1.00 96.19 463 TRP A C 1
ATOM 3683 O O . TRP A 1 463 ? -44.417 -4.574 25.803 1.00 96.19 463 TRP A O 1
ATOM 3693 N N . ASN A 1 464 ? -45.232 -4.100 27.836 1.00 90.38 464 ASN A N 1
ATOM 3694 C CA . ASN A 1 464 ? -46.170 -3.100 27.328 1.00 90.38 464 ASN A CA 1
ATOM 3695 C C . ASN A 1 464 ? -45.438 -1.815 26.923 1.00 90.38 464 ASN A C 1
ATOM 3697 O O . ASN A 1 464 ? -44.467 -1.397 27.551 1.00 90.38 464 ASN A O 1
ATOM 3701 N N . LYS A 1 465 ? -45.954 -1.154 25.884 1.00 92.38 465 LYS A N 1
ATOM 3702 C CA . LYS A 1 465 ? -45.492 0.179 25.509 1.00 92.38 465 LYS A CA 1
ATOM 3703 C C . LYS A 1 465 ? -45.818 1.171 26.630 1.00 92.38 465 LYS A C 1
ATOM 3705 O O . LYS A 1 465 ? -46.971 1.242 27.054 1.00 92.38 465 LYS A O 1
ATOM 3710 N N . ILE A 1 466 ? -44.824 1.947 27.048 1.00 95.94 466 ILE A N 1
ATOM 3711 C CA . ILE A 1 466 ? -44.966 3.034 28.019 1.00 95.94 466 ILE A CA 1
ATOM 3712 C C . ILE A 1 466 ? -45.130 4.366 27.280 1.00 95.94 466 ILE A C 1
ATOM 3714 O O . ILE A 1 466 ? -44.456 4.628 26.280 1.00 95.94 466 ILE A O 1
ATOM 3718 N N . GLU A 1 467 ? -46.077 5.188 27.729 1.00 90.44 467 GLU A N 1
ATOM 3719 C CA . GLU A 1 467 ? -46.306 6.523 27.173 1.00 90.44 467 GLU A CA 1
ATOM 3720 C C . GLU A 1 467 ? -45.090 7.422 27.442 1.00 90.44 467 GLU A C 1
ATOM 3722 O O . GLU A 1 467 ? -44.500 7.360 28.515 1.00 90.44 467 GLU A O 1
ATOM 3727 N N . ASN A 1 468 ? -44.693 8.235 26.458 1.00 90.62 468 ASN A N 1
ATOM 3728 C CA . ASN A 1 468 ? -43.498 9.095 26.494 1.00 90.62 468 ASN A CA 1
ATOM 3729 C C . ASN A 1 468 ? -42.141 8.366 26.590 1.00 90.62 468 ASN A C 1
ATOM 3731 O O . ASN A 1 468 ? -41.107 9.028 26.648 1.00 90.62 468 ASN A O 1
ATOM 3735 N N . ALA A 1 469 ? -42.114 7.029 26.534 1.00 92.75 469 ALA A N 1
ATOM 3736 C CA . ALA A 1 469 ? -40.872 6.277 26.397 1.00 92.75 469 ALA A CA 1
ATOM 3737 C C . ALA A 1 469 ? -40.357 6.322 24.947 1.00 92.75 469 ALA A C 1
ATOM 3739 O O . ALA A 1 469 ? -41.086 5.983 24.009 1.00 92.75 469 ALA A O 1
ATOM 3740 N N . VAL A 1 470 ? -39.093 6.709 24.762 1.00 92.31 470 VAL A N 1
ATOM 3741 C CA . VAL A 1 470 ? -38.402 6.742 23.460 1.00 92.31 470 VAL A CA 1
ATOM 3742 C C . VAL A 1 470 ? -37.618 5.454 23.187 1.00 92.31 470 VAL A C 1
ATOM 3744 O O . VAL A 1 470 ? -37.458 5.065 22.030 1.00 92.31 470 VAL A O 1
ATOM 3747 N N . LYS A 1 471 ? -37.158 4.772 24.244 1.00 93.50 471 LYS A N 1
ATOM 3748 C CA . LYS A 1 471 ? -36.453 3.479 24.198 1.00 93.50 471 LYS A CA 1
ATOM 3749 C C . LYS A 1 471 ? -36.638 2.710 25.515 1.00 93.50 471 LYS A C 1
ATOM 3751 O O . LYS A 1 471 ? -37.305 3.183 26.437 1.00 93.50 471 LYS A O 1
ATOM 3756 N N . TYR A 1 472 ? -36.042 1.527 25.598 1.00 93.94 472 TYR A N 1
ATOM 3757 C CA . TYR A 1 472 ? -36.048 0.655 26.769 1.00 93.94 472 TYR A CA 1
ATOM 3758 C C . TYR A 1 472 ? -34.644 0.124 27.054 1.00 93.94 472 TYR A C 1
ATOM 3760 O O . TYR A 1 472 ? -33.918 -0.216 26.119 1.00 93.94 472 TYR A O 1
ATOM 3768 N N . LYS A 1 473 ? -34.297 0.013 28.340 1.00 92.31 473 LYS A N 1
ATOM 3769 C CA . LYS A 1 473 ? -33.103 -0.685 28.838 1.00 92.31 473 LYS A CA 1
ATOM 3770 C C . LYS A 1 473 ? -33.525 -2.032 29.421 1.00 92.31 473 LYS A C 1
ATOM 3772 O O . LYS A 1 473 ? -34.324 -2.059 30.354 1.00 92.31 473 LYS A O 1
ATOM 3777 N N . ILE A 1 474 ? -33.006 -3.132 28.887 1.00 92.88 474 ILE A N 1
ATOM 3778 C CA . ILE A 1 474 ? -33.124 -4.473 29.467 1.00 92.88 474 ILE A CA 1
ATOM 3779 C C . ILE A 1 474 ? -31.890 -4.722 30.328 1.00 92.88 474 ILE A C 1
ATOM 3781 O O . ILE A 1 474 ? -30.771 -4.567 29.849 1.00 92.88 474 ILE A O 1
ATOM 3785 N N . ILE A 1 475 ? -32.102 -5.118 31.577 1.00 89.75 475 ILE A N 1
ATOM 3786 C CA . ILE A 1 475 ? -31.052 -5.412 32.551 1.00 89.75 475 ILE A CA 1
ATOM 3787 C C . ILE A 1 475 ? -31.078 -6.909 32.836 1.00 89.75 475 ILE A C 1
ATOM 3789 O O . ILE A 1 475 ? -32.126 -7.434 33.220 1.00 89.75 475 ILE A O 1
ATOM 3793 N N . VAL A 1 476 ? -29.940 -7.576 32.653 1.00 88.56 476 VAL A N 1
ATOM 3794 C CA . VAL A 1 476 ? -29.717 -8.986 32.995 1.00 88.56 476 VAL A CA 1
ATOM 3795 C C . VAL A 1 476 ? -28.389 -9.085 33.739 1.00 88.56 476 VAL A C 1
ATOM 3797 O O . VAL A 1 476 ? -27.340 -8.960 33.117 1.00 88.56 476 VAL A O 1
ATOM 3800 N N . GLU A 1 477 ? -28.422 -9.303 35.056 1.00 84.06 477 GLU A N 1
ATOM 3801 C CA . GLU A 1 477 ? -27.230 -9.170 35.917 1.00 84.06 477 GLU A CA 1
ATOM 3802 C C . GLU A 1 477 ? -26.543 -7.801 35.687 1.00 84.06 477 GLU A C 1
ATOM 3804 O O . GLU A 1 477 ? -27.203 -6.767 35.799 1.00 84.06 477 GLU A O 1
ATOM 3809 N N . ASP A 1 478 ? -25.262 -7.789 35.305 1.00 74.00 478 ASP A N 1
ATOM 3810 C CA . ASP A 1 478 ? -24.488 -6.583 34.970 1.00 74.00 478 ASP A CA 1
ATOM 3811 C C . ASP A 1 478 ? -24.655 -6.130 33.503 1.00 74.00 478 ASP A C 1
ATOM 3813 O O . ASP A 1 478 ? -24.106 -5.107 33.087 1.00 74.00 478 ASP A O 1
ATOM 3817 N N . LEU A 1 479 ? -25.386 -6.892 32.681 1.00 79.44 479 LEU A N 1
ATOM 3818 C CA . LEU A 1 479 ? -25.578 -6.595 31.265 1.00 79.44 479 LEU A CA 1
ATOM 3819 C C . LEU A 1 479 ? -26.757 -5.639 31.061 1.00 79.44 479 LEU A C 1
ATOM 3821 O O . LEU A 1 479 ? -27.885 -5.931 31.461 1.00 79.44 479 LEU A O 1
ATOM 3825 N N . ILE A 1 480 ? -26.510 -4.538 30.348 1.00 84.88 480 ILE A N 1
ATOM 3826 C CA . ILE A 1 480 ? -27.537 -3.577 29.930 1.00 84.88 480 ILE A CA 1
ATOM 3827 C C . ILE A 1 480 ? -27.640 -3.584 28.402 1.00 84.88 480 ILE A C 1
ATOM 3829 O O . ILE A 1 480 ? -26.650 -3.387 27.699 1.00 84.88 480 ILE A O 1
ATOM 3833 N N . ILE A 1 481 ? -28.849 -3.795 27.883 1.00 85.31 481 ILE A N 1
ATOM 3834 C CA . ILE A 1 481 ? -29.159 -3.793 26.447 1.00 85.31 481 ILE A CA 1
ATOM 3835 C C . ILE A 1 481 ? -30.199 -2.716 26.168 1.00 85.31 481 ILE A C 1
ATOM 3837 O O . ILE A 1 481 ? -31.223 -2.664 26.841 1.00 85.31 481 ILE A O 1
ATOM 3841 N N . GLU A 1 482 ? -29.990 -1.893 25.142 1.00 88.06 482 GLU A N 1
ATOM 3842 C CA . GLU A 1 482 ? -30.969 -0.882 24.731 1.00 88.06 482 GLU A CA 1
ATOM 3843 C C . GLU A 1 482 ? -31.739 -1.293 23.473 1.00 88.06 482 GLU A C 1
ATOM 3845 O O . GLU A 1 482 ? -31.185 -1.868 22.534 1.00 88.06 482 GLU A O 1
ATOM 3850 N N . THR A 1 483 ? -33.034 -0.978 23.428 1.00 87.50 483 THR A N 1
ATOM 3851 C CA . THR A 1 483 ? -33.862 -1.182 22.234 1.00 87.50 483 THR A CA 1
ATOM 3852 C C . THR A 1 483 ? -35.038 -0.210 22.174 1.00 87.50 483 THR A C 1
ATOM 3854 O O . THR A 1 483 ? -35.562 0.219 23.197 1.00 87.50 483 THR A O 1
ATOM 3857 N N . THR A 1 484 ? -35.491 0.129 20.968 1.00 90.38 484 THR A N 1
ATOM 3858 C CA . THR A 1 484 ? -36.747 0.870 20.743 1.00 90.38 484 THR A CA 1
ATOM 3859 C C . THR A 1 484 ? -37.952 -0.057 20.576 1.00 90.38 484 THR A C 1
ATOM 3861 O O . THR A 1 484 ? -39.097 0.397 20.546 1.00 90.38 484 THR A O 1
ATOM 3864 N N . LEU A 1 485 ? -37.706 -1.363 20.460 1.00 88.38 485 LEU A N 1
ATOM 3865 C CA . LEU A 1 485 ? -38.747 -2.376 20.358 1.00 88.38 485 LEU A CA 1
ATOM 3866 C C . LEU A 1 485 ? -39.343 -2.668 21.738 1.00 88.38 485 LEU A C 1
ATOM 3868 O O . LEU A 1 485 ? -38.755 -2.357 22.767 1.00 88.38 485 LEU A O 1
ATOM 3872 N N . THR A 1 486 ? -40.506 -3.309 21.764 1.00 91.38 486 THR A N 1
ATOM 3873 C CA . THR A 1 486 ? -41.151 -3.780 23.002 1.00 91.38 486 THR A CA 1
ATOM 3874 C C . THR A 1 486 ? -40.934 -5.276 23.241 1.00 91.38 486 THR A C 1
ATOM 3876 O O . THR A 1 486 ? -41.720 -5.922 23.935 1.00 91.38 486 THR A O 1
ATOM 3879 N N . SER A 1 487 ? -39.909 -5.850 22.604 1.00 87.31 487 SER A N 1
ATOM 3880 C CA . SER A 1 487 ? -39.546 -7.260 22.732 1.00 87.31 487 SER A CA 1
ATOM 3881 C C . SER A 1 487 ? -38.112 -7.540 22.281 1.00 87.31 487 SER A C 1
ATOM 3883 O O . SER A 1 487 ? -37.639 -6.923 21.324 1.00 87.31 487 SER A O 1
ATOM 3885 N N . ILE A 1 488 ? -37.464 -8.537 22.885 1.00 85.88 488 ILE A N 1
ATOM 3886 C CA . ILE A 1 488 ? -36.152 -9.058 22.486 1.00 85.88 488 ILE A CA 1
ATOM 3887 C C . ILE A 1 488 ? -36.109 -10.586 22.619 1.00 85.88 488 ILE A C 1
ATOM 3889 O O . ILE A 1 488 ? -36.572 -11.150 23.608 1.00 85.88 488 ILE A O 1
ATOM 3893 N N . GLY A 1 489 ? -35.550 -11.261 21.612 1.00 82.50 489 GLY A N 1
ATOM 3894 C CA . GLY A 1 489 ? -35.275 -12.697 21.689 1.00 82.50 489 GLY A CA 1
ATOM 3895 C C . GLY A 1 489 ? -34.070 -12.969 22.587 1.00 82.50 489 GLY A C 1
ATOM 3896 O O . GLY A 1 489 ? -33.041 -12.311 22.437 1.00 82.50 489 GLY A O 1
ATOM 3897 N N . VAL A 1 490 ? -34.169 -13.949 23.484 1.00 82.00 490 VAL A N 1
ATOM 3898 C CA . VAL A 1 490 ? -33.114 -14.276 24.463 1.00 82.00 490 VAL A CA 1
ATOM 3899 C C . VAL A 1 490 ? -31.814 -14.734 23.793 1.00 82.00 490 VAL A C 1
ATOM 3901 O O . VAL A 1 490 ? -30.735 -14.546 24.343 1.00 82.00 490 VAL A O 1
ATOM 3904 N N . SER A 1 491 ? -31.892 -15.247 22.559 1.00 69.00 491 SER A N 1
ATOM 3905 C CA . SER A 1 491 ? -30.733 -15.588 21.721 1.00 69.00 491 SER A CA 1
ATOM 3906 C C . SER A 1 491 ? -29.873 -14.390 21.313 1.00 69.00 491 SER A C 1
ATOM 3908 O O . SER A 1 491 ? -28.722 -14.575 20.926 1.00 69.00 491 SER A O 1
ATOM 3910 N N . LYS A 1 492 ? -30.407 -13.167 21.413 1.00 74.19 492 LYS A N 1
ATOM 3911 C CA . LYS A 1 492 ? -29.684 -11.919 21.125 1.00 74.19 492 LYS A CA 1
ATOM 3912 C C . LYS A 1 492 ? -28.963 -11.347 22.351 1.00 74.19 492 LYS A C 1
ATOM 3914 O O . LYS A 1 492 ? -28.270 -10.342 22.220 1.00 74.19 492 LYS A O 1
ATOM 3919 N N . ILE A 1 493 ? -29.142 -11.954 23.526 1.00 77.50 493 ILE A N 1
ATOM 3920 C CA . ILE A 1 493 ? -28.525 -11.529 24.786 1.00 77.50 493 ILE A CA 1
ATOM 3921 C C . ILE A 1 493 ? -27.196 -12.280 24.935 1.00 77.50 493 ILE A C 1
ATOM 3923 O O . ILE A 1 493 ? -27.149 -13.422 25.389 1.00 77.50 493 ILE A O 1
ATOM 3927 N N . CYS A 1 494 ? -26.117 -11.652 24.469 1.00 66.12 494 CYS A N 1
ATOM 3928 C CA . CYS A 1 494 ? -24.768 -12.219 24.497 1.00 66.12 494 CYS A CA 1
ATOM 3929 C C . CYS A 1 494 ? -24.124 -12.098 25.891 1.00 66.12 494 CYS A C 1
ATOM 3931 O O . CYS A 1 494 ? -24.449 -11.187 26.644 1.00 66.12 494 CYS A O 1
ATOM 3933 N N . GLY A 1 495 ? -23.161 -12.971 26.208 1.00 68.50 495 GLY A N 1
ATOM 3934 C CA . GLY A 1 495 ? -22.397 -12.914 27.468 1.00 68.50 495 GLY A CA 1
ATOM 3935 C C . GLY A 1 495 ? -22.992 -13.717 28.629 1.00 68.50 495 GLY A C 1
ATOM 3936 O O . GLY A 1 495 ? -22.460 -13.673 29.732 1.00 68.50 495 GLY A O 1
ATOM 3937 N N . LEU A 1 496 ? -24.063 -14.470 28.377 1.00 79.38 496 LEU A N 1
ATOM 3938 C CA . LEU A 1 496 ? -24.695 -15.360 29.347 1.00 79.38 496 LEU A CA 1
ATOM 3939 C C . LEU A 1 496 ? -24.154 -16.792 29.226 1.00 79.38 496 LEU A C 1
ATOM 3941 O O . LEU A 1 496 ? -23.919 -17.282 28.121 1.00 79.38 496 LEU A O 1
ATOM 3945 N N . GLU A 1 497 ? -24.011 -17.491 30.352 1.00 75.69 497 GLU A N 1
ATOM 3946 C CA . GLU A 1 497 ? -23.778 -18.937 30.377 1.00 75.69 497 GLU A CA 1
ATOM 3947 C C . GLU A 1 497 ? -24.998 -19.655 29.800 1.00 75.69 497 GLU A C 1
ATOM 3949 O O . GLU A 1 497 ? -26.126 -19.294 30.113 1.00 75.69 497 GLU A O 1
ATOM 3954 N N . THR A 1 498 ? -24.804 -20.656 28.945 1.00 72.69 498 THR A N 1
ATOM 3955 C CA . THR A 1 498 ? -25.895 -21.299 28.191 1.00 72.69 498 THR A CA 1
ATOM 3956 C C . THR A 1 498 ? -26.746 -22.233 29.041 1.00 72.69 498 THR A C 1
ATOM 3958 O O . THR A 1 498 ? -26.208 -22.943 29.889 1.00 72.69 498 THR A O 1
ATOM 3961 N N . ASN A 1 499 ? -28.044 -22.335 28.734 1.00 76.06 499 ASN A N 1
ATOM 3962 C CA . ASN A 1 499 ? -29.013 -23.130 29.502 1.00 76.06 499 ASN A CA 1
ATOM 3963 C C . ASN A 1 499 ? -29.073 -22.752 30.995 1.00 76.06 499 ASN A C 1
ATOM 3965 O O . ASN A 1 499 ? -29.470 -23.566 31.833 1.00 76.06 499 ASN A O 1
ATOM 3969 N N . THR A 1 500 ? -28.697 -21.518 31.320 1.00 81.94 500 THR A N 1
ATOM 3970 C CA . THR A 1 500 ? -28.725 -20.973 32.676 1.00 81.94 500 THR A CA 1
ATOM 3971 C C . THR A 1 500 ? -29.940 -20.065 32.819 1.00 81.94 500 THR A C 1
ATOM 3973 O O . THR A 1 500 ? -30.346 -19.382 31.876 1.00 81.94 500 THR A O 1
ATOM 3976 N N . ILE A 1 501 ? -30.570 -20.104 33.993 1.00 89.69 501 ILE A N 1
ATOM 3977 C CA . ILE A 1 501 ? -31.708 -19.244 34.315 1.00 89.69 501 ILE A CA 1
ATOM 3978 C C . ILE A 1 501 ? -31.169 -17.896 34.784 1.00 89.69 501 ILE A C 1
ATOM 3980 O O . ILE A 1 501 ? -30.403 -17.846 35.743 1.00 89.69 501 ILE A O 1
ATOM 3984 N N . TYR A 1 502 ? -31.608 -16.828 34.127 1.00 91.25 502 TYR A N 1
ATOM 3985 C CA . TYR A 1 502 ? -31.282 -15.447 34.464 1.00 91.25 502 TYR A CA 1
ATOM 3986 C C . TYR A 1 502 ? -32.538 -14.644 34.767 1.00 91.25 502 TYR A C 1
ATOM 3988 O O . TYR A 1 502 ? -33.622 -14.968 34.280 1.00 91.25 502 TYR A O 1
ATOM 3996 N N . GLN A 1 503 ? -32.371 -13.557 35.520 1.00 93.25 503 GLN A N 1
ATOM 3997 C CA . GLN A 1 503 ? -33.425 -12.576 35.753 1.00 93.25 503 GLN A CA 1
ATOM 3998 C C . GLN A 1 503 ? -33.262 -11.371 34.840 1.00 93.25 503 GLN A C 1
ATOM 4000 O O . GLN A 1 503 ? -32.225 -10.714 34.846 1.00 93.25 503 GLN A O 1
ATOM 4005 N N . ALA A 1 504 ? -34.320 -11.053 34.099 1.00 92.75 504 ALA A N 1
ATOM 4006 C CA . ALA A 1 504 ? -34.411 -9.831 33.317 1.00 92.75 504 ALA A CA 1
ATOM 4007 C C . ALA A 1 504 ? -35.302 -8.795 34.007 1.00 92.75 504 ALA A C 1
ATOM 4009 O O . ALA A 1 504 ? -36.322 -9.138 34.611 1.00 92.75 504 ALA A O 1
ATOM 4010 N N . ARG A 1 505 ? -34.948 -7.518 33.858 1.00 94.62 505 ARG A N 1
ATOM 4011 C CA . ARG A 1 505 ? -35.800 -6.357 34.157 1.00 94.62 505 ARG A CA 1
ATOM 4012 C C . ARG A 1 505 ? -35.784 -5.394 32.982 1.00 94.62 505 ARG A C 1
ATOM 4014 O O . ARG A 1 505 ? -34.826 -5.378 32.218 1.00 94.62 505 ARG A O 1
ATOM 4021 N N . VAL A 1 506 ? -36.822 -4.574 32.849 1.00 94.81 506 VAL A N 1
ATOM 4022 C CA . VAL A 1 506 ? -36.883 -3.528 31.821 1.00 94.81 506 VAL A CA 1
ATOM 4023 C C . VAL A 1 506 ? -37.187 -2.175 32.449 1.00 94.81 506 VAL A C 1
ATOM 4025 O O . VAL A 1 506 ? -38.080 -2.062 33.286 1.00 94.81 506 VAL A O 1
ATOM 4028 N N . ILE A 1 507 ? -36.452 -1.152 32.019 1.00 93.12 507 ILE A N 1
ATOM 4029 C CA . ILE A 1 507 ? -36.675 0.259 32.343 1.00 93.12 507 ILE A CA 1
ATOM 4030 C C . ILE A 1 507 ? -37.144 0.971 31.072 1.00 93.12 507 ILE A C 1
ATOM 4032 O O . ILE A 1 507 ? -36.527 0.829 30.014 1.00 93.12 507 ILE A O 1
ATOM 4036 N N . ALA A 1 508 ? -38.227 1.741 31.168 1.00 93.12 508 ALA A N 1
ATOM 4037 C CA . ALA A 1 508 ? -38.620 2.673 30.119 1.00 93.12 508 ALA A CA 1
ATOM 4038 C C . ALA A 1 508 ? -37.779 3.947 30.215 1.00 93.12 508 ALA A C 1
ATOM 4040 O O . ALA A 1 508 ? -37.571 4.489 31.302 1.00 93.12 508 ALA A O 1
ATOM 4041 N N . VAL A 1 509 ? -37.310 4.421 29.066 1.00 91.12 509 VAL A N 1
ATOM 4042 C CA . VAL A 1 509 ? -36.446 5.594 28.962 1.00 91.12 509 VAL A CA 1
ATOM 4043 C C . VAL A 1 509 ? -37.205 6.713 28.263 1.00 91.12 509 VAL A C 1
ATOM 4045 O O . VAL A 1 509 ? -37.711 6.506 27.159 1.00 91.12 509 VAL A O 1
ATOM 4048 N N . GLY A 1 510 ? -37.306 7.872 28.909 1.00 88.62 510 GLY A N 1
ATOM 4049 C CA . GLY A 1 510 ? -37.967 9.071 28.401 1.00 88.62 510 GLY A CA 1
ATOM 4050 C C . GLY A 1 510 ? -37.107 9.887 27.442 1.00 88.62 510 GLY A C 1
ATOM 4051 O O . GLY A 1 510 ? -36.042 9.463 27.005 1.00 88.62 510 GLY A O 1
ATOM 4052 N N . ASP A 1 511 ? -37.596 11.073 27.097 1.00 85.06 511 ASP A N 1
ATOM 4053 C CA . ASP A 1 511 ? -36.958 11.993 26.151 1.00 85.06 511 ASP A CA 1
ATOM 4054 C C . ASP A 1 511 ? -35.802 12.811 26.752 1.00 85.06 511 ASP A C 1
ATOM 4056 O O . ASP A 1 511 ? -35.171 13.577 26.026 1.00 85.06 511 ASP A O 1
ATOM 4060 N N . PHE A 1 512 ? -35.544 12.684 28.060 1.00 82.50 512 PHE A N 1
ATOM 4061 C CA . PHE A 1 512 ? -34.575 13.489 28.817 1.00 82.50 512 PHE A CA 1
ATOM 4062 C C . PHE A 1 512 ? -34.825 15.001 28.779 1.00 82.50 512 PHE A C 1
ATOM 4064 O O . PHE A 1 512 ? -33.955 15.789 29.145 1.00 82.50 512 PHE A O 1
ATOM 4071 N N . ILE A 1 513 ? -36.024 15.411 28.364 1.00 81.25 513 ILE A N 1
ATOM 4072 C CA . ILE A 1 513 ? -36.476 16.805 28.358 1.00 81.25 513 ILE A CA 1
ATOM 4073 C C . ILE A 1 513 ? -37.592 16.963 29.387 1.00 81.25 513 ILE A C 1
ATOM 4075 O O . ILE A 1 513 ? -37.553 17.857 30.228 1.00 81.25 513 ILE A O 1
ATOM 4079 N N . SER A 1 514 ? -38.583 16.079 29.317 1.00 82.31 514 SER A N 1
ATOM 4080 C CA . SER A 1 514 ? -39.793 16.105 30.136 1.00 82.31 514 SER A CA 1
ATOM 4081 C C . SER A 1 514 ? -39.833 14.936 31.116 1.00 82.31 514 SER A C 1
ATOM 4083 O O . SER A 1 514 ? -40.363 15.078 32.217 1.00 82.31 514 SER A O 1
ATOM 4085 N N . PHE A 1 515 ? -39.273 13.789 30.721 1.00 84.75 515 PHE A N 1
ATOM 4086 C CA . PHE A 1 515 ? -39.283 12.564 31.512 1.00 84.75 515 PHE A CA 1
ATOM 4087 C C . PHE A 1 515 ? -37.909 11.898 31.528 1.00 84.75 515 PHE A C 1
ATOM 4089 O O . PHE A 1 515 ? -37.212 11.845 30.513 1.00 84.75 515 PHE A O 1
ATOM 4096 N N . GLY A 1 516 ? -37.547 11.373 32.697 1.00 84.62 516 GLY A N 1
ATOM 4097 C CA . GLY A 1 516 ? -36.352 10.561 32.893 1.00 84.62 516 GLY A CA 1
ATOM 4098 C C . GLY A 1 516 ? -36.650 9.083 32.661 1.00 84.62 516 GLY A C 1
ATOM 4099 O O . GLY A 1 516 ? -37.066 8.673 31.581 1.00 84.62 516 GLY A O 1
ATOM 4100 N N . TYR A 1 517 ? -36.447 8.274 33.695 1.00 87.94 517 TYR A N 1
ATOM 4101 C CA . TYR A 1 517 ? -36.610 6.821 33.645 1.00 87.94 517 TYR A CA 1
ATOM 4102 C C . TYR A 1 517 ? -37.855 6.365 34.395 1.00 87.94 517 TYR A C 1
ATOM 4104 O O . TYR A 1 517 ? -38.351 7.060 35.282 1.00 87.94 517 TYR A O 1
ATOM 4112 N N . SER A 1 518 ? -38.356 5.177 34.073 1.00 88.94 518 SER A N 1
ATOM 4113 C CA . SER A 1 518 ? -39.274 4.473 34.968 1.00 88.94 518 SER A CA 1
ATOM 4114 C C . SER A 1 518 ? -38.527 3.789 36.111 1.00 88.94 518 SER A C 1
ATOM 4116 O O . SER A 1 518 ? -37.326 3.544 36.027 1.00 88.94 518 SER A O 1
ATOM 4118 N N . GLU A 1 519 ? -39.264 3.359 37.136 1.00 85.88 519 GLU A N 1
ATOM 4119 C CA . GLU A 1 519 ? -38.774 2.263 37.977 1.00 85.88 519 GLU A CA 1
ATOM 4120 C C . GLU A 1 519 ? -38.551 0.997 37.122 1.00 85.88 519 GLU A C 1
ATOM 4122 O O . GLU A 1 519 ? -39.273 0.797 36.130 1.00 85.88 519 GLU A O 1
ATOM 4127 N N . PRO A 1 520 ? -37.592 0.123 37.481 1.00 89.50 520 PRO A N 1
ATOM 4128 C CA . PRO A 1 520 ? -37.451 -1.176 36.838 1.00 89.50 520 PRO A CA 1
ATOM 4129 C C . PRO A 1 520 ? -38.736 -2.000 36.948 1.00 89.50 520 PRO A C 1
ATOM 4131 O O . PRO A 1 520 ? -39.406 -2.001 37.984 1.00 89.50 520 PRO A O 1
ATOM 4134 N N . SER A 1 521 ? -39.048 -2.764 35.901 1.00 92.88 521 SER A N 1
ATOM 4135 C CA . SER A 1 521 ? -40.101 -3.776 35.961 1.00 92.88 521 SER A CA 1
ATOM 4136 C C . SER A 1 521 ? -39.860 -4.768 37.106 1.00 92.88 521 SER A C 1
ATOM 4138 O O . SER A 1 521 ? -38.736 -4.954 37.590 1.00 92.88 521 SER A O 1
ATOM 4140 N N . SER A 1 522 ? -40.909 -5.506 37.482 1.00 90.88 522 SER A N 1
ATOM 4141 C CA . SER A 1 522 ? -40.700 -6.767 38.206 1.00 90.88 522 SER A CA 1
ATOM 4142 C C . SER A 1 522 ? -39.774 -7.677 37.391 1.00 90.88 522 SER A C 1
ATOM 4144 O O . SER A 1 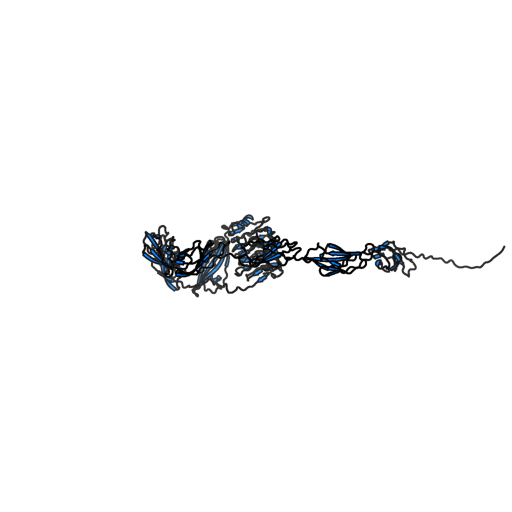522 ? -39.818 -7.647 36.155 1.00 90.88 522 SER A O 1
ATOM 4146 N N . SER A 1 523 ? -38.919 -8.446 38.067 1.00 91.50 523 SER A N 1
ATOM 4147 C CA . SER A 1 523 ? -38.031 -9.377 37.376 1.00 91.50 523 SER A CA 1
ATOM 4148 C C . SER A 1 523 ? -38.798 -10.573 36.826 1.00 91.50 523 SER A C 1
ATOM 4150 O O . SER A 1 523 ? -39.788 -11.020 37.409 1.00 91.50 523 SER A O 1
ATOM 4152 N N . VAL A 1 524 ? -38.325 -11.086 35.694 1.00 93.19 524 VAL A N 1
ATOM 4153 C CA . VAL A 1 524 ? -38.826 -12.313 35.073 1.00 93.19 524 VAL A CA 1
ATOM 4154 C C . VAL A 1 524 ? -37.650 -13.243 34.803 1.00 93.19 524 VAL A C 1
ATOM 4156 O O . VAL A 1 524 ? -36.625 -12.804 34.282 1.00 93.19 524 VAL A O 1
ATOM 4159 N N . ASP A 1 525 ? -37.812 -14.516 35.156 1.00 92.94 525 ASP A N 1
ATOM 4160 C CA . ASP A 1 525 ? -36.832 -15.560 34.864 1.00 92.94 525 ASP A CA 1
ATOM 4161 C C . ASP A 1 525 ? -36.918 -15.970 33.382 1.00 92.94 525 ASP A C 1
ATOM 4163 O O . ASP A 1 525 ? -38.011 -16.190 32.854 1.00 92.94 525 ASP A O 1
ATOM 4167 N N . PHE A 1 526 ? -35.776 -16.131 32.718 1.00 88.00 526 PHE A N 1
ATOM 4168 C CA . PHE A 1 526 ? -35.677 -16.739 31.388 1.00 88.00 526 PHE A CA 1
ATOM 4169 C C . PHE A 1 526 ? -34.451 -17.653 31.301 1.00 88.00 526 PHE A C 1
ATOM 4171 O O . PHE A 1 526 ? -33.511 -17.519 32.083 1.00 88.00 526 PHE A O 1
ATOM 4178 N N . THR A 1 527 ? -34.448 -18.593 30.355 1.00 85.25 527 THR A N 1
ATOM 4179 C CA . THR A 1 527 ? -33.292 -19.463 30.093 1.00 85.25 527 THR A CA 1
ATOM 4180 C C . THR A 1 527 ? -32.486 -18.913 28.918 1.00 85.25 527 THR A C 1
ATOM 4182 O O . THR A 1 527 ? -33.042 -18.623 27.861 1.00 85.25 527 THR A O 1
ATOM 4185 N N . SER A 1 528 ? -31.179 -18.741 29.107 1.00 77.25 528 SER A N 1
ATOM 4186 C CA . SER A 1 528 ? -30.254 -18.268 28.073 1.00 77.25 528 SER A CA 1
ATOM 4187 C C . SER A 1 528 ? -30.126 -19.246 26.895 1.00 77.25 528 SER A C 1
ATOM 4189 O O . SER A 1 528 ? -30.345 -20.452 27.024 1.00 77.25 528 SER A O 1
ATOM 4191 N N . SER A 1 529 ? -29.731 -18.707 25.736 1.00 67.50 529 SER A N 1
ATOM 4192 C CA . SER A 1 529 ? -29.567 -19.435 24.468 1.00 67.50 529 SER A CA 1
ATOM 4193 C C . SER A 1 529 ? -28.727 -20.720 24.592 1.00 67.50 529 SER A C 1
ATOM 4195 O O . SER A 1 529 ? -27.749 -20.730 25.337 1.00 67.50 529 SER A O 1
ATOM 4197 N N . PRO A 1 530 ? -29.017 -21.787 23.818 1.00 63.84 530 PRO A N 1
ATOM 4198 C CA . PRO A 1 530 ? -28.201 -23.005 23.800 1.00 63.84 530 PRO A CA 1
ATOM 4199 C C . PRO A 1 530 ? -26.910 -22.898 22.959 1.00 63.84 530 PRO A C 1
ATOM 4201 O O . PRO A 1 530 ? -26.141 -23.857 22.916 1.00 63.84 530 PRO A O 1
ATOM 4204 N N . PHE A 1 531 ? -26.670 -21.787 22.251 1.00 63.34 531 PHE A N 1
ATOM 4205 C CA . PHE A 1 531 ? -25.502 -21.615 21.375 1.00 63.34 531 PHE A CA 1
ATOM 4206 C C . PHE A 1 531 ? -24.362 -20.883 22.104 1.00 63.34 531 PHE A C 1
ATOM 4208 O O . PHE A 1 531 ? -24.559 -19.769 22.580 1.00 63.34 531 PHE A O 1
ATOM 4215 N N . VAL A 1 532 ? -23.174 -21.497 22.162 1.00 64.25 532 VAL A N 1
ATOM 4216 C CA . VAL A 1 532 ? -21.999 -21.027 22.933 1.00 64.25 532 VAL A CA 1
ATOM 4217 C C . VAL A 1 532 ? -20.886 -20.451 22.049 1.00 64.25 532 VAL A C 1
ATOM 4219 O O . VAL A 1 532 ? -20.062 -19.678 22.528 1.00 64.25 532 VAL A O 1
ATOM 4222 N N . ASN A 1 533 ? -20.822 -20.854 20.774 1.00 72.12 533 ASN A N 1
ATOM 4223 C CA . ASN A 1 533 ? -19.664 -20.604 19.910 1.00 72.12 533 ASN A CA 1
ATOM 4224 C C . ASN A 1 533 ? -19.999 -19.723 18.698 1.00 72.12 533 ASN A C 1
ATOM 4226 O O . ASN A 1 533 ? -21.057 -19.870 18.081 1.00 72.12 533 ASN A O 1
ATOM 4230 N N . VAL A 1 534 ? -19.033 -18.887 18.304 1.00 79.44 534 VAL A N 1
ATOM 4231 C CA . VAL A 1 534 ? -19.044 -18.090 17.066 1.00 79.44 534 VAL A CA 1
ATOM 4232 C C . VAL A 1 534 ? -17.907 -18.557 16.169 1.00 79.44 534 VAL A C 1
ATOM 4234 O O . VAL A 1 534 ? -16.783 -18.725 16.639 1.00 79.44 534 VAL A O 1
ATOM 4237 N N . SER A 1 535 ? -18.166 -18.748 14.877 1.00 81.25 535 SER A N 1
ATOM 4238 C CA . SER A 1 535 ? -17.125 -19.124 13.917 1.00 81.25 535 SER A CA 1
ATOM 4239 C C . SER A 1 535 ? -17.286 -18.411 12.577 1.00 81.25 535 SER A C 1
ATOM 4241 O O . SER A 1 535 ? -18.391 -18.182 12.105 1.00 81.25 535 SER A O 1
ATOM 4243 N N . ASN A 1 536 ? -16.178 -18.083 11.923 1.00 84.25 536 ASN A N 1
ATOM 4244 C CA . ASN A 1 536 ? -16.135 -17.637 10.526 1.00 84.25 536 ASN A CA 1
ATOM 4245 C C . ASN A 1 536 ? -15.605 -18.736 9.581 1.00 84.25 536 ASN A C 1
ATOM 4247 O O . ASN A 1 536 ? -15.445 -18.504 8.385 1.00 84.25 536 ASN A O 1
ATOM 4251 N N . ALA A 1 537 ? -15.337 -19.941 10.100 1.00 85.12 537 ALA A N 1
ATOM 4252 C CA . ALA A 1 537 ? -14.744 -21.049 9.357 1.00 85.12 537 ALA A CA 1
ATOM 4253 C C . ALA A 1 537 ? -15.795 -21.804 8.525 1.00 85.12 537 ALA A C 1
ATOM 4255 O O . ALA A 1 537 ? -16.057 -22.987 8.745 1.00 85.12 537 ALA A O 1
ATOM 4256 N N . VAL A 1 538 ? -16.406 -21.113 7.562 1.00 86.12 538 VAL A N 1
ATOM 4257 C CA . VAL A 1 538 ? -17.377 -21.700 6.631 1.00 86.12 538 VAL A CA 1
ATOM 4258 C C . VAL A 1 538 ? -16.665 -22.107 5.346 1.00 86.12 538 VAL A C 1
ATOM 4260 O O . VAL A 1 538 ? -16.016 -21.290 4.698 1.00 86.12 538 VAL A O 1
ATOM 4263 N N . ARG A 1 539 ? -16.763 -23.389 4.985 1.00 86.88 539 ARG A N 1
ATOM 4264 C CA . ARG A 1 539 ? -16.098 -23.979 3.812 1.00 86.88 539 ARG A CA 1
ATOM 4265 C C . ARG A 1 539 ? -17.126 -24.570 2.850 1.00 86.88 539 ARG A C 1
ATOM 4267 O O . ARG A 1 539 ? -18.250 -24.860 3.251 1.00 86.88 539 ARG A O 1
ATOM 4274 N N . ASN A 1 540 ? -16.699 -24.800 1.607 1.00 87.31 540 ASN A N 1
ATOM 4275 C CA . ASN A 1 540 ? -17.458 -25.516 0.575 1.00 87.31 540 ASN A CA 1
ATOM 4276 C C . ASN A 1 540 ? -18.801 -24.856 0.202 1.00 87.31 540 ASN A C 1
ATOM 4278 O O . ASN A 1 540 ? -19.834 -25.520 0.167 1.00 87.31 540 ASN A O 1
ATOM 4282 N N . TYR A 1 541 ? -18.781 -23.557 -0.100 1.00 91.06 541 TYR A N 1
ATOM 4283 C CA . TYR A 1 541 ? -19.917 -22.817 -0.663 1.00 91.06 541 TYR A CA 1
ATOM 4284 C C . TYR A 1 541 ? -19.418 -21.759 -1.662 1.00 91.06 541 TYR A C 1
ATOM 4286 O O . TYR A 1 541 ? -18.234 -21.418 -1.656 1.00 91.06 541 TYR A O 1
ATOM 4294 N N . GLU A 1 542 ? -20.309 -21.251 -2.514 1.00 84.19 542 GLU A N 1
ATOM 4295 C CA . GLU A 1 542 ? -20.003 -20.202 -3.496 1.00 84.19 542 GLU A CA 1
ATOM 4296 C C . GLU A 1 542 ? -20.764 -18.917 -3.160 1.00 84.19 542 GLU A C 1
ATOM 4298 O O . GLU A 1 542 ? -21.947 -18.951 -2.807 1.00 84.19 542 GLU A O 1
ATOM 4303 N N . THR A 1 543 ? -20.089 -17.773 -3.266 1.00 87.94 543 THR A N 1
ATOM 4304 C CA . THR A 1 543 ? -20.728 -16.462 -3.131 1.00 87.94 543 THR A CA 1
ATOM 4305 C C . THR A 1 543 ? -21.417 -16.074 -4.434 1.00 87.94 543 THR A C 1
ATOM 4307 O O . THR A 1 543 ? -20.929 -16.349 -5.529 1.00 87.94 543 THR A O 1
ATOM 4310 N N . ILE A 1 544 ? -22.562 -15.407 -4.321 1.00 89.81 544 ILE A N 1
ATOM 4311 C CA . ILE A 1 544 ? -23.295 -14.896 -5.481 1.00 89.81 544 ILE A CA 1
ATOM 4312 C C . ILE A 1 544 ? -22.735 -13.521 -5.848 1.00 89.81 544 ILE A C 1
ATOM 4314 O O . ILE A 1 544 ? -22.522 -12.681 -4.976 1.00 89.81 544 ILE A O 1
ATOM 4318 N N . SER A 1 545 ? -22.525 -13.260 -7.136 1.00 88.94 545 SER A N 1
ATOM 4319 C CA . SER A 1 545 ? -22.232 -11.918 -7.644 1.00 88.94 545 SER A CA 1
ATOM 4320 C C . SER A 1 545 ? -23.279 -11.536 -8.679 1.00 88.94 545 SER A C 1
ATOM 4322 O O . SER A 1 545 ? -23.492 -12.282 -9.635 1.00 88.94 545 SER A O 1
ATOM 4324 N N . LEU A 1 546 ? -23.975 -10.418 -8.465 1.00 90.94 546 LEU A N 1
ATOM 4325 C CA . LEU A 1 546 ? -25.129 -10.052 -9.282 1.00 90.94 546 LEU A CA 1
ATOM 4326 C C . LEU A 1 546 ? -25.210 -8.537 -9.513 1.00 90.94 546 LEU A C 1
ATOM 4328 O O . LEU A 1 546 ? -24.861 -7.737 -8.645 1.00 90.94 546 LEU A O 1
ATOM 4332 N N . THR A 1 547 ? -25.680 -8.160 -10.701 1.00 93.75 547 THR A N 1
ATOM 4333 C CA . THR A 1 547 ? -26.020 -6.780 -11.067 1.00 93.75 547 THR A CA 1
ATOM 4334 C C . THR A 1 547 ? -27.539 -6.650 -11.049 1.00 93.75 547 THR A C 1
ATOM 4336 O O . THR A 1 547 ? -28.200 -7.457 -11.700 1.00 93.75 547 THR A O 1
ATOM 4339 N N . MET A 1 548 ? -28.076 -5.672 -10.321 1.00 95.50 548 MET A N 1
ATOM 4340 C CA . MET A 1 548 ? -29.512 -5.378 -10.250 1.00 95.50 548 MET A CA 1
ATOM 4341 C C . MET A 1 548 ? -29.788 -3.960 -10.731 1.00 95.50 548 MET A C 1
ATOM 4343 O O . MET A 1 548 ? -28.983 -3.058 -10.492 1.00 95.50 548 MET A O 1
ATOM 4347 N N . PHE A 1 549 ? -30.945 -3.738 -11.335 1.00 95.38 549 PHE A N 1
ATOM 4348 C CA . PHE A 1 549 ? -31.503 -2.396 -11.481 1.00 95.38 549 PHE A CA 1
ATOM 4349 C C . PHE A 1 549 ? -32.307 -2.009 -10.235 1.00 95.38 549 PHE A C 1
ATOM 4351 O O . PHE A 1 549 ? -32.730 -2.867 -9.460 1.00 95.38 549 PHE A O 1
ATOM 4358 N N . ALA A 1 550 ? -32.489 -0.708 -10.011 1.00 95.31 550 ALA A N 1
ATOM 4359 C CA . ALA A 1 550 ? -33.338 -0.213 -8.929 1.00 95.31 550 ALA A CA 1
ATOM 4360 C C . ALA A 1 550 ? -34.724 -0.881 -8.944 1.00 95.31 550 ALA A C 1
ATOM 4362 O O . ALA A 1 550 ? -35.289 -1.124 -10.009 1.00 95.31 550 ALA A O 1
ATOM 4363 N N . ASP A 1 551 ? -35.250 -1.165 -7.752 1.00 93.75 551 ASP A N 1
ATOM 4364 C CA . ASP A 1 551 ? -36.526 -1.843 -7.499 1.00 93.75 551 ASP A CA 1
ATOM 4365 C C . ASP A 1 551 ? -36.589 -3.326 -7.913 1.00 93.75 551 ASP A C 1
ATOM 4367 O O . ASP A 1 551 ? -37.611 -3.980 -7.685 1.00 93.75 551 ASP A O 1
ATOM 4371 N N . GLU A 1 552 ? -35.515 -3.902 -8.465 1.00 97.12 552 GLU A N 1
ATOM 4372 C CA . GLU A 1 552 ? -35.443 -5.350 -8.661 1.00 97.12 552 GLU A CA 1
ATOM 4373 C C . GLU A 1 552 ? -35.348 -6.092 -7.319 1.00 97.12 552 GLU A C 1
ATOM 4375 O O . GLU A 1 552 ? -34.778 -5.615 -6.332 1.00 97.12 552 GLU A O 1
ATOM 4380 N N . GLU A 1 553 ? -35.888 -7.309 -7.304 1.00 96.00 553 GLU A N 1
ATOM 4381 C CA . GLU A 1 553 ? -35.893 -8.200 -6.149 1.00 96.00 553 GLU A CA 1
ATOM 4382 C C . GLU A 1 553 ? -35.213 -9.523 -6.508 1.00 96.00 553 GLU A C 1
ATOM 4384 O O . GLU A 1 553 ? -35.506 -10.136 -7.537 1.00 96.00 553 GLU A O 1
ATOM 4389 N N . TYR A 1 554 ? -34.324 -9.987 -5.632 1.00 96.81 554 TYR A N 1
ATOM 4390 C CA . TYR A 1 554 ? -33.682 -11.290 -5.736 1.00 96.81 554 TYR A CA 1
ATOM 4391 C C . TYR A 1 554 ? -33.982 -12.133 -4.497 1.00 96.81 554 TYR A C 1
ATOM 4393 O O . TYR A 1 554 ? -33.722 -11.721 -3.366 1.00 96.81 554 TYR A O 1
ATOM 4401 N N . VAL A 1 555 ? -34.519 -13.335 -4.708 1.00 96.00 555 VAL A N 1
ATOM 4402 C CA . VAL A 1 555 ? -34.800 -14.295 -3.635 1.00 96.00 555 VAL A CA 1
ATOM 4403 C C . VAL A 1 555 ? -33.599 -15.214 -3.483 1.00 96.00 555 VAL A C 1
ATOM 4405 O O . VAL A 1 555 ? -33.331 -16.024 -4.369 1.00 96.00 555 VAL A O 1
ATOM 4408 N N . ILE A 1 556 ? -32.895 -15.111 -2.358 1.00 93.50 556 ILE A N 1
ATOM 4409 C CA . ILE A 1 556 ? -31.727 -15.949 -2.092 1.00 93.50 556 ILE A CA 1
ATOM 4410 C C . ILE A 1 556 ? -32.121 -17.238 -1.364 1.00 93.50 556 ILE A C 1
ATOM 4412 O O . ILE A 1 556 ? -32.866 -17.215 -0.382 1.00 93.50 556 ILE A O 1
ATOM 4416 N N . ASP A 1 557 ? -31.613 -18.374 -1.844 1.00 95.06 557 ASP A N 1
ATOM 4417 C CA . ASP A 1 557 ? -31.779 -19.672 -1.188 1.00 95.06 557 ASP A CA 1
ATOM 4418 C C . ASP A 1 557 ? -30.499 -20.055 -0.435 1.00 95.06 557 ASP A C 1
ATOM 4420 O O . ASP A 1 557 ? -29.541 -20.589 -0.993 1.00 95.06 557 ASP A O 1
ATOM 4424 N N . ILE A 1 558 ? -30.483 -19.751 0.863 1.00 93.75 558 ILE A N 1
ATOM 4425 C CA . ILE A 1 558 ? -29.340 -20.031 1.740 1.00 93.75 558 ILE A CA 1
ATOM 4426 C C . ILE A 1 558 ? -29.154 -21.531 1.976 1.00 93.75 558 ILE A C 1
ATOM 4428 O O . ILE A 1 558 ? -28.018 -21.992 2.094 1.00 93.75 558 ILE A O 1
ATOM 4432 N N . PHE A 1 559 ? -30.235 -22.312 2.002 1.00 93.38 559 PHE A N 1
ATOM 4433 C CA . PHE A 1 559 ? -30.117 -23.758 2.171 1.00 93.38 559 PHE A CA 1
ATOM 4434 C C . PHE A 1 559 ? -29.463 -24.395 0.946 1.00 93.38 559 PHE A C 1
ATOM 4436 O O . PHE A 1 559 ? -28.609 -25.266 1.095 1.00 93.38 559 PHE A O 1
ATOM 4443 N N . GLU A 1 560 ? -29.809 -23.934 -0.258 1.00 93.94 560 GLU A N 1
ATOM 4444 C CA . GLU A 1 560 ? -29.151 -24.376 -1.487 1.00 93.94 560 GLU A CA 1
ATOM 4445 C C . GLU A 1 560 ? -27.695 -23.895 -1.554 1.00 93.94 560 GLU A C 1
ATOM 4447 O O . GLU A 1 560 ? -26.793 -24.711 -1.775 1.00 93.94 560 GLU A O 1
ATOM 4452 N N . GLN A 1 561 ? -27.445 -22.606 -1.294 1.00 94.75 561 GLN A N 1
ATOM 4453 C CA . GLN A 1 561 ? -26.110 -22.001 -1.367 1.00 94.75 561 GLN A CA 1
ATOM 4454 C C . GLN A 1 561 ? -25.093 -22.718 -0.468 1.00 94.75 561 GLN A C 1
ATOM 4456 O O . GLN A 1 561 ? -23.958 -22.968 -0.879 1.00 94.75 561 GLN A O 1
ATOM 4461 N N . PHE A 1 562 ? -25.505 -23.079 0.748 1.00 94.69 562 PHE A N 1
ATOM 4462 C CA . PHE A 1 562 ? -24.653 -23.737 1.737 1.00 94.69 562 PHE A CA 1
ATOM 4463 C C . PHE A 1 562 ? -24.884 -25.253 1.816 1.00 94.69 562 PHE A C 1
ATOM 4465 O O . PHE A 1 562 ? -24.367 -25.901 2.724 1.00 94.69 562 PHE A O 1
ATOM 4472 N N . SER A 1 563 ? -25.588 -25.855 0.852 1.00 93.31 563 SER A N 1
ATOM 4473 C CA . SER A 1 563 ? -25.906 -27.296 0.841 1.00 93.31 563 SER A CA 1
ATOM 4474 C C . SER A 1 563 ? -24.680 -28.220 0.838 1.00 93.31 563 SER A C 1
ATOM 4476 O O . SER A 1 563 ? -24.765 -29.364 1.280 1.00 93.31 563 SER A O 1
ATOM 4478 N N . LYS A 1 564 ? -23.536 -27.737 0.335 1.00 92.00 564 LYS A N 1
ATOM 4479 C CA . LYS A 1 564 ? -22.245 -28.450 0.339 1.00 92.00 564 LYS A CA 1
ATOM 4480 C C . LYS A 1 564 ? -21.376 -28.128 1.559 1.00 92.00 564 LYS A C 1
ATOM 4482 O O . LYS A 1 564 ? -20.309 -28.725 1.713 1.00 92.00 564 LYS A O 1
ATOM 4487 N N . SER A 1 565 ? -21.809 -27.197 2.407 1.00 89.12 565 SER A N 1
ATOM 4488 C CA . SER A 1 565 ? -21.145 -26.926 3.677 1.00 89.12 565 SER A CA 1
ATOM 4489 C C . SER A 1 565 ? -21.424 -28.064 4.664 1.00 89.12 565 SER A C 1
ATOM 4491 O O . SER A 1 565 ? -22.447 -28.738 4.593 1.00 89.12 565 SER A O 1
ATOM 4493 N N . GLU A 1 566 ? -20.519 -28.286 5.615 1.00 88.88 566 GLU A N 1
ATOM 4494 C CA . GLU A 1 566 ? -20.709 -29.279 6.687 1.00 88.88 566 GLU A CA 1
ATOM 4495 C C . GLU A 1 566 ? -21.586 -28.737 7.839 1.00 88.88 566 GLU A C 1
ATOM 4497 O O . GLU A 1 566 ? -21.510 -29.225 8.971 1.00 88.88 566 GLU A O 1
ATOM 4502 N N . ILE A 1 567 ? -22.360 -27.677 7.589 1.00 90.75 567 ILE A N 1
ATOM 4503 C CA . ILE A 1 567 ? -23.181 -26.971 8.578 1.00 90.75 567 ILE A CA 1
ATOM 4504 C C . ILE A 1 567 ? -24.615 -27.497 8.497 1.00 90.75 567 ILE A C 1
ATOM 4506 O O . ILE A 1 567 ? -25.237 -27.442 7.438 1.00 90.75 567 ILE A O 1
ATOM 4510 N N . ASP A 1 568 ? -25.153 -27.970 9.623 1.00 90.50 568 ASP A N 1
ATOM 4511 C CA . ASP A 1 568 ? -26.562 -28.367 9.728 1.00 90.50 568 ASP A CA 1
ATOM 4512 C C . ASP A 1 568 ? -27.411 -27.134 10.058 1.00 90.50 568 ASP A C 1
ATOM 4514 O O . ASP A 1 568 ? -27.597 -26.770 11.221 1.00 90.50 568 ASP A O 1
ATOM 4518 N N . ILE A 1 569 ? -27.831 -26.415 9.015 1.00 88.38 569 ILE A N 1
ATOM 4519 C CA . ILE A 1 569 ? -28.498 -25.116 9.149 1.00 88.38 569 ILE A CA 1
ATOM 4520 C C . ILE A 1 569 ? -29.908 -25.320 9.717 1.00 88.38 569 ILE A C 1
ATOM 4522 O O . ILE A 1 569 ? -30.807 -25.805 9.035 1.00 88.38 569 ILE A O 1
ATOM 4526 N N . TYR A 1 570 ? -30.111 -24.887 10.960 1.00 83.81 570 TYR A N 1
ATOM 4527 C CA . TYR A 1 570 ? -31.418 -24.836 11.617 1.00 83.81 570 TYR A CA 1
ATOM 4528 C C . TYR A 1 570 ? -32.175 -23.540 11.287 1.00 83.81 570 TYR A C 1
ATOM 4530 O O . TYR A 1 570 ? -33.376 -23.558 11.027 1.00 83.81 570 TYR A O 1
ATOM 4538 N N . GLU A 1 571 ? -31.463 -22.415 11.288 1.00 84.50 571 GLU A N 1
ATOM 4539 C CA . GLU A 1 571 ? -31.995 -21.073 11.045 1.00 84.50 571 GLU A CA 1
ATOM 4540 C C . GLU A 1 571 ? -30.895 -20.204 10.422 1.00 84.50 571 GLU A C 1
ATOM 4542 O O . GLU A 1 571 ? -29.707 -20.530 10.530 1.00 84.50 571 GLU A O 1
ATOM 4547 N N . TYR A 1 572 ? -31.271 -19.102 9.771 1.00 85.81 572 TYR A N 1
ATOM 4548 C CA . TYR A 1 572 ? -30.315 -18.107 9.299 1.00 85.81 572 TYR A CA 1
ATOM 4549 C C . TYR A 1 572 ? -30.882 -16.685 9.315 1.00 85.81 572 TYR A C 1
ATOM 4551 O O . TYR A 1 572 ? -32.094 -16.483 9.232 1.00 85.81 572 TYR A O 1
ATOM 4559 N N . TYR A 1 573 ? -29.984 -15.697 9.344 1.00 84.00 573 TYR A N 1
ATOM 4560 C CA . TYR A 1 573 ? -30.312 -14.284 9.141 1.00 84.00 573 TYR A CA 1
ATOM 4561 C C . TYR A 1 573 ? -29.373 -13.644 8.129 1.00 84.00 573 TYR A C 1
ATOM 4563 O O . TYR A 1 573 ? -28.180 -13.942 8.103 1.00 84.00 573 TYR A O 1
ATOM 4571 N N . LEU A 1 574 ? -29.911 -12.730 7.326 1.00 85.12 574 LEU A N 1
ATOM 4572 C CA . LEU A 1 574 ? -29.163 -11.962 6.339 1.00 85.12 574 LEU A CA 1
ATOM 4573 C C . LEU A 1 574 ? -29.034 -10.509 6.782 1.00 85.12 574 LEU A C 1
ATOM 4575 O O . LEU A 1 574 ? -29.930 -9.961 7.425 1.00 85.12 574 LEU A O 1
ATOM 4579 N N . LYS A 1 575 ? -27.915 -9.886 6.420 1.00 88.06 575 LYS A N 1
ATOM 4580 C CA . LYS A 1 575 ? -27.654 -8.473 6.688 1.00 88.06 575 LYS A CA 1
ATOM 4581 C C . LYS A 1 575 ? -26.907 -7.841 5.524 1.00 88.06 575 LYS A C 1
ATOM 4583 O O . LYS A 1 575 ? -25.854 -8.348 5.127 1.00 88.06 575 LYS A O 1
ATOM 4588 N N . SER A 1 576 ? -27.423 -6.717 5.032 1.00 90.94 576 SER A N 1
ATOM 4589 C CA . SER A 1 576 ? -26.728 -5.891 4.049 1.00 90.94 576 SER A CA 1
ATOM 4590 C C . SER A 1 576 ? -25.640 -5.049 4.710 1.00 90.94 576 SER A C 1
ATOM 4592 O O . SER A 1 576 ? -25.805 -4.544 5.823 1.00 90.94 576 SER A O 1
ATOM 4594 N N . SER A 1 577 ? -24.522 -4.857 4.011 1.00 92.94 577 SER A N 1
ATOM 4595 C CA . SER A 1 577 ? -23.515 -3.863 4.386 1.00 92.94 577 SER A CA 1
ATOM 4596 C C . SER A 1 577 ? -23.998 -2.428 4.154 1.00 92.94 577 SER A C 1
ATOM 4598 O O . SER A 1 577 ? -23.407 -1.504 4.704 1.00 92.94 577 SER A O 1
ATOM 4600 N N . ASN A 1 578 ? -25.036 -2.232 3.330 1.00 93.94 578 ASN A N 1
ATOM 4601 C CA . ASN A 1 578 ? -25.618 -0.928 3.031 1.00 93.94 578 ASN A CA 1
ATOM 4602 C C . ASN A 1 578 ? -27.110 -1.062 2.655 1.00 93.94 578 ASN A C 1
ATOM 4604 O O . ASN A 1 578 ? -27.449 -1.324 1.499 1.00 93.94 578 ASN A O 1
ATOM 4608 N N . GLU A 1 579 ? -27.997 -0.864 3.637 1.00 92.25 579 GLU A N 1
ATOM 4609 C CA . GLU A 1 579 ? -29.466 -0.968 3.493 1.00 92.25 579 GLU A CA 1
ATOM 4610 C C . GLU A 1 579 ? -30.089 0.124 2.594 1.00 92.25 579 GLU A C 1
ATOM 4612 O O . GLU A 1 579 ? -31.240 -0.009 2.154 1.00 92.25 579 GLU A O 1
ATOM 4617 N N . GLU A 1 580 ? -29.333 1.188 2.292 1.00 95.00 580 GLU A N 1
ATOM 4618 C CA . GLU A 1 580 ? -29.722 2.226 1.327 1.00 95.00 580 GLU A CA 1
ATOM 4619 C C . GLU A 1 580 ? -29.468 1.794 -0.124 1.00 95.00 580 GLU A C 1
ATOM 4621 O O . GLU A 1 580 ? -30.104 2.320 -1.035 1.00 95.00 580 GLU A O 1
ATOM 4626 N N . VAL A 1 581 ? -28.565 0.834 -0.354 1.00 95.25 581 VAL A N 1
ATOM 4627 C CA . VAL A 1 581 ? -28.249 0.280 -1.685 1.00 95.25 581 VAL A CA 1
ATOM 4628 C C . VAL A 1 581 ? -29.037 -1.006 -1.924 1.00 95.25 581 VAL A C 1
ATOM 4630 O O . VAL A 1 581 ? -29.737 -1.114 -2.926 1.00 95.25 581 VAL A O 1
ATOM 4633 N N . VAL A 1 582 ? -28.987 -1.954 -0.982 1.00 96.88 582 VAL A N 1
ATOM 4634 C CA . VAL A 1 582 ? -29.800 -3.179 -1.002 1.00 96.88 582 VAL A CA 1
ATOM 4635 C C . VAL A 1 582 ? -30.389 -3.403 0.376 1.00 96.88 582 VAL A C 1
ATOM 4637 O O . VAL A 1 582 ? -29.628 -3.543 1.334 1.00 96.88 582 VAL A O 1
ATOM 4640 N N . SER A 1 583 ? -31.715 -3.504 0.472 1.00 93.06 583 SER A N 1
ATOM 4641 C CA . SER A 1 583 ? -32.374 -3.865 1.729 1.00 93.06 583 SER A CA 1
ATOM 4642 C C . SER A 1 583 ? -32.741 -5.335 1.823 1.00 93.06 583 SER A C 1
ATOM 4644 O O . SER A 1 583 ? -33.126 -5.940 0.821 1.00 93.06 583 SER A O 1
ATOM 4646 N N . VAL A 1 584 ? -32.685 -5.880 3.037 1.00 88.06 584 VAL A N 1
ATOM 4647 C CA . VAL A 1 584 ? -32.991 -7.289 3.313 1.00 88.06 584 VAL A CA 1
ATOM 4648 C C . VAL A 1 584 ? -34.369 -7.438 3.963 1.00 88.06 584 VAL A C 1
ATOM 4650 O O . VAL A 1 584 ? -34.645 -6.852 5.008 1.00 88.06 584 VAL A O 1
ATOM 4653 N N . GLN A 1 585 ? -35.228 -8.281 3.385 1.00 87.44 585 GLN A N 1
ATOM 4654 C CA . GLN A 1 585 ? -36.525 -8.663 3.958 1.00 87.44 585 GLN A CA 1
ATOM 4655 C C . GLN A 1 585 ? -36.663 -10.188 3.990 1.00 87.44 585 GLN A C 1
ATOM 4657 O O . GLN A 1 585 ? -37.087 -10.826 3.026 1.00 87.44 585 GLN A O 1
ATOM 4662 N N . GLY A 1 586 ? -36.274 -10.802 5.111 1.00 85.25 586 GLY A N 1
ATOM 4663 C CA . GLY A 1 586 ? -36.197 -12.259 5.216 1.00 85.25 586 GLY A CA 1
ATOM 4664 C C . GLY A 1 586 ? -35.174 -12.816 4.223 1.00 85.25 586 GLY A C 1
ATOM 4665 O O . GLY A 1 586 ? -33.980 -12.602 4.398 1.00 85.25 586 GLY A O 1
ATOM 4666 N N . LYS A 1 587 ? -35.651 -13.502 3.177 1.00 87.81 587 LYS A N 1
ATOM 4667 C CA . LYS A 1 587 ? -34.829 -14.058 2.085 1.00 87.81 587 LYS A CA 1
ATOM 4668 C C . LYS A 1 587 ? -34.798 -13.196 0.815 1.00 87.81 587 LYS A C 1
ATOM 4670 O O . LYS A 1 587 ? -34.218 -13.604 -0.187 1.00 87.81 587 LYS A O 1
ATOM 4675 N N . ASN A 1 588 ? -35.456 -12.042 0.831 1.00 91.62 588 ASN A N 1
ATOM 4676 C CA . ASN A 1 588 ? -35.565 -11.169 -0.329 1.00 91.62 588 ASN A CA 1
ATOM 4677 C C . ASN A 1 588 ? -34.553 -10.025 -0.218 1.00 91.62 588 ASN A C 1
ATOM 4679 O O . ASN A 1 588 ? -34.457 -9.371 0.824 1.00 91.62 588 ASN A O 1
ATOM 4683 N N . LEU A 1 589 ? -33.812 -9.795 -1.298 1.00 96.19 589 LEU A N 1
ATOM 4684 C CA . LEU A 1 589 ? -32.846 -8.715 -1.460 1.00 96.19 589 LEU A CA 1
ATOM 4685 C C . LEU A 1 589 ? -33.436 -7.715 -2.451 1.00 96.19 589 LEU A C 1
ATOM 4687 O O . LEU A 1 589 ? -33.695 -8.075 -3.596 1.00 96.19 589 LEU A O 1
ATOM 4691 N N . ILE A 1 590 ? -33.681 -6.488 -2.002 1.00 96.31 590 ILE A N 1
ATOM 4692 C CA . ILE A 1 590 ? -34.372 -5.460 -2.790 1.00 96.31 590 ILE A CA 1
ATOM 4693 C C . ILE A 1 590 ? -33.378 -4.350 -3.117 1.00 96.31 590 ILE A C 1
ATOM 4695 O O . ILE A 1 590 ? -32.859 -3.704 -2.201 1.00 96.31 590 ILE A O 1
ATOM 4699 N N . ALA A 1 591 ? -33.116 -4.136 -4.404 1.00 97.12 591 ALA A N 1
ATOM 4700 C CA . ALA A 1 591 ? -32.225 -3.091 -4.895 1.00 97.12 591 ALA A CA 1
ATOM 4701 C C . ALA A 1 591 ? -32.884 -1.706 -4.801 1.00 97.12 591 ALA A C 1
ATOM 4703 O O . ALA A 1 591 ? -34.056 -1.545 -5.130 1.00 97.12 591 ALA A O 1
ATOM 4704 N N . LYS A 1 592 ? -32.130 -0.694 -4.359 1.00 94.69 592 LYS A N 1
ATOM 4705 C CA . LYS A 1 592 ? -32.634 0.669 -4.129 1.00 94.69 592 LYS A CA 1
ATOM 4706 C C . LYS A 1 592 ? -31.818 1.728 -4.870 1.00 94.69 592 LYS A C 1
ATOM 4708 O O . LYS A 1 592 ? -32.219 2.204 -5.929 1.00 94.69 592 LYS A O 1
ATOM 4713 N N . ASN A 1 593 ? -30.679 2.123 -4.308 1.00 95.25 593 ASN A N 1
ATOM 4714 C CA . ASN A 1 593 ? -29.837 3.189 -4.849 1.00 95.25 593 ASN A CA 1
ATOM 4715 C C . ASN A 1 593 ? -28.592 2.630 -5.526 1.00 95.25 593 ASN A C 1
ATOM 4717 O O . ASN A 1 593 ? -28.145 1.535 -5.198 1.00 95.25 593 ASN A O 1
ATOM 4721 N N . SER A 1 594 ? -28.009 3.413 -6.437 1.00 94.56 594 SER A N 1
ATOM 4722 C CA . SER A 1 594 ? -26.768 3.032 -7.109 1.00 94.56 594 SER A CA 1
ATOM 4723 C C . SER A 1 594 ? -25.643 2.785 -6.114 1.00 94.56 594 SER A C 1
ATOM 4725 O O . SER A 1 594 ? -25.387 3.633 -5.256 1.00 94.56 594 SER A O 1
ATOM 4727 N N . GLY A 1 595 ? -24.926 1.677 -6.269 1.00 94.38 595 GLY A N 1
ATOM 4728 C CA . GLY A 1 595 ? -23.757 1.378 -5.451 1.00 94.38 595 GLY A CA 1
ATOM 4729 C C . GLY A 1 595 ? -23.486 -0.109 -5.293 1.00 94.38 595 GLY A C 1
ATOM 4730 O O . GLY A 1 595 ? -24.037 -0.953 -5.998 1.00 94.38 595 GLY A O 1
ATOM 4731 N N . LEU A 1 596 ? -22.625 -0.413 -4.327 1.00 93.88 596 LEU A N 1
ATOM 4732 C CA . LEU A 1 596 ? -22.213 -1.761 -3.961 1.00 93.88 596 LEU A CA 1
ATOM 4733 C C . LEU A 1 596 ? -22.728 -2.111 -2.562 1.00 93.88 596 LEU A C 1
ATOM 4735 O O . LEU A 1 596 ? -22.530 -1.351 -1.611 1.00 93.88 596 LEU A O 1
ATOM 4739 N N . ALA A 1 597 ? -23.326 -3.292 -2.423 1.00 94.06 597 ALA A N 1
ATOM 4740 C CA . ALA A 1 597 ? -23.645 -3.889 -1.134 1.00 94.06 597 ALA A CA 1
ATOM 4741 C C . ALA A 1 597 ? -23.154 -5.339 -1.080 1.00 94.06 597 ALA A C 1
ATOM 4743 O O . ALA A 1 597 ? -23.335 -6.117 -2.016 1.00 94.06 597 ALA A O 1
ATOM 4744 N N . THR A 1 598 ? -22.551 -5.717 0.044 1.00 93.50 598 THR A N 1
ATOM 4745 C CA . THR A 1 598 ? -22.263 -7.118 0.360 1.00 93.50 598 THR A CA 1
ATOM 4746 C C . THR A 1 598 ? -23.309 -7.630 1.338 1.00 93.50 598 THR A C 1
ATOM 4748 O O . THR A 1 598 ? -23.703 -6.930 2.270 1.00 93.50 598 THR A O 1
ATOM 4751 N N . ILE A 1 599 ? -23.777 -8.853 1.121 1.00 93.38 599 ILE A N 1
ATOM 4752 C CA . ILE A 1 599 ? -24.742 -9.522 1.986 1.00 93.38 599 ILE A CA 1
ATOM 4753 C C . ILE A 1 599 ? -23.985 -10.523 2.838 1.00 93.38 599 ILE A C 1
ATOM 4755 O O . ILE A 1 599 ? -23.348 -11.442 2.322 1.00 93.38 599 ILE A O 1
ATOM 4759 N N . SER A 1 600 ? -24.053 -10.333 4.148 1.00 89.94 600 SER A N 1
ATOM 4760 C CA . SER A 1 600 ? -23.561 -11.285 5.140 1.00 89.94 600 SER A CA 1
ATOM 4761 C C . SER A 1 600 ? -24.691 -12.199 5.599 1.00 89.94 600 SER A C 1
ATOM 4763 O O . SER A 1 600 ? -25.853 -11.788 5.637 1.00 89.94 600 SER A O 1
ATOM 4765 N N . VAL A 1 601 ? -24.345 -13.435 5.948 1.00 87.44 601 VAL A N 1
ATOM 4766 C CA . VAL A 1 601 ? -25.269 -14.430 6.490 1.00 87.44 601 VAL A CA 1
ATOM 4767 C C . VAL A 1 601 ? -24.759 -14.952 7.827 1.00 87.44 601 VAL A C 1
ATOM 4769 O O . VAL A 1 601 ? -23.565 -15.208 7.997 1.00 87.44 601 VAL A O 1
ATOM 4772 N N . VAL A 1 602 ? -25.684 -15.112 8.769 1.00 86.50 602 VAL A N 1
ATOM 4773 C CA . VAL A 1 602 ? -25.477 -15.824 10.029 1.00 86.50 602 VAL A CA 1
ATOM 4774 C C . VAL A 1 602 ? -26.218 -17.152 9.948 1.00 86.50 602 VAL A C 1
ATOM 4776 O O . VAL A 1 602 ? -27.423 -17.142 9.717 1.00 86.50 602 VAL A O 1
ATOM 4779 N N . LEU A 1 603 ? -25.518 -18.273 10.126 1.00 87.88 603 LEU A N 1
ATOM 4780 C CA . LEU A 1 603 ? -26.059 -19.637 10.037 1.00 87.88 603 LEU A CA 1
ATOM 4781 C C . LEU A 1 603 ? -26.034 -20.300 11.419 1.00 87.88 603 LEU A C 1
ATOM 4783 O O . LEU A 1 603 ? -24.977 -20.335 12.045 1.00 87.88 603 LEU A O 1
ATOM 4787 N N . PHE A 1 604 ? -27.147 -20.861 11.890 1.00 82.94 604 PHE A N 1
ATOM 4788 C CA . PHE A 1 604 ? -27.224 -21.513 13.206 1.00 82.94 604 PHE A CA 1
ATOM 4789 C C . PHE A 1 604 ? -27.165 -23.038 13.076 1.00 82.94 604 PHE A C 1
ATOM 4791 O O . PHE A 1 604 ? -28.021 -23.622 12.416 1.00 82.94 604 PHE A O 1
ATOM 4798 N N . ASP A 1 605 ? -26.203 -23.683 13.746 1.00 86.88 605 ASP A N 1
ATOM 4799 C CA . ASP A 1 605 ? -26.048 -25.145 13.798 1.00 86.88 605 ASP A CA 1
ATOM 4800 C C . ASP A 1 605 ? -26.319 -25.655 15.218 1.00 86.88 605 ASP A C 1
ATOM 4802 O O . ASP A 1 605 ? -25.476 -25.575 16.123 1.00 86.88 605 ASP A O 1
ATOM 4806 N N . ARG A 1 606 ? -27.535 -26.172 15.429 1.00 78.94 606 ARG A N 1
ATOM 4807 C CA . ARG A 1 606 ? -27.983 -26.654 16.746 1.00 78.94 606 ARG A CA 1
ATOM 4808 C C . ARG A 1 606 ? -27.226 -27.906 17.185 1.00 78.94 606 ARG A C 1
ATOM 4810 O O . ARG A 1 606 ? -27.061 -28.109 18.384 1.00 78.94 606 ARG A O 1
ATOM 4817 N N . SER A 1 607 ? -26.739 -28.717 16.245 1.00 80.44 607 SER A N 1
ATOM 4818 C CA . SER A 1 607 ? -25.993 -29.940 16.559 1.00 80.44 607 SER A CA 1
ATOM 4819 C C . SER A 1 607 ? -24.632 -29.639 17.194 1.00 80.44 607 SER A C 1
ATOM 4821 O O . SER A 1 607 ? -24.146 -30.418 18.015 1.00 80.44 607 SER A O 1
ATOM 4823 N N . LYS A 1 608 ? -24.044 -28.485 16.853 1.00 81.94 608 LYS A N 1
ATOM 4824 C CA . LYS A 1 608 ? -22.732 -28.042 17.346 1.00 81.94 608 LYS A CA 1
ATOM 4825 C C . LYS A 1 608 ? -22.803 -26.955 18.417 1.00 81.94 608 LYS A C 1
ATOM 4827 O O . LYS A 1 608 ? -21.771 -26.628 18.998 1.00 81.94 608 LYS A O 1
ATOM 4832 N N . GLY A 1 609 ? -23.981 -26.376 18.664 1.00 78.25 609 GLY A N 1
ATOM 4833 C CA . GLY A 1 609 ? -24.122 -25.225 19.562 1.00 78.25 609 GLY A CA 1
ATOM 4834 C C . GLY A 1 609 ? -23.320 -24.008 19.080 1.00 78.25 609 GLY A C 1
ATOM 4835 O O . GLY A 1 609 ? -22.815 -23.239 19.898 1.00 78.25 609 GLY A O 1
ATOM 4836 N N . THR A 1 610 ? -23.180 -23.852 17.760 1.00 80.19 610 THR A N 1
ATOM 4837 C CA . THR A 1 610 ? -22.352 -22.824 17.109 1.00 80.19 610 THR A CA 1
ATOM 4838 C C . THR A 1 610 ? -23.194 -22.044 16.108 1.00 80.19 610 THR A C 1
ATOM 4840 O O . THR A 1 610 ? -24.010 -22.638 15.402 1.00 80.19 610 THR A O 1
ATOM 4843 N N . TYR A 1 611 ? -22.966 -20.736 15.991 1.00 83.56 611 TYR A N 1
ATOM 4844 C CA . TYR A 1 611 ? -23.402 -19.983 14.818 1.00 83.56 611 TYR A CA 1
ATOM 4845 C C . TYR A 1 611 ? -22.208 -19.494 13.996 1.00 83.56 611 TYR A C 1
ATOM 4847 O O . TYR A 1 611 ? -21.138 -19.177 14.525 1.00 83.56 611 TYR A O 1
ATOM 4855 N N . TYR A 1 612 ? -22.397 -19.463 12.681 1.00 86.44 612 TYR A N 1
ATOM 4856 C CA . TYR A 1 612 ? -21.367 -19.143 11.706 1.00 86.44 612 TYR A CA 1
ATOM 4857 C C . TYR A 1 612 ? -21.656 -17.821 11.007 1.00 86.44 612 TYR A C 1
ATOM 4859 O O . TYR A 1 612 ? -22.810 -17.543 10.697 1.00 86.44 612 TYR A O 1
ATOM 4867 N N . ILE A 1 613 ? -20.621 -17.035 10.716 1.00 86.12 613 ILE A N 1
ATOM 4868 C CA . ILE A 1 613 ? -20.721 -15.791 9.944 1.00 86.12 613 ILE A CA 1
ATOM 4869 C C . ILE A 1 613 ? -19.981 -15.976 8.618 1.00 86.12 613 ILE A C 1
ATOM 4871 O O . ILE A 1 613 ? -18.802 -16.329 8.609 1.00 86.12 613 ILE A O 1
ATOM 4875 N N . ALA A 1 614 ? -20.664 -15.716 7.504 1.00 86.81 614 ALA A N 1
ATOM 4876 C CA . ALA A 1 614 ? -20.109 -15.824 6.156 1.00 86.81 614 ALA A CA 1
ATOM 4877 C C . ALA A 1 614 ? -20.591 -14.683 5.244 1.00 86.81 614 ALA A C 1
ATOM 4879 O O . ALA A 1 614 ? -21.582 -14.009 5.532 1.00 86.81 614 ALA A O 1
ATOM 4880 N N . SER A 1 615 ? -19.894 -14.468 4.125 1.00 90.88 615 SER A N 1
ATOM 4881 C CA . SER A 1 615 ? -20.405 -13.641 3.025 1.00 90.88 615 SER A CA 1
ATOM 4882 C C . SER A 1 615 ? -21.300 -14.503 2.141 1.00 90.88 615 SER A C 1
ATOM 4884 O O . SER A 1 615 ? -20.985 -15.659 1.907 1.00 90.88 615 SER A O 1
ATOM 4886 N N . SER A 1 616 ? -22.418 -13.971 1.666 1.00 91.56 616 SER A N 1
ATOM 4887 C CA . SER A 1 616 ? -23.391 -14.703 0.851 1.00 91.56 616 SER A CA 1
ATOM 4888 C C . SER A 1 616 ? -23.486 -14.125 -0.561 1.00 91.56 616 SER A C 1
ATOM 4890 O O . SER A 1 616 ? -23.439 -14.878 -1.534 1.00 91.56 616 SER A O 1
ATOM 4892 N N . ALA A 1 617 ? -23.537 -12.798 -0.706 1.00 93.00 617 ALA A N 1
ATOM 4893 C CA . ALA A 1 617 ? -23.623 -12.165 -2.018 1.00 93.00 617 ALA A CA 1
ATOM 4894 C C . ALA A 1 617 ? -22.869 -10.832 -2.096 1.00 93.00 617 ALA A C 1
ATOM 4896 O O . ALA A 1 617 ? -22.690 -10.144 -1.094 1.00 93.00 617 ALA A O 1
ATOM 4897 N N . THR A 1 618 ? -22.467 -10.454 -3.306 1.00 92.62 618 THR A N 1
ATOM 4898 C CA . THR A 1 618 ? -22.003 -9.113 -3.677 1.00 92.62 618 THR A CA 1
ATOM 4899 C C . THR A 1 618 ? -22.926 -8.579 -4.765 1.00 92.62 618 THR A C 1
ATOM 4901 O O . THR A 1 618 ? -23.034 -9.185 -5.832 1.00 92.62 618 THR A O 1
ATOM 4904 N N . ILE A 1 619 ? -23.605 -7.469 -4.489 1.00 95.00 619 ILE A N 1
ATOM 4905 C CA . ILE A 1 619 ? -24.633 -6.900 -5.360 1.00 95.00 619 ILE A CA 1
ATOM 4906 C C . ILE A 1 619 ? -24.215 -5.502 -5.799 1.00 95.00 619 ILE A C 1
ATOM 4908 O O . ILE A 1 619 ? -23.910 -4.645 -4.968 1.00 95.00 619 ILE A O 1
ATOM 4912 N N . TYR A 1 620 ? -24.249 -5.286 -7.109 1.00 95.19 620 TYR A N 1
ATOM 4913 C CA . TYR A 1 620 ? -24.056 -3.989 -7.746 1.00 95.19 620 TYR A CA 1
ATOM 4914 C C . TYR A 1 620 ? -25.410 -3.486 -8.227 1.00 95.19 620 TYR A C 1
ATOM 4916 O O . TYR A 1 620 ? -26.057 -4.152 -9.034 1.00 95.19 620 TYR A O 1
ATOM 4924 N N . VAL A 1 621 ? -25.846 -2.333 -7.733 1.00 97.12 621 VAL A N 1
ATOM 4925 C CA . VAL A 1 621 ? -27.135 -1.743 -8.100 1.00 97.12 621 VAL A CA 1
ATOM 4926 C C . VAL A 1 621 ? -26.917 -0.589 -9.067 1.00 97.12 621 VAL A C 1
ATOM 4928 O O . VAL A 1 621 ? -26.111 0.303 -8.801 1.00 97.12 621 VAL A O 1
ATOM 4931 N N . ILE A 1 622 ? -27.655 -0.592 -10.175 1.00 96.50 622 ILE A N 1
ATOM 4932 C CA . ILE A 1 622 ? -27.723 0.502 -11.142 1.00 96.50 622 ILE A CA 1
ATOM 4933 C C . ILE A 1 622 ? -29.066 1.208 -10.957 1.00 96.50 622 ILE A C 1
ATOM 4935 O O . ILE A 1 622 ? -30.126 0.662 -11.262 1.00 96.50 622 ILE A O 1
ATOM 4939 N N . ASN A 1 623 ? -29.021 2.443 -10.468 1.00 96.38 623 ASN A N 1
ATOM 4940 C CA . ASN A 1 623 ? -30.165 3.342 -10.438 1.00 96.38 623 ASN A CA 1
ATOM 4941 C C . ASN A 1 623 ? -29.829 4.582 -11.273 1.00 96.38 623 ASN A C 1
ATOM 4943 O O . ASN A 1 623 ? -29.177 5.503 -10.780 1.00 96.38 623 ASN A O 1
ATOM 4947 N N . GLU A 1 624 ? -30.281 4.611 -12.530 1.00 94.88 624 GLU A N 1
ATOM 4948 C CA . GLU A 1 624 ? -29.976 5.709 -13.461 1.00 94.88 624 GLU A CA 1
ATOM 4949 C C . GLU A 1 624 ? -30.314 7.085 -12.875 1.00 94.88 624 GLU A C 1
ATOM 4951 O O . GLU A 1 624 ? -29.557 8.031 -13.060 1.00 94.88 624 GLU A O 1
ATOM 4956 N N . SER A 1 625 ? -31.397 7.190 -12.095 1.00 92.94 625 SER A N 1
ATOM 4957 C CA . SER A 1 625 ? -31.839 8.467 -11.518 1.00 92.94 625 SER A CA 1
ATOM 4958 C C . SER A 1 625 ? -30.875 9.063 -10.487 1.00 92.94 625 SER A C 1
ATOM 4960 O O . SER A 1 625 ? -30.959 10.254 -10.190 1.00 92.94 625 SER A O 1
ATOM 4962 N N . THR A 1 626 ? -29.963 8.252 -9.939 1.00 93.38 626 THR A N 1
ATOM 4963 C CA . THR A 1 626 ? -28.962 8.684 -8.955 1.00 93.38 626 THR A CA 1
ATOM 4964 C C . THR A 1 626 ? -27.541 8.696 -9.518 1.00 93.38 626 THR A C 1
ATOM 4966 O O . THR A 1 626 ? -26.610 8.999 -8.772 1.00 93.38 626 THR A O 1
ATOM 4969 N N . MET A 1 627 ? -27.340 8.304 -10.780 1.00 97.06 627 MET A N 1
ATOM 4970 C CA . MET A 1 627 ? -26.023 8.297 -11.420 1.00 97.06 627 MET A CA 1
ATOM 4971 C C . MET A 1 627 ? -25.734 9.626 -12.121 1.00 97.06 627 MET A C 1
ATOM 4973 O O . MET A 1 627 ? -26.629 10.337 -12.568 1.00 97.06 627 MET A O 1
ATOM 4977 N N . ILE A 1 628 ? -24.451 9.955 -12.215 1.00 98.44 628 ILE A N 1
ATOM 4978 C CA . ILE A 1 628 ? -23.939 11.114 -12.935 1.00 98.44 628 ILE A CA 1
ATOM 4979 C C . ILE A 1 628 ? -23.845 10.741 -14.416 1.00 98.44 628 ILE A C 1
ATOM 4981 O O . ILE A 1 628 ? -23.130 9.812 -14.793 1.00 98.44 628 ILE A O 1
ATOM 4985 N N . GLU A 1 629 ? -24.574 11.458 -15.261 1.00 98.38 629 GLU A N 1
ATOM 4986 C CA . GLU A 1 629 ? -24.570 11.215 -16.701 1.00 98.38 629 GLU A CA 1
ATOM 4987 C C . GLU A 1 629 ? -23.286 11.738 -17.357 1.00 98.38 629 GLU A C 1
ATOM 4989 O O . GLU A 1 629 ? -22.834 12.847 -17.074 1.00 98.38 629 GLU A O 1
ATOM 4994 N N . ILE A 1 630 ? -22.730 10.949 -18.275 1.00 98.69 630 ILE A N 1
ATOM 4995 C CA . ILE A 1 630 ? -21.576 11.304 -19.101 1.00 98.69 630 ILE A CA 1
ATOM 4996 C C . ILE A 1 630 ? -22.058 11.474 -20.545 1.00 98.69 630 ILE A C 1
ATOM 4998 O O . ILE A 1 630 ? -22.497 10.505 -21.174 1.00 98.69 630 ILE A O 1
ATOM 5002 N N . TRP A 1 631 ? -21.960 12.699 -21.070 1.00 98.19 631 TRP A N 1
ATOM 5003 C CA . TRP A 1 631 ? -22.413 13.069 -22.417 1.00 98.19 631 TRP A CA 1
ATOM 5004 C C . TRP A 1 631 ? -21.273 13.468 -23.358 1.00 98.19 631 TRP A C 1
ATOM 5006 O O . TRP A 1 631 ? -21.437 13.488 -24.582 1.00 98.19 631 TRP A O 1
ATOM 5016 N N . THR A 1 632 ? -20.131 13.858 -22.803 1.00 98.38 632 THR A N 1
ATOM 5017 C CA . THR A 1 632 ? -19.030 14.470 -23.543 1.00 98.38 632 THR A CA 1
ATOM 5018 C C . THR A 1 632 ? -17.677 13.965 -23.055 1.00 98.38 632 THR A C 1
ATOM 5020 O O . THR A 1 632 ? -17.547 13.409 -21.965 1.00 98.38 632 THR A O 1
ATOM 5023 N N . ALA A 1 633 ? -16.637 14.197 -23.857 1.00 97.81 633 ALA A N 1
ATOM 5024 C CA . ALA A 1 633 ? -15.264 13.901 -23.458 1.00 97.81 633 ALA A CA 1
ATOM 5025 C C . ALA A 1 633 ? -14.834 14.675 -22.201 1.00 97.81 633 ALA A C 1
ATOM 5027 O O . ALA A 1 633 ? -14.107 14.147 -21.365 1.00 97.81 633 ALA A O 1
ATOM 5028 N N . GLU A 1 634 ? -15.327 15.904 -22.047 1.00 97.56 634 GLU A N 1
ATOM 5029 C CA . GLU A 1 634 ? -15.073 16.728 -20.867 1.00 97.56 634 GLU A CA 1
ATOM 5030 C C . GLU A 1 634 ? -15.714 16.122 -19.609 1.00 97.56 634 GLU A C 1
ATOM 5032 O O . GLU A 1 634 ? -15.111 16.148 -18.539 1.00 97.56 634 GLU A O 1
ATOM 5037 N N . ASP A 1 635 ? -16.891 15.499 -19.724 1.00 98.38 635 ASP A N 1
ATOM 5038 C CA . ASP A 1 635 ? -17.510 14.790 -18.597 1.00 98.38 635 ASP A CA 1
ATOM 5039 C C . ASP A 1 635 ? -16.646 13.606 -18.141 1.00 98.38 635 ASP A C 1
ATOM 5041 O O . ASP A 1 635 ? -16.455 13.419 -16.939 1.00 98.38 635 ASP A O 1
ATOM 5045 N N . LEU A 1 636 ? -16.062 12.850 -19.085 1.00 97.88 636 LEU A N 1
ATOM 5046 C CA . LEU A 1 636 ? -15.121 11.773 -18.757 1.00 97.88 636 LEU A CA 1
ATOM 5047 C C . LEU A 1 636 ? -13.885 12.308 -18.021 1.00 97.88 636 LEU A C 1
ATOM 5049 O O . LEU A 1 636 ? -13.476 11.742 -17.010 1.00 97.88 636 LEU A O 1
ATOM 5053 N N . ILE A 1 637 ? -13.300 13.411 -18.497 1.00 95.94 637 ILE A N 1
ATOM 5054 C CA . ILE A 1 637 ? -12.147 14.052 -17.843 1.00 95.94 637 ILE A CA 1
ATOM 5055 C C . ILE A 1 637 ? -12.518 14.475 -16.414 1.00 95.94 637 ILE A C 1
ATOM 5057 O O . ILE A 1 637 ? -11.767 14.212 -15.466 1.00 95.94 637 ILE A O 1
ATOM 5061 N N . ASN A 1 638 ? -13.707 15.058 -16.244 1.00 97.44 638 ASN A N 1
ATOM 5062 C CA . ASN A 1 638 ? -14.222 15.540 -14.966 1.00 97.44 638 ASN A CA 1
ATOM 5063 C C . ASN A 1 638 ? -14.551 14.433 -13.957 1.00 97.44 638 ASN A C 1
ATOM 5065 O O . ASN A 1 638 ? -14.699 14.740 -12.771 1.00 97.44 638 ASN A O 1
ATOM 5069 N N . MET A 1 639 ? -14.568 13.156 -14.357 1.00 97.94 639 MET A N 1
ATOM 5070 C CA . MET A 1 639 ? -14.636 12.036 -13.409 1.00 97.94 639 MET A CA 1
ATOM 5071 C C . MET A 1 639 ? -13.473 12.055 -12.403 1.00 97.94 639 MET A C 1
ATOM 5073 O O . MET A 1 639 ? -13.632 11.596 -11.271 1.00 97.94 639 MET A O 1
ATOM 5077 N N . ASN A 1 640 ? -12.327 12.656 -12.756 1.00 95.44 640 ASN A N 1
ATOM 5078 C CA . ASN A 1 640 ? -11.210 12.865 -11.826 1.00 95.44 640 ASN A CA 1
ATOM 5079 C C . ASN A 1 640 ? -11.563 13.750 -10.620 1.00 95.44 640 ASN A C 1
ATOM 5081 O O . ASN A 1 640 ? -10.905 13.657 -9.586 1.00 95.44 640 ASN A O 1
ATOM 5085 N N . ASN A 1 641 ? -12.609 14.576 -10.716 1.00 96.31 641 ASN A N 1
ATOM 5086 C CA . ASN A 1 641 ? -13.053 15.427 -9.611 1.00 96.31 641 ASN A CA 1
ATOM 5087 C C . ASN A 1 641 ? -13.863 14.650 -8.558 1.00 96.31 641 ASN A C 1
ATOM 5089 O O . ASN A 1 641 ? -14.043 15.138 -7.444 1.00 96.31 641 ASN A O 1
ATOM 5093 N N . ASN A 1 642 ? -14.361 13.454 -8.894 1.00 97.50 642 ASN A N 1
ATOM 5094 C CA . ASN A 1 642 ? -15.116 12.593 -7.987 1.00 97.50 642 ASN A CA 1
ATOM 5095 C C . ASN A 1 642 ? -14.905 11.110 -8.339 1.00 97.50 642 ASN A C 1
ATOM 5097 O O . ASN A 1 642 ? -15.754 10.451 -8.941 1.00 97.50 642 ASN A O 1
ATOM 5101 N N . LEU A 1 643 ? -13.763 10.563 -7.931 1.00 97.31 643 LEU A N 1
ATOM 5102 C CA . LEU A 1 643 ? -13.358 9.190 -8.252 1.00 97.31 643 LEU A CA 1
ATOM 5103 C C . LEU A 1 643 ? -14.187 8.093 -7.559 1.00 97.31 643 LEU A C 1
ATOM 5105 O O . LEU A 1 643 ? -14.101 6.927 -7.941 1.00 97.31 643 LEU A O 1
ATOM 5109 N N . SER A 1 644 ? -15.009 8.458 -6.574 1.00 96.75 644 SER A N 1
ATOM 5110 C CA . SER A 1 644 ? -16.004 7.581 -5.944 1.00 96.75 644 SER A CA 1
ATOM 5111 C C . SER A 1 644 ? -17.402 7.699 -6.563 1.00 96.75 644 SER A C 1
ATOM 5113 O O . SER A 1 644 ? -18.335 7.056 -6.094 1.00 96.75 644 SER A O 1
ATOM 5115 N N . GLY A 1 645 ? -17.579 8.549 -7.580 1.00 97.19 645 GLY A N 1
ATOM 5116 C CA . GLY A 1 645 ? -18.871 8.787 -8.219 1.00 97.19 645 GLY A CA 1
ATOM 5117 C C . GLY A 1 645 ? -19.415 7.573 -8.978 1.00 97.19 645 GLY A C 1
ATOM 5118 O O . GLY A 1 645 ? -18.674 6.694 -9.416 1.00 97.19 645 GLY A O 1
ATOM 5119 N N . HIS A 1 646 ? -20.733 7.528 -9.147 1.00 98.00 646 HIS A N 1
ATOM 5120 C CA . HIS A 1 646 ? -21.420 6.503 -9.932 1.00 98.00 646 HIS A CA 1
ATOM 5121 C C . HIS A 1 646 ? -21.881 7.126 -11.246 1.00 98.00 646 HIS A C 1
ATOM 5123 O O . HIS A 1 646 ? -22.679 8.058 -11.223 1.00 98.00 646 HIS A O 1
ATOM 5129 N N . TYR A 1 647 ? -21.363 6.637 -12.365 1.00 98.62 647 TYR A N 1
ATOM 5130 C CA . TYR A 1 647 ? -21.461 7.267 -13.674 1.00 98.62 647 TYR A CA 1
ATOM 5131 C C . TYR A 1 647 ? -22.163 6.365 -14.686 1.00 98.62 647 TYR A C 1
ATOM 5133 O O . TYR A 1 647 ? -21.944 5.151 -14.698 1.00 98.62 647 TYR A O 1
ATOM 5141 N N . ILE A 1 648 ? -22.947 6.975 -15.573 1.00 98.44 648 ILE A N 1
ATOM 5142 C CA . ILE A 1 648 ? -23.633 6.299 -16.675 1.00 98.44 648 ILE A CA 1
ATOM 5143 C C . ILE A 1 648 ? -23.344 6.999 -18.004 1.00 98.44 648 ILE A C 1
ATOM 5145 O O . ILE A 1 648 ? -23.510 8.212 -18.130 1.00 98.44 648 ILE A O 1
ATOM 5149 N N . LEU A 1 649 ? -22.899 6.240 -19.005 1.00 98.56 649 LEU A N 1
ATOM 5150 C CA . LEU A 1 649 ? -22.643 6.762 -20.348 1.00 98.56 649 LEU A CA 1
ATOM 5151 C C . LEU A 1 649 ? -23.962 6.934 -21.117 1.00 98.56 649 LEU A C 1
ATOM 5153 O O . LEU A 1 649 ? -24.724 5.975 -21.219 1.00 98.56 649 LEU A O 1
ATOM 5157 N N . LYS A 1 650 ? -24.227 8.132 -21.665 1.00 98.25 650 LYS A N 1
ATOM 5158 C CA . LYS A 1 650 ? -25.494 8.466 -22.362 1.00 98.25 650 LYS A CA 1
ATOM 5159 C C . LYS A 1 650 ? -25.328 8.883 -23.831 1.00 98.25 650 LYS A C 1
ATOM 5161 O O . LYS A 1 650 ? -26.309 9.205 -24.503 1.00 98.25 650 LYS A O 1
ATOM 5166 N N . SER A 1 651 ? -24.103 8.897 -24.348 1.00 98.12 651 SER A N 1
ATOM 5167 C CA . SER A 1 651 ? -23.816 9.227 -25.745 1.00 98.12 651 SER A CA 1
ATOM 5168 C C . SER A 1 651 ? -22.526 8.575 -26.233 1.00 98.12 651 SER A C 1
ATOM 5170 O O . SER A 1 651 ? -21.645 8.219 -25.450 1.00 98.12 651 SER A O 1
ATOM 5172 N N . ASP A 1 652 ? -22.402 8.452 -27.557 1.00 98.81 652 ASP A N 1
ATOM 5173 C CA . ASP A 1 652 ? -21.105 8.201 -28.183 1.00 98.81 652 ASP A CA 1
ATOM 5174 C C . ASP A 1 652 ? -20.177 9.398 -27.937 1.00 98.81 652 ASP A C 1
ATOM 5176 O O . ASP A 1 652 ? -20.574 10.549 -28.139 1.00 98.81 652 ASP A O 1
ATOM 5180 N N . ILE A 1 653 ? -18.925 9.125 -27.571 1.00 98.75 653 ILE A N 1
ATOM 5181 C CA . ILE A 1 653 ? -17.911 10.144 -27.281 1.00 98.75 653 ILE A CA 1
ATOM 5182 C C . ILE A 1 653 ? -16.737 9.965 -28.233 1.00 98.75 653 ILE A C 1
ATOM 5184 O O . ILE A 1 653 ? -16.221 8.865 -28.388 1.00 98.75 653 ILE A O 1
ATOM 5188 N N . ASP A 1 654 ? -16.297 11.049 -28.861 1.00 98.31 654 ASP A N 1
ATOM 5189 C CA . ASP A 1 654 ? -15.101 11.076 -29.702 1.00 98.31 654 ASP A CA 1
ATOM 5190 C C . ASP A 1 654 ? -13.972 11.805 -28.962 1.00 98.31 654 ASP A C 1
ATOM 5192 O O . ASP A 1 654 ? -14.143 12.961 -28.570 1.00 98.31 654 ASP A O 1
ATOM 5196 N N . LEU A 1 655 ? -12.842 11.122 -28.754 1.00 98.12 655 LEU A N 1
ATOM 5197 C CA . LEU A 1 655 ? -11.654 11.653 -28.077 1.00 98.12 655 LEU A CA 1
ATOM 5198 C C . LEU A 1 655 ? -10.593 12.203 -29.047 1.00 98.12 655 LEU A C 1
ATOM 5200 O O . LEU A 1 655 ? -9.503 12.575 -28.617 1.00 98.12 655 LEU A O 1
ATOM 5204 N N . SER A 1 656 ? -10.892 12.293 -30.348 1.00 96.25 656 SER A N 1
ATOM 5205 C CA . SER A 1 656 ? -9.941 12.793 -31.348 1.00 96.25 656 SER A CA 1
ATOM 5206 C C . SER A 1 656 ? -9.399 14.178 -30.990 1.00 96.25 656 SER A C 1
ATOM 5208 O O . SER A 1 656 ? -10.158 15.129 -30.799 1.00 96.25 656 SER A O 1
ATOM 5210 N N . GLY A 1 657 ? -8.071 14.313 -30.971 1.00 91.12 657 GLY A N 1
ATOM 5211 C CA . GLY A 1 657 ? -7.397 15.581 -30.676 1.00 91.12 657 GLY A CA 1
ATOM 5212 C C . GLY A 1 657 ? -7.409 15.984 -29.198 1.00 91.12 657 GLY A C 1
ATOM 5213 O O . GLY A 1 657 ? -6.994 17.099 -28.883 1.00 91.12 657 GLY A O 1
ATOM 5214 N N . ILE A 1 658 ? -7.866 15.106 -28.300 1.00 93.06 658 ILE A N 1
ATOM 5215 C CA . ILE A 1 658 ? -7.793 15.300 -26.852 1.00 93.06 658 ILE A CA 1
ATOM 5216 C C . ILE A 1 658 ? -6.550 14.586 -26.329 1.00 93.06 658 ILE A C 1
ATOM 5218 O O . ILE A 1 658 ? -6.421 13.373 -26.467 1.00 93.06 658 ILE A O 1
ATOM 5222 N N . THR A 1 659 ? -5.656 15.330 -25.677 1.00 91.00 659 THR A N 1
ATOM 5223 C CA . THR A 1 659 ? -4.563 14.733 -24.903 1.00 91.00 659 THR A CA 1
ATOM 5224 C C . THR A 1 659 ? -5.154 14.017 -23.695 1.00 91.00 659 THR A C 1
ATOM 5226 O O . THR A 1 659 ? -5.657 14.656 -22.767 1.00 91.00 659 THR A O 1
ATOM 5229 N N . TRP A 1 660 ? -5.131 12.687 -23.720 1.00 93.75 660 TRP A N 1
ATOM 5230 C CA . TRP A 1 660 ? -5.780 11.884 -22.696 1.00 93.75 660 TRP A CA 1
ATOM 5231 C C . TRP A 1 660 ? -4.872 11.642 -21.491 1.00 93.75 660 TRP A C 1
ATOM 5233 O O . TRP A 1 660 ? -3.791 11.066 -21.612 1.00 93.75 660 TRP A O 1
ATOM 5243 N N . MET A 1 661 ? -5.362 12.001 -20.304 1.00 90.69 661 MET A N 1
ATOM 5244 C CA . MET A 1 661 ? -4.796 11.526 -19.045 1.00 90.69 661 MET A CA 1
ATOM 5245 C C . MET A 1 661 ? -5.708 10.453 -18.445 1.00 90.69 661 MET A C 1
ATOM 5247 O O . MET A 1 661 ? -6.915 10.692 -18.342 1.00 90.69 661 MET A O 1
ATOM 5251 N N . PRO A 1 662 ? -5.164 9.304 -18.004 1.00 93.69 662 PRO A N 1
ATOM 5252 C CA . PRO A 1 662 ? -5.965 8.270 -17.364 1.00 93.69 662 PRO A CA 1
ATOM 5253 C C . PRO A 1 662 ? -6.761 8.804 -16.165 1.00 93.69 662 PRO A C 1
ATOM 5255 O O . PRO A 1 662 ? -6.259 9.605 -15.376 1.00 93.69 662 PRO A O 1
ATOM 5258 N N . ILE A 1 663 ? -8.000 8.335 -16.011 1.00 95.50 663 ILE A N 1
ATOM 5259 C CA . ILE A 1 663 ? -8.855 8.685 -14.871 1.00 95.50 663 ILE A CA 1
ATOM 5260 C C . ILE A 1 663 ? -8.352 7.952 -13.623 1.00 95.50 663 ILE A C 1
ATOM 5262 O O . ILE A 1 663 ? -8.266 6.720 -13.603 1.00 95.50 663 ILE A O 1
ATOM 5266 N N . GLY A 1 664 ? -8.035 8.707 -12.573 1.00 92.44 664 GLY A N 1
ATOM 5267 C CA . GLY A 1 664 ? -7.408 8.180 -11.363 1.00 92.44 664 GLY A CA 1
ATOM 5268 C C . GLY A 1 664 ? -5.951 7.736 -11.567 1.00 92.44 664 GLY A C 1
ATOM 5269 O O . GLY A 1 664 ? -5.373 7.854 -12.643 1.00 92.44 664 GLY A O 1
ATOM 5270 N N . SER A 1 665 ? -5.342 7.212 -10.505 1.00 89.00 665 SER A N 1
ATOM 5271 C CA . SER A 1 665 ? -3.932 6.811 -10.438 1.00 89.00 665 SER A CA 1
ATOM 5272 C C . SER A 1 665 ? -3.771 5.477 -9.698 1.00 89.00 665 SER A C 1
ATOM 5274 O O . SER A 1 665 ? -4.461 5.258 -8.697 1.00 89.00 665 SER A O 1
ATOM 5276 N N . PRO A 1 666 ? -2.829 4.611 -10.118 1.00 81.69 666 PRO A N 1
ATOM 5277 C CA . PRO A 1 666 ? -2.591 3.304 -9.503 1.00 81.69 666 PRO A CA 1
ATOM 5278 C C . PRO A 1 666 ? -1.885 3.337 -8.139 1.00 81.69 666 PRO A C 1
ATOM 5280 O O . PRO A 1 666 ? -1.670 2.281 -7.549 1.00 81.69 666 PRO A O 1
ATOM 5283 N N . SER A 1 667 ? -1.451 4.505 -7.650 1.00 79.88 667 SER A N 1
ATOM 5284 C CA . SER A 1 667 ? -0.675 4.612 -6.404 1.00 79.88 667 SER A CA 1
ATOM 5285 C C . SER A 1 667 ? -1.492 5.111 -5.213 1.00 79.88 667 SER A C 1
ATOM 5287 O O . SER A 1 667 ? -1.385 4.562 -4.121 1.00 79.88 667 SER A O 1
ATOM 5289 N N . ASN A 1 668 ? -2.277 6.173 -5.388 1.00 79.06 668 ASN A N 1
ATOM 5290 C CA . ASN A 1 668 ? -2.898 6.886 -4.266 1.00 79.06 668 ASN A CA 1
ATOM 5291 C C . ASN A 1 668 ? -4.264 7.513 -4.574 1.00 79.06 668 ASN A C 1
ATOM 5293 O O . ASN A 1 668 ? -4.873 8.067 -3.665 1.00 79.06 668 ASN A O 1
ATOM 5297 N N . ASN A 1 669 ? -4.755 7.428 -5.813 1.00 88.62 669 ASN A N 1
ATOM 5298 C CA . ASN A 1 669 ? -5.999 8.084 -6.209 1.00 88.62 669 ASN A CA 1
ATOM 5299 C C . ASN A 1 669 ? -6.805 7.203 -7.171 1.00 88.62 669 ASN A C 1
ATOM 5301 O O . ASN A 1 669 ? -7.033 7.558 -8.324 1.00 88.62 669 ASN A O 1
ATOM 5305 N N . HIS A 1 670 ? -7.150 6.002 -6.716 1.00 93.69 670 HIS A N 1
ATOM 5306 C CA . HIS A 1 670 ? -7.877 5.020 -7.515 1.00 93.69 670 HIS A CA 1
ATOM 5307 C C . HIS A 1 670 ? -9.316 5.475 -7.771 1.00 93.69 670 HIS A C 1
ATOM 5309 O O . HIS A 1 670 ? -9.947 6.080 -6.904 1.00 93.69 670 HIS A O 1
ATOM 5315 N N . PHE A 1 671 ? -9.863 5.099 -8.923 1.00 97.75 671 PHE A N 1
ATOM 5316 C CA . PHE A 1 671 ? -11.305 5.110 -9.120 1.00 97.75 671 PHE A CA 1
ATOM 5317 C C . PHE A 1 671 ? -11.931 3.986 -8.283 1.00 97.75 671 PHE A C 1
ATOM 5319 O O . PHE A 1 671 ? -11.513 2.829 -8.380 1.00 97.75 671 PHE A O 1
ATOM 5326 N N . THR A 1 672 ? -12.904 4.330 -7.440 1.00 96.75 672 THR A N 1
ATOM 5327 C CA . THR A 1 672 ? -13.611 3.407 -6.528 1.00 96.75 672 THR A CA 1
ATOM 5328 C C . THR A 1 672 ? -15.107 3.320 -6.822 1.00 96.75 672 THR A C 1
ATOM 5330 O O . THR A 1 672 ? -15.807 2.500 -6.232 1.00 96.75 672 THR A O 1
ATOM 5333 N N . GLY A 1 673 ? -15.596 4.172 -7.723 1.00 96.56 673 GLY A N 1
ATOM 5334 C CA . GLY A 1 673 ? -17.000 4.280 -8.078 1.00 96.56 673 GLY A CA 1
ATOM 5335 C C . GLY A 1 673 ? -17.491 3.243 -9.091 1.00 96.56 673 GLY A C 1
ATOM 5336 O O . GLY A 1 673 ? -16.914 2.167 -9.281 1.00 96.56 673 GLY A O 1
ATOM 5337 N N . MET A 1 674 ? -18.582 3.592 -9.772 1.00 98.19 674 MET A N 1
ATOM 5338 C CA . MET A 1 674 ? -19.193 2.779 -10.828 1.00 98.19 674 MET A CA 1
ATOM 5339 C C . MET A 1 674 ? -19.117 3.528 -12.156 1.00 98.19 674 MET A C 1
ATOM 5341 O O . MET A 1 674 ? -19.378 4.726 -12.176 1.00 98.19 674 MET A O 1
ATOM 5345 N N . PHE A 1 675 ? -18.819 2.847 -13.259 1.00 98.62 675 PHE A N 1
ATOM 5346 C CA . PHE A 1 675 ? -18.997 3.402 -14.600 1.00 98.62 675 PHE A CA 1
ATOM 5347 C C . PHE A 1 675 ? -19.652 2.368 -15.509 1.00 98.62 675 PHE A C 1
ATOM 5349 O O . PHE A 1 675 ? -19.065 1.326 -15.811 1.00 98.62 675 PHE A O 1
ATOM 5356 N N . VAL A 1 676 ? -20.894 2.644 -15.898 1.00 98.50 676 VAL A N 1
ATOM 5357 C CA . VAL A 1 676 ? -21.740 1.695 -16.621 1.00 98.50 676 VAL A CA 1
ATOM 5358 C C . VAL A 1 676 ? -22.213 2.262 -17.952 1.00 98.50 676 VAL A C 1
ATOM 5360 O O . VAL A 1 676 ? -22.431 3.464 -18.107 1.00 98.50 676 VAL A O 1
ATOM 5363 N N . ASN A 1 677 ? -22.399 1.374 -18.918 1.00 98.19 677 ASN A N 1
ATOM 5364 C CA . ASN A 1 677 ? -22.925 1.694 -20.238 1.00 98.19 677 ASN A CA 1
ATOM 5365 C C . ASN A 1 677 ? -24.004 0.673 -20.634 1.00 98.19 677 ASN A C 1
ATOM 5367 O O . ASN A 1 677 ? -23.764 -0.189 -21.484 1.00 98.19 677 ASN A O 1
ATOM 5371 N N . PRO A 1 678 ? -25.187 0.726 -19.994 1.00 95.06 678 PRO A N 1
ATOM 5372 C CA . PRO A 1 678 ? -26.277 -0.200 -20.297 1.00 95.06 678 PRO A CA 1
ATOM 5373 C C . PRO A 1 678 ? -26.837 0.005 -21.715 1.00 95.06 678 PRO A C 1
ATOM 5375 O O . PRO A 1 678 ? -27.340 -0.943 -22.315 1.00 95.06 678 PRO A O 1
ATOM 5378 N N . ASP A 1 679 ? -26.698 1.218 -22.262 1.00 95.81 679 ASP A N 1
ATOM 5379 C CA . ASP A 1 679 ? -27.244 1.628 -23.560 1.00 95.81 679 ASP A CA 1
ATOM 5380 C C . ASP A 1 679 ? -26.316 1.303 -24.754 1.00 95.81 679 ASP A C 1
ATOM 5382 O O . ASP A 1 679 ? -26.717 1.431 -25.912 1.00 95.81 679 ASP A O 1
ATOM 5386 N N . GLY A 1 680 ? -25.084 0.839 -24.503 1.00 97.56 680 GLY A N 1
ATOM 5387 C CA . GLY A 1 680 ? -24.162 0.377 -25.547 1.00 97.56 680 GLY A CA 1
ATOM 5388 C C . GLY A 1 680 ? -23.515 1.488 -26.383 1.00 97.56 680 GLY A C 1
ATOM 5389 O O . GLY A 1 680 ? -23.160 1.256 -27.539 1.00 97.56 680 GLY A O 1
ATOM 5390 N N . HIS A 1 681 ? -23.345 2.680 -25.812 1.00 98.75 681 HIS A N 1
ATOM 5391 C CA . HIS A 1 681 ? -22.632 3.795 -26.435 1.00 98.75 681 HIS A CA 1
ATOM 5392 C C . HIS A 1 681 ? -21.133 3.523 -26.604 1.00 98.75 681 HIS A C 1
ATOM 5394 O O . HIS A 1 681 ? -20.549 2.704 -25.891 1.00 98.75 681 HIS A O 1
ATOM 5400 N N . VAL A 1 682 ? -20.497 4.220 -27.547 1.00 98.81 682 VAL A N 1
ATOM 5401 C CA . VAL A 1 682 ? -19.097 3.976 -27.920 1.00 98.81 682 VAL A CA 1
ATOM 5402 C C . VAL A 1 682 ? -18.210 5.182 -27.619 1.00 98.81 682 VAL A C 1
ATOM 5404 O O . VAL A 1 682 ? -18.489 6.289 -28.076 1.00 98.81 682 VAL A O 1
ATOM 5407 N N . ILE A 1 683 ? -17.085 4.949 -26.938 1.00 98.88 683 ILE A N 1
ATOM 5408 C CA . ILE A 1 683 ? -15.992 5.919 -26.796 1.00 98.88 683 ILE A CA 1
ATOM 5409 C C . ILE A 1 683 ? -14.956 5.629 -27.891 1.00 98.88 683 ILE A C 1
ATOM 5411 O O . ILE A 1 683 ? -14.406 4.529 -27.972 1.00 98.88 683 ILE A O 1
ATOM 5415 N N . LYS A 1 684 ? -14.712 6.596 -28.772 1.00 98.44 684 LYS A N 1
ATOM 5416 C CA . LYS A 1 684 ? -13.909 6.451 -29.992 1.00 98.44 684 LYS A CA 1
ATOM 5417 C C . LYS A 1 684 ? -12.611 7.239 -29.889 1.00 98.44 684 LYS A C 1
ATOM 5419 O O . LYS A 1 684 ? -12.578 8.294 -29.261 1.00 98.44 684 LYS A O 1
ATOM 5424 N N . ASN A 1 685 ? -11.589 6.765 -30.596 1.00 98.31 685 ASN A N 1
ATOM 5425 C CA . ASN A 1 685 ? -10.358 7.510 -30.876 1.00 98.31 685 ASN A CA 1
ATOM 5426 C C . ASN A 1 685 ? -9.560 7.881 -29.613 1.00 98.31 685 ASN A C 1
ATOM 5428 O O . ASN A 1 685 ? -8.990 8.965 -29.535 1.00 98.31 685 ASN A O 1
ATOM 5432 N N . LEU A 1 686 ? -9.529 6.987 -28.615 1.00 98.00 686 LEU A N 1
ATOM 5433 C CA . LEU A 1 686 ? -8.618 7.120 -27.477 1.00 98.00 686 LEU A CA 1
ATOM 5434 C C . LEU A 1 686 ? -7.173 6.993 -27.976 1.00 98.00 686 LEU A C 1
ATOM 5436 O O . LEU A 1 686 ? -6.764 5.904 -28.390 1.00 98.00 686 LEU A O 1
ATOM 5440 N N . GLU A 1 687 ? -6.418 8.086 -27.904 1.00 96.00 687 GLU A N 1
ATOM 5441 C CA . GLU A 1 687 ? -5.038 8.161 -28.376 1.00 96.00 687 GLU A CA 1
ATOM 5442 C C . GLU A 1 687 ? -4.080 8.559 -27.244 1.00 96.00 687 GLU A C 1
ATOM 5444 O O . GLU A 1 687 ? -4.290 9.552 -26.551 1.00 96.00 687 GLU A O 1
ATOM 5449 N N . ILE A 1 688 ? -3.024 7.766 -27.057 1.00 95.38 688 ILE A N 1
ATOM 5450 C CA . ILE A 1 688 ? -1.879 8.062 -26.185 1.00 95.38 688 ILE A CA 1
ATOM 5451 C C . ILE A 1 688 ? -0.629 7.690 -26.997 1.00 95.38 688 ILE A C 1
ATOM 5453 O O . ILE A 1 688 ? -0.208 6.531 -26.958 1.00 95.38 688 ILE A O 1
ATOM 5457 N N . PRO A 1 689 ? -0.071 8.604 -27.807 1.00 90.06 689 PRO A N 1
ATOM 5458 C CA . PRO A 1 689 ? 0.945 8.269 -28.807 1.00 90.06 689 PRO A CA 1
ATOM 5459 C C . PRO A 1 689 ? 2.362 8.147 -28.230 1.00 90.06 689 PRO A C 1
ATOM 5461 O O . PRO A 1 689 ? 3.249 7.624 -28.909 1.00 90.06 689 PRO A O 1
ATOM 5464 N N . SER A 1 690 ? 2.571 8.662 -27.017 1.00 86.75 690 SER A N 1
ATOM 5465 C CA . SER A 1 690 ? 3.859 8.733 -26.335 1.00 86.75 690 SER A CA 1
ATOM 5466 C C . SER A 1 690 ? 3.666 8.738 -24.821 1.00 86.75 690 SER A C 1
ATOM 5468 O O . SER A 1 690 ? 2.682 9.268 -24.298 1.00 86.75 690 SER A O 1
ATOM 5470 N N . HIS A 1 691 ? 4.653 8.210 -24.098 1.00 82.00 691 HIS A N 1
ATOM 5471 C CA . HIS A 1 691 ? 4.725 8.348 -22.647 1.00 82.00 691 HIS A CA 1
ATOM 5472 C C . HIS A 1 691 ? 4.800 9.820 -22.190 1.00 82.00 691 HIS A C 1
ATOM 5474 O O . HIS A 1 691 ? 4.384 10.125 -21.069 1.00 82.00 691 HIS A O 1
ATOM 5480 N N . GLN A 1 692 ? 5.381 10.711 -23.002 1.00 78.88 692 GLN A N 1
ATOM 5481 C CA . GLN A 1 692 ? 5.718 12.088 -22.615 1.00 78.88 692 GLN A CA 1
ATOM 5482 C C . GLN A 1 692 ? 4.481 12.930 -22.285 1.00 78.88 692 GLN A C 1
ATOM 5484 O O . GLN A 1 692 ? 4.574 13.906 -21.544 1.00 78.88 692 GLN A O 1
ATOM 5489 N N . GLU A 1 693 ? 3.324 12.528 -22.808 1.00 70.38 693 GLU A N 1
ATOM 5490 C CA . GLU A 1 693 ? 2.033 13.177 -22.577 1.00 70.38 693 GLU A CA 1
ATOM 5491 C C . GLU A 1 693 ? 1.355 12.714 -21.274 1.00 70.38 693 GLU A C 1
ATOM 5493 O O . GLU A 1 693 ? 0.365 13.303 -20.844 1.00 70.38 693 GLU A O 1
ATOM 5498 N N . LEU A 1 694 ? 1.897 11.685 -20.610 1.00 74.94 694 LEU A N 1
ATOM 5499 C CA . LEU A 1 694 ? 1.353 11.119 -19.378 1.00 74.94 694 LEU A CA 1
ATOM 5500 C C . LEU A 1 694 ? 2.011 11.725 -18.135 1.00 74.94 694 LEU A C 1
ATOM 5502 O O . LEU A 1 694 ? 3.235 11.859 -18.039 1.00 74.94 694 LEU A O 1
ATOM 5506 N N . SER A 1 695 ? 1.198 12.013 -17.118 1.00 60.06 695 SER A N 1
ATOM 5507 C CA . SER A 1 695 ? 1.704 12.337 -15.785 1.00 60.06 695 SER A CA 1
ATOM 5508 C C . SER A 1 695 ? 2.390 11.108 -15.166 1.00 60.06 695 SER A C 1
ATOM 5510 O O . SER A 1 695 ? 1.891 9.983 -15.226 1.00 60.06 695 SER A O 1
ATOM 5512 N N . LYS A 1 696 ? 3.583 11.301 -14.590 1.00 57.62 696 LYS A N 1
ATOM 5513 C CA . LYS A 1 696 ? 4.352 10.213 -13.963 1.00 57.62 696 LYS A CA 1
ATOM 5514 C C . LYS A 1 696 ? 3.658 9.772 -12.667 1.00 57.62 696 LYS A C 1
ATOM 5516 O O . LYS A 1 696 ? 3.362 10.617 -11.823 1.00 57.62 696 LYS A O 1
ATOM 5521 N N . ALA A 1 697 ? 3.424 8.469 -12.476 1.00 50.91 697 ALA A N 1
ATOM 5522 C CA . ALA A 1 697 ? 3.053 7.942 -11.157 1.00 50.91 697 ALA A CA 1
ATOM 5523 C C . ALA A 1 697 ? 4.211 8.108 -10.154 1.00 50.91 697 ALA A C 1
ATOM 5525 O O . ALA A 1 697 ? 5.371 8.297 -10.536 1.00 50.91 697 ALA A O 1
ATOM 5526 N N . ASN A 1 698 ? 3.911 7.959 -8.857 1.00 46.16 698 ASN A N 1
ATOM 5527 C CA . ASN A 1 698 ? 4.947 7.686 -7.857 1.00 46.16 698 ASN A CA 1
ATOM 5528 C C . ASN A 1 698 ? 5.780 6.478 -8.332 1.00 46.16 698 ASN A C 1
ATOM 5530 O O . ASN A 1 698 ? 5.207 5.516 -8.841 1.00 46.16 698 ASN A O 1
ATOM 5534 N N . TYR A 1 699 ? 7.107 6.546 -8.180 1.00 49.31 699 TYR A N 1
ATOM 5535 C CA . TYR A 1 699 ? 8.096 5.603 -8.741 1.00 49.31 699 TYR A CA 1
ATOM 5536 C C . TYR A 1 699 ? 8.368 5.721 -10.254 1.00 49.31 699 TYR A C 1
ATOM 5538 O O . TYR A 1 699 ? 8.877 4.782 -10.845 1.00 49.31 699 TYR A O 1
ATOM 5546 N N . ASN A 1 700 ? 8.068 6.855 -10.901 1.00 56.12 700 ASN A N 1
ATOM 5547 C CA . ASN A 1 700 ? 8.398 7.139 -12.311 1.00 56.12 700 ASN A CA 1
ATOM 5548 C C . ASN A 1 700 ? 7.780 6.200 -13.373 1.00 56.12 700 ASN A C 1
ATOM 5550 O O . ASN A 1 700 ? 7.971 6.473 -14.555 1.00 56.12 700 ASN A O 1
ATOM 5554 N N . HIS A 1 701 ? 7.007 5.166 -13.025 1.00 68.50 701 HIS A N 1
ATOM 5555 C CA . HIS A 1 701 ? 6.359 4.273 -13.998 1.00 68.50 701 HIS A CA 1
ATOM 5556 C C . HIS A 1 701 ? 5.360 5.035 -14.889 1.00 68.50 701 HIS A C 1
ATOM 5558 O O . HIS A 1 701 ? 4.489 5.751 -14.385 1.00 68.50 701 HIS A O 1
ATOM 5564 N N . SER A 1 702 ? 5.454 4.853 -16.209 1.00 80.50 702 SER A N 1
ATOM 5565 C CA . SER A 1 702 ? 4.492 5.410 -17.170 1.00 80.50 702 SER A CA 1
ATOM 5566 C C . SER A 1 702 ? 3.404 4.390 -17.516 1.00 80.50 702 SER A C 1
ATOM 5568 O O . SER A 1 702 ? 3.689 3.202 -17.693 1.00 80.50 702 SER A O 1
ATOM 5570 N N . TYR A 1 703 ? 2.149 4.835 -17.601 1.00 88.56 703 TYR A N 1
ATOM 5571 C CA . TYR A 1 703 ? 1.017 3.954 -17.873 1.00 88.56 703 TYR A CA 1
ATOM 5572 C C . TYR A 1 703 ? -0.035 4.584 -18.786 1.00 88.56 703 TYR A C 1
ATOM 5574 O O . TYR A 1 703 ? -0.503 5.689 -18.535 1.00 88.56 703 TYR A O 1
ATOM 5582 N N . GLY A 1 704 ? -0.440 3.854 -19.829 1.00 91.56 704 GLY A N 1
ATOM 5583 C CA . GLY A 1 704 ? -1.484 4.284 -20.764 1.00 91.56 704 GLY A CA 1
ATOM 5584 C C . GLY A 1 704 ? -2.747 3.436 -20.636 1.00 91.56 704 GLY A C 1
ATOM 5585 O O . GLY A 1 704 ? -2.678 2.222 -20.820 1.00 91.56 704 GLY A O 1
ATOM 5586 N N . ALA A 1 705 ? -3.881 4.061 -20.310 1.00 96.19 705 ALA A N 1
ATOM 5587 C CA . ALA A 1 705 ? -5.208 3.437 -20.276 1.00 96.19 705 ALA A CA 1
ATOM 5588 C C . ALA A 1 705 ? -6.326 4.487 -20.148 1.00 96.19 705 ALA A C 1
ATOM 5590 O O . ALA A 1 705 ? -6.052 5.6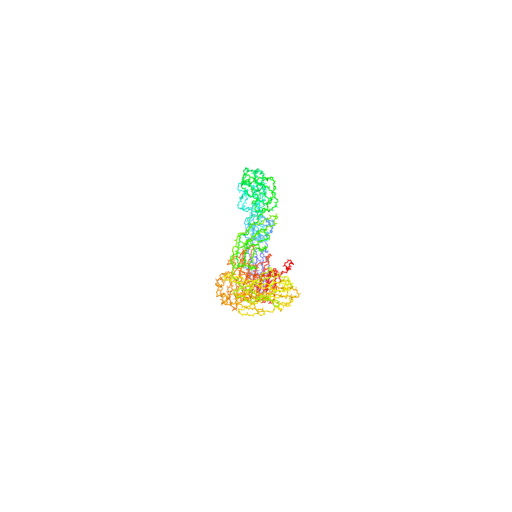55 -19.869 1.00 96.19 705 ALA A O 1
ATOM 5591 N N . LEU A 1 706 ? -7.592 4.066 -20.278 1.00 97.88 706 LEU A N 1
ATOM 5592 C CA . LEU A 1 706 ? -8.738 4.910 -19.917 1.00 97.88 706 LEU A CA 1
ATOM 5593 C C . LEU A 1 706 ? -8.703 5.295 -18.421 1.00 97.88 706 LEU A C 1
ATOM 5595 O O . LEU A 1 706 ? -8.846 6.468 -18.087 1.00 97.88 706 LEU A O 1
ATOM 5599 N N . PHE A 1 707 ? -8.440 4.327 -17.536 1.00 97.50 707 PHE A N 1
ATOM 5600 C CA . PHE A 1 707 ? -8.299 4.506 -16.085 1.00 97.50 707 PHE A CA 1
ATOM 5601 C C . PHE A 1 707 ? -6.887 4.168 -15.593 1.00 97.50 707 PHE A C 1
ATOM 5603 O O . PHE A 1 707 ? -6.338 3.114 -15.922 1.00 97.50 707 PHE A O 1
ATOM 5610 N N . GLY A 1 708 ? -6.321 4.999 -14.719 1.00 93.12 708 GLY A N 1
ATOM 5611 C CA . GLY A 1 708 ? -5.009 4.751 -14.122 1.00 93.12 708 GLY A CA 1
ATOM 5612 C C . GLY A 1 708 ? -5.012 3.622 -13.095 1.00 93.12 708 GLY A C 1
ATOM 5613 O O . GLY A 1 708 ? -4.091 2.811 -13.068 1.00 93.12 708 GLY A O 1
ATOM 5614 N N . GLY A 1 709 ? -6.065 3.514 -12.285 1.00 93.62 709 GLY A N 1
ATOM 5615 C CA . GLY A 1 709 ? -6.202 2.429 -11.319 1.00 93.62 709 GLY A CA 1
ATOM 5616 C C . GLY A 1 709 ? -7.618 2.299 -10.772 1.00 93.62 709 GLY A C 1
ATOM 5617 O O . GLY A 1 709 ? -8.287 3.302 -10.525 1.00 93.62 709 GLY A O 1
ATOM 5618 N N . LEU A 1 710 ? -8.052 1.060 -10.557 1.00 96.69 710 LEU A N 1
ATOM 5619 C CA . LEU A 1 710 ? -9.342 0.687 -9.983 1.00 96.69 710 LEU A CA 1
ATOM 5620 C C . LEU A 1 710 ? -9.143 0.055 -8.600 1.00 96.69 710 LEU A C 1
ATOM 5622 O O . LEU A 1 710 ? -8.296 -0.823 -8.429 1.00 96.69 710 LEU A O 1
ATOM 5626 N N . LEU A 1 711 ? -9.955 0.450 -7.622 1.00 94.81 711 LEU A N 1
ATOM 5627 C CA . LEU A 1 711 ? -9.967 -0.150 -6.286 1.00 94.81 711 LEU A CA 1
ATOM 5628 C C . LEU A 1 711 ? -11.406 -0.467 -5.887 1.00 94.81 711 LEU A C 1
ATOM 5630 O O . LEU A 1 711 ? -12.191 0.437 -5.627 1.00 94.81 711 LEU A O 1
ATOM 5634 N N . TYR A 1 712 ? -11.757 -1.754 -5.867 1.00 92.19 712 TYR A N 1
ATOM 5635 C CA . TYR A 1 712 ? -13.123 -2.241 -5.624 1.00 92.19 712 TYR A CA 1
ATOM 5636 C C . TYR A 1 712 ? -14.212 -1.608 -6.521 1.00 92.19 712 TYR A C 1
ATOM 5638 O O . TYR A 1 712 ? -15.395 -1.689 -6.199 1.00 92.19 712 TYR A O 1
ATOM 5646 N N . ALA A 1 713 ? -13.823 -1.026 -7.661 1.00 96.25 713 ALA A N 1
ATOM 5647 C CA . ALA A 1 713 ? -14.720 -0.353 -8.597 1.00 96.25 713 ALA A CA 1
ATOM 5648 C C . ALA A 1 713 ? -15.553 -1.330 -9.439 1.00 96.25 713 ALA A C 1
ATOM 5650 O O . ALA A 1 713 ? -15.212 -2.510 -9.572 1.00 96.25 713 ALA A O 1
ATOM 5651 N N . TYR A 1 714 ? -16.620 -0.812 -10.052 1.00 97.50 714 TYR A N 1
ATOM 5652 C CA . TYR A 1 714 ? -17.481 -1.557 -10.972 1.00 97.50 714 TYR A CA 1
ATOM 5653 C C . TYR A 1 714 ? -17.523 -0.896 -12.350 1.00 97.50 714 TYR A C 1
ATOM 5655 O O . TYR A 1 714 ? -18.082 0.189 -12.504 1.00 97.50 714 TYR A O 1
ATOM 5663 N N . ILE A 1 715 ? -16.951 -1.557 -13.352 1.00 98.56 715 ILE A N 1
ATOM 5664 C CA . ILE A 1 715 ? -16.946 -1.105 -14.745 1.00 98.56 715 ILE A CA 1
ATOM 5665 C C . ILE A 1 715 ? -17.754 -2.103 -15.575 1.00 98.56 715 ILE A C 1
ATOM 5667 O O . ILE A 1 715 ? -17.398 -3.281 -15.608 1.00 98.56 715 ILE A O 1
ATOM 5671 N N . ASP A 1 716 ? -18.822 -1.662 -16.242 1.00 98.12 716 ASP A N 1
ATOM 5672 C CA . ASP A 1 716 ? -19.705 -2.552 -17.015 1.00 98.12 716 ASP A CA 1
ATOM 5673 C C . ASP A 1 716 ? -20.061 -1.971 -18.386 1.00 98.12 716 ASP A C 1
ATOM 5675 O O . ASP A 1 716 ? -20.541 -0.843 -18.498 1.00 98.12 716 ASP A O 1
ATOM 5679 N N . GLY A 1 717 ? -19.843 -2.758 -19.438 1.00 98.25 717 GLY A N 1
ATOM 5680 C CA . GLY A 1 717 ? -20.326 -2.447 -20.785 1.00 98.25 717 GLY A CA 1
ATOM 5681 C C . GLY A 1 717 ? -19.558 -1.348 -21.523 1.00 98.25 717 GLY A C 1
ATOM 5682 O O . GLY A 1 717 ? -20.040 -0.860 -22.542 1.00 98.25 717 GLY A O 1
ATOM 5683 N N . ILE A 1 718 ? -18.384 -0.919 -21.050 1.00 98.81 718 ILE A N 1
ATOM 5684 C CA . ILE A 1 718 ? -17.613 0.141 -21.720 1.00 98.81 718 ILE A CA 1
ATOM 5685 C C . ILE A 1 718 ? -17.068 -0.366 -23.060 1.00 98.81 718 ILE A C 1
ATOM 5687 O O . ILE A 1 718 ? -16.361 -1.375 -23.109 1.00 98.81 718 ILE A O 1
ATOM 5691 N N . ILE A 1 719 ? -17.389 0.342 -24.148 1.00 98.88 719 ILE A N 1
ATOM 5692 C CA . ILE A 1 719 ? -16.970 0.004 -25.514 1.00 98.88 719 ILE A CA 1
ATOM 5693 C C . ILE A 1 719 ? -15.986 1.068 -26.006 1.00 98.88 719 ILE A C 1
ATOM 5695 O O . ILE A 1 719 ? -16.368 2.222 -26.200 1.00 98.88 719 ILE A O 1
ATOM 5699 N N . LEU A 1 720 ? -14.734 0.667 -26.232 1.00 98.88 720 LEU A N 1
ATOM 5700 C CA . LEU A 1 720 ? -13.682 1.492 -26.818 1.00 98.88 720 LEU A CA 1
ATOM 5701 C C . LEU A 1 720 ? -13.412 1.079 -28.267 1.00 98.88 720 LEU A C 1
ATOM 5703 O O . LEU A 1 720 ? -13.084 -0.081 -28.538 1.00 98.88 720 LEU A O 1
ATOM 5707 N N . GLU A 1 721 ? -13.494 2.032 -29.193 1.00 98.75 721 GLU A N 1
ATOM 5708 C CA . GLU A 1 721 ? -13.185 1.823 -30.610 1.00 98.75 721 GLU A CA 1
ATOM 5709 C C . GLU A 1 721 ? -12.073 2.741 -31.112 1.00 98.75 721 GLU A C 1
ATOM 5711 O O . GLU A 1 721 ? -11.948 3.888 -30.693 1.00 98.75 721 GLU A O 1
ATOM 5716 N N . ASN A 1 722 ? -11.279 2.225 -32.053 1.00 98.25 722 ASN A N 1
ATOM 5717 C CA . ASN A 1 722 ? -10.114 2.912 -32.606 1.00 98.25 722 ASN A CA 1
ATOM 5718 C C . ASN A 1 722 ? -9.132 3.393 -31.520 1.00 98.25 722 ASN A C 1
ATOM 5720 O O . ASN A 1 722 ? -8.714 4.547 -31.508 1.00 98.25 722 ASN A O 1
ATOM 5724 N N . VAL A 1 723 ? -8.795 2.504 -30.582 1.00 98.75 723 VAL A N 1
ATOM 5725 C CA . VAL A 1 723 ? -7.797 2.780 -29.542 1.00 98.75 723 VAL A CA 1
ATOM 5726 C C . VAL A 1 723 ? -6.391 2.721 -30.141 1.00 98.75 723 VAL A C 1
ATOM 5728 O O . VAL A 1 723 ? -6.036 1.738 -30.799 1.00 98.75 723 VAL A O 1
ATOM 5731 N N . PHE A 1 724 ? -5.569 3.730 -29.869 1.00 98.31 724 PHE A N 1
ATOM 5732 C CA . PHE A 1 724 ? -4.136 3.711 -30.148 1.00 98.31 724 PHE A CA 1
ATOM 5733 C C . PHE A 1 724 ? -3.360 4.156 -28.909 1.00 98.31 724 PHE A C 1
ATOM 5735 O O . PHE A 1 724 ? -3.364 5.325 -28.543 1.00 98.31 724 PHE A O 1
ATOM 5742 N N . ILE A 1 725 ? -2.688 3.213 -28.254 1.00 97.88 725 ILE A N 1
ATOM 5743 C CA . ILE A 1 725 ? -1.819 3.500 -27.113 1.00 97.88 725 ILE A CA 1
ATOM 5744 C C . ILE A 1 725 ? -0.423 3.006 -27.457 1.00 97.88 725 ILE A C 1
ATOM 5746 O O . ILE A 1 725 ? -0.229 1.822 -27.733 1.00 97.88 725 ILE A O 1
ATOM 5750 N N . ASN A 1 726 ? 0.550 3.905 -27.426 1.00 95.50 726 ASN A N 1
ATOM 5751 C CA . ASN A 1 726 ? 1.948 3.607 -27.642 1.00 95.50 726 ASN A CA 1
ATOM 5752 C C . ASN A 1 726 ? 2.804 4.311 -26.589 1.00 95.50 726 ASN A C 1
ATOM 5754 O O . ASN A 1 726 ? 3.081 5.498 -26.686 1.00 95.50 726 ASN A O 1
ATOM 5758 N N . VAL A 1 727 ? 3.243 3.555 -25.586 1.00 92.81 727 VAL A N 1
ATOM 5759 C CA . VAL A 1 727 ? 4.137 4.055 -24.528 1.00 92.81 727 VAL A CA 1
ATOM 5760 C C . VAL A 1 727 ? 5.526 3.423 -24.630 1.00 92.81 727 VAL A C 1
ATOM 5762 O O . VAL A 1 727 ? 6.216 3.239 -23.630 1.00 92.81 727 VAL A O 1
ATOM 5765 N N . THR A 1 728 ? 5.943 3.002 -25.829 1.00 91.44 728 THR A N 1
ATOM 5766 C CA . THR A 1 728 ? 7.208 2.272 -26.026 1.00 91.44 728 THR A CA 1
ATOM 5767 C C . THR A 1 728 ? 8.451 3.155 -25.968 1.00 91.44 728 THR A C 1
ATOM 5769 O O . THR A 1 728 ? 9.556 2.631 -25.907 1.00 91.44 728 THR A O 1
ATOM 5772 N N . ASP A 1 729 ? 8.274 4.469 -26.012 1.00 86.88 729 ASP A N 1
ATOM 5773 C CA . ASP A 1 729 ? 9.303 5.512 -26.040 1.00 86.88 729 ASP A CA 1
ATOM 5774 C C . ASP A 1 729 ? 9.793 5.941 -24.642 1.00 86.88 729 ASP A C 1
ATOM 5776 O O . ASP A 1 729 ? 10.467 6.954 -24.495 1.00 86.88 729 ASP A O 1
ATOM 5780 N N . TYR A 1 730 ? 9.430 5.196 -23.598 1.00 81.31 730 TYR A N 1
ATOM 5781 C CA . TYR A 1 730 ? 9.824 5.476 -22.219 1.00 81.31 730 TYR A CA 1
ATOM 5782 C C . TYR A 1 730 ? 11.296 5.109 -21.949 1.00 81.31 730 TYR A C 1
ATOM 5784 O O . TYR A 1 730 ? 11.648 3.942 -21.868 1.00 81.31 730 TYR A O 1
ATOM 5792 N N . GLU A 1 731 ? 12.185 6.080 -21.781 1.00 72.88 731 GLU A N 1
ATOM 5793 C CA . GLU A 1 731 ? 13.615 5.814 -21.556 1.00 72.88 731 GLU A CA 1
ATOM 5794 C C . GLU A 1 731 ? 13.987 6.048 -20.076 1.00 72.88 731 GLU A C 1
ATOM 5796 O O . GLU A 1 731 ? 14.238 7.179 -19.663 1.00 72.88 731 GLU A O 1
ATOM 5801 N N . ASP A 1 732 ? 13.992 4.988 -19.255 1.00 71.75 732 ASP A N 1
ATOM 5802 C CA . ASP A 1 732 ? 14.546 4.979 -17.886 1.00 71.75 732 ASP A CA 1
ATOM 5803 C C . ASP A 1 732 ? 15.193 3.610 -17.604 1.00 71.75 732 ASP A C 1
ATOM 5805 O O . ASP A 1 732 ? 14.616 2.564 -17.904 1.00 71.75 732 ASP A O 1
ATOM 5809 N N . ASP A 1 733 ? 16.385 3.608 -17.006 1.00 64.25 733 ASP A N 1
ATOM 5810 C CA . ASP A 1 733 ? 17.152 2.384 -16.735 1.00 64.25 733 ASP A CA 1
ATOM 5811 C C . ASP A 1 733 ? 16.585 1.548 -15.569 1.00 64.25 733 ASP A C 1
ATOM 5813 O O . ASP A 1 733 ? 16.980 0.396 -15.379 1.00 64.25 733 ASP A O 1
ATOM 5817 N N . ARG A 1 734 ? 15.682 2.113 -14.752 1.00 66.12 734 ARG A N 1
ATOM 5818 C CA . ARG A 1 734 ? 15.145 1.479 -13.530 1.00 66.12 734 ARG A CA 1
ATOM 5819 C C . ARG A 1 734 ? 13.660 1.149 -13.598 1.00 66.12 734 ARG A C 1
ATOM 5821 O O . ARG A 1 734 ? 13.178 0.367 -12.779 1.00 66.12 734 ARG A O 1
ATOM 5828 N N . PHE A 1 735 ? 12.933 1.762 -14.520 1.00 72.75 735 PHE A N 1
ATOM 5829 C CA . PHE A 1 735 ? 11.477 1.728 -14.566 1.00 72.75 735 PHE A CA 1
ATOM 5830 C C . PHE A 1 735 ? 10.987 1.434 -15.975 1.00 72.75 735 PHE A C 1
ATOM 5832 O O . PHE A 1 735 ? 11.726 1.593 -16.937 1.00 72.75 735 PHE A O 1
ATOM 5839 N N . TYR A 1 736 ? 9.725 1.019 -16.106 1.00 83.19 736 TYR A N 1
ATOM 5840 C CA . TYR A 1 736 ? 9.178 0.617 -17.399 1.00 83.19 736 TYR A CA 1
ATOM 5841 C C . TYR A 1 736 ? 7.756 1.120 -17.619 1.00 83.19 736 TYR A C 1
ATOM 5843 O O . TYR A 1 736 ? 7.005 1.360 -16.668 1.00 83.19 736 TYR A O 1
ATOM 5851 N N . SER A 1 737 ? 7.358 1.213 -18.889 1.00 88.62 737 SER A N 1
ATOM 5852 C CA . SER A 1 737 ? 5.992 1.559 -19.269 1.00 88.62 737 SER A CA 1
ATOM 5853 C C . SER A 1 737 ? 5.093 0.337 -19.458 1.00 88.62 737 SER A C 1
ATOM 5855 O O . SER A 1 737 ? 5.530 -0.754 -19.848 1.00 88.62 737 SER A O 1
ATOM 5857 N N . SER A 1 738 ? 3.803 0.497 -19.173 1.00 93.00 738 SER A N 1
ATOM 5858 C CA . SER A 1 738 ? 2.787 -0.542 -19.392 1.00 93.00 738 SER A CA 1
ATOM 5859 C C . SER A 1 738 ? 1.466 0.060 -19.852 1.00 93.00 738 SER A C 1
ATOM 5861 O O . SER A 1 738 ? 1.160 1.197 -19.513 1.00 93.00 738 SER A O 1
ATOM 5863 N N . ALA A 1 739 ? 0.657 -0.683 -20.600 1.00 95.50 739 ALA A N 1
ATOM 5864 C CA . ALA A 1 739 ? -0.585 -0.129 -21.133 1.00 95.50 739 ALA A CA 1
ATOM 5865 C C . ALA A 1 739 ? -1.704 -1.154 -21.293 1.00 95.50 739 ALA A C 1
ATOM 5867 O O . ALA A 1 739 ? -1.450 -2.339 -21.525 1.00 95.50 739 ALA A O 1
ATOM 5868 N N . ALA A 1 740 ? -2.941 -0.670 -21.190 1.00 97.44 740 ALA A N 1
ATOM 5869 C CA . ALA A 1 740 ? -4.140 -1.424 -21.522 1.00 97.44 740 ALA A CA 1
ATOM 5870 C C . ALA A 1 740 ? -5.293 -0.524 -21.970 1.00 97.44 740 ALA A C 1
ATOM 5872 O O . ALA A 1 740 ? -5.229 0.687 -21.818 1.00 97.44 740 ALA A O 1
ATOM 5873 N N . GLY A 1 741 ? -6.363 -1.107 -22.518 1.00 98.06 741 GLY A N 1
ATOM 5874 C CA . GLY A 1 741 ? -7.518 -0.331 -22.970 1.00 98.06 741 GLY A CA 1
ATOM 5875 C C . GLY A 1 741 ? -8.307 0.296 -21.820 1.00 98.06 741 GLY A C 1
ATOM 5876 O O . GLY A 1 741 ? -8.533 1.503 -21.812 1.00 98.06 741 GLY A O 1
ATOM 5877 N N . ILE A 1 742 ? -8.715 -0.513 -20.833 1.00 98.56 742 ILE A N 1
ATOM 5878 C CA . ILE A 1 742 ? -9.573 -0.050 -19.732 1.00 98.56 742 ILE A CA 1
ATOM 5879 C C . ILE A 1 742 ? -8.742 0.456 -18.559 1.00 98.56 742 ILE A C 1
ATOM 5881 O O . ILE A 1 742 ? -8.918 1.604 -18.163 1.00 98.56 742 ILE A O 1
ATOM 5885 N N . THR A 1 743 ? -7.847 -0.355 -17.984 1.00 97.25 743 THR A N 1
ATOM 5886 C CA . THR A 1 743 ? -7.075 0.099 -16.816 1.00 97.25 743 THR A CA 1
ATOM 5887 C C . THR A 1 743 ? -5.674 -0.483 -16.688 1.00 97.25 743 THR A C 1
ATOM 5889 O O . THR A 1 743 ? -5.415 -1.632 -17.050 1.00 97.25 743 THR A O 1
ATOM 5892 N N . TYR A 1 744 ? -4.761 0.299 -16.109 1.00 93.62 744 TYR A N 1
ATOM 5893 C CA . TYR A 1 744 ? -3.439 -0.188 -15.730 1.00 93.62 744 TYR A CA 1
ATOM 5894 C C . TYR A 1 744 ? -3.485 -1.134 -14.518 1.00 93.62 744 TYR A C 1
ATOM 5896 O O . TYR A 1 744 ? -2.890 -2.209 -14.555 1.00 93.62 744 TYR A O 1
ATOM 5904 N N . SER A 1 745 ? -4.187 -0.813 -13.435 1.00 91.81 745 SER A N 1
ATOM 5905 C CA . SER A 1 745 ? -4.261 -1.715 -12.277 1.00 91.81 745 SER A CA 1
ATOM 5906 C C . SER A 1 745 ? -5.676 -1.839 -11.747 1.00 91.81 745 SER A C 1
ATOM 5908 O O . SER A 1 745 ? -6.429 -0.874 -11.728 1.00 91.81 745 SER A O 1
ATOM 5910 N N . MET A 1 746 ? -6.029 -3.032 -11.278 1.00 92.38 746 MET A N 1
ATOM 5911 C CA . MET A 1 746 ? -7.229 -3.244 -10.475 1.00 92.38 746 MET A CA 1
ATOM 5912 C C . MET A 1 746 ? -6.899 -4.030 -9.212 1.00 92.38 746 MET A C 1
ATOM 5914 O O . MET A 1 746 ? -6.170 -5.023 -9.267 1.00 92.38 746 MET A O 1
ATOM 5918 N N . ILE A 1 747 ? -7.438 -3.568 -8.086 1.00 91.38 747 ILE A N 1
ATOM 5919 C CA . ILE A 1 747 ? -7.377 -4.223 -6.779 1.00 91.38 747 ILE A CA 1
ATOM 5920 C C . ILE A 1 747 ? -8.814 -4.516 -6.347 1.00 91.38 747 ILE A C 1
ATOM 5922 O O . ILE A 1 747 ? -9.557 -3.607 -5.973 1.00 91.38 747 ILE A O 1
ATOM 5926 N N . GLY A 1 748 ? -9.222 -5.781 -6.428 1.00 88.31 748 GLY A N 1
ATOM 5927 C CA . GLY A 1 748 ? -10.620 -6.171 -6.266 1.00 88.31 748 GLY A CA 1
ATOM 5928 C C . GLY A 1 748 ? -11.545 -5.536 -7.314 1.00 88.31 748 GLY A C 1
ATOM 5929 O O . GLY A 1 748 ? -11.101 -4.982 -8.320 1.00 88.31 748 GLY A O 1
ATOM 5930 N N . GLY A 1 749 ? -12.855 -5.611 -7.073 1.00 90.25 749 GLY A N 1
ATOM 5931 C CA . GLY A 1 749 ? -13.865 -5.032 -7.964 1.00 90.25 749 GLY A CA 1
ATOM 5932 C C . GLY A 1 749 ? -14.147 -5.881 -9.204 1.00 90.25 749 GLY A C 1
ATOM 5933 O O . GLY A 1 749 ? -13.797 -7.066 -9.262 1.00 90.25 749 GLY A O 1
ATOM 5934 N N . MET A 1 750 ? -14.816 -5.276 -10.188 1.00 94.19 750 MET A N 1
ATOM 5935 C CA . MET A 1 750 ? -15.270 -5.968 -11.390 1.00 94.19 750 MET A CA 1
ATOM 5936 C C . MET A 1 750 ? -15.122 -5.120 -12.651 1.00 94.19 750 MET A C 1
ATOM 5938 O O . MET A 1 750 ? -15.538 -3.964 -12.688 1.00 94.19 750 MET A O 1
ATOM 5942 N N . VAL A 1 751 ? -14.580 -5.738 -13.701 1.00 98.06 751 VAL A N 1
ATOM 5943 C CA . VAL A 1 751 ? -14.592 -5.225 -15.075 1.00 98.06 751 VAL A CA 1
ATOM 5944 C C . VAL A 1 751 ? -15.368 -6.220 -15.928 1.00 98.06 751 VAL A C 1
ATOM 5946 O O . VAL A 1 751 ? -14.935 -7.355 -16.127 1.00 98.06 751 VAL A O 1
ATOM 5949 N N . LYS A 1 752 ? -16.538 -5.813 -16.405 1.00 97.06 752 LYS A N 1
ATOM 5950 C CA . LYS A 1 752 ? -17.532 -6.706 -16.994 1.00 97.06 752 LYS A CA 1
ATOM 5951 C C . LYS A 1 752 ? -17.990 -6.206 -18.358 1.00 97.06 752 LYS A C 1
ATOM 5953 O O . LYS A 1 752 ? -18.109 -5.003 -18.571 1.00 97.06 752 LYS A O 1
ATOM 5958 N N . ASN A 1 753 ? -18.228 -7.125 -19.294 1.00 98.19 753 ASN A N 1
ATOM 5959 C CA . ASN A 1 753 ? -18.799 -6.852 -20.622 1.00 98.19 753 ASN A CA 1
ATOM 5960 C C . ASN A 1 753 ? -18.101 -5.728 -21.416 1.00 98.19 753 ASN A C 1
ATOM 5962 O O . ASN A 1 753 ? -18.703 -5.122 -22.302 1.00 98.19 753 ASN A O 1
ATOM 5966 N N . CYS A 1 754 ? -16.845 -5.411 -21.100 1.00 98.88 754 CYS A N 1
ATOM 5967 C CA . CYS A 1 754 ? -16.127 -4.327 -21.755 1.00 98.88 754 CYS A CA 1
ATOM 5968 C C . CYS A 1 754 ? -15.554 -4.809 -23.084 1.00 98.88 754 CYS A C 1
ATOM 5970 O O . CYS A 1 754 ? -15.068 -5.938 -23.190 1.00 98.88 754 CYS A O 1
ATOM 5972 N N . VAL A 1 755 ? -15.570 -3.944 -24.092 1.00 98.88 755 VAL A N 1
ATOM 5973 C CA . VAL A 1 755 ? -15.062 -4.246 -25.430 1.00 98.88 755 VAL A CA 1
ATOM 5974 C C . VAL A 1 755 ? -14.003 -3.223 -25.800 1.00 98.88 755 VAL A C 1
ATOM 5976 O O . VAL A 1 755 ? -14.273 -2.031 -25.768 1.00 98.88 755 VAL A O 1
ATOM 5979 N N . VAL A 1 756 ? -12.813 -3.673 -26.186 1.00 98.94 756 VAL A N 1
ATOM 5980 C CA . VAL A 1 756 ? -11.727 -2.789 -26.626 1.00 98.94 756 VAL A CA 1
ATOM 5981 C C . VAL A 1 756 ? -11.259 -3.202 -28.015 1.00 98.94 756 VAL A C 1
ATOM 5983 O O . VAL A 1 756 ? -10.909 -4.364 -28.237 1.00 98.94 756 VAL A O 1
ATOM 5986 N N . ARG A 1 757 ? -11.237 -2.241 -28.946 1.00 98.81 757 ARG A N 1
ATOM 5987 C CA . ARG A 1 757 ? -10.735 -2.419 -30.313 1.00 98.81 757 ARG A CA 1
ATOM 5988 C C . ARG A 1 757 ? -9.597 -1.459 -30.613 1.00 98.81 757 ARG A C 1
ATOM 5990 O O . ARG A 1 757 ? -9.826 -0.249 -30.657 1.00 98.81 757 ARG A O 1
ATOM 5997 N N . GLY A 1 758 ? -8.398 -1.974 -30.875 1.00 98.38 758 GLY A N 1
ATOM 5998 C CA . GLY A 1 758 ? -7.272 -1.104 -31.207 1.00 98.38 758 GLY A CA 1
ATOM 5999 C C . GLY A 1 758 ? -5.881 -1.716 -31.102 1.00 98.38 758 GLY A C 1
ATOM 6000 O O . GLY A 1 758 ? -5.705 -2.931 -31.050 1.00 98.38 758 GLY A O 1
ATOM 6001 N N . THR A 1 759 ? -4.879 -0.841 -31.102 1.00 98.75 759 THR A N 1
ATOM 6002 C CA . THR A 1 759 ? -3.459 -1.186 -30.983 1.00 98.75 759 THR A CA 1
ATOM 6003 C C . THR A 1 759 ? -2.909 -0.642 -29.672 1.00 98.75 759 THR A C 1
ATOM 6005 O O . THR A 1 759 ? -3.007 0.554 -29.412 1.00 98.75 759 THR A O 1
ATOM 6008 N N . ILE A 1 760 ? -2.329 -1.521 -28.857 1.00 98.62 760 ILE A N 1
ATOM 6009 C CA . ILE A 1 760 ? -1.758 -1.194 -27.550 1.00 98.62 760 ILE A CA 1
ATOM 6010 C C . ILE A 1 760 ? -0.320 -1.716 -27.512 1.00 98.62 760 ILE A C 1
ATOM 6012 O O . ILE A 1 760 ? -0.063 -2.919 -27.635 1.00 98.62 760 ILE A O 1
ATOM 6016 N N . LEU A 1 761 ? 0.628 -0.796 -27.368 1.00 97.19 761 LEU A N 1
ATOM 6017 C CA . LEU A 1 761 ? 2.063 -1.043 -27.381 1.00 97.19 761 LEU A CA 1
ATOM 6018 C C . LEU A 1 761 ? 2.673 -0.508 -26.084 1.00 97.19 761 LEU A C 1
ATOM 6020 O O . LEU A 1 761 ? 2.456 0.647 -25.714 1.00 97.19 761 LEU A O 1
ATOM 6024 N N . ALA A 1 762 ? 3.462 -1.336 -25.407 1.00 94.62 762 ALA A N 1
ATOM 6025 C CA . ALA A 1 762 ? 4.173 -0.944 -24.195 1.00 94.62 762 ALA A CA 1
ATOM 6026 C C . ALA A 1 762 ? 5.571 -1.559 -24.140 1.00 94.62 762 ALA A C 1
ATOM 6028 O O . ALA A 1 762 ? 5.888 -2.467 -24.903 1.00 94.62 762 ALA A O 1
ATOM 6029 N N . GLN A 1 763 ? 6.427 -1.100 -23.230 1.00 90.94 763 GLN A N 1
ATOM 6030 C CA . GLN A 1 763 ? 7.740 -1.723 -23.071 1.00 90.94 763 GLN A CA 1
ATOM 6031 C C . GLN A 1 763 ? 7.664 -3.051 -22.323 1.00 90.94 763 GLN A C 1
ATOM 6033 O O . GLN A 1 763 ? 8.187 -4.053 -22.814 1.00 90.94 763 GLN A O 1
ATOM 6038 N N . TYR A 1 764 ? 6.981 -3.060 -21.175 1.00 90.94 764 TYR A N 1
ATOM 6039 C CA . TYR A 1 764 ? 7.082 -4.140 -20.196 1.00 90.94 764 TYR A CA 1
ATOM 6040 C C . TYR A 1 764 ? 5.835 -5.023 -20.104 1.00 90.94 764 TYR A C 1
ATOM 6042 O O . TYR A 1 764 ? 5.904 -6.214 -20.406 1.00 90.94 764 TYR A O 1
ATOM 6050 N N . LYS A 1 765 ? 4.680 -4.467 -19.717 1.00 92.62 765 LYS A N 1
ATOM 6051 C CA . LYS A 1 765 ? 3.422 -5.225 -19.619 1.00 92.62 765 LYS A CA 1
ATOM 6052 C C . LYS A 1 765 ? 2.337 -4.597 -20.482 1.00 92.62 765 LYS A C 1
ATOM 6054 O O . LYS A 1 765 ? 2.113 -3.390 -20.429 1.00 92.62 765 LYS A O 1
ATOM 6059 N N . CYS A 1 766 ? 1.650 -5.418 -21.267 1.00 96.06 766 CYS A N 1
ATOM 6060 C CA . CYS A 1 766 ? 0.625 -4.946 -22.190 1.00 96.06 766 CYS A CA 1
ATOM 6061 C C . CYS A 1 766 ? -0.607 -5.852 -22.141 1.00 96.06 766 CYS A C 1
ATOM 6063 O O . CYS A 1 766 ? -0.502 -7.060 -22.356 1.00 96.06 766 CYS A O 1
ATOM 6065 N N . GLY A 1 767 ? -1.760 -5.279 -21.802 1.00 97.12 767 GLY A N 1
ATOM 6066 C CA . GLY A 1 767 ? -3.025 -5.998 -21.673 1.00 97.12 767 GLY A CA 1
ATO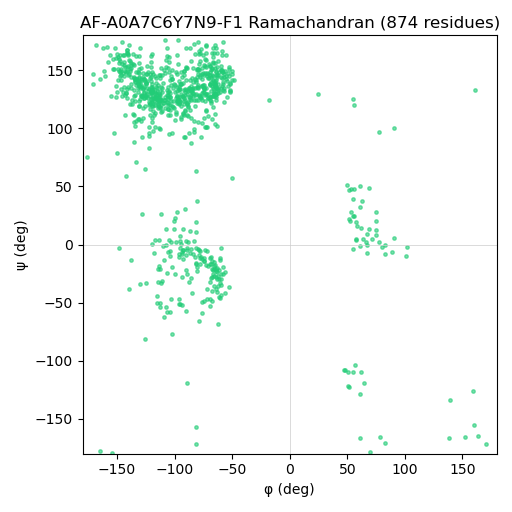M 6067 C C . GLY A 1 767 ? -4.070 -5.438 -22.627 1.00 97.12 767 GLY A C 1
ATOM 6068 O O . GLY A 1 767 ? -4.160 -4.229 -22.782 1.00 97.12 767 GLY A O 1
ATOM 6069 N N . GLY A 1 768 ? -4.902 -6.272 -23.246 1.00 98.19 768 GLY A N 1
ATOM 6070 C CA . GLY A 1 768 ? -5.999 -5.749 -24.071 1.00 98.19 768 GLY A CA 1
ATOM 6071 C C . GLY A 1 768 ? -7.029 -4.951 -23.259 1.00 98.19 768 GLY A C 1
ATOM 6072 O O . GLY A 1 768 ? -7.504 -3.909 -23.706 1.00 98.19 768 GLY A O 1
ATOM 6073 N N . ILE A 1 769 ? -7.333 -5.405 -22.036 1.00 98.62 769 ILE A N 1
ATOM 6074 C CA . ILE A 1 769 ? -8.320 -4.784 -21.136 1.00 98.62 769 ILE A CA 1
ATOM 6075 C C . ILE A 1 769 ? -7.646 -4.239 -19.874 1.00 98.62 769 ILE A C 1
ATOM 6077 O O . ILE A 1 769 ? -7.846 -3.073 -19.534 1.00 98.62 769 ILE A O 1
ATOM 6081 N N . VAL A 1 770 ? -6.832 -5.060 -19.202 1.00 97.62 770 VAL A N 1
ATOM 6082 C CA . VAL A 1 770 ? -6.210 -4.748 -17.903 1.00 97.62 770 VAL A CA 1
ATOM 6083 C C . VAL A 1 770 ? -4.716 -5.069 -17.931 1.00 97.62 770 VAL A C 1
ATOM 6085 O O . VAL A 1 770 ? -4.329 -6.124 -18.432 1.00 97.62 770 VAL A O 1
ATOM 6088 N N . VAL A 1 771 ? -3.852 -4.226 -17.351 1.00 95.38 771 VAL A N 1
ATOM 6089 C CA . VAL A 1 771 ? -2.443 -4.625 -17.149 1.00 95.38 771 VAL A CA 1
ATOM 6090 C C . VAL A 1 771 ? -2.315 -5.551 -15.940 1.00 95.38 771 VAL A C 1
ATOM 6092 O O . VAL A 1 771 ? -1.979 -6.720 -16.117 1.00 95.38 771 VAL A O 1
ATOM 6095 N N . ASN A 1 772 ? -2.584 -5.064 -14.725 1.00 92.00 772 ASN A N 1
ATOM 6096 C CA . ASN A 1 772 ? -2.427 -5.835 -13.487 1.00 92.00 772 ASN A CA 1
ATOM 6097 C C . ASN A 1 772 ? -3.782 -6.126 -12.826 1.00 92.00 772 ASN A C 1
ATOM 6099 O O . ASN A 1 772 ? -4.464 -5.197 -12.395 1.00 92.00 772 ASN A O 1
ATOM 6103 N N . ASN A 1 773 ? -4.137 -7.408 -12.696 1.00 91.88 773 ASN A N 1
ATOM 6104 C CA . ASN A 1 773 ? -5.304 -7.857 -11.936 1.00 91.88 773 ASN A CA 1
ATOM 6105 C C . ASN A 1 773 ? -4.898 -8.464 -10.584 1.00 91.88 773 ASN A C 1
ATOM 6107 O O . ASN A 1 773 ? -4.324 -9.558 -10.531 1.00 91.88 773 ASN A O 1
ATOM 6111 N N . ASN A 1 774 ? -5.246 -7.762 -9.504 1.00 89.56 774 ASN A N 1
ATOM 6112 C CA . ASN A 1 774 ? -5.020 -8.173 -8.125 1.00 89.56 774 ASN A CA 1
ATOM 6113 C C . ASN A 1 774 ? -6.374 -8.440 -7.450 1.00 89.56 774 ASN A C 1
ATOM 6115 O O . ASN A 1 774 ? -7.055 -7.509 -7.036 1.00 89.56 774 ASN A O 1
ATOM 6119 N N . ASP A 1 775 ? -6.778 -9.708 -7.341 1.00 86.69 775 ASP A N 1
ATOM 6120 C CA . ASP A 1 775 ? -8.030 -10.143 -6.689 1.00 86.69 775 ASP A CA 1
ATOM 6121 C C . ASP A 1 775 ? -9.348 -9.625 -7.303 1.00 86.69 775 ASP A C 1
ATOM 6123 O O . ASP A 1 775 ? -10.400 -9.725 -6.673 1.00 86.69 775 ASP A O 1
ATOM 6127 N N . GLY A 1 776 ? -9.332 -9.077 -8.519 1.00 89.56 776 GLY A N 1
ATOM 6128 C CA . GLY A 1 776 ? -10.540 -8.598 -9.183 1.00 89.56 776 GLY A CA 1
ATOM 6129 C C . GLY A 1 776 ? -11.137 -9.591 -10.188 1.00 89.56 776 GLY A C 1
ATOM 6130 O O . GLY A 1 776 ? -10.491 -10.549 -10.630 1.00 89.56 776 GLY A O 1
ATOM 6131 N N . SER A 1 777 ? -12.399 -9.350 -10.552 1.00 91.94 777 SER A N 1
ATOM 6132 C CA . SER A 1 777 ? -13.170 -10.189 -11.479 1.00 91.94 777 SER A CA 1
ATOM 6133 C C . SER A 1 777 ? -13.275 -9.546 -12.861 1.00 91.94 777 SER A C 1
ATOM 6135 O O . SER A 1 777 ? -13.767 -8.427 -12.989 1.00 91.94 777 SER A O 1
ATOM 6137 N N . ILE A 1 778 ? -12.842 -10.254 -13.903 1.00 95.81 778 ILE A N 1
ATOM 6138 C CA . ILE A 1 778 ? -12.946 -9.819 -15.300 1.00 95.81 778 ILE A CA 1
ATOM 6139 C C . ILE A 1 778 ? -13.842 -10.807 -16.041 1.00 95.81 778 ILE A C 1
ATOM 6141 O O . ILE A 1 778 ? -13.490 -11.979 -16.182 1.00 95.81 778 ILE A O 1
ATOM 6145 N N . VAL A 1 779 ? -15.019 -10.359 -16.474 1.00 95.69 779 VAL A N 1
ATOM 6146 C CA . VAL A 1 779 ? -16.089 -11.263 -16.929 1.00 95.69 779 VAL A CA 1
ATOM 6147 C C . VAL A 1 779 ? -16.701 -10.774 -18.235 1.00 95.69 779 VAL A C 1
ATOM 6149 O O . VAL A 1 779 ? -17.112 -9.622 -18.339 1.00 95.69 779 VAL A O 1
ATOM 6152 N N . GLY A 1 780 ? -16.789 -11.638 -19.248 1.00 97.25 780 GLY A N 1
ATOM 6153 C CA . GLY A 1 780 ? -17.473 -11.299 -20.503 1.00 97.25 780 GLY A CA 1
ATOM 6154 C C . GLY A 1 780 ? -16.768 -10.236 -21.357 1.00 97.25 780 GLY A C 1
ATOM 6155 O O . GLY A 1 780 ? -17.371 -9.682 -22.273 1.00 97.25 780 GLY A O 1
ATOM 6156 N N . CYS A 1 781 ? -15.508 -9.906 -21.061 1.00 98.75 781 CYS A N 1
ATOM 6157 C CA . CYS A 1 781 ? -14.775 -8.859 -21.769 1.00 98.75 781 CYS A CA 1
ATOM 6158 C C . CYS A 1 781 ? -14.230 -9.343 -23.119 1.00 98.75 781 CYS A C 1
ATOM 6160 O O . CYS A 1 781 ? -13.903 -10.520 -23.309 1.00 98.75 781 CYS A O 1
ATOM 6162 N N . LYS A 1 782 ? -14.090 -8.412 -24.064 1.00 98.81 782 LYS A N 1
ATOM 6163 C CA . LYS A 1 782 ? -13.628 -8.692 -25.420 1.00 98.81 782 LYS A CA 1
ATOM 6164 C C . LYS A 1 782 ? -12.528 -7.743 -25.872 1.00 98.81 782 LYS A C 1
ATOM 6166 O O . LYS A 1 782 ? -12.701 -6.530 -25.816 1.00 98.81 782 LYS A O 1
ATOM 6171 N N . PHE A 1 783 ? -11.447 -8.296 -26.413 1.00 98.81 783 PHE A N 1
ATOM 6172 C CA . PHE A 1 783 ? -10.395 -7.518 -27.068 1.00 98.81 783 PHE A CA 1
ATOM 6173 C C . PHE A 1 783 ? -10.249 -7.902 -28.544 1.00 98.81 783 PHE A C 1
ATOM 6175 O O . PHE A 1 783 ? -10.199 -9.088 -28.878 1.00 98.81 783 PHE A O 1
ATOM 6182 N N . GLU A 1 784 ? -10.155 -6.908 -29.430 1.00 98.81 784 GLU A N 1
ATOM 6183 C CA . GLU A 1 784 ? -9.851 -7.099 -30.852 1.00 98.81 784 GLU A CA 1
ATOM 6184 C C . GLU A 1 784 ? -8.735 -6.144 -31.307 1.00 98.81 784 GLU A C 1
ATOM 6186 O O . GLU A 1 784 ? -8.879 -4.929 -31.198 1.00 98.81 784 GLU A O 1
ATOM 6191 N N . GLY A 1 785 ? -7.634 -6.664 -31.858 1.00 98.38 785 GLY A N 1
ATOM 6192 C CA . GLY A 1 785 ? -6.558 -5.821 -32.399 1.00 98.38 785 GLY A CA 1
ATOM 6193 C C . GLY A 1 785 ? -5.144 -6.307 -32.096 1.00 98.38 785 GLY A C 1
ATOM 6194 O O . GLY A 1 785 ? -4.839 -7.476 -32.320 1.00 98.38 785 GLY A O 1
ATOM 6195 N N . ILE A 1 786 ? -4.254 -5.414 -31.657 1.00 98.75 786 ILE A N 1
ATOM 6196 C CA . ILE A 1 786 ? -2.827 -5.714 -31.449 1.00 98.75 786 ILE A CA 1
ATOM 6197 C C . ILE A 1 786 ? -2.424 -5.370 -30.016 1.00 98.75 786 ILE A C 1
ATOM 6199 O O . ILE A 1 786 ? -2.638 -4.248 -29.568 1.00 98.75 786 ILE A O 1
ATOM 6203 N N . VAL A 1 787 ? -1.792 -6.320 -29.329 1.00 98.31 787 VAL A N 1
ATOM 6204 C CA . VAL A 1 787 ? -1.117 -6.126 -28.037 1.00 98.31 787 VAL A CA 1
ATOM 6205 C C . VAL A 1 787 ? 0.340 -6.526 -28.219 1.00 98.31 787 VAL A C 1
ATOM 6207 O O . VAL A 1 787 ? 0.624 -7.669 -28.584 1.00 98.31 787 VAL A O 1
ATOM 6210 N N . LYS A 1 788 ? 1.271 -5.600 -27.978 1.00 97.38 788 LYS A N 1
ATOM 6211 C CA . LYS A 1 788 ? 2.705 -5.873 -28.133 1.00 97.38 788 LYS A CA 1
ATOM 6212 C C . LYS A 1 788 ? 3.548 -5.284 -27.005 1.00 97.38 788 LYS A C 1
ATOM 6214 O O . LYS A 1 788 ? 3.341 -4.134 -26.618 1.00 97.38 788 LYS A O 1
ATOM 6219 N N . THR A 1 789 ? 4.524 -6.059 -26.527 1.00 94.94 789 THR A N 1
ATOM 6220 C CA . THR A 1 789 ? 5.620 -5.567 -25.674 1.00 94.94 789 THR A CA 1
ATOM 6221 C C . THR A 1 789 ? 6.950 -5.501 -26.431 1.00 94.94 789 THR A C 1
ATOM 6223 O O . THR A 1 789 ? 7.089 -6.135 -27.479 1.00 94.94 789 THR A O 1
ATOM 6226 N N . MET A 1 790 ? 7.930 -4.752 -25.910 1.00 90.75 790 MET A N 1
ATOM 6227 C CA . MET A 1 790 ? 9.243 -4.565 -26.558 1.00 90.75 790 MET A CA 1
ATOM 6228 C C . MET A 1 790 ? 10.420 -5.201 -25.802 1.00 90.75 790 MET A C 1
ATOM 6230 O O . MET A 1 790 ? 11.449 -5.456 -26.415 1.00 90.75 790 MET A O 1
ATOM 6234 N N . MET A 1 791 ? 10.297 -5.473 -24.499 1.00 86.12 791 MET A N 1
ATOM 6235 C CA . MET A 1 791 ? 11.413 -5.999 -23.700 1.00 86.12 791 MET A CA 1
ATOM 6236 C C . MET A 1 791 ? 11.648 -7.496 -23.890 1.00 86.12 791 MET A C 1
ATOM 6238 O O . MET A 1 791 ? 10.726 -8.295 -23.725 1.00 86.12 791 MET A O 1
ATOM 6242 N N . GLU A 1 792 ? 12.904 -7.849 -24.180 1.00 73.94 792 GLU A N 1
ATOM 6243 C CA . GLU A 1 792 ? 13.370 -9.225 -24.410 1.00 73.94 792 GLU A CA 1
ATOM 6244 C C . GLU A 1 792 ? 13.737 -9.967 -23.120 1.00 73.94 792 GLU A C 1
ATOM 6246 O O . GLU A 1 792 ? 13.556 -11.180 -23.060 1.00 73.94 792 GLU A O 1
ATOM 6251 N N . PHE A 1 793 ? 14.174 -9.267 -22.060 1.00 63.22 793 PHE A N 1
ATOM 6252 C CA . PHE A 1 793 ? 14.567 -9.886 -20.787 1.00 63.22 793 PHE A CA 1
ATOM 6253 C C . PHE A 1 793 ? 14.439 -8.920 -19.597 1.00 63.22 793 PHE A C 1
ATOM 6255 O O . PHE A 1 793 ? 15.020 -7.840 -19.617 1.00 63.22 793 PHE A O 1
ATOM 6262 N N . GLY A 1 794 ? 13.748 -9.332 -18.528 1.00 54.75 794 GLY A N 1
ATOM 6263 C CA . GLY A 1 794 ? 13.745 -8.627 -17.240 1.00 54.75 794 GLY A CA 1
ATOM 6264 C C . GLY A 1 794 ? 13.615 -9.590 -16.056 1.00 54.75 794 GLY A C 1
ATOM 6265 O O . GLY A 1 794 ? 12.977 -10.636 -16.177 1.00 54.75 794 GLY A O 1
ATOM 6266 N N . GLU A 1 795 ? 14.199 -9.240 -14.903 1.00 48.69 795 GLU A N 1
ATOM 6267 C CA . GLU A 1 795 ? 14.157 -10.031 -13.653 1.00 48.69 795 GLU A CA 1
ATOM 6268 C C . GLU A 1 795 ? 12.727 -10.258 -13.108 1.00 48.69 795 GLU A C 1
ATOM 6270 O O . GLU A 1 795 ? 12.518 -11.137 -12.272 1.00 48.69 795 GLU A O 1
ATOM 6275 N N . PHE A 1 796 ? 11.728 -9.521 -13.618 1.00 53.75 796 PHE A N 1
ATOM 6276 C CA . PHE A 1 796 ? 10.351 -9.487 -13.104 1.00 53.75 796 PHE A CA 1
ATOM 6277 C C . PHE A 1 796 ? 9.255 -9.999 -14.071 1.00 53.75 796 PHE A C 1
ATOM 6279 O O . PHE A 1 796 ? 8.079 -9.982 -13.704 1.00 53.75 796 PHE A O 1
ATOM 6286 N N . GLY A 1 797 ? 9.616 -10.513 -15.257 1.00 65.94 797 GLY A N 1
ATOM 6287 C CA . GLY A 1 797 ? 8.684 -11.117 -16.226 1.00 65.94 797 GLY A CA 1
ATOM 6288 C C . GLY A 1 797 ? 7.869 -10.093 -17.028 1.00 65.94 797 GLY A C 1
ATOM 6289 O O . GLY A 1 797 ? 6.825 -9.614 -16.576 1.00 65.94 797 GLY A O 1
ATOM 6290 N N . ALA A 1 798 ? 8.324 -9.778 -18.243 1.00 83.12 798 ALA A N 1
ATOM 6291 C CA . ALA A 1 798 ? 7.563 -8.961 -19.190 1.00 83.12 798 ALA A CA 1
ATOM 6292 C C . ALA A 1 798 ? 6.448 -9.813 -19.818 1.00 83.12 798 ALA A C 1
ATOM 6294 O O . ALA A 1 798 ? 6.636 -11.005 -20.062 1.00 83.12 798 ALA A O 1
ATOM 6295 N N . GLY A 1 799 ? 5.270 -9.228 -20.057 1.00 90.38 799 GLY A N 1
ATOM 6296 C CA . GLY A 1 799 ? 4.079 -10.012 -20.395 1.00 90.38 799 GLY A CA 1
ATOM 6297 C C . GLY A 1 799 ? 3.065 -9.289 -21.273 1.00 90.38 799 GLY A C 1
ATOM 6298 O O . GLY A 1 799 ? 2.586 -8.212 -20.918 1.00 90.38 799 GLY A O 1
ATOM 6299 N N . ALA A 1 800 ? 2.690 -9.918 -22.386 1.00 95.44 800 ALA A N 1
ATOM 6300 C CA . ALA A 1 800 ? 1.580 -9.508 -23.241 1.00 95.44 800 ALA A CA 1
ATOM 6301 C C . ALA A 1 800 ? 0.382 -10.446 -23.052 1.00 95.44 800 ALA A C 1
ATOM 6303 O O . ALA A 1 800 ? 0.531 -11.664 -23.160 1.00 95.44 800 ALA A O 1
ATOM 6304 N N . GLY A 1 801 ? -0.803 -9.890 -22.803 1.00 96.56 801 GLY A N 1
ATOM 6305 C CA . GLY A 1 801 ? -2.037 -10.652 -22.637 1.00 96.56 801 GLY A CA 1
ATOM 6306 C C . GLY A 1 801 ? -3.213 -10.053 -23.394 1.00 96.56 801 GLY A C 1
ATOM 6307 O O . GLY A 1 801 ? -3.473 -8.856 -23.298 1.00 96.56 801 GLY A O 1
ATOM 6308 N N . GLY A 1 802 ? -3.966 -10.884 -24.115 1.00 97.06 802 GLY A N 1
ATOM 6309 C CA . GLY A 1 802 ? -5.136 -10.416 -24.865 1.00 97.06 802 GLY A CA 1
ATOM 6310 C C . GLY A 1 802 ? -6.239 -9.800 -23.996 1.00 97.06 802 GLY A C 1
ATOM 6311 O O . GLY A 1 802 ? -6.928 -8.898 -24.452 1.00 97.06 802 GLY A O 1
ATOM 6312 N N . ILE A 1 803 ? -6.384 -10.228 -22.737 1.00 97.88 803 ILE A N 1
ATOM 6313 C CA . ILE A 1 803 ? -7.261 -9.588 -21.741 1.00 97.88 803 ILE A CA 1
ATOM 6314 C C . ILE A 1 803 ? -6.423 -8.960 -20.628 1.00 97.88 803 ILE A C 1
ATOM 6316 O O . ILE A 1 803 ? -6.569 -7.766 -20.368 1.00 97.88 803 ILE A O 1
ATOM 6320 N N . VAL A 1 804 ? -5.542 -9.749 -19.997 1.00 95.88 804 VAL A N 1
ATOM 6321 C CA . VAL A 1 804 ? -4.764 -9.331 -18.819 1.00 95.88 804 VAL A CA 1
ATOM 6322 C C . VAL A 1 804 ? -3.272 -9.534 -19.044 1.00 95.88 804 VAL A C 1
ATOM 6324 O O . VAL A 1 804 ? -2.854 -10.647 -19.347 1.00 95.88 804 VAL A O 1
ATOM 6327 N N . ALA A 1 805 ? -2.437 -8.516 -18.838 1.00 94.81 805 ALA A N 1
ATOM 6328 C CA . ALA A 1 805 ? -0.985 -8.700 -18.941 1.00 94.81 805 ALA A CA 1
ATOM 6329 C C . ALA A 1 805 ? -0.435 -9.573 -17.799 1.00 94.81 805 ALA A C 1
ATOM 6331 O O . ALA A 1 805 ? 0.334 -10.505 -18.028 1.00 94.81 805 ALA A O 1
ATOM 6332 N N . HIS A 1 806 ? -0.854 -9.281 -16.568 1.00 91.19 806 HIS A N 1
ATOM 6333 C CA . HIS A 1 806 ? -0.415 -9.946 -15.350 1.00 91.19 806 HIS A CA 1
ATOM 6334 C C . HIS A 1 806 ? -1.578 -10.131 -14.370 1.00 91.19 806 HIS A C 1
ATOM 6336 O O . HIS A 1 806 ? -2.234 -9.165 -13.981 1.00 91.19 806 HIS A O 1
ATOM 6342 N N . SER A 1 807 ? -1.803 -11.362 -13.920 1.00 85.19 807 SER A N 1
ATOM 6343 C CA . SER A 1 807 ? -2.845 -11.698 -12.947 1.00 85.19 807 SER A CA 1
ATOM 6344 C C . SER A 1 807 ? -2.244 -12.551 -11.834 1.00 85.19 807 SER A C 1
ATOM 6346 O O . SER A 1 807 ? -1.763 -13.647 -12.118 1.00 85.19 807 SER A O 1
ATOM 6348 N N . GLY A 1 808 ? -2.283 -12.082 -10.583 1.00 71.38 808 GLY A N 1
ATOM 6349 C CA . GLY A 1 808 ? -1.932 -12.920 -9.428 1.00 71.38 808 GLY A CA 1
ATOM 6350 C C . GLY A 1 808 ? -1.582 -12.159 -8.153 1.00 71.38 808 GLY A C 1
ATOM 6351 O O . GLY A 1 808 ? -0.748 -11.259 -8.185 1.00 71.38 808 GLY A O 1
ATOM 6352 N N . THR A 1 809 ? -2.158 -12.583 -7.026 1.00 69.88 809 THR A N 1
ATOM 6353 C CA . THR A 1 809 ? -1.775 -12.211 -5.648 1.00 69.88 809 THR A CA 1
ATOM 6354 C C . THR A 1 809 ? -1.887 -13.442 -4.748 1.00 69.88 809 THR A C 1
ATOM 6356 O O . THR A 1 809 ? -2.482 -14.449 -5.133 1.00 69.88 809 THR A O 1
ATOM 6359 N N . TRP A 1 810 ? -1.340 -13.373 -3.532 1.00 61.03 810 TRP A N 1
ATOM 6360 C CA . TRP A 1 810 ? -1.391 -14.495 -2.591 1.00 61.03 810 TRP A CA 1
ATOM 6361 C C . TRP A 1 810 ? -2.809 -14.899 -2.179 1.00 61.03 810 TRP A C 1
ATOM 6363 O O . TRP A 1 810 ? -3.006 -16.060 -1.864 1.00 61.03 810 TRP A O 1
ATOM 6373 N N . TYR A 1 811 ? -3.795 -13.997 -2.188 1.00 63.28 811 TYR A N 1
ATOM 6374 C CA . TYR A 1 811 ? -5.129 -14.266 -1.630 1.00 63.28 811 TYR A CA 1
ATOM 6375 C C . TYR A 1 811 ? -6.065 -15.048 -2.566 1.00 63.28 811 TYR A C 1
ATOM 6377 O O . TYR A 1 811 ? -7.043 -15.618 -2.089 1.00 63.28 811 TYR A O 1
ATOM 6385 N N . ASN A 1 812 ? -5.756 -15.108 -3.866 1.00 62.09 812 ASN A N 1
ATOM 6386 C CA . ASN A 1 812 ? -6.461 -15.899 -4.880 1.00 62.09 812 ASN A CA 1
ATOM 6387 C C . ASN A 1 812 ? -8.002 -15.721 -4.892 1.00 62.09 812 ASN A C 1
ATOM 6389 O O . ASN A 1 812 ? -8.745 -16.703 -4.849 1.00 62.09 812 ASN A O 1
ATOM 6393 N N . ARG A 1 813 ? -8.503 -14.473 -4.928 1.00 71.06 813 ARG A N 1
ATOM 6394 C CA . ARG A 1 813 ? -9.960 -14.182 -4.930 1.00 71.06 813 ARG A CA 1
ATOM 6395 C C . ARG A 1 813 ? -10.550 -13.722 -6.273 1.00 71.06 813 ARG A C 1
ATOM 6397 O O . ARG A 1 813 ? -11.762 -13.564 -6.370 1.00 71.06 813 ARG A O 1
ATOM 6404 N N . GLY A 1 814 ? -9.721 -13.492 -7.290 1.00 77.81 814 GLY A N 1
ATOM 6405 C CA . GLY A 1 814 ? -10.135 -13.020 -8.618 1.00 77.81 814 GLY A CA 1
ATOM 6406 C C . GLY A 1 814 ? -10.552 -14.130 -9.597 1.00 77.81 814 GLY A C 1
ATOM 6407 O O . GLY A 1 814 ? -10.322 -15.315 -9.366 1.00 77.81 814 GLY A O 1
ATOM 6408 N N . ILE A 1 815 ? -11.141 -13.739 -10.732 1.00 87.50 815 ILE A N 1
ATOM 6409 C CA . ILE A 1 815 ? -11.532 -14.644 -11.830 1.00 87.50 815 ILE A CA 1
ATOM 6410 C C . ILE A 1 815 ? -11.401 -13.937 -13.184 1.00 87.50 815 ILE A C 1
ATOM 6412 O O . ILE A 1 815 ? -11.675 -12.743 -13.286 1.00 87.50 815 ILE A O 1
ATOM 6416 N N . VAL A 1 816 ? -11.014 -14.666 -14.236 1.00 92.31 816 VAL A N 1
ATOM 6417 C CA . VAL A 1 816 ? -11.079 -14.178 -15.628 1.00 92.31 816 VAL A CA 1
ATOM 6418 C C . VAL A 1 816 ? -11.941 -15.137 -16.437 1.00 92.31 816 VAL A C 1
ATOM 6420 O O . VAL A 1 816 ? -11.478 -16.207 -16.811 1.00 92.31 816 VAL A O 1
ATOM 6423 N N . SER A 1 817 ? -13.196 -14.791 -16.700 1.00 93.62 817 SER A N 1
ATOM 6424 C CA . SER A 1 817 ? -14.183 -15.736 -17.240 1.00 93.62 817 SER A CA 1
ATOM 6425 C C . SER A 1 817 ? -14.937 -15.198 -18.445 1.00 93.62 817 SER A C 1
ATOM 6427 O O . SER A 1 817 ? -15.096 -13.989 -18.607 1.00 93.62 817 SER A O 1
ATOM 6429 N N . ASP A 1 818 ? -15.367 -16.113 -19.315 1.00 96.25 818 ASP A N 1
ATOM 6430 C CA . ASP A 1 818 ? -16.244 -15.824 -20.458 1.00 96.25 818 ASP A CA 1
ATOM 6431 C C . ASP A 1 818 ? -15.701 -14.729 -21.403 1.00 96.25 818 ASP A C 1
ATOM 6433 O O . ASP A 1 818 ? -16.450 -14.057 -22.109 1.00 96.25 818 ASP A O 1
ATOM 6437 N N . CYS A 1 819 ? -14.381 -14.524 -21.421 1.00 97.88 819 CYS A N 1
ATOM 6438 C CA . CYS A 1 819 ? -13.739 -13.487 -22.224 1.00 97.88 819 CYS A CA 1
ATOM 6439 C C . CYS A 1 819 ? -13.376 -13.988 -23.631 1.00 97.88 819 CYS A C 1
ATOM 6441 O O . CYS A 1 819 ? -13.068 -15.166 -23.838 1.00 97.88 819 CYS A O 1
ATOM 6443 N N . SER A 1 820 ? -13.339 -13.083 -24.611 1.00 98.00 820 SER A N 1
ATOM 6444 C CA . SER A 1 820 ? -12.962 -13.415 -25.993 1.00 98.00 820 SER A CA 1
ATOM 6445 C C . SER A 1 820 ? -11.888 -12.487 -26.553 1.00 98.00 820 SER A C 1
ATOM 6447 O O . SER A 1 820 ? -11.937 -11.273 -26.381 1.00 98.00 820 SER A O 1
ATOM 6449 N N . VAL A 1 821 ? -10.907 -13.056 -27.248 1.00 98.44 821 VAL A N 1
ATOM 6450 C CA . VAL A 1 821 ? -9.797 -12.303 -27.839 1.00 98.44 821 VAL A CA 1
ATOM 6451 C C . VAL A 1 821 ? -9.678 -12.629 -29.320 1.00 98.44 821 VAL A C 1
ATOM 6453 O O . VAL A 1 821 ? -9.544 -13.797 -29.687 1.00 98.44 821 VAL A O 1
ATOM 6456 N N . ILE A 1 822 ? -9.684 -11.594 -30.164 1.00 97.81 822 ILE A N 1
ATOM 6457 C CA . ILE A 1 822 ? -9.384 -11.692 -31.597 1.00 97.81 822 ILE A CA 1
ATOM 6458 C C . ILE A 1 822 ? -8.216 -10.766 -31.932 1.00 97.81 822 ILE A C 1
ATOM 6460 O O . ILE A 1 822 ? -8.421 -9.620 -32.331 1.00 97.81 822 ILE A O 1
ATOM 6464 N N . ALA A 1 823 ? -6.984 -11.225 -31.712 1.00 96.69 823 ALA A N 1
ATOM 6465 C CA . ALA A 1 823 ? -5.839 -10.322 -31.697 1.00 96.69 823 ALA A CA 1
ATOM 6466 C C . ALA A 1 823 ? -4.517 -10.937 -32.157 1.00 96.69 823 ALA A C 1
ATOM 6468 O O . ALA A 1 823 ? -4.322 -12.152 -32.134 1.00 96.69 823 ALA A O 1
ATOM 6469 N N . THR A 1 824 ? -3.587 -10.057 -32.514 1.00 98.31 824 THR A N 1
ATOM 6470 C CA . THR A 1 824 ? -2.156 -10.347 -32.559 1.00 98.31 824 THR A CA 1
ATOM 6471 C C . THR A 1 824 ? -1.548 -9.991 -31.205 1.00 98.31 824 THR A C 1
ATOM 6473 O O . THR A 1 824 ? -1.563 -8.825 -30.814 1.00 98.31 824 THR A O 1
ATOM 6476 N N . VAL A 1 825 ? -1.029 -10.988 -30.489 1.00 98.06 825 VAL A N 1
ATOM 6477 C CA . VAL A 1 825 ? -0.381 -10.817 -29.181 1.00 98.06 825 VAL A CA 1
ATOM 6478 C C . VAL A 1 825 ? 1.096 -11.175 -29.313 1.00 98.06 825 VAL A C 1
ATOM 6480 O O . VAL A 1 825 ? 1.427 -12.313 -29.644 1.00 98.06 825 VAL A O 1
ATOM 6483 N N . VAL A 1 826 ? 1.976 -10.203 -29.075 1.00 97.00 826 VAL A N 1
ATOM 6484 C CA . VAL A 1 826 ? 3.425 -10.342 -29.284 1.00 97.00 826 VAL A CA 1
ATOM 6485 C C . VAL A 1 826 ? 4.184 -9.911 -28.034 1.00 97.00 826 VAL A C 1
ATOM 6487 O O . VAL A 1 826 ? 3.991 -8.804 -27.534 1.00 97.00 826 VAL A O 1
ATOM 6490 N N . SER A 1 827 ? 5.083 -10.756 -27.544 1.00 94.44 827 SER A N 1
ATOM 6491 C CA . SER A 1 827 ? 6.014 -10.395 -26.478 1.00 94.44 827 SER A CA 1
ATOM 6492 C C . SER A 1 827 ? 7.347 -11.101 -26.670 1.00 94.44 827 SER A C 1
ATOM 6494 O O . SER A 1 827 ? 7.371 -12.327 -26.768 1.00 94.44 827 SER A O 1
ATOM 6496 N N . PRO A 1 828 ? 8.471 -10.374 -26.660 1.00 91.81 828 PRO A N 1
ATOM 6497 C CA . PRO A 1 828 ? 9.771 -11.026 -26.688 1.00 91.81 828 PRO A CA 1
ATOM 6498 C C . PRO A 1 828 ? 10.062 -11.915 -25.457 1.00 91.81 828 PRO A C 1
ATOM 6500 O O . PRO A 1 828 ? 10.861 -12.837 -25.568 1.00 91.81 828 PRO A O 1
ATOM 6503 N N . ASP A 1 829 ? 9.373 -11.724 -24.322 1.00 90.31 829 ASP A N 1
ATOM 6504 C CA . ASP A 1 829 ? 9.474 -12.602 -23.141 1.00 90.31 829 ASP A CA 1
ATOM 6505 C C . ASP A 1 829 ? 8.268 -13.557 -23.042 1.00 90.31 829 ASP A C 1
ATOM 6507 O O . ASP A 1 829 ? 8.370 -14.729 -23.415 1.00 90.31 829 ASP A O 1
ATOM 6511 N N . THR A 1 830 ? 7.101 -13.072 -22.595 1.00 92.00 830 THR A N 1
ATOM 6512 C CA . THR A 1 830 ? 5.917 -13.911 -22.329 1.00 92.00 830 THR A CA 1
ATOM 6513 C C . THR A 1 830 ? 4.670 -13.426 -23.068 1.00 92.00 830 THR A C 1
ATOM 6515 O O . THR A 1 830 ? 4.165 -12.338 -22.796 1.00 92.00 830 THR A O 1
ATOM 6518 N N . ALA A 1 831 ? 4.094 -14.259 -23.939 1.00 94.62 831 ALA A N 1
ATOM 6519 C CA . ALA A 1 831 ? 2.860 -13.941 -24.664 1.00 94.62 831 ALA A CA 1
ATOM 6520 C C . ALA A 1 831 ? 1.724 -14.924 -24.342 1.00 94.62 831 ALA A C 1
ATOM 6522 O O . ALA A 1 831 ? 1.817 -16.124 -24.598 1.00 94.62 831 ALA A O 1
ATOM 6523 N N . GLY A 1 832 ? 0.610 -14.416 -23.820 1.00 95.12 832 GLY A N 1
ATOM 6524 C CA . GLY A 1 832 ? -0.580 -15.204 -23.521 1.00 95.12 832 GLY A CA 1
ATOM 6525 C C . GLY A 1 832 ? -1.808 -14.739 -24.292 1.00 95.12 832 GLY A C 1
ATOM 6526 O O . GLY A 1 832 ? -2.138 -13.555 -24.296 1.00 95.12 832 GLY A O 1
ATOM 6527 N N . GLY A 1 833 ? -2.537 -15.667 -24.911 1.00 95.31 833 GLY A N 1
ATOM 6528 C CA . GLY A 1 833 ? -3.737 -15.318 -25.676 1.00 95.31 833 GLY A CA 1
ATOM 6529 C C . GLY A 1 833 ? -4.840 -14.681 -24.818 1.00 95.31 833 GLY A C 1
ATOM 6530 O O . GLY A 1 833 ? -5.482 -13.740 -25.276 1.00 95.31 833 GLY A O 1
ATOM 6531 N N . ILE A 1 834 ? -5.013 -15.113 -23.559 1.00 95.81 834 ILE A N 1
ATOM 6532 C CA . ILE A 1 834 ? -5.908 -14.465 -22.576 1.00 95.81 834 ILE A CA 1
ATOM 6533 C C . ILE A 1 834 ? -5.104 -13.706 -21.515 1.00 95.81 834 ILE A C 1
ATOM 6535 O O . ILE A 1 834 ? -5.290 -12.498 -21.360 1.00 95.81 834 ILE A O 1
ATOM 6539 N N . ILE A 1 835 ? -4.213 -14.399 -20.796 1.00 94.19 835 ILE A N 1
ATOM 6540 C CA . ILE A 1 835 ? -3.399 -13.817 -19.717 1.00 94.19 835 ILE A CA 1
ATOM 6541 C C . ILE A 1 835 ? -1.912 -13.938 -20.051 1.00 94.19 835 ILE A C 1
ATOM 6543 O O . ILE A 1 835 ? -1.442 -15.043 -20.274 1.00 94.19 835 ILE A O 1
ATOM 6547 N N . GLY A 1 836 ? -1.136 -12.856 -20.030 1.00 93.19 836 GLY A N 1
ATOM 6548 C CA . GLY A 1 836 ? 0.314 -12.939 -20.251 1.00 93.19 836 GLY A CA 1
ATOM 6549 C C . GLY A 1 836 ? 1.003 -13.784 -19.176 1.00 93.19 836 GLY A C 1
ATOM 6550 O O . GLY A 1 836 ? 1.457 -14.901 -19.431 1.00 93.19 836 GLY A O 1
ATOM 6551 N N . ILE A 1 837 ? 1.018 -13.266 -17.951 1.00 90.25 837 ILE A N 1
ATOM 6552 C CA . ILE A 1 837 ? 1.626 -13.898 -16.779 1.00 90.25 837 ILE A CA 1
ATOM 6553 C C . ILE A 1 837 ? 0.552 -14.205 -15.744 1.00 90.25 837 ILE A C 1
ATOM 6555 O O . ILE A 1 837 ? -0.195 -13.322 -15.321 1.00 90.25 837 ILE A O 1
ATOM 6559 N N . HIS A 1 838 ? 0.506 -15.460 -15.315 1.00 85.00 838 HIS A N 1
ATOM 6560 C CA . HIS A 1 838 ? -0.459 -15.958 -14.352 1.00 85.00 838 HIS A CA 1
ATOM 6561 C C . HIS A 1 838 ? 0.249 -16.484 -13.099 1.00 85.00 838 HIS A C 1
ATOM 6563 O O . HIS A 1 838 ? 1.052 -17.412 -13.159 1.00 85.00 838 HIS A O 1
ATOM 6569 N N . ILE A 1 839 ? -0.037 -15.902 -11.941 1.00 79.56 839 ILE A N 1
ATOM 6570 C CA . ILE A 1 839 ? 0.524 -16.337 -10.662 1.00 79.56 839 ILE A CA 1
ATOM 6571 C C . ILE A 1 839 ? -0.645 -16.756 -9.762 1.00 79.56 839 ILE A C 1
ATOM 6573 O O . ILE A 1 839 ? -1.629 -16.031 -9.663 1.00 79.56 839 ILE A O 1
ATOM 6577 N N . TYR A 1 840 ? -0.542 -17.921 -9.114 1.00 68.44 840 TYR A N 1
ATOM 6578 C CA . TYR A 1 840 ? -1.496 -18.398 -8.094 1.00 68.44 840 TYR A CA 1
ATOM 6579 C C . TYR A 1 840 ? -2.927 -18.786 -8.551 1.00 68.44 840 TYR A C 1
ATOM 6581 O O . TYR A 1 840 ? -3.889 -18.479 -7.867 1.00 68.44 840 TYR A O 1
ATOM 6589 N N . ASN A 1 841 ? -3.079 -19.590 -9.614 1.00 65.12 841 ASN A N 1
ATOM 6590 C CA . ASN A 1 841 ? -4.288 -20.406 -9.890 1.00 65.12 841 ASN A CA 1
ATOM 6591 C C . ASN A 1 841 ? -5.667 -19.697 -9.863 1.00 65.12 841 ASN A C 1
ATOM 6593 O O . ASN A 1 841 ? -6.632 -20.273 -9.352 1.00 65.12 841 ASN A O 1
ATOM 6597 N N . PHE A 1 842 ? -5.821 -18.530 -10.500 1.00 69.31 842 PHE A N 1
ATOM 6598 C CA . PHE A 1 842 ? -7.171 -18.025 -10.766 1.00 69.31 842 PHE A CA 1
ATOM 6599 C C . PHE A 1 842 ? -7.930 -18.954 -11.727 1.00 69.31 842 PHE A C 1
ATOM 6601 O O . PHE A 1 842 ? -7.351 -19.468 -12.697 1.00 69.31 842 PHE A O 1
ATOM 6608 N N . PRO A 1 843 ? -9.241 -19.163 -11.518 1.00 76.00 843 PRO A N 1
ATOM 6609 C CA . PRO A 1 843 ? -10.075 -19.819 -12.507 1.00 76.00 843 PRO A CA 1
ATOM 6610 C C . PRO A 1 843 ? -10.135 -18.980 -13.787 1.00 76.00 843 PRO A C 1
ATOM 6612 O O . PRO A 1 843 ? -10.366 -17.771 -13.754 1.00 76.00 843 PRO A O 1
ATOM 6615 N N . ILE A 1 844 ? -9.963 -19.646 -14.931 1.00 85.50 844 ILE A N 1
ATOM 6616 C CA . ILE A 1 844 ? -10.139 -19.029 -16.251 1.00 85.50 844 ILE A CA 1
ATOM 6617 C C . ILE A 1 844 ? -11.144 -19.848 -17.079 1.00 85.50 844 ILE A C 1
ATOM 6619 O O . ILE A 1 844 ? -10.743 -20.547 -18.024 1.00 85.50 844 ILE A O 1
ATOM 6623 N N . PRO A 1 845 ? -12.421 -19.923 -16.671 1.00 88.81 845 PRO A N 1
ATOM 6624 C CA . PRO A 1 845 ? -13.421 -20.703 -17.386 1.00 88.81 845 PRO A CA 1
ATOM 6625 C C . PRO A 1 845 ? -13.881 -19.975 -18.654 1.00 88.81 845 PRO A C 1
ATOM 6627 O O . PRO A 1 845 ? -13.948 -18.751 -18.698 1.00 88.81 845 PRO A O 1
ATOM 6630 N N . ASN A 1 846 ? -14.211 -20.748 -19.690 1.00 91.62 846 ASN A N 1
ATOM 6631 C CA . ASN A 1 846 ? -14.922 -20.277 -20.887 1.00 91.62 846 ASN A CA 1
ATOM 6632 C C . ASN A 1 846 ? -14.271 -19.125 -21.682 1.00 91.62 846 ASN A C 1
ATOM 6634 O O . ASN A 1 846 ? -14.938 -18.485 -22.490 1.00 91.62 846 ASN A O 1
ATOM 6638 N N . CYS A 1 847 ? -12.974 -18.872 -21.508 1.00 94.06 847 CYS A N 1
ATOM 6639 C CA . CYS A 1 847 ? -12.258 -17.874 -22.303 1.00 94.06 847 CYS A CA 1
ATOM 6640 C C . CYS A 1 847 ? -11.768 -18.455 -23.638 1.00 94.06 847 CYS A C 1
ATOM 6642 O O . CYS A 1 847 ? -11.312 -19.601 -23.687 1.00 94.06 847 CYS A O 1
ATOM 6644 N N . CYS A 1 848 ? -11.804 -17.657 -24.709 1.00 95.00 848 CYS A N 1
ATOM 6645 C CA . CYS A 1 848 ? -11.358 -18.072 -26.043 1.00 95.00 848 CYS A CA 1
ATOM 6646 C C . CYS A 1 848 ? -10.414 -17.059 -26.704 1.00 95.00 848 CYS A C 1
ATOM 6648 O O . CYS A 1 848 ? -10.616 -15.848 -26.628 1.00 95.00 848 CYS A O 1
ATOM 6650 N N . PHE A 1 849 ? -9.386 -17.573 -27.380 1.00 97.00 849 PHE A N 1
ATOM 6651 C CA . PHE A 1 849 ? -8.419 -16.792 -28.147 1.00 97.00 849 PHE A CA 1
ATOM 6652 C C . PHE A 1 849 ? -8.458 -17.213 -29.620 1.00 97.00 849 PHE A C 1
ATOM 6654 O O . PHE A 1 849 ? -8.528 -18.402 -29.932 1.00 97.00 849 PHE A O 1
ATOM 6661 N N . LYS A 1 850 ? -8.406 -16.237 -30.530 1.00 95.44 850 LYS A N 1
ATOM 6662 C CA . LYS A 1 850 ? -8.307 -16.449 -31.975 1.00 95.44 850 LYS A CA 1
ATOM 6663 C C . LYS A 1 850 ? -7.412 -15.387 -32.611 1.00 95.44 850 LYS A C 1
ATOM 6665 O O . LYS A 1 850 ? -7.816 -14.242 -32.754 1.00 95.44 850 LYS A O 1
ATOM 6670 N N . GLY A 1 851 ? -6.238 -15.765 -33.095 1.00 94.25 851 GLY A N 1
ATOM 6671 C CA . GLY A 1 851 ? -5.353 -14.837 -33.796 1.00 94.25 851 GLY A CA 1
ATOM 6672 C C . GLY A 1 851 ? -3.917 -15.333 -33.820 1.00 94.25 851 GLY A C 1
ATOM 6673 O O . GLY A 1 851 ? -3.691 -16.540 -33.749 1.00 94.25 851 GLY A O 1
ATOM 6674 N N . SER A 1 852 ? -2.957 -14.419 -33.947 1.00 95.56 852 SER A N 1
ATOM 6675 C CA . SER A 1 852 ? -1.533 -14.759 -33.924 1.00 95.56 852 SER A CA 1
ATOM 6676 C C . SER A 1 852 ? -0.948 -14.519 -32.536 1.00 95.56 852 SER A C 1
ATOM 6678 O O . SER A 1 852 ? -1.198 -13.482 -31.924 1.00 95.56 852 SER A O 1
ATOM 6680 N N . LEU A 1 853 ? -0.146 -15.463 -32.060 1.00 95.81 853 LEU A N 1
ATOM 6681 C CA . LEU A 1 853 ? 0.530 -15.396 -30.771 1.00 95.81 853 LEU A CA 1
ATOM 6682 C C . LEU A 1 853 ? 2.024 -15.631 -30.992 1.00 95.81 853 LEU A C 1
ATOM 6684 O O . LEU A 1 853 ? 2.389 -16.632 -31.605 1.00 95.81 853 LEU A O 1
ATOM 6688 N N . GLU A 1 854 ? 2.862 -14.720 -30.508 1.00 95.19 854 GLU A N 1
ATOM 6689 C CA . GLU A 1 854 ? 4.320 -14.805 -30.629 1.00 95.19 854 GLU A CA 1
ATOM 6690 C C . GLU A 1 854 ? 4.964 -14.458 -29.283 1.00 95.19 854 GLU A C 1
ATOM 6692 O O . GLU A 1 854 ? 4.971 -13.297 -28.873 1.00 95.19 854 GLU A O 1
ATOM 6697 N N . GLY A 1 855 ? 5.460 -15.478 -28.575 1.00 89.56 855 GLY A N 1
ATOM 6698 C CA . GLY A 1 855 ? 6.206 -15.325 -27.324 1.00 89.56 855 GLY A CA 1
ATOM 6699 C C . GLY A 1 855 ? 7.636 -15.836 -27.470 1.00 89.56 855 GLY A C 1
ATOM 6700 O O . GLY A 1 855 ? 7.828 -16.949 -27.958 1.00 89.56 855 GLY A O 1
ATOM 6701 N N . GLY A 1 856 ? 8.636 -15.058 -27.050 1.00 87.19 856 GLY A N 1
ATOM 6702 C CA . GLY A 1 856 ? 10.040 -15.465 -27.192 1.00 87.19 856 GLY A CA 1
ATOM 6703 C C . GLY A 1 856 ? 10.471 -16.542 -26.194 1.00 87.19 856 GLY A C 1
ATOM 6704 O O . GLY A 1 856 ? 11.035 -17.561 -26.597 1.00 87.19 856 GLY A O 1
ATOM 6705 N N . ARG A 1 857 ? 10.178 -16.366 -24.897 1.00 87.19 857 ARG A N 1
ATOM 6706 C CA . ARG A 1 857 ? 10.485 -17.359 -23.851 1.00 87.19 857 ARG A CA 1
ATOM 6707 C C . ARG A 1 857 ? 9.295 -18.259 -23.533 1.00 87.19 857 ARG A C 1
ATOM 6709 O O . ARG A 1 857 ? 9.459 -19.475 -23.440 1.00 87.19 857 ARG A O 1
ATOM 6716 N N . TYR A 1 858 ? 8.112 -17.677 -23.356 1.00 89.62 858 TYR A N 1
ATOM 6717 C CA . TYR A 1 858 ? 6.904 -18.412 -22.991 1.00 89.62 858 TYR A CA 1
ATOM 6718 C C . TYR A 1 858 ? 5.717 -17.994 -23.858 1.00 89.62 858 TYR A C 1
ATOM 6720 O O . TYR A 1 858 ? 5.490 -16.806 -24.088 1.00 89.62 858 TYR A O 1
ATOM 6728 N N . GLN A 1 859 ? 4.927 -18.972 -24.307 1.00 92.94 859 GLN A N 1
ATOM 6729 C CA . GLN A 1 859 ? 3.700 -18.706 -25.049 1.00 92.94 859 GLN A CA 1
ATOM 6730 C C . GLN A 1 859 ? 2.599 -19.732 -24.788 1.00 92.94 859 GLN A C 1
ATOM 6732 O O . GLN A 1 859 ? 2.866 -20.929 -24.663 1.00 92.94 859 GLN A O 1
ATOM 6737 N N . GLY A 1 860 ? 1.350 -19.270 -24.795 1.00 92.12 860 GLY A N 1
ATOM 6738 C CA . GLY A 1 860 ? 0.183 -20.145 -24.758 1.00 92.12 860 GLY A CA 1
ATOM 6739 C C . GLY A 1 860 ? -1.136 -19.410 -24.986 1.00 92.12 860 GLY A C 1
ATOM 6740 O O . GLY A 1 860 ? -1.317 -18.266 -24.582 1.00 92.12 860 GLY A O 1
ATOM 6741 N N . GLU A 1 861 ? -2.094 -20.076 -25.634 1.00 90.56 861 GLU A N 1
ATOM 6742 C CA . GLU A 1 861 ? -3.381 -19.464 -26.009 1.00 90.56 861 GLU A CA 1
ATOM 6743 C C . GLU A 1 861 ? -4.213 -19.024 -24.798 1.00 90.56 861 GLU A C 1
ATOM 6745 O O . GLU A 1 861 ? -4.971 -18.062 -24.874 1.00 90.56 861 GLU A O 1
ATOM 6750 N N . LYS A 1 862 ? -4.061 -19.709 -23.661 1.00 88.50 862 LYS A N 1
ATOM 6751 C CA . LYS A 1 862 ? -4.748 -19.365 -22.413 1.00 88.50 862 LYS A CA 1
ATOM 6752 C C . LYS A 1 862 ? -3.879 -18.494 -21.514 1.00 88.50 862 LYS A C 1
ATOM 6754 O O . LYS A 1 862 ? -4.317 -17.430 -21.088 1.00 88.50 862 LYS A O 1
ATOM 6759 N N . PH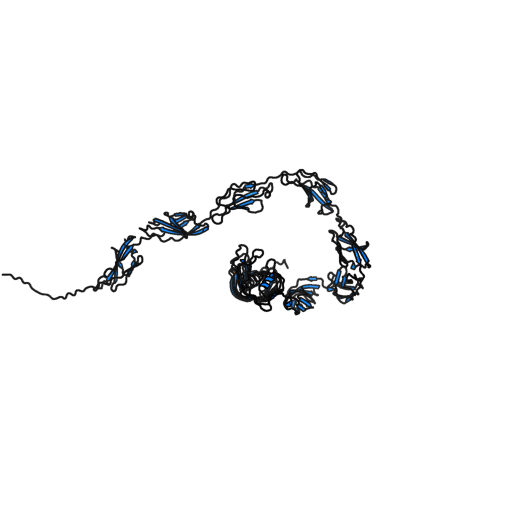E A 1 863 ? -2.647 -18.922 -21.263 1.00 89.44 863 PHE A N 1
ATOM 6760 C CA . PHE A 1 863 ? -1.653 -18.128 -20.555 1.00 89.44 863 PHE A CA 1
ATOM 6761 C C . PHE A 1 863 ? -0.262 -18.316 -21.152 1.00 89.44 863 PHE A C 1
ATOM 6763 O O . PHE A 1 863 ? 0.032 -19.397 -21.660 1.00 89.44 863 PHE A O 1
ATOM 6770 N N . GLY A 1 864 ? 0.577 -17.282 -21.082 1.00 88.25 864 GLY A N 1
ATOM 6771 C CA . GLY A 1 864 ? 1.969 -17.359 -21.522 1.00 88.25 864 GLY A CA 1
ATOM 6772 C C . GLY A 1 864 ? 2.834 -18.101 -20.506 1.00 88.25 864 GLY A C 1
ATOM 6773 O O . GLY A 1 864 ? 3.397 -19.146 -20.818 1.00 88.25 864 GLY A O 1
ATOM 6774 N N . TYR A 1 865 ? 2.879 -17.605 -19.268 1.00 88.12 865 TYR A N 1
ATOM 6775 C CA . TYR A 1 865 ? 3.631 -18.201 -18.158 1.00 88.12 865 TYR A CA 1
ATOM 6776 C C . TYR A 1 865 ? 2.737 -18.420 -16.934 1.00 88.12 865 TYR A C 1
ATOM 6778 O O . TYR A 1 865 ? 1.867 -17.597 -16.646 1.00 88.12 865 TYR A O 1
ATOM 6786 N N . THR A 1 866 ? 2.972 -19.511 -16.195 1.00 81.06 866 THR A N 1
ATOM 6787 C CA . THR A 1 866 ? 2.296 -19.795 -14.921 1.00 81.06 866 THR A CA 1
ATOM 6788 C C . THR A 1 866 ? 3.287 -20.187 -13.826 1.00 81.06 866 THR A C 1
ATOM 6790 O O . THR A 1 866 ? 4.168 -21.015 -14.060 1.00 81.06 866 THR A O 1
ATOM 6793 N N . ARG A 1 867 ? 3.133 -19.631 -12.616 1.00 72.94 867 ARG A N 1
ATOM 6794 C CA . ARG A 1 867 ? 3.884 -20.040 -11.412 1.00 72.94 867 ARG A CA 1
ATOM 6795 C C . ARG A 1 867 ? 2.916 -20.580 -10.360 1.00 72.94 867 ARG A C 1
ATOM 6797 O O . ARG A 1 867 ? 2.024 -19.866 -9.902 1.00 72.94 867 ARG A O 1
ATOM 6804 N N . HIS A 1 868 ? 3.112 -21.840 -9.974 1.00 61.03 868 HIS A N 1
ATOM 6805 C CA . HIS A 1 868 ? 2.378 -22.486 -8.886 1.00 61.03 868 HIS A CA 1
ATOM 6806 C C . HIS A 1 868 ? 3.244 -22.473 -7.625 1.00 61.03 868 HIS A C 1
ATOM 6808 O O . HIS A 1 868 ? 4.213 -23.223 -7.539 1.00 61.03 868 HIS A O 1
ATOM 6814 N N . GLU A 1 869 ? 2.898 -21.640 -6.650 1.00 53.78 869 GLU A N 1
ATOM 6815 C CA . GLU A 1 869 ? 3.442 -21.736 -5.295 1.00 53.78 869 GLU A CA 1
ATOM 6816 C C . GLU A 1 869 ? 2.312 -22.123 -4.343 1.00 53.78 869 GLU A C 1
ATOM 6818 O O . GLU A 1 869 ? 1.223 -21.551 -4.378 1.00 53.78 869 GLU A O 1
ATOM 6823 N N . THR A 1 870 ? 2.546 -23.150 -3.532 1.00 47.66 870 THR A N 1
ATOM 6824 C CA . THR A 1 870 ? 1.641 -23.549 -2.452 1.00 47.66 870 THR A CA 1
ATOM 6825 C C . THR A 1 870 ? 1.745 -22.532 -1.318 1.00 47.66 870 THR A C 1
ATOM 6827 O O . THR A 1 870 ? 2.858 -22.238 -0.881 1.00 47.66 870 THR A O 1
ATOM 6830 N N . MET A 1 871 ? 0.611 -22.010 -0.833 1.00 41.25 871 MET A N 1
ATOM 6831 C CA . MET A 1 871 ? 0.570 -21.158 0.364 1.00 41.25 871 MET A CA 1
ATOM 6832 C C . MET A 1 871 ? 1.294 -21.843 1.541 1.00 41.25 871 MET A C 1
ATOM 6834 O O . MET A 1 871 ? 1.023 -23.019 1.799 1.00 41.25 871 MET A O 1
ATOM 6838 N N . PRO A 1 872 ? 2.175 -21.146 2.282 1.00 38.19 872 PRO A N 1
ATOM 6839 C CA . PRO A 1 872 ? 2.669 -21.631 3.567 1.00 38.19 872 PRO A CA 1
ATOM 6840 C C . PRO A 1 872 ? 1.505 -21.769 4.560 1.00 38.19 872 PRO A C 1
ATOM 6842 O O . PRO A 1 872 ? 0.711 -20.844 4.705 1.00 38.19 872 PRO A O 1
ATOM 6845 N N . GLU A 1 873 ? 1.423 -22.895 5.274 1.00 38.41 873 GLU A N 1
ATOM 6846 C CA . GLU A 1 873 ? 0.340 -23.236 6.223 1.00 38.41 873 GLU A CA 1
ATOM 6847 C C . GLU A 1 873 ? 0.168 -22.255 7.406 1.00 38.41 873 GLU A C 1
ATOM 6849 O O . GLU A 1 873 ? -0.734 -22.418 8.219 1.00 38.41 873 GLU A O 1
ATOM 6854 N N . THR A 1 874 ? 1.015 -21.234 7.543 1.00 35.00 874 THR A N 1
ATOM 6855 C CA . THR A 1 874 ? 1.093 -20.376 8.736 1.00 35.00 874 THR A CA 1
ATOM 6856 C C . THR A 1 874 ? 0.185 -19.140 8.721 1.00 35.00 874 THR A C 1
ATOM 6858 O O . THR A 1 874 ? 0.236 -18.362 9.670 1.00 35.00 874 THR A O 1
ATOM 6861 N N . TRP A 1 875 ? -0.641 -18.947 7.687 1.00 31.73 875 TRP A N 1
ATOM 6862 C CA . TRP A 1 875 ? -1.470 -17.740 7.510 1.00 31.73 875 TRP A CA 1
ATOM 6863 C C . TRP A 1 875 ? -2.966 -18.029 7.253 1.00 31.73 875 TRP A C 1
ATOM 6865 O O . TRP A 1 875 ? -3.636 -17.222 6.610 1.00 31.73 875 TRP A O 1
ATOM 6875 N N . SER A 1 876 ? -3.491 -19.174 7.716 1.00 30.58 876 SER A N 1
ATOM 6876 C CA . SER A 1 876 ? -4.916 -19.546 7.590 1.00 30.58 876 SER A CA 1
ATOM 6877 C C . SER A 1 876 ? -5.776 -19.112 8.768 1.00 30.58 876 SER A C 1
ATOM 6879 O O . SER A 1 876 ? -5.377 -19.468 9.903 1.00 30.58 876 SER A O 1
#

Nearest PDB structures (foldseek):
  8odz-assembly1_D  TM=2.190E-01  e=3.256E-11  Mus musculus
  9fls-assembly1_A  TM=2.909E-01  e=1.360E-07  Aureispira sp. CCB-QB1
  8vui-assembly1_D  TM=5.522E-01  e=4.734E-03  Homo sapiens
  7y6e-assembly7_G  TM=3.591E-01  e=9.543E-04  Chelicerata
  7y6e-assembly2_B  TM=3.756E-01  e=2.228E-03  Chelicerata

Foldseek 3Di:
DDDDDDDDDDDDDDDDDPQDAAEWAEWAWDDDQQKIFTDDTPQFQWKWKDWAPDTDIGRDRMDGNVVDPPDAAQDWTWIWMKGQGDPPDPRYGIHDIYPIDTDGHHAAAWAFWAWDDDAQKIFTDDIPQFQWKWKDWPPDIDTGRDRMDGNLVPPVDWAQDKTWIWMKTPHDNRHYHIHDIYHTDIYHHHAAAWDEWDDWDADPFGIFTDDTPPFQKKWKAKPPQPRDIDIDGDTDDGDDPVSADAPDKIWMWMKGPAPVTHYHIYDIDHTDIDHHHDAAAWAEWEWDDDQQKIFTDDTPQFQWKWKCWPPDTDIGRHRMDRNQPPPPDQAQDKTWIWMKGQHPVPHYHIHDIYDIDIDHHHAEEWAEFEDWDDDQQKIATDDTPQFQKKFKDKQNHTDDIDRHRMDGCLLDDDDFFKIWMWMKGQHPVPRYHIHDIYDIDMDGAAAEWAEWAWDDDDQKIFTDDTPQFQWKWKDWPPDTDIGSDRMDGLAPVPDDDAQDKIWIWMKGAHPSPHYGIHHIHDIDIDGHHLADAEEQPWDDFDAAEEEEEAFDKDFDDPCVRSVRTPAPFPDKDKDKPDCQQWNDDGRMIHGHDFDKIWMKMWGDHSVNSYIYIYTHYIYGYDYPVQADEDAEPVSLVCCLVPLAGAYEYDAAYECPPPLDEARFAAPPTARAHEYEYPPQHEHEDADAPEQVSYDADVVREGEEENHNEHEQYHYYNYEYYAHYAAHAPDDDPRYWYEYEYHYAYYAAHEHYLYEHEYEHETAAFYADHYEEYHLYEYYNYEGAEETEHNDQDDPPFGWWAQHYREYDDPVQNYAAELYEGHYAFYYNAFTEQHYGEYEADHYYYNYFGHYHIYYNHFYDPHYGYYDDDDDDPPPD

Solvent-accessible surface area (backbone atoms only — not comparable to full-atom values): 46539 Å² total; per-residue (Å²): 133,87,83,89,85,89,86,84,84,88,86,79,91,77,83,81,78,81,80,78,56,44,62,40,64,56,37,59,73,51,74,58,90,57,38,38,34,45,55,90,46,82,70,43,65,35,30,40,40,33,50,65,94,46,76,47,81,36,76,62,60,55,48,59,58,78,77,54,84,87,74,51,49,70,40,76,39,47,34,35,38,27,34,31,49,38,96,86,48,88,57,47,38,52,20,54,70,23,75,73,43,83,42,67,38,69,40,54,64,39,63,58,34,55,70,47,75,58,86,52,40,36,35,40,54,83,48,83,80,44,74,28,31,39,40,32,47,70,92,46,76,46,81,41,79,65,55,61,48,60,57,76,75,49,77,86,62,59,41,73,42,74,40,51,33,31,34,27,32,34,34,41,91,86,60,25,32,53,20,53,70,28,72,71,47,80,40,67,39,74,65,45,66,47,63,56,40,46,74,72,43,82,52,98,54,26,40,36,40,50,77,48,89,94,50,59,36,26,38,36,38,45,52,89,43,78,100,53,72,48,75,33,74,50,52,49,50,80,51,67,73,85,75,50,56,58,71,44,78,29,41,42,31,36,22,33,47,39,76,84,63,58,30,39,47,24,55,67,22,82,63,47,81,48,64,38,76,73,61,56,65,38,66,51,40,57,78,48,76,58,92,52,38,36,35,42,62,84,50,83,74,43,72,33,33,41,38,32,45,67,92,45,78,48,76,38,78,56,56,53,47,57,59,81,73,47,84,87,62,60,46,66,39,76,39,50,33,33,35,28,32,31,33,68,82,78,75,26,32,50,18,56,70,24,73,73,44,82,47,68,42,62,69,41,72,40,66,42,46,80,50,76,47,79,56,97,50,35,40,35,41,53,76,52,84,79,42,69,37,32,43,39,23,51,78,83,40,84,72,50,75,40,78,60,54,58,48,64,56,70,84,51,95,73,72,75,43,81,46,35,38,36,36,31,31,32,35,77,72,77,40,27,36,53,22,55,68,22,73,78,46,75,50,71,44,50,51,68,41,69,53,31,59,61,48,70,56,93,65,31,42,35,39,58,88,54,82,75,43,68,34,31,41,39,37,41,86,95,46,77,45,80,41,74,60,58,59,48,51,37,74,74,59,77,95,64,65,61,72,35,80,44,53,38,31,35,26,31,29,32,74,75,79,77,26,27,44,16,53,66,18,66,72,42,76,47,64,34,36,77,61,85,43,80,42,66,88,78,57,61,63,69,68,44,76,50,79,40,46,47,74,38,75,46,79,60,58,64,69,69,47,40,62,68,25,96,62,61,71,76,48,73,49,65,44,49,75,31,62,70,25,28,33,69,57,82,53,33,39,35,26,49,32,54,45,75,27,44,30,36,34,38,39,32,22,74,92,74,24,31,36,35,47,46,76,44,36,42,39,39,27,49,22,74,93,74,36,48,75,29,65,43,57,66,47,59,61,51,41,58,81,44,37,68,44,43,34,34,51,76,41,62,28,71,34,71,95,48,90,58,68,41,38,36,30,71,84,86,44,43,25,40,23,35,44,36,20,92,79,63,43,41,40,29,36,50,48,36,83,43,38,87,74,43,78,66,43,89,83,67,34,37,69,44,29,55,22,26,10,34,40,55,17,41,36,34,29,50,32,39,36,61,30,37,35,28,27,61,76,57,89,53,99,88,46,57,17,29,22,14,49,48,20,34,30,30,40,33,35,36,44,28,47,28,34,31,30,33,41,38,32,9,27,32,30,7,8,30,37,28,17,36,40,34,45,21,35,38,34,47,28,36,21,36,40,37,26,28,28,66,44,62,80,61,101,80,68,33,12,8,6,30,38,27,5,32,38,51,44,94,81,60,68,29,35,44,28,52,24,42,22,46,31,40,30,30,10,43,22,14,10,6,32,35,27,1,31,39,35,42,85,58,56,66,50,75,55,48,57,50,72,51,77,44,34,63,74,25,56,31,61,62,39,14,40,76,48,88,70,81,81,71,87,87,79,124

Mean predicted aligned error: 21.27 Å

Sequence (876 aa):
MNSSGNYDNTFSSEKIIIKYKKPLNTPNIKINGSILSWDQVNNASAYKVVVSDYEEIAEDLSFDLETVSGLTGGEKVIVYVIALPSNDSDSFVSSFPSLKIDYTVPYPKLDTPKVYINRSNLSWDEVPNAVGYVIIVDDYEVEVQTTTYDLTTLEELIPAKTYDVCIYAVGDPNKNSNSLISKSVSYTKEFVKYAQPTNIVKTESGFSWDQVEGAEEFVVWIDGIEETFYQVEGNCLNISESYFTRGVEYQVYVKAVGNGTKYYSSDFSLPITYQRDLLPELDSPTLTLTGNLLTWKEVAGAIKYRVIIDDIVVETDNPNLDLAMVEDLIPVTSYEVYVVAVGDDLNFGDSSPSNFINYTTPKRKLEAPNTFDIFESVITFNKISYASLYHIYINGEYVTEITHNSFDFSIICLDEGEHFIEIIALGDDSKFINSDPSEKLYFTVLPKLEAPLLQVFEDVLFWNKIENAVKYKIIVEDLIIETTLTSIGVSKICGLETNTIYQARVIAVGDFISFGYSEPSSSVDFTSSPFVNVSNAVRNYETISLTMFADEEYVIDIFEQFSKSEIDIYEYYLKSSNEEVVSVQGKNLIAKNSGLATISVVLFDRSKGTYYIASSATIYVINESTMIEIWTAEDLINMNNNLSGHYILKSDIDLSGITWMPIGSPSNNHFTGMFVNPDGHVIKNLEIPSHQELSKANYNHSYGALFGGLLYAYIDGIILENVFINVTDYEDDRFYSSAAGITYSMIGGMVKNCVVRGTILAQYKCGGIVVNNNDGSIVGCKFEGIVKTMMEFGEFGAGAGGIVAHSGTWYNRGIVSDCSVIATVVSPDTAGGIIGIHIYNFPIPNCCFKGSLEGGRYQGEKFGYTRHETMPETWS